Protein AF-0000000073538733 (afdb_homodimer)

pLDDT: mean 81.17, std 27.1, range [14.41, 98.88]

Sequence (990 aa):
MLAASSARNSVRLGPQQQRCTARRSRVVAHAGAAAAPSQRPAAAAPAMLPAQPSLLPSLREARGCIPPPAEGERFDVPHASPALHFVPHGPWTEVAGGVCAPMGFSAEGLHAGLCPTSRRADAALLCSDRPAATAGHFSANVLAGASVALSSGRIDHHQQGRAILMHHSAANVGTGHEGAVDAQQVCAAAAAALGVPAEHVLLQSAGSLGQRLPLDRLLPALPVLASQLGASAEQAFHAAVAMTDRDSTTKEAALEVALGGLSSVRLGGMAHASPSGVQAAITCDAAVHPGVRRAMFARAAADSFGLLALCEGACLNDSVLSLANGAARNPPVLEPTGAAAVRLEAALTALMQGLAKAVAWDTSRAGCLFEVAVHGADSTEAARQVALAVARSGAVRDDVRACRPSWGAIACALGASGVPFCPSEVAISIAGMPLLHHGRPSADLAAAQQYASEALHYASARRSQITVSVRIGAGKKSAAAWAFDWAAGDGGCPFMLAASSARNSVRLGPQQQRCTARRSRVVAHAGAAAAPSQRPAAAAPAMLPAQPSLLPSLREARGCIPPPAEGERFDVPHASPALHFVPHGPWTEVAGGVCAPMGFSAEGLHAGLCPTSRRADAALLCSDRPAATAGHFSANVLAGASVALSSGRIDHHQQGRAILMHHSAANVGTGHEGAVDAQQVCAAAAAALGVPAEHVLLQSAGSLGQRLPLDRLLPALPVLASQLGASAEQAFHAAVAMTDRDSTTKEAALEVALGGLSSVRLGGMAHASPSGVQAAITCDAAVHPGVRRAMFARAAADSFGLLALCEGACLNDSVLSLANGAARNPPVLEPTGAAAVRLEAALTALMQGLAKAVAWDTSRAGCLFEVAVHGADSTEAARQVALAVARSGAVRDDVRACRPSWGAIACALGASGVPFCPSEVAISIAGMPLLHHGRPSADLAAAQQYASEALHYASARRSQITVSVRIGAGKKSAAAWAFDWAAGDGGCPF

Secondary structure (DSSP, 8-state):
------------------------------------------------------------S---------TT-------B-GGGGGSPPSSEEE-S-GGGSSTTEEEEEE----STT--S--EEEEEEEEEEEEEEEE---TT--HHHHHHHHHHHH-SEEEEEEEEEEE---S-HHHHHHHHHHHHHHHHHHHTS-GGGEEEEEEEETT----HHHHHHHHHHHHHT-B-SHHHHHHHHHHT--TTS-BEEEEEEEEEETTEEEEEEEEEEEETTEEEEEEEE---B-HHHHHHHHHHHHHTTGGGB-SSSS--SS-EEEEEE--TT-PPPB--TTSHHHHHHHHHHHHHHHHHHHHHHHHHTSSS-EEEEEEEEESSHHHHHHHHHHHHH-HHHHHHHHTT---HHHHHHHHHTSS----GGG-EEEETTEEEEETTEE-TTHHHHHHHHHHHHHHHHHHT-EEEEEEE-SS-SEEEEEEEE---TTS-SS--/------------------------------------------------------------S---------TT-------B-TTGGGSPPSSEEE-S-GGGSSTTEEEEEE----STT--S--EEEEEEEEEEEEEEEE---TT--HHHHHHHHHHHH-SEEEEEEEEEEE---S-HHHHHHHHHHHHHHHHHHHTS-GGGEEEEEEEETT----HHHHHHHHHHHHHT-B-SHHHHHHHHHHT--TTS-BEEEEEEEEEETTEEEEEEEEEEEETTEEEEEEEE---B-HHHHHHHHHHHHHTTGGGB-SSSS--SS-EEEEEE--TT-PPPB--TTSHHHHHHHHHHHHHHHHHHHHHHHHHTSSS-EEEEEEEEESSHHHHHHHHHHHHH-HHHHHHHHTT---HHHHHHHHHTSS----GGG-EEEETTEEEEETTEE-TTHHHHHHHHHHHHHHHHHHT-EEEEEEE-SS-SEEEEEEEE---TTS-SS--

Structure (mmCIF, N/CA/C/O backbone):
data_AF-0000000073538733-model_v1
#
loop_
_entity.id
_entity.type
_entity.pdbx_description
1 polymer 'Arginine biosynthesis bifunctional protein ArgJ, chloroplastic'
#
loop_
_atom_site.group_PDB
_atom_site.id
_atom_site.type_symbol
_atom_site.label_atom_id
_atom_site.label_alt_id
_atom_site.label_comp_id
_atom_site.label_asym_id
_atom_site.label_entity_id
_atom_site.label_seq_id
_atom_site.pdbx_PDB_ins_code
_atom_site.Cartn_x
_atom_site.Cartn_y
_atom_site.Cartn_z
_atom_site.occupancy
_atom_site.B_iso_or_equiv
_atom_site.auth_seq_id
_atom_site.auth_comp_id
_atom_site.auth_asym_id
_atom_site.auth_atom_id
_atom_site.pdbx_PDB_model_num
ATOM 1 N N . MET A 1 1 ? 59.219 -0.382 -13.969 1 17.53 1 MET A N 1
ATOM 2 C CA . MET A 1 1 ? 59.312 -1.518 -13.055 1 17.53 1 MET A CA 1
ATOM 3 C C . MET A 1 1 ? 59.25 -1.051 -11.602 1 17.53 1 MET A C 1
ATOM 5 O O . MET A 1 1 ? 59.344 -1.866 -10.68 1 17.53 1 MET A O 1
ATOM 9 N N . LEU A 1 2 ? 59.562 0.138 -11.328 1 17.53 2 LEU A N 1
ATOM 10 C CA . LEU A 1 2 ? 60.219 0.536 -10.086 1 17.53 2 LEU A CA 1
ATOM 11 C C . LEU A 1 2 ? 59.312 0.319 -8.891 1 17.53 2 LEU A C 1
ATOM 13 O O . LEU A 1 2 ? 58.094 0.428 -9.008 1 17.53 2 LEU A O 1
ATOM 17 N N . ALA A 1 3 ? 59.938 0.122 -7.672 1 17.03 3 ALA A N 1
ATOM 18 C CA . ALA A 1 3 ? 60.062 -0.549 -6.383 1 17.03 3 ALA A CA 1
ATOM 19 C C . ALA A 1 3 ? 59.281 0.209 -5.297 1 17.03 3 ALA A C 1
ATOM 21 O O . ALA A 1 3 ? 59.844 1.094 -4.645 1 17.03 3 ALA A O 1
ATOM 22 N N . ALA A 1 4 ? 58.312 0.987 -5.688 1 17.7 4 ALA A N 1
ATOM 23 C CA . ALA A 1 4 ? 57.688 1.849 -4.676 1 17.7 4 ALA A CA 1
ATOM 24 C C . ALA A 1 4 ? 57.219 1.034 -3.479 1 17.7 4 ALA A C 1
ATOM 26 O O . ALA A 1 4 ? 56.281 0.234 -3.598 1 17.7 4 ALA A O 1
ATOM 27 N N . SER A 1 5 ? 58.031 0.726 -2.465 1 15.85 5 SER A N 1
ATOM 28 C CA . SER A 1 5 ? 58.344 -0.123 -1.321 1 15.85 5 SER A CA 1
ATOM 29 C C . SER A 1 5 ? 57.312 0.014 -0.221 1 15.85 5 SER A C 1
ATOM 31 O O . SER A 1 5 ? 56.75 -0.983 0.237 1 15.85 5 SER A O 1
ATOM 33 N N . SER A 1 6 ? 57.406 0.984 0.721 1 15.55 6 SER A N 1
ATOM 34 C CA . SER A 1 6 ? 57.844 0.633 2.066 1 15.55 6 SER A CA 1
ATOM 35 C C . SER A 1 6 ? 56.656 0.426 3.002 1 15.55 6 SER A C 1
ATOM 37 O O . SER A 1 6 ? 56.656 -0.519 3.793 1 15.55 6 SER A O 1
ATOM 39 N N . ALA A 1 7 ? 55.781 1.546 3.357 1 16.62 7 ALA A N 1
ATOM 40 C CA . ALA A 1 7 ? 55.656 1.898 4.77 1 16.62 7 ALA A CA 1
ATOM 41 C C . ALA A 1 7 ? 54.625 0.998 5.461 1 16.62 7 ALA A C 1
ATOM 43 O O . ALA A 1 7 ? 53.469 0.977 5.086 1 16.62 7 ALA A O 1
ATOM 44 N N . ARG A 1 8 ? 55 -0.051 6.258 1 16.73 8 ARG A N 1
ATOM 45 C CA . ARG A 1 8 ? 54.562 -1.247 6.965 1 16.73 8 ARG A CA 1
ATOM 46 C C . ARG A 1 8 ? 53.781 -0.881 8.219 1 16.73 8 ARG A C 1
ATOM 48 O O . ARG A 1 8 ? 54.344 -0.902 9.328 1 16.73 8 ARG A O 1
ATOM 55 N N . ASN A 1 9 ? 53.031 0.246 8.367 1 15.8 9 ASN A N 1
ATOM 56 C CA . ASN A 1 9 ? 52.75 0.62 9.742 1 15.8 9 ASN A CA 1
ATOM 57 C C . ASN A 1 9 ? 51.906 -0.455 10.453 1 15.8 9 ASN A C 1
ATOM 59 O O . ASN A 1 9 ? 50.812 -0.811 10 1 15.8 9 ASN A O 1
ATOM 63 N N . SER A 1 10 ? 52.469 -1.329 11.297 1 16.23 10 SER A N 1
ATOM 64 C CA . SER A 1 10 ? 52.156 -2.549 12.047 1 16.23 10 SER A CA 1
ATOM 65 C C . SER A 1 10 ? 51.25 -2.266 13.242 1 16.23 10 SER A C 1
ATOM 67 O O . SER A 1 10 ? 51 -3.154 14.062 1 16.23 10 SER A O 1
ATOM 69 N N . VAL A 1 11 ? 50.406 -1.267 13.328 1 16.61 11 VAL A N 1
ATOM 70 C CA . VAL A 1 11 ? 50.031 -1.037 14.719 1 16.61 11 VAL A CA 1
ATOM 71 C C . VAL A 1 11 ? 49.312 -2.275 15.281 1 16.61 11 VAL A C 1
ATOM 73 O O . VAL A 1 11 ? 48.344 -2.756 14.711 1 16.61 11 VAL A O 1
ATOM 76 N N . ARG A 1 12 ? 49.875 -2.957 16.234 1 16.25 12 ARG A N 1
ATOM 77 C CA . ARG A 1 12 ? 49.75 -4.172 17.031 1 16.25 12 ARG A CA 1
ATOM 78 C C . ARG A 1 12 ? 48.625 -4.059 18.031 1 16.25 12 ARG A C 1
ATOM 80 O O . ARG A 1 12 ? 48.781 -3.447 19.094 1 16.25 12 ARG A O 1
ATOM 87 N N . LEU A 1 13 ? 47.562 -3.342 17.797 1 16.95 13 LEU A N 1
ATOM 88 C CA . LEU A 1 13 ? 46.875 -3.166 19.078 1 16.95 13 LEU A CA 1
ATOM 89 C C . LEU A 1 13 ? 46.5 -4.516 19.688 1 16.95 13 LEU A C 1
ATOM 91 O O . LEU A 1 13 ? 46.156 -5.449 18.969 1 16.95 13 LEU A O 1
ATOM 95 N N . GLY A 1 14 ? 46.875 -4.676 20.938 1 15.26 14 GLY A N 1
ATOM 96 C CA . GLY A 1 14 ? 47.031 -5.637 22.016 1 15.26 14 GLY A CA 1
ATOM 97 C C . GLY A 1 14 ? 45.75 -6.379 22.359 1 15.26 14 GLY A C 1
ATOM 98 O O . GLY A 1 14 ? 44.656 -5.984 21.938 1 15.26 14 GLY A O 1
ATOM 99 N N . PRO A 1 15 ? 45.844 -7.258 23.391 1 15.98 15 PRO A N 1
ATOM 100 C CA . PRO A 1 15 ? 45.438 -8.625 23.75 1 15.98 15 PRO A CA 1
ATOM 101 C C . PRO A 1 15 ? 44.125 -8.68 24.5 1 15.98 15 PRO A C 1
ATOM 103 O O . PRO A 1 15 ? 43.344 -9.625 24.344 1 15.98 15 PRO A O 1
ATOM 106 N N . GLN A 1 16 ? 43.625 -7.602 25.219 1 15.5 16 GLN A N 1
ATOM 107 C CA . GLN A 1 16 ? 43.375 -8.078 26.578 1 15.5 16 GLN A CA 1
ATOM 108 C C . GLN A 1 16 ? 42.188 -9.047 26.625 1 15.5 16 GLN A C 1
ATOM 110 O O . GLN A 1 16 ? 41.25 -8.891 25.875 1 15.5 16 GLN A O 1
ATOM 115 N N . GLN A 1 17 ? 42.219 -10.133 27.547 1 14.97 17 GLN A N 1
ATOM 116 C CA . GLN A 1 17 ? 41.844 -11.5 27.891 1 14.97 17 GLN A CA 1
ATOM 117 C C . GLN A 1 17 ? 40.531 -11.523 28.656 1 14.97 17 GLN A C 1
ATOM 119 O O . GLN A 1 17 ? 39.844 -12.555 28.703 1 14.97 17 GLN A O 1
ATOM 124 N N . GLN A 1 18 ? 39.938 -10.422 29.203 1 15 18 GLN A N 1
ATOM 125 C CA . GLN A 1 18 ? 39.5 -10.852 30.516 1 15 18 GLN A CA 1
ATOM 126 C C . GLN A 1 18 ? 38.438 -11.922 30.422 1 15 18 GLN A C 1
ATOM 128 O O . GLN A 1 18 ? 37.719 -11.992 29.422 1 15 18 GLN A O 1
ATOM 133 N N . ARG A 1 19 ? 38.188 -12.711 31.609 1 14.68 19 ARG A N 1
ATOM 134 C CA . ARG A 1 19 ? 37.906 -14 32.219 1 14.68 19 ARG A CA 1
ATOM 135 C C . ARG A 1 19 ? 36.438 -14.211 32.469 1 14.68 19 ARG A C 1
ATOM 137 O O . ARG A 1 19 ? 36 -15.328 32.781 1 14.68 19 ARG A O 1
ATOM 144 N N . CYS A 1 20 ? 35.562 -13.25 32.281 1 15.77 20 CYS A N 1
ATOM 145 C CA . CYS A 1 20 ? 34.562 -13.406 33.344 1 15.77 20 CYS A CA 1
ATOM 146 C C . CYS A 1 20 ? 33.938 -14.789 33.312 1 15.77 20 CYS A C 1
ATOM 148 O O . CYS A 1 20 ? 33.625 -15.305 32.219 1 15.77 20 CYS A O 1
ATOM 150 N N . THR A 1 21 ? 33.875 -15.352 34.5 1 14.55 21 THR A N 1
ATOM 151 C CA . THR A 1 21 ? 33.656 -16.594 35.25 1 14.55 21 THR A CA 1
ATOM 152 C C . THR A 1 21 ? 32.281 -17.156 34.969 1 14.55 21 THR A C 1
ATOM 154 O O . THR A 1 21 ? 31.359 -16.422 34.594 1 14.55 21 THR A O 1
ATOM 157 N N . ALA A 1 22 ? 32.188 -18.5 35.156 1 15.38 22 ALA A N 1
ATOM 158 C CA . ALA A 1 22 ? 31.516 -19.766 34.812 1 15.38 22 ALA A CA 1
ATOM 159 C C . ALA A 1 22 ? 30.312 -20 35.75 1 15.38 22 ALA A C 1
ATOM 161 O O . ALA A 1 22 ? 29.625 -21.016 35.594 1 15.38 22 ALA A O 1
ATOM 162 N N . ARG A 1 23 ? 29.875 -19.078 36.656 1 14.64 23 ARG A N 1
ATOM 163 C CA . ARG A 1 23 ? 29.375 -19.875 37.781 1 14.64 23 ARG A CA 1
ATOM 164 C C . ARG A 1 23 ? 28.328 -20.875 37.312 1 14.64 23 ARG A C 1
ATOM 166 O O . ARG A 1 23 ? 27.656 -20.656 36.312 1 14.64 23 ARG A O 1
ATOM 173 N N . ARG A 1 24 ? 28.062 -21.938 38.281 1 14.55 24 ARG A N 1
ATOM 174 C CA . ARG A 1 24 ? 27.797 -23.344 38.562 1 14.55 24 ARG A CA 1
ATOM 175 C C . ARG A 1 24 ? 26.312 -23.656 38.438 1 14.55 24 ARG A C 1
ATOM 177 O O . ARG A 1 24 ? 25.938 -24.578 37.719 1 14.55 24 ARG A O 1
ATOM 184 N N . SER A 1 25 ? 25.484 -23.75 39.688 1 14.41 25 SER A N 1
ATOM 185 C CA . SER A 1 25 ? 25.125 -25.031 40.281 1 14.41 25 SER A CA 1
ATOM 186 C C . SER A 1 25 ? 23.766 -25.5 39.781 1 14.41 25 SER A C 1
ATOM 188 O O . SER A 1 25 ? 23.625 -26.609 39.25 1 14.41 25 SER A O 1
ATOM 190 N N . ARG A 1 26 ? 22.719 -25.453 40.75 1 15.05 26 ARG A N 1
ATOM 191 C CA . ARG A 1 26 ? 22.094 -26.562 41.469 1 15.05 26 ARG A CA 1
ATOM 192 C C . ARG A 1 26 ? 20.859 -27.047 40.75 1 15.05 26 ARG A C 1
ATOM 194 O O . ARG A 1 26 ? 20.312 -26.344 39.875 1 15.05 26 ARG A O 1
ATOM 201 N N . VAL A 1 27 ? 19.969 -27.891 41.594 1 15.2 27 VAL A N 1
ATOM 202 C CA . VAL A 1 27 ? 19.453 -29.25 41.688 1 15.2 27 VAL A CA 1
ATOM 203 C C . VAL A 1 27 ? 18.016 -29.297 41.156 1 15.2 27 VAL A C 1
ATOM 205 O O . VAL A 1 27 ? 17.703 -30.156 40.344 1 15.2 27 VAL A O 1
ATOM 208 N N . VAL A 1 28 ? 17.047 -28.688 41.875 1 15.58 28 VAL A N 1
ATOM 209 C CA . VAL A 1 28 ? 16.109 -29.594 42.531 1 15.58 28 VAL A CA 1
ATOM 210 C C . VAL A 1 28 ? 14.922 -29.859 41.594 1 15.58 28 VAL A C 1
ATOM 212 O O . VAL A 1 28 ? 14.203 -28.938 41.219 1 15.58 28 VAL A O 1
ATOM 215 N N . ALA A 1 29 ? 15.031 -30.859 40.844 1 17 29 ALA A N 1
ATOM 216 C CA . ALA A 1 29 ? 14.039 -31.359 39.906 1 17 29 ALA A CA 1
ATOM 217 C C . ALA A 1 29 ? 12.789 -31.859 40.625 1 17 29 ALA A C 1
ATOM 219 O O . ALA A 1 29 ? 12.82 -32.906 41.312 1 17 29 ALA A O 1
ATOM 220 N N . HIS A 1 30 ? 12.25 -30.953 41.531 1 15.84 30 HIS A N 1
ATOM 221 C CA . HIS A 1 30 ? 11.203 -31.703 42.219 1 15.84 30 HIS A CA 1
ATOM 222 C C . HIS A 1 30 ? 10.258 -32.344 41.219 1 15.84 30 HIS A C 1
ATOM 224 O O . HIS A 1 30 ? 9.984 -31.766 40.156 1 15.84 30 HIS A O 1
ATOM 230 N N . ALA A 1 31 ? 10.016 -33.656 41.375 1 16.61 31 ALA A N 1
ATOM 231 C CA . ALA A 1 31 ? 9.422 -34.875 40.812 1 16.61 31 ALA A CA 1
ATOM 232 C C . ALA A 1 31 ? 7.898 -34.75 40.781 1 16.61 31 ALA A C 1
ATOM 234 O O . ALA A 1 31 ? 7.215 -35.625 40.219 1 16.61 31 ALA A O 1
ATOM 235 N N . GLY A 1 32 ? 7.316 -33.531 41.125 1 15.81 32 GLY A N 1
ATOM 236 C CA . GLY A 1 32 ? 6.055 -33.969 41.688 1 15.81 32 GLY A CA 1
ATOM 237 C C . GLY A 1 32 ? 5.223 -34.812 40.75 1 15.81 32 GLY A C 1
ATOM 238 O O . GLY A 1 32 ? 5.34 -34.656 39.531 1 15.81 32 GLY A O 1
ATOM 239 N N . ALA A 1 33 ? 4.426 -35.812 41.406 1 15.88 33 ALA A N 1
ATOM 240 C CA . ALA A 1 33 ? 3.68 -37.062 41.219 1 15.88 33 ALA A CA 1
ATOM 241 C C . ALA A 1 33 ? 2.484 -36.875 40.312 1 15.88 33 ALA A C 1
ATOM 243 O O . ALA A 1 33 ? 2.01 -35.75 40.125 1 15.88 33 ALA A O 1
ATOM 244 N N . ALA A 1 34 ? 1.894 -37.938 40.031 1 16.16 34 ALA A N 1
ATOM 245 C CA . ALA A 1 34 ? 1.272 -38.812 39.062 1 16.16 34 ALA A CA 1
ATOM 246 C C . ALA A 1 34 ? -0.237 -38.594 39 1 16.16 34 ALA A C 1
ATOM 248 O O . ALA A 1 34 ? -0.917 -39.156 38.125 1 16.16 34 ALA A O 1
ATOM 249 N N . ALA A 1 35 ? -0.876 -37.625 39.969 1 16.86 35 ALA A N 1
ATOM 250 C CA . ALA A 1 35 ? -2.127 -38.312 40.312 1 16.86 35 ALA A CA 1
ATOM 251 C C . ALA A 1 35 ? -3.016 -38.5 39.094 1 16.86 35 ALA A C 1
ATOM 253 O O . ALA A 1 35 ? -3.111 -37.594 38.25 1 16.86 35 ALA A O 1
ATOM 254 N N . ALA A 1 36 ? -3.467 -39.75 38.906 1 18.77 36 ALA A N 1
ATOM 255 C CA . ALA A 1 36 ? -4.168 -40.562 37.938 1 18.77 36 ALA A CA 1
ATOM 256 C C . ALA A 1 36 ? -5.598 -40.062 37.719 1 18.77 36 ALA A C 1
ATOM 258 O O . ALA A 1 36 ? -6.41 -40.094 38.656 1 18.77 36 ALA A O 1
ATOM 259 N N . PRO A 1 37 ? -5.762 -38.844 37.156 1 17.84 37 PRO A N 1
ATOM 260 C CA . PRO A 1 37 ? -7.156 -38.375 37.219 1 17.84 37 PRO A CA 1
ATOM 261 C C . PRO A 1 37 ? -8.141 -39.438 36.75 1 17.84 37 PRO A C 1
ATOM 263 O O . PRO A 1 37 ? -7.773 -40.344 35.969 1 17.84 37 PRO A O 1
ATOM 266 N N . SER A 1 38 ? -9.25 -39.531 37.531 1 17.66 38 SER A N 1
ATOM 267 C CA . SER A 1 38 ? -10.438 -40.344 37.656 1 17.66 38 SER A CA 1
ATOM 268 C C . SER A 1 38 ? -11.211 -40.406 36.344 1 17.66 38 SER A C 1
ATOM 270 O O . SER A 1 38 ? -11.133 -39.5 35.531 1 17.66 38 SER A O 1
ATOM 272 N N . GLN A 1 39 ? -11.75 -41.594 36.125 1 17.17 39 GLN A N 1
ATOM 273 C CA . GLN A 1 39 ? -12.359 -42.406 35.094 1 17.17 39 GLN A CA 1
ATOM 274 C C . GLN A 1 39 ? -13.703 -41.844 34.656 1 17.17 39 GLN A C 1
ATOM 276 O O . GLN A 1 39 ? -14.742 -42.156 35.219 1 17.17 39 GLN A O 1
ATOM 281 N N . ARG A 1 40 ? -13.859 -40.469 34.531 1 19.23 40 ARG A N 1
ATOM 282 C CA . ARG A 1 40 ? -15.289 -40.219 34.438 1 19.23 40 ARG A CA 1
ATOM 283 C C . ARG A 1 40 ? -15.945 -41.094 33.375 1 19.23 40 ARG A C 1
ATOM 285 O O . ARG A 1 40 ? -15.367 -41.344 32.312 1 19.23 40 ARG A O 1
ATOM 292 N N . PRO A 1 41 ? -17.094 -41.594 33.719 1 17.95 41 PRO A N 1
ATOM 293 C CA . PRO A 1 41 ? -17.891 -42.656 33.125 1 17.95 41 PRO A CA 1
ATOM 294 C C . PRO A 1 41 ? -18.328 -42.312 31.688 1 17.95 41 PRO A C 1
ATOM 296 O O . PRO A 1 41 ? -18.359 -41.156 31.297 1 17.95 41 PRO A O 1
ATOM 299 N N . ALA A 1 42 ? -18.453 -43.344 30.875 1 19.56 42 ALA A N 1
ATOM 300 C CA . ALA A 1 42 ? -18.703 -43.656 29.469 1 19.56 42 ALA A CA 1
ATOM 301 C C . ALA A 1 42 ? -20.062 -43.156 29.031 1 19.56 42 ALA A C 1
ATOM 303 O O . ALA A 1 42 ? -21.094 -43.656 29.469 1 19.56 42 ALA A O 1
ATOM 304 N N . ALA A 1 43 ? -20.219 -41.812 29.125 1 19.69 43 ALA A N 1
ATOM 305 C CA . ALA A 1 43 ? -21.547 -41.375 28.688 1 19.69 43 ALA A CA 1
ATOM 306 C C . ALA A 1 43 ? -22.016 -42.156 27.484 1 19.69 43 ALA A C 1
ATOM 308 O O . ALA A 1 43 ? -21.219 -42.562 26.641 1 19.69 43 ALA A O 1
ATOM 309 N N . ALA A 1 44 ? -23.234 -42.531 27.594 1 19.91 44 ALA A N 1
ATOM 310 C CA . ALA A 1 44 ? -24.141 -43.375 26.828 1 19.91 44 ALA A CA 1
ATOM 311 C C . ALA A 1 44 ? -24.156 -43 25.359 1 19.91 44 ALA A C 1
ATOM 313 O O . ALA A 1 44 ? -24.047 -41.812 25.016 1 19.91 44 ALA A O 1
ATOM 314 N N . ALA A 1 45 ? -24 -43.969 24.469 1 21.22 45 ALA A N 1
ATOM 315 C CA . ALA A 1 45 ? -23.875 -44.125 23.031 1 21.22 45 ALA A CA 1
ATOM 316 C C . ALA A 1 45 ? -25.062 -43.5 22.297 1 21.22 45 ALA A C 1
ATOM 318 O O . ALA A 1 45 ? -26.219 -43.844 22.594 1 21.22 45 ALA A O 1
ATOM 319 N N . PRO A 1 46 ? -25.031 -42.156 22.094 1 22.61 46 PRO A N 1
ATOM 320 C CA . PRO A 1 46 ? -26.219 -41.625 21.422 1 22.61 46 PRO A CA 1
ATOM 321 C C . PRO A 1 46 ? -26.719 -42.531 20.297 1 22.61 46 PRO A C 1
ATOM 323 O O . PRO A 1 46 ? -25.938 -43.312 19.734 1 22.61 46 PRO A O 1
ATOM 326 N N . ALA A 1 47 ? -27.969 -42.938 20.422 1 22.53 47 ALA A N 1
ATOM 327 C CA . ALA A 1 47 ? -28.828 -43.719 19.531 1 22.53 47 ALA A CA 1
ATOM 328 C C . ALA A 1 47 ? -28.641 -43.312 18.078 1 22.53 47 ALA A C 1
ATOM 330 O O . ALA A 1 47 ? -28.5 -42.125 17.781 1 22.53 47 ALA A O 1
ATOM 331 N N . MET A 1 48 ? -28.172 -44.25 17.219 1 19.7 48 MET A N 1
ATOM 332 C CA . MET A 1 48 ? -27.844 -44.312 15.805 1 19.7 48 MET A CA 1
ATOM 333 C C . MET A 1 48 ? -29.016 -43.844 14.961 1 19.7 48 MET A C 1
ATOM 335 O O . MET A 1 48 ? -30.109 -44.406 15.023 1 19.7 48 MET A O 1
ATOM 339 N N . LEU A 1 49 ? -29.312 -42.5 14.953 1 25.33 49 LEU A N 1
ATOM 340 C CA . LEU A 1 49 ? -30.422 -42.094 14.102 1 25.33 49 LEU A CA 1
ATOM 341 C C . LEU A 1 49 ? -30.359 -42.812 12.758 1 25.33 49 LEU A C 1
ATOM 343 O O . LEU A 1 49 ? -29.281 -43 12.203 1 25.33 49 LEU A O 1
ATOM 347 N N . PRO A 1 50 ? -31.438 -43.5 12.336 1 22.7 50 PRO A N 1
ATOM 348 C CA . PRO A 1 50 ? -31.562 -44.344 11.141 1 22.7 50 PRO A CA 1
ATOM 349 C C . PRO A 1 50 ? -31.156 -43.625 9.867 1 22.7 50 PRO A C 1
ATOM 351 O O . PRO A 1 50 ? -31.172 -42.406 9.805 1 22.7 50 PRO A O 1
ATOM 354 N N . ALA A 1 51 ? -30.344 -44.281 8.953 1 26.23 51 ALA A N 1
ATOM 355 C CA . ALA A 1 51 ? -29.719 -44 7.664 1 26.23 51 ALA A CA 1
ATOM 356 C C . ALA A 1 51 ? -30.75 -43.531 6.637 1 26.23 51 ALA A C 1
ATOM 358 O O . ALA A 1 51 ? -31.641 -44.281 6.266 1 26.23 51 ALA A O 1
ATOM 359 N N . GLN A 1 52 ? -31.328 -42.375 6.844 1 27.22 52 GLN A N 1
ATOM 360 C CA . GLN A 1 52 ? -32.281 -42.062 5.777 1 27.22 52 GLN A CA 1
ATOM 361 C C . GLN A 1 52 ? -31.672 -42.344 4.406 1 27.22 52 GLN A C 1
ATOM 363 O O . GLN A 1 52 ? -30.484 -42.094 4.191 1 27.22 52 GLN A O 1
ATOM 368 N N . PRO A 1 53 ? -32.312 -43.156 3.521 1 24.88 53 PRO A N 1
ATOM 369 C CA . PRO A 1 53 ? -31.844 -43.594 2.205 1 24.88 53 PRO A CA 1
ATOM 370 C C . PRO A 1 53 ? -31.469 -42.438 1.281 1 24.88 53 PRO A C 1
ATOM 372 O O . PRO A 1 53 ? -32.094 -41.375 1.32 1 24.88 53 PRO A O 1
ATOM 375 N N . SER A 1 54 ? -30.109 -42.219 1.099 1 24.55 54 SER A N 1
ATOM 376 C CA . SER A 1 54 ? -29.469 -41.25 0.213 1 24.55 54 SER A CA 1
ATOM 377 C C . SER A 1 54 ? -30.031 -41.312 -1.199 1 24.55 54 SER A C 1
ATOM 379 O O . SER A 1 54 ? -29.859 -42.344 -1.886 1 24.55 54 SER A O 1
ATOM 381 N N . LEU A 1 55 ? -31.281 -40.875 -1.433 1 27.73 55 LEU A N 1
ATOM 382 C CA . LEU A 1 55 ? -31.859 -40.844 -2.773 1 27.73 55 LEU A CA 1
ATOM 383 C C . LEU A 1 55 ? -30.906 -40.125 -3.742 1 27.73 55 LEU A C 1
ATOM 385 O O . LEU A 1 55 ? -30.875 -38.906 -3.793 1 27.73 55 LEU A O 1
ATOM 389 N N . LEU A 1 56 ? -29.578 -40.531 -3.76 1 26.67 56 LEU A N 1
ATOM 390 C CA . LEU A 1 56 ? -28.734 -39.906 -4.793 1 26.67 56 LEU A CA 1
ATOM 391 C C . LEU A 1 56 ? -29.359 -40.125 -6.172 1 26.67 56 LEU A C 1
ATOM 393 O O . LEU A 1 56 ? -29.641 -41.25 -6.574 1 26.67 56 LEU A O 1
ATOM 397 N N . PRO A 1 57 ? -30.172 -39.156 -6.637 1 29.62 57 PRO A N 1
ATOM 398 C CA . PRO A 1 57 ? -30.75 -39.344 -7.973 1 29.62 57 PRO A CA 1
ATOM 399 C C . PRO A 1 57 ? -29.734 -39.812 -9 1 29.62 57 PRO A C 1
ATOM 401 O O . PRO A 1 57 ? -28.531 -39.594 -8.828 1 29.62 57 PRO A O 1
ATOM 404 N N . SER A 1 58 ? -30.031 -40.938 -9.695 1 26.05 58 SER A N 1
ATOM 405 C CA . SER A 1 58 ? -29.281 -41.594 -10.766 1 26.05 58 SER A CA 1
ATOM 406 C C . SER A 1 58 ? -28.906 -40.594 -11.859 1 26.05 58 SER A C 1
ATOM 408 O O . SER A 1 58 ? -29.75 -39.844 -12.359 1 26.05 58 SER A O 1
ATOM 410 N N . LEU A 1 59 ? -27.641 -40.156 -11.844 1 27.39 59 LEU A N 1
ATOM 411 C CA . LEU A 1 59 ? -26.859 -39.375 -12.797 1 27.39 59 LEU A CA 1
ATOM 412 C C . LEU A 1 59 ? -27.062 -39.906 -14.219 1 27.39 59 LEU A C 1
ATOM 414 O O . LEU A 1 59 ? -26.109 -39.969 -15.008 1 27.39 59 LEU A O 1
ATOM 418 N N . ARG A 1 60 ? -28.094 -40.812 -14.516 1 27.83 60 ARG A N 1
ATOM 419 C CA . ARG A 1 60 ? -28.062 -41.438 -15.828 1 27.83 60 ARG A CA 1
ATOM 420 C C . ARG A 1 60 ? -28.141 -40.406 -16.938 1 27.83 60 ARG A C 1
ATOM 422 O O . ARG A 1 60 ? -27.453 -40.531 -17.953 1 27.83 60 ARG A O 1
ATOM 429 N N . GLU A 1 61 ? -29.297 -39.688 -17.047 1 27 61 GLU A N 1
ATOM 430 C CA . GLU A 1 61 ? -29.797 -39.375 -18.375 1 27 61 GLU A CA 1
ATOM 431 C C . GLU A 1 61 ? -29.047 -38.188 -18.984 1 27 61 GLU A C 1
ATOM 433 O O . GLU A 1 61 ? -29.266 -37.844 -20.156 1 27 61 GLU A O 1
ATOM 438 N N . ALA A 1 62 ? -28.703 -37.188 -18.219 1 32.53 62 ALA A N 1
ATOM 439 C CA . ALA A 1 62 ? -28.359 -36.062 -19.078 1 32.53 62 ALA A CA 1
ATOM 440 C C . ALA A 1 62 ? -27.109 -36.375 -19.891 1 32.53 62 ALA A C 1
ATOM 442 O O . ALA A 1 62 ? -25.984 -36.219 -19.406 1 32.53 62 ALA A O 1
ATOM 443 N N . ARG A 1 63 ? -27.188 -37.469 -20.734 1 29.38 63 ARG A N 1
ATOM 444 C CA . ARG A 1 63 ? -26.125 -37.812 -21.672 1 29.38 63 ARG A CA 1
ATOM 445 C C . ARG A 1 63 ? -25.844 -36.656 -22.641 1 29.38 63 ARG A C 1
ATOM 447 O O . ARG A 1 63 ? -26.391 -36.625 -23.734 1 29.38 63 ARG A O 1
ATOM 454 N N . GLY A 1 64 ? -26.188 -35.5 -22.312 1 31.31 64 GLY A N 1
ATOM 455 C CA . GLY A 1 64 ? -25.734 -34.594 -23.359 1 31.31 64 GLY A CA 1
ATOM 456 C C . GLY A 1 64 ? -24.297 -34.844 -23.781 1 31.31 64 GLY A C 1
ATOM 457 O O . GLY A 1 64 ? -23.375 -34.75 -22.953 1 31.31 64 GLY A O 1
ATOM 458 N N . CYS A 1 65 ? -24.062 -35.75 -24.719 1 29.83 65 CYS A N 1
ATOM 459 C CA . CYS A 1 65 ? -22.797 -36.062 -25.391 1 29.83 65 CYS A CA 1
ATOM 460 C C . CYS A 1 65 ? -22.078 -34.781 -25.797 1 29.83 65 CYS A C 1
ATOM 462 O O . CYS A 1 65 ? -22.594 -34 -26.594 1 29.83 65 CYS A O 1
ATOM 464 N N . ILE A 1 66 ? -21.516 -34.062 -24.922 1 34.69 66 ILE A N 1
ATOM 465 C CA . ILE A 1 66 ? -20.562 -33.094 -25.453 1 34.69 66 ILE A CA 1
ATOM 466 C C . ILE A 1 66 ? -19.719 -33.75 -26.547 1 34.69 66 ILE A C 1
ATOM 468 O O . ILE A 1 66 ? -19.109 -34.812 -26.328 1 34.69 66 ILE A O 1
ATOM 472 N N . PRO A 1 67 ? -20.188 -33.625 -27.859 1 34.91 67 PRO A N 1
ATOM 473 C CA . PRO A 1 67 ? -19.359 -34.25 -28.906 1 34.91 67 PRO A CA 1
ATOM 474 C C . PRO A 1 67 ? -17.875 -34.188 -28.609 1 34.91 67 PRO A C 1
ATOM 476 O O . PRO A 1 67 ? -17.422 -33.25 -27.953 1 34.91 67 PRO A O 1
ATOM 479 N N . PRO A 1 68 ? -17.25 -35.375 -28.453 1 34.09 68 PRO A N 1
ATOM 480 C CA . PRO A 1 68 ? -15.797 -35.281 -28.281 1 34.09 68 PRO A CA 1
ATOM 481 C C . PRO A 1 68 ? -15.172 -34.219 -29.188 1 34.09 68 PRO A C 1
ATOM 483 O O . PRO A 1 68 ? -15.703 -33.938 -30.281 1 34.09 68 PRO A O 1
ATOM 486 N N . PRO A 1 69 ? -14.547 -33.219 -28.688 1 34.84 69 PRO A N 1
ATOM 487 C CA . PRO A 1 69 ? -13.93 -32.312 -29.656 1 34.84 69 PRO A CA 1
ATOM 488 C C . PRO A 1 69 ? -13.383 -33.062 -30.875 1 34.84 69 PRO A C 1
ATOM 490 O O . PRO A 1 69 ? -13.055 -34.25 -30.797 1 34.84 69 PRO A O 1
ATOM 493 N N . ALA A 1 70 ? -13.664 -32.562 -32.156 1 36.88 70 ALA A N 1
ATOM 494 C CA . ALA A 1 70 ? -13.078 -33.125 -33.375 1 36.88 70 ALA A CA 1
ATOM 495 C C . ALA A 1 70 ? -11.625 -33.531 -33.156 1 36.88 70 ALA A C 1
ATOM 497 O O . ALA A 1 70 ? -10.93 -32.938 -32.312 1 36.88 70 ALA A O 1
ATOM 498 N N . GLU A 1 71 ? -11.172 -34.688 -33.375 1 28.11 71 GLU A N 1
ATOM 499 C CA . GLU A 1 71 ? -9.797 -35.125 -33.594 1 28.11 71 GLU A CA 1
ATOM 500 C C . GLU A 1 71 ? -8.945 -34.031 -34.219 1 28.11 71 GLU A C 1
ATOM 502 O O . GLU A 1 71 ? -9.312 -33.438 -35.219 1 28.11 71 GLU A O 1
ATOM 507 N N . GLY A 1 72 ? -7.879 -33.312 -33.406 1 35.72 72 GLY A N 1
ATOM 508 C CA . GLY A 1 72 ? -6.781 -32.406 -33.656 1 35.72 72 GLY A CA 1
ATOM 509 C C . GLY A 1 72 ? -7.18 -30.953 -33.469 1 35.72 72 GLY A C 1
ATOM 510 O O . GLY A 1 72 ? -6.59 -30.062 -34.094 1 35.72 72 GLY A O 1
ATOM 511 N N . GLU A 1 73 ? -8.266 -30.688 -33.125 1 38.06 73 GLU A N 1
ATOM 512 C CA . GLU A 1 73 ? -8.609 -29.266 -33.125 1 38.06 73 GLU A CA 1
ATOM 513 C C . GLU A 1 73 ? -7.746 -28.484 -32.125 1 38.06 73 GLU A C 1
ATOM 515 O O . GLU A 1 73 ? -7.758 -28.766 -30.938 1 38.06 73 GLU A O 1
ATOM 520 N N . ARG A 1 74 ? -6.613 -27.984 -32.656 1 43.38 74 ARG A N 1
ATOM 521 C CA . ARG A 1 74 ? -5.523 -27.156 -32.156 1 43.38 74 ARG A CA 1
ATOM 522 C C . ARG A 1 74 ? -6.059 -25.891 -31.5 1 43.38 74 ARG A C 1
ATOM 524 O O . ARG A 1 74 ? -6.816 -25.125 -32.125 1 43.38 74 ARG A O 1
ATOM 531 N N . PHE A 1 75 ? -6.422 -26 -30.172 1 48 75 PHE A N 1
ATOM 532 C CA . PHE A 1 75 ? -6.684 -24.688 -29.578 1 48 75 PHE A CA 1
ATOM 533 C C . PHE A 1 75 ? -5.562 -23.703 -29.922 1 48 75 PHE A C 1
ATOM 535 O O . PHE A 1 75 ? -4.465 -24.125 -30.281 1 48 75 PHE A O 1
ATOM 542 N N . ASP A 1 76 ? -6.02 -22.406 -30.016 1 51.41 76 ASP A N 1
ATOM 543 C CA . ASP A 1 76 ? -5.059 -21.328 -30.25 1 51.41 76 ASP A CA 1
ATOM 544 C C . ASP A 1 76 ? -3.998 -21.297 -29.156 1 51.41 76 ASP A C 1
ATOM 546 O O . ASP A 1 76 ? -4.309 -21.484 -27.984 1 51.41 76 ASP A O 1
ATOM 550 N N . VAL A 1 77 ? -2.734 -21.562 -29.562 1 48.38 77 VAL A N 1
ATOM 551 C CA . VAL A 1 77 ? -1.615 -21.5 -28.641 1 48.38 77 VAL A CA 1
ATOM 552 C C . VAL A 1 77 ? -1.075 -20.078 -28.547 1 48.38 77 VAL A C 1
ATOM 554 O O . VAL A 1 77 ? -0.749 -19.469 -29.578 1 48.38 77 VAL A O 1
ATOM 557 N N . PRO A 1 78 ? -1.229 -19.484 -27.375 1 51.75 78 PRO A N 1
ATOM 558 C CA . PRO A 1 78 ? -0.573 -18.188 -27.234 1 51.75 78 PRO A CA 1
ATOM 559 C C . PRO A 1 78 ? 0.946 -18.266 -27.375 1 51.75 78 PRO A C 1
ATOM 561 O O . PRO A 1 78 ? 1.509 -19.375 -27.344 1 51.75 78 PRO A O 1
ATOM 564 N N . HIS A 1 79 ? 1.595 -17.031 -27.719 1 51.59 79 HIS A N 1
ATOM 565 C CA . HIS A 1 79 ? 3.045 -16.953 -27.844 1 51.59 79 HIS A CA 1
ATOM 566 C C . HIS A 1 79 ? 3.734 -17.359 -26.547 1 51.59 79 HIS A C 1
ATOM 568 O O . HIS A 1 79 ? 3.201 -17.125 -25.469 1 51.59 79 HIS A O 1
ATOM 574 N N . ALA A 1 80 ? 4.648 -18.297 -26.625 1 51.75 80 ALA A N 1
ATOM 575 C CA . ALA A 1 80 ? 5.48 -18.688 -25.484 1 51.75 80 ALA A CA 1
ATOM 576 C C . ALA A 1 80 ? 6.34 -17.516 -25.016 1 51.75 80 ALA A C 1
ATOM 578 O O . ALA A 1 80 ? 6.922 -16.797 -25.828 1 51.75 80 ALA A O 1
ATOM 579 N N . SER A 1 81 ? 6.141 -16.922 -23.75 1 56.22 81 SER A N 1
ATOM 580 C CA . SER A 1 81 ? 7.012 -15.875 -23.219 1 56.22 81 SER A CA 1
ATOM 581 C C . SER A 1 81 ? 8.469 -16.328 -23.203 1 56.22 81 SER A C 1
ATOM 583 O O . SER A 1 81 ? 8.75 -17.516 -23.031 1 56.22 81 SER A O 1
ATOM 585 N N . PRO A 1 82 ? 9.367 -15.477 -23.688 1 50.59 82 PRO A N 1
ATOM 586 C CA . PRO A 1 82 ? 10.773 -15.773 -23.406 1 50.59 82 PRO A CA 1
ATOM 587 C C . PRO A 1 82 ? 11.031 -16.094 -21.938 1 50.59 82 PRO A C 1
ATOM 589 O O . PRO A 1 82 ? 12.117 -15.797 -21.422 1 50.59 82 PRO A O 1
ATOM 592 N N . ALA A 1 83 ? 10.148 -16.734 -21.219 1 53.44 83 ALA A N 1
ATOM 593 C CA . ALA A 1 83 ? 10.273 -17.062 -19.797 1 53.44 83 ALA A CA 1
ATOM 594 C C . ALA A 1 83 ? 11.656 -17.625 -19.484 1 53.44 83 ALA A C 1
ATOM 596 O O . ALA A 1 83 ? 12.234 -17.328 -18.438 1 53.44 83 ALA A O 1
ATOM 597 N N . LEU A 1 84 ? 12.211 -18.469 -20.516 1 55.91 84 LEU A N 1
ATOM 598 C CA . LEU A 1 84 ? 13.391 -19.281 -20.203 1 55.91 84 LEU A CA 1
ATOM 599 C C . LEU A 1 84 ? 14.594 -18.391 -19.906 1 55.91 84 LEU A C 1
ATOM 601 O O . LEU A 1 84 ? 15.469 -18.766 -19.125 1 55.91 84 LEU A O 1
ATOM 605 N N . HIS A 1 85 ? 14.273 -17 -20.031 1 74.31 85 HIS A N 1
ATOM 606 C CA . HIS A 1 85 ? 15.516 -16.25 -19.891 1 74.31 85 HIS A CA 1
ATOM 607 C C . HIS A 1 85 ? 15.555 -15.508 -18.562 1 74.31 85 HIS A C 1
ATOM 609 O O . HIS A 1 85 ? 16.5 -14.758 -18.297 1 74.31 85 HIS A O 1
ATOM 615 N N . PHE A 1 86 ? 14.547 -16.047 -17.641 1 90.88 86 PHE A N 1
ATOM 616 C CA . PHE A 1 86 ? 14.578 -15.336 -16.359 1 90.88 86 PHE A CA 1
ATOM 617 C C . PHE A 1 86 ? 15.094 -16.234 -15.25 1 90.88 86 PHE A C 1
ATOM 619 O O . PHE A 1 86 ? 15.32 -15.781 -14.125 1 90.88 86 PHE A O 1
ATOM 626 N N . VAL A 1 87 ? 15.258 -17.547 -15.578 1 95.06 87 VAL A N 1
ATOM 627 C CA . VAL A 1 87 ? 15.789 -18.438 -14.562 1 95.06 87 VAL A CA 1
ATOM 628 C C . VAL A 1 87 ? 17.25 -18.094 -14.266 1 95.06 87 VAL A C 1
ATOM 630 O O . VAL A 1 87 ? 18.078 -18.062 -15.18 1 95.06 87 VAL A O 1
ATOM 633 N N . PRO A 1 88 ? 17.516 -17.781 -13 1 94.19 88 PRO A N 1
ATOM 634 C CA . PRO A 1 88 ? 18.922 -17.469 -12.672 1 94.19 88 PRO A CA 1
ATOM 635 C C . PRO A 1 88 ? 19.875 -18.609 -13.055 1 94.19 88 PRO A C 1
ATOM 637 O O . PRO A 1 88 ? 19.484 -19.781 -13.016 1 94.19 88 PRO A O 1
ATOM 640 N N . HIS A 1 89 ? 21.094 -18.219 -13.328 1 93.69 89 HIS A N 1
ATOM 641 C CA . HIS A 1 89 ? 22.109 -19.219 -13.609 1 93.69 89 HIS A CA 1
ATOM 642 C C . HIS A 1 89 ? 22.562 -19.922 -12.328 1 93.69 89 HIS A C 1
ATOM 644 O O . HIS A 1 89 ? 22.469 -19.359 -11.234 1 93.69 89 HIS A O 1
ATOM 650 N N . GLY A 1 90 ? 22.922 -21.172 -12.477 1 94.75 90 GLY A N 1
ATOM 651 C CA . GLY A 1 90 ? 23.406 -21.984 -11.375 1 94.75 90 GLY A CA 1
ATOM 652 C C . GLY A 1 90 ? 23.828 -23.375 -11.812 1 94.75 90 GLY A C 1
ATOM 653 O O . GLY A 1 90 ? 23.984 -23.641 -13.008 1 94.75 90 GLY A O 1
ATOM 654 N N . PRO A 1 91 ? 24.188 -24.234 -10.781 1 94.44 91 PRO A N 1
ATOM 655 C CA . PRO A 1 91 ? 24.656 -25.578 -11.109 1 94.44 91 PRO A CA 1
ATOM 656 C C . PRO A 1 91 ? 23.516 -26.5 -11.547 1 94.44 91 PRO A C 1
ATOM 658 O O . PRO A 1 91 ? 23.391 -27.625 -11.031 1 94.44 91 PRO A O 1
ATOM 661 N N . TRP A 1 92 ? 22.703 -26.078 -12.453 1 96.38 92 TRP A N 1
ATOM 662 C CA . TRP A 1 92 ? 21.625 -26.828 -13.086 1 96.38 92 TRP A CA 1
ATOM 663 C C . TRP A 1 92 ? 21.578 -26.578 -14.586 1 96.38 92 TRP A C 1
ATOM 665 O O . TRP A 1 92 ? 22.25 -25.672 -15.086 1 96.38 92 TRP A O 1
ATOM 675 N N . THR A 1 93 ? 20.844 -27.422 -15.227 1 95.62 93 THR A N 1
ATOM 676 C CA . THR A 1 93 ? 20.656 -27.281 -16.672 1 95.62 93 THR A CA 1
ATOM 677 C C . THR A 1 93 ? 19.172 -27.141 -17 1 95.62 93 THR A C 1
ATOM 679 O O . THR A 1 93 ? 18.344 -27.844 -16.453 1 95.62 93 THR A O 1
ATOM 682 N N . GLU A 1 94 ? 18.875 -26.203 -17.812 1 94.88 94 GLU A N 1
ATOM 683 C CA . GLU A 1 94 ? 17.5 -26.094 -18.281 1 94.88 94 GLU A CA 1
ATOM 684 C C . GLU A 1 94 ? 17.156 -27.203 -19.281 1 94.88 94 GLU A C 1
ATOM 686 O O . GLU A 1 94 ? 17.969 -27.531 -20.156 1 94.88 94 GLU A O 1
ATOM 691 N N . VAL A 1 95 ? 16.016 -27.797 -19.109 1 95.62 95 VAL A N 1
ATOM 692 C CA . VAL A 1 95 ? 15.57 -28.875 -19.984 1 95.62 95 VAL A CA 1
ATOM 693 C C . VAL A 1 95 ? 14.148 -28.594 -20.469 1 95.62 95 VAL A C 1
ATOM 695 O O . VAL A 1 95 ? 13.453 -27.734 -19.938 1 95.62 95 VAL A O 1
ATOM 698 N N . ALA A 1 96 ? 13.727 -29.328 -21.484 1 93.56 96 ALA A N 1
ATOM 699 C CA . ALA A 1 96 ? 12.367 -29.203 -22 1 93.56 96 ALA A CA 1
ATOM 700 C C . ALA A 1 96 ? 11.398 -30.094 -21.219 1 93.56 96 ALA A C 1
ATOM 702 O O . ALA A 1 96 ? 11.828 -30.984 -20.469 1 93.56 96 ALA A O 1
ATOM 703 N N . GLY A 1 97 ? 10.07 -29.766 -21.266 1 95.12 97 GLY A N 1
ATOM 704 C CA . GLY A 1 97 ? 9.07 -30.688 -20.75 1 95.12 97 GLY A CA 1
ATOM 705 C C . GLY A 1 97 ? 8.164 -30.047 -19.703 1 95.12 97 GLY A C 1
ATOM 706 O O . GLY A 1 97 ? 7.152 -30.641 -19.328 1 95.12 97 GLY A O 1
ATOM 707 N N . GLY A 1 98 ? 8.57 -28.797 -19.219 1 96.12 98 GLY A N 1
ATOM 708 C CA . GLY A 1 98 ? 7.73 -28.125 -18.25 1 96.12 98 GLY A CA 1
ATOM 709 C C . GLY A 1 98 ? 7.402 -29 -17.047 1 96.12 98 GLY A C 1
ATOM 710 O O . GLY A 1 98 ? 8.297 -29.594 -16.438 1 96.12 98 GLY A O 1
ATOM 711 N N . VAL A 1 99 ? 6.145 -29.078 -16.703 1 98.44 99 VAL A N 1
ATOM 712 C CA . VAL A 1 99 ? 5.703 -29.812 -15.516 1 98.44 99 VAL A CA 1
ATOM 713 C C . VAL A 1 99 ? 5.832 -31.312 -15.758 1 98.44 99 VAL A C 1
ATOM 715 O O . VAL A 1 99 ? 5.754 -32.094 -14.812 1 98.44 99 VAL A O 1
ATOM 718 N N . CYS A 1 100 ? 6.066 -31.766 -16.969 1 98.69 100 CYS A N 1
ATOM 719 C CA . CYS A 1 100 ? 6.207 -33.188 -17.281 1 98.69 100 CYS A CA 1
ATOM 720 C C . CYS A 1 100 ? 7.676 -33.562 -17.406 1 98.69 100 CYS A C 1
ATOM 722 O O . CYS A 1 100 ? 7.996 -34.719 -17.703 1 98.69 100 CYS A O 1
ATOM 724 N N . ALA A 1 101 ? 8.57 -32.625 -17.266 1 98.19 101 ALA A N 1
ATOM 725 C CA . ALA A 1 101 ? 10 -32.938 -17.328 1 98.19 101 ALA A CA 1
ATOM 726 C C . ALA A 1 101 ? 10.383 -33.938 -16.25 1 98.19 101 ALA A C 1
ATOM 728 O O . ALA A 1 101 ? 11.109 -34.906 -16.516 1 98.19 101 ALA A O 1
ATOM 729 N N . PRO A 1 102 ? 9.953 -33.781 -14.984 1 98.69 102 PRO A N 1
ATOM 730 C CA . PRO A 1 102 ? 10.242 -34.781 -13.977 1 98.69 102 PRO A CA 1
ATOM 731 C C . PRO A 1 102 ? 9.547 -36.125 -14.266 1 98.69 102 PRO A C 1
ATOM 733 O O . PRO A 1 102 ? 8.422 -36.125 -14.766 1 98.69 102 PRO A O 1
ATOM 736 N N . MET A 1 103 ? 10.156 -37.156 -13.914 1 98.19 103 MET A N 1
ATOM 737 C CA . MET A 1 103 ? 9.602 -38.5 -14.141 1 98.19 103 MET A CA 1
ATOM 738 C C . MET A 1 103 ? 8.352 -38.719 -13.305 1 98.19 103 MET A C 1
ATOM 740 O O . MET A 1 103 ? 8.273 -38.25 -12.156 1 98.19 103 MET A O 1
ATOM 744 N N . GLY A 1 104 ? 7.406 -39.469 -13.953 1 98.69 104 GLY A N 1
ATOM 745 C CA . GLY A 1 104 ? 6.234 -39.875 -13.203 1 98.69 104 GLY A CA 1
ATOM 746 C C . GLY A 1 104 ? 5.105 -38.875 -13.227 1 98.69 104 GLY A C 1
ATOM 747 O O . GLY A 1 104 ? 4.133 -39 -12.477 1 98.69 104 GLY A O 1
ATOM 748 N N . PHE A 1 105 ? 5.254 -37.812 -14.016 1 98.88 105 PHE A N 1
ATOM 749 C CA . PHE A 1 105 ? 4.203 -36.781 -14.109 1 98.88 105 PHE A CA 1
ATOM 750 C C . PHE A 1 105 ? 3.59 -36.781 -15.508 1 98.88 105 PHE A C 1
ATOM 752 O O . PHE A 1 105 ? 4.301 -36.938 -16.5 1 98.88 105 PHE A O 1
ATOM 759 N N . SER A 1 106 ? 2.303 -36.719 -15.57 1 98.88 106 SER A N 1
ATOM 760 C CA . SER A 1 106 ? 1.534 -36.5 -16.797 1 98.88 106 SER A CA 1
ATOM 761 C C . SER A 1 106 ? 0.607 -35.312 -16.672 1 98.88 106 SER A C 1
ATOM 763 O O . SER A 1 106 ? 0.203 -34.938 -15.562 1 98.88 106 SER A O 1
ATOM 765 N N . ALA A 1 107 ? 0.351 -34.656 -17.734 1 98.75 107 ALA A N 1
ATOM 766 C CA . ALA A 1 107 ? -0.529 -33.5 -17.75 1 98.75 107 ALA A CA 1
ATOM 767 C C . ALA A 1 107 ? -1.295 -33.406 -19.062 1 98.75 107 ALA A C 1
ATOM 769 O O . ALA A 1 107 ? -0.935 -34.062 -20.047 1 98.75 107 ALA A O 1
ATOM 770 N N . GLU A 1 108 ? -2.354 -32.625 -19.047 1 98.25 108 GLU A N 1
ATOM 771 C CA . GLU A 1 108 ? -3.098 -32.281 -20.266 1 98.25 108 GLU A CA 1
ATOM 772 C C . GLU A 1 108 ? -3.963 -31.047 -20.031 1 98.25 108 GLU A C 1
ATOM 774 O O . GLU A 1 108 ? -4.359 -30.766 -18.906 1 98.25 108 GLU A O 1
ATOM 779 N N . GLY A 1 109 ? -4.121 -30.25 -21.062 1 96.88 109 GLY A N 1
ATOM 780 C CA . GLY A 1 109 ? -5.086 -29.156 -21.125 1 96.88 109 GLY A CA 1
ATOM 781 C C . GLY A 1 109 ? -6.09 -29.312 -22.25 1 96.88 109 GLY A C 1
ATOM 782 O O . GLY A 1 109 ? -5.742 -29.797 -23.328 1 96.88 109 GLY A O 1
ATOM 783 N N . LEU A 1 110 ? -7.305 -28.875 -22 1 94.12 110 LEU A N 1
ATOM 784 C CA . LEU A 1 110 ? -8.312 -28.984 -23.062 1 94.12 110 LEU A CA 1
ATOM 785 C C . LEU A 1 110 ? -9.266 -27.797 -23.016 1 94.12 110 LEU A C 1
ATOM 787 O O . LEU A 1 110 ? -9.305 -27.062 -22.031 1 94.12 110 LEU A O 1
ATOM 791 N N . HIS A 1 111 ? -9.883 -27.594 -24.109 1 93.94 111 HIS A N 1
ATOM 792 C CA . HIS A 1 111 ? -10.953 -26.594 -24.188 1 93.94 111 HIS A CA 1
ATOM 793 C C . HIS A 1 111 ? -12.273 -27.156 -23.688 1 93.94 111 HIS A C 1
ATOM 795 O O . HIS A 1 111 ? -12.938 -27.922 -24.406 1 93.94 111 HIS A O 1
ATOM 801 N N . ALA A 1 112 ? -12.633 -26.781 -22.5 1 94.44 112 ALA A N 1
ATOM 802 C CA . ALA A 1 112 ? -13.883 -27.234 -21.906 1 94.44 112 ALA A CA 1
ATOM 803 C C . ALA A 1 112 ? -15 -26.234 -22.141 1 94.44 112 ALA A C 1
ATOM 805 O O . ALA A 1 112 ? -16.141 -26.469 -21.75 1 94.44 112 ALA A O 1
ATOM 806 N N . GLY A 1 113 ? -14.719 -25.109 -22.734 1 92.5 113 GLY A N 1
ATOM 807 C CA . GLY A 1 113 ? -15.719 -24.094 -23 1 92.5 113 GLY A CA 1
ATOM 808 C C . GLY A 1 113 ? -16.125 -23.312 -21.766 1 92.5 113 GLY A C 1
ATOM 809 O O . GLY A 1 113 ? -17.297 -22.938 -21.609 1 92.5 113 GLY A O 1
ATOM 810 N N . LEU A 1 114 ? -15.195 -23.188 -20.906 1 92.25 114 LEU A N 1
ATOM 811 C CA . LEU A 1 114 ? -15.508 -22.484 -19.672 1 92.25 114 LEU A CA 1
ATOM 812 C C . LEU A 1 114 ? -15.594 -20.984 -19.922 1 92.25 114 LEU A C 1
ATOM 814 O O . LEU A 1 114 ? -16.297 -20.266 -19.203 1 92.25 114 LEU A O 1
ATOM 818 N N . CYS A 1 115 ? -14.797 -20.438 -20.844 1 81.38 115 CYS A N 1
ATOM 819 C CA . CYS A 1 115 ? -14.859 -19.062 -21.297 1 81.38 115 CYS A CA 1
ATOM 820 C C . CYS A 1 115 ? -15.539 -18.953 -22.656 1 81.38 115 CYS A C 1
ATOM 822 O O . CYS A 1 115 ? -15 -19.422 -23.672 1 81.38 115 CYS A O 1
ATOM 824 N N . PRO A 1 116 ? -16.625 -18.297 -22.703 1 73.81 116 PRO A N 1
ATOM 825 C CA . PRO A 1 116 ? -17.391 -18.281 -23.953 1 73.81 116 PRO A CA 1
ATOM 826 C C . PRO A 1 116 ? -16.672 -17.578 -25.094 1 73.81 116 PRO A C 1
ATOM 828 O O . PRO A 1 116 ? -16.891 -17.891 -26.266 1 73.81 116 PRO A O 1
ATOM 831 N N . THR A 1 117 ? -15.805 -16.75 -24.766 1 71.88 117 THR A N 1
ATOM 832 C CA . THR A 1 117 ? -15.211 -15.922 -25.797 1 71.88 117 THR A CA 1
ATOM 833 C C . THR A 1 117 ? -13.859 -16.484 -26.25 1 71.88 117 THR A C 1
ATOM 835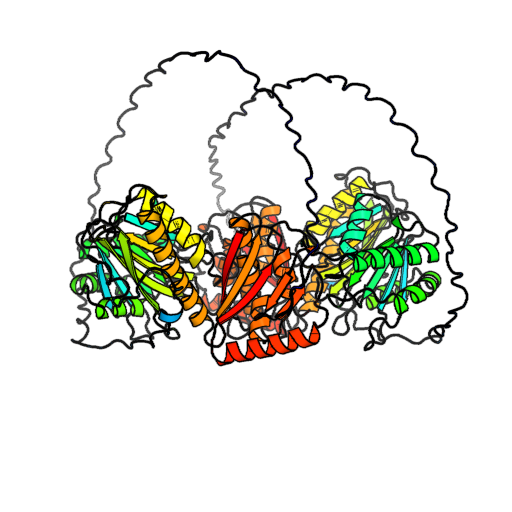 O O . THR A 1 117 ? -13.164 -15.883 -27.062 1 71.88 117 THR A O 1
ATOM 838 N N . SER A 1 118 ? -13.508 -17.578 -25.625 1 75.81 118 SER A N 1
ATOM 839 C CA . SER A 1 118 ? -12.188 -18.094 -25.953 1 75.81 118 SER A CA 1
ATOM 840 C C . SER A 1 118 ? -12.273 -19.516 -26.5 1 75.81 118 SER A C 1
ATOM 842 O O . SER A 1 118 ? -13.141 -20.297 -26.094 1 75.81 118 SER A O 1
ATOM 844 N N . ARG A 1 119 ? -11.383 -19.875 -27.5 1 79.31 119 ARG A N 1
ATOM 845 C CA . ARG A 1 119 ? -11.281 -21.234 -28.016 1 79.31 119 ARG A CA 1
ATOM 846 C C . ARG A 1 119 ? -10.016 -21.922 -27.516 1 79.31 119 ARG A C 1
ATOM 848 O O . ARG A 1 119 ? -9.664 -23 -27.969 1 79.31 119 ARG A O 1
ATOM 855 N N . ARG A 1 120 ? -9.484 -21.344 -26.562 1 84.75 120 ARG A N 1
ATOM 856 C CA . ARG A 1 120 ? -8.266 -21.891 -25.969 1 84.75 120 ARG A CA 1
ATOM 857 C C . ARG A 1 120 ? -8.578 -22.891 -24.875 1 84.75 120 ARG A C 1
ATOM 859 O O . ARG A 1 120 ? -9.703 -22.922 -24.359 1 84.75 120 ARG A O 1
ATOM 866 N N . ALA A 1 121 ? -7.504 -23.734 -24.609 1 92.44 121 ALA A N 1
ATOM 867 C CA . ALA A 1 121 ? -7.641 -24.594 -23.438 1 92.44 121 ALA A CA 1
ATOM 868 C C . ALA A 1 121 ? -7.961 -23.766 -22.203 1 92.44 121 ALA A C 1
ATOM 870 O O . ALA A 1 121 ? -7.438 -22.672 -22.016 1 92.44 121 ALA A O 1
ATOM 871 N N . ASP A 1 122 ? -8.875 -24.297 -21.406 1 94.56 122 ASP A N 1
ATOM 872 C CA . ASP A 1 122 ? -9.281 -23.547 -20.234 1 94.56 122 ASP A CA 1
ATOM 873 C C . ASP A 1 122 ? -9.414 -24.453 -19.016 1 94.56 122 ASP A C 1
ATOM 875 O O . ASP A 1 122 ? -9.852 -24 -17.953 1 94.56 122 ASP A O 1
ATOM 879 N N . ALA A 1 123 ? -9.109 -25.688 -19.156 1 97.19 123 ALA A N 1
ATOM 880 C CA . ALA A 1 123 ? -9.016 -26.641 -18.047 1 97.19 123 ALA A CA 1
ATOM 881 C C . ALA A 1 123 ? -7.805 -27.562 -18.203 1 97.19 123 ALA A C 1
ATOM 883 O O . ALA A 1 123 ? -7.461 -27.953 -19.328 1 97.19 123 ALA A O 1
ATOM 884 N N . ALA A 1 124 ? -7.223 -27.891 -17.109 1 98.25 124 ALA A N 1
ATOM 885 C CA . ALA A 1 124 ? -6.031 -28.734 -17.156 1 98.25 124 ALA A CA 1
ATOM 886 C C . ALA A 1 124 ? -5.969 -29.656 -15.953 1 98.25 124 ALA A C 1
ATOM 888 O O . ALA A 1 124 ? -6.562 -29.375 -14.914 1 98.25 124 ALA A O 1
ATOM 889 N N . LEU A 1 125 ? -5.32 -30.719 -16.172 1 98.69 125 LEU A N 1
ATOM 890 C CA . LEU A 1 125 ? -5.07 -31.719 -15.125 1 98.69 125 LEU A CA 1
ATOM 891 C C . LEU A 1 125 ? -3.602 -32.125 -15.117 1 98.69 125 LEU A C 1
ATOM 893 O O . LEU A 1 125 ? -3.008 -32.344 -16.172 1 98.69 125 LEU A O 1
ATOM 897 N N . LEU A 1 126 ? -2.949 -32.062 -13.984 1 98.81 126 LEU A N 1
ATOM 898 C CA . LEU A 1 126 ? -1.602 -32.531 -13.727 1 98.81 126 LEU A CA 1
ATOM 899 C C . LEU A 1 126 ? -1.627 -33.688 -12.734 1 98.81 126 LEU A C 1
ATOM 901 O O . LEU A 1 126 ? -2.254 -33.594 -11.672 1 98.81 126 LEU A O 1
ATOM 905 N N . CYS A 1 127 ? -0.963 -34.844 -13.07 1 98.81 127 CYS A N 1
ATOM 906 C CA . CYS A 1 127 ? -1.095 -36.031 -12.227 1 98.81 127 CYS A CA 1
ATOM 907 C C . CYS A 1 127 ? 0.253 -36.719 -12.039 1 98.81 127 CYS A C 1
ATOM 909 O O . CYS A 1 127 ? 1.033 -36.844 -12.984 1 98.81 127 CYS A O 1
ATOM 911 N N . SER A 1 128 ? 0.494 -37.125 -10.836 1 98.81 128 SER A N 1
ATOM 912 C CA . SER A 1 128 ? 1.603 -38.031 -10.516 1 98.81 128 SER A CA 1
ATOM 913 C C . SER A 1 128 ? 1.167 -39.469 -10.562 1 98.81 128 SER A C 1
ATOM 915 O O . SER A 1 128 ? 0.079 -39.812 -10.094 1 98.81 128 SER A O 1
ATOM 917 N N . ASP A 1 129 ? 1.945 -40.375 -11.055 1 98.19 129 ASP A N 1
ATOM 918 C CA . ASP A 1 129 ? 1.591 -41.812 -11.172 1 98.19 129 ASP A CA 1
ATOM 919 C C . ASP A 1 129 ? 1.698 -42.5 -9.82 1 98.19 129 ASP A C 1
ATOM 921 O O . ASP A 1 129 ? 1.368 -43.688 -9.703 1 98.19 129 ASP A O 1
ATOM 925 N N . ARG A 1 130 ? 2.094 -41.875 -8.773 1 97.38 130 ARG A N 1
ATOM 926 C CA . ARG A 1 130 ? 2.225 -42.344 -7.402 1 97.38 130 ARG A CA 1
ATOM 927 C C . ARG A 1 130 ? 1.965 -41.219 -6.402 1 97.38 130 ARG A C 1
ATOM 929 O O . ARG A 1 130 ? 1.932 -40.031 -6.777 1 97.38 130 ARG A O 1
ATOM 936 N N . PRO A 1 131 ? 1.726 -41.594 -5.172 1 96.62 131 PRO A N 1
ATOM 937 C CA . PRO A 1 131 ? 1.565 -40.5 -4.18 1 96.62 131 PRO A CA 1
ATOM 938 C C . PRO A 1 131 ? 2.781 -39.594 -4.098 1 96.62 131 PRO A C 1
ATOM 940 O O . PRO A 1 131 ? 3.92 -40.062 -4.207 1 96.62 131 PRO A O 1
ATOM 943 N N . ALA A 1 132 ? 2.527 -38.281 -4.008 1 97.75 132 ALA A N 1
ATOM 944 C CA . ALA A 1 132 ? 3.59 -37.281 -3.979 1 97.75 132 ALA A CA 1
ATOM 945 C C . ALA A 1 132 ? 3.479 -36.406 -2.742 1 97.75 132 ALA A C 1
ATOM 947 O O . ALA A 1 132 ? 2.373 -36.125 -2.271 1 97.75 132 ALA A O 1
ATOM 948 N N . ALA A 1 133 ? 4.648 -36.031 -2.199 1 96.19 133 ALA A N 1
ATOM 949 C CA . ALA A 1 133 ? 4.652 -35.031 -1.136 1 96.19 133 ALA A CA 1
ATOM 950 C C . ALA A 1 133 ? 4.137 -33.688 -1.645 1 96.19 133 ALA A C 1
ATOM 952 O O . ALA A 1 133 ? 4.574 -33.188 -2.693 1 96.19 133 ALA A O 1
ATOM 953 N N . THR A 1 134 ? 3.166 -33.094 -0.844 1 97.06 134 THR A N 1
ATOM 954 C CA . THR A 1 134 ? 2.572 -31.828 -1.269 1 97.06 134 THR A CA 1
ATOM 955 C C . THR A 1 134 ? 3.148 -30.672 -0.468 1 97.06 134 THR A C 1
ATOM 957 O O . THR A 1 134 ? 3.58 -30.844 0.673 1 97.06 134 THR A O 1
ATOM 960 N N . ALA A 1 135 ? 3.283 -29.578 -1.111 1 97.31 135 ALA A N 1
ATOM 961 C CA . ALA A 1 135 ? 3.607 -28.281 -0.511 1 97.31 135 ALA A CA 1
ATOM 962 C C . ALA A 1 135 ? 2.924 -27.141 -1.26 1 97.31 135 ALA A C 1
ATOM 964 O O . ALA A 1 135 ? 2.531 -27.297 -2.418 1 97.31 135 ALA A O 1
ATOM 965 N N . GLY A 1 136 ? 2.703 -26.031 -0.545 1 97.38 136 GLY A N 1
ATOM 966 C CA . GLY A 1 136 ? 2.016 -24.938 -1.197 1 97.38 136 GLY A CA 1
ATOM 967 C C . GLY A 1 136 ? 2.334 -23.578 -0.581 1 97.38 136 GLY A C 1
ATOM 968 O O . GLY A 1 136 ? 2.828 -23.516 0.546 1 97.38 136 GLY A O 1
ATOM 969 N N . HIS A 1 137 ? 2.248 -22.562 -1.376 1 97.5 137 HIS A N 1
ATOM 970 C CA . HIS A 1 137 ? 2.275 -21.156 -1.005 1 97.5 137 HIS A CA 1
ATOM 971 C C . HIS A 1 137 ? 0.998 -20.453 -1.438 1 97.5 137 HIS A C 1
ATOM 973 O O . HIS A 1 137 ? 0.649 -20.453 -2.621 1 97.5 137 HIS A O 1
ATOM 979 N N . PHE A 1 138 ? 0.291 -19.875 -0.432 1 97.06 138 PHE A N 1
ATOM 980 C CA . PHE A 1 138 ? -1.048 -19.359 -0.705 1 97.06 138 PHE A CA 1
ATOM 981 C C . PHE A 1 138 ? -1.163 -17.906 -0.292 1 97.06 138 PHE A C 1
ATOM 983 O O . PHE A 1 138 ? -0.307 -17.375 0.428 1 97.06 138 PHE A O 1
ATOM 990 N N . SER A 1 139 ? -2.219 -17.266 -0.823 1 93.56 139 SER A N 1
ATOM 991 C CA . SER A 1 139 ? -2.59 -15.914 -0.43 1 93.56 139 SER A CA 1
ATOM 992 C C . SER A 1 139 ? -2.838 -15.82 1.072 1 93.56 139 SER A C 1
ATOM 994 O O . SER A 1 139 ? -3.465 -16.703 1.657 1 93.56 139 SER A O 1
ATOM 996 N N . ALA A 1 140 ? -2.303 -14.742 1.615 1 92.06 140 ALA A N 1
ATOM 997 C CA . ALA A 1 140 ? -2.576 -14.453 3.021 1 92.06 140 ALA A CA 1
ATOM 998 C C . ALA A 1 140 ? -3.777 -13.523 3.17 1 92.06 140 ALA A C 1
ATOM 1000 O O . ALA A 1 140 ? -4.07 -13.055 4.27 1 92.06 140 ALA A O 1
ATOM 1001 N N . ASN A 1 141 ? -4.477 -13.258 2.111 1 95.56 141 ASN A N 1
ATOM 1002 C CA . ASN A 1 141 ? -5.645 -12.383 2.137 1 95.56 141 ASN A CA 1
ATOM 1003 C C . ASN A 1 141 ? -6.809 -13.023 2.887 1 95.56 141 ASN A C 1
ATOM 1005 O O . ASN A 1 141 ? -7.172 -14.164 2.613 1 95.56 141 ASN A O 1
ATOM 1009 N N . VAL A 1 142 ? -7.434 -12.266 3.766 1 96 142 VAL A N 1
ATOM 1010 C CA . VAL A 1 142 ? -8.523 -12.789 4.578 1 96 142 VAL A CA 1
ATOM 1011 C C . VAL A 1 142 ? -9.68 -13.219 3.68 1 96 142 VAL A C 1
ATOM 1013 O O . VAL A 1 142 ? -10.438 -14.133 4.02 1 96 142 VAL A O 1
ATOM 1016 N N . LEU A 1 143 ? -9.789 -12.711 2.521 1 94.62 143 LEU A N 1
ATOM 1017 C CA . LEU A 1 143 ? -10.891 -12.977 1.602 1 94.62 143 LEU A CA 1
ATOM 1018 C C . LEU A 1 143 ? -10.445 -13.906 0.479 1 94.62 143 LEU A C 1
ATOM 1020 O O . LEU A 1 143 ? -11.039 -13.906 -0.604 1 94.62 143 LEU A O 1
ATOM 1024 N N . ALA A 1 144 ? -9.43 -14.648 0.777 1 94.81 144 ALA A N 1
ATOM 1025 C CA . ALA A 1 144 ? -8.953 -15.602 -0.22 1 94.81 144 ALA A CA 1
ATOM 1026 C C . ALA A 1 144 ? -10.07 -16.531 -0.67 1 94.81 144 ALA A C 1
ATOM 1028 O O . ALA A 1 144 ? -10.977 -16.844 0.103 1 94.81 144 ALA A O 1
ATOM 1029 N N . GLY A 1 145 ? -9.992 -17.094 -1.873 1 94.75 145 GLY A N 1
ATOM 1030 C CA . GLY A 1 145 ? -11.047 -17.859 -2.506 1 94.75 145 GLY A CA 1
ATOM 1031 C C . GLY A 1 145 ? -11.211 -19.25 -1.916 1 94.75 145 GLY A C 1
ATOM 1032 O O . GLY A 1 145 ? -10.344 -19.719 -1.181 1 94.75 145 GLY A O 1
ATOM 1033 N N . ALA A 1 146 ? -12.312 -19.891 -2.328 1 96.88 146 ALA A N 1
ATOM 1034 C CA . ALA A 1 146 ? -12.672 -21.203 -1.818 1 96.88 146 ALA A CA 1
ATOM 1035 C C . ALA A 1 146 ? -11.68 -22.266 -2.295 1 96.88 146 ALA A C 1
ATOM 1037 O O . ALA A 1 146 ? -11.398 -23.234 -1.579 1 96.88 146 ALA A O 1
ATOM 1038 N N . SER A 1 147 ? -11.195 -22.125 -3.514 1 97.69 147 SER A N 1
ATOM 1039 C CA . SER A 1 147 ? -10.219 -23.078 -4.039 1 97.69 147 SER A CA 1
ATOM 1040 C C . SER A 1 147 ? -8.922 -23.047 -3.244 1 97.69 147 SER A C 1
ATOM 1042 O O . SER A 1 147 ? -8.289 -24.078 -3.02 1 97.69 147 SER A O 1
ATOM 1044 N N . VAL A 1 148 ? -8.484 -21.797 -2.871 1 97.31 148 VAL A N 1
ATOM 1045 C CA . VAL A 1 148 ? -7.297 -21.609 -2.043 1 97.31 148 VAL A CA 1
ATOM 1046 C C . VAL A 1 148 ? -7.508 -22.281 -0.688 1 97.31 148 VAL A C 1
ATOM 1048 O O . VAL A 1 148 ? -6.645 -23.031 -0.217 1 97.31 148 VAL A O 1
ATOM 1051 N N . ALA A 1 149 ? -8.664 -22.031 -0.124 1 96.62 149 ALA A N 1
ATOM 1052 C CA . ALA A 1 149 ? -8.977 -22.625 1.177 1 96.62 149 ALA A CA 1
ATOM 1053 C C . ALA A 1 149 ? -8.961 -24.141 1.111 1 96.62 149 ALA A C 1
ATOM 1055 O O . ALA A 1 149 ? -8.43 -24.812 2.008 1 96.62 149 ALA A O 1
ATOM 1056 N N . LEU A 1 150 ? -9.508 -24.688 0.097 1 97.56 150 LEU A N 1
ATOM 1057 C CA . LEU A 1 150 ? -9.57 -26.141 -0.053 1 97.56 150 LEU A CA 1
ATOM 1058 C C . LEU A 1 150 ? -8.172 -26.734 -0.162 1 97.56 150 LEU A C 1
ATOM 1060 O O . LEU A 1 150 ? -7.82 -27.656 0.587 1 97.56 150 LEU A O 1
ATOM 1064 N N . SER A 1 151 ? -7.406 -26.25 -1.082 1 97.94 151 SER A N 1
ATOM 1065 C CA . SER A 1 151 ? -6.086 -26.812 -1.339 1 97.94 151 SER A CA 1
ATOM 1066 C C . SER A 1 151 ? -5.16 -26.625 -0.142 1 97.94 151 SER A C 1
ATOM 1068 O O . SER A 1 151 ? -4.398 -27.516 0.211 1 97.94 151 SER A O 1
ATOM 1070 N N . SER A 1 152 ? -5.199 -25.422 0.429 1 96.94 152 SER A N 1
ATOM 1071 C CA . SER A 1 152 ? -4.371 -25.188 1.608 1 96.94 152 SER A CA 1
ATOM 1072 C C . SER A 1 152 ? -4.75 -26.141 2.742 1 96.94 152 SER A C 1
ATOM 1074 O O . SER A 1 152 ? -3.875 -26.703 3.408 1 96.94 152 SER A O 1
ATOM 1076 N N . GLY A 1 153 ? -6.039 -26.344 2.971 1 96 153 GLY A N 1
ATOM 1077 C CA . GLY A 1 153 ? -6.5 -27.281 3.982 1 96 153 GLY A CA 1
ATOM 1078 C C . GLY A 1 153 ? -6.039 -28.703 3.732 1 96 153 GLY A C 1
ATOM 1079 O O . GLY A 1 153 ? -5.621 -29.406 4.66 1 96 153 GLY A O 1
ATOM 1080 N N . ARG A 1 154 ? -6.109 -29.094 2.551 1 96.44 154 ARG A N 1
ATOM 1081 C CA . ARG A 1 154 ? -5.711 -30.453 2.189 1 96.44 154 ARG A CA 1
ATOM 1082 C C . ARG A 1 154 ? -4.215 -30.656 2.402 1 96.44 154 ARG A C 1
ATOM 1084 O O . ARG A 1 154 ? -3.789 -31.703 2.883 1 96.44 154 ARG A O 1
ATOM 1091 N N . ILE A 1 155 ? -3.436 -29.703 2.016 1 95.75 155 ILE A N 1
ATOM 1092 C CA . ILE A 1 155 ? -1.989 -29.797 2.178 1 95.75 155 ILE A CA 1
ATOM 1093 C C . ILE A 1 155 ? -1.638 -29.844 3.662 1 95.75 155 ILE A C 1
ATOM 1095 O O . ILE A 1 155 ? -0.746 -30.594 4.074 1 95.75 155 ILE A O 1
ATOM 1099 N N . ASP A 1 156 ? -2.328 -29.062 4.441 1 93 156 ASP A N 1
ATOM 1100 C CA . ASP A 1 156 ? -2.074 -29.031 5.879 1 93 156 ASP A CA 1
ATOM 1101 C C . ASP A 1 156 ? -2.449 -30.344 6.535 1 93 156 ASP A C 1
ATOM 1103 O O . ASP A 1 156 ? -1.76 -30.812 7.449 1 93 156 ASP A O 1
ATOM 1107 N N . HIS A 1 157 ? -3.475 -30.938 6.031 1 90.25 157 HIS A N 1
ATOM 1108 C CA . HIS A 1 157 ? -4 -32.125 6.695 1 90.25 157 HIS A CA 1
ATOM 1109 C C . HIS A 1 157 ? -3.383 -33.406 6.125 1 90.25 157 HIS A C 1
ATOM 1111 O O . HIS A 1 157 ? -3.189 -34.375 6.844 1 90.25 157 HIS A O 1
ATOM 1117 N N . HIS A 1 158 ? -3.236 -33.25 4.734 1 81.06 158 HIS A N 1
ATOM 1118 C CA . HIS A 1 158 ? -2.744 -34.438 4.059 1 81.06 158 HIS A CA 1
ATOM 1119 C C . HIS A 1 158 ? -1.346 -34.219 3.492 1 81.06 158 HIS A C 1
ATOM 1121 O O . HIS A 1 158 ? -1.043 -33.125 2.986 1 81.06 158 HIS A O 1
ATOM 1127 N N . GLN A 1 159 ? -0.46 -34.875 3.844 1 77.56 159 GLN A N 1
ATOM 1128 C CA . GLN A 1 159 ? 0.919 -34.656 3.424 1 77.56 159 GLN A CA 1
ATOM 1129 C C . GLN A 1 159 ? 1.17 -35.219 2.029 1 77.56 159 GLN A C 1
ATOM 1131 O O . GLN A 1 159 ? 2.248 -35.031 1.463 1 77.56 159 GLN A O 1
ATOM 1136 N N . GLN A 1 160 ? 0.111 -35.938 1.488 1 91.06 160 GLN A N 1
ATOM 1137 C CA . GLN A 1 160 ? 0.317 -36.531 0.168 1 91.06 160 GLN A CA 1
ATOM 1138 C C . GLN A 1 160 ? -0.785 -36.094 -0.799 1 91.06 160 GLN A C 1
ATOM 1140 O O . GLN A 1 160 ? -1.918 -35.844 -0.385 1 91.06 160 GLN A O 1
ATOM 1145 N N . GLY A 1 161 ? -0.412 -35.969 -2.037 1 96.56 161 GLY A N 1
ATOM 1146 C CA . GLY A 1 161 ? -1.311 -35.656 -3.139 1 96.56 161 GLY A CA 1
ATOM 1147 C C . GLY A 1 161 ? -1.006 -36.469 -4.398 1 96.56 161 GLY A C 1
ATOM 1148 O O . GLY A 1 161 ? -0.02 -37.188 -4.449 1 96.56 161 GLY A O 1
ATOM 1149 N N . ARG A 1 162 ? -1.96 -36.406 -5.363 1 98.19 162 ARG A N 1
ATOM 1150 C CA . ARG A 1 162 ? -1.805 -37.125 -6.613 1 98.19 162 ARG A CA 1
ATOM 1151 C C . ARG A 1 162 ? -1.977 -36.219 -7.816 1 98.19 162 ARG A C 1
ATOM 1153 O O . ARG A 1 162 ? -1.418 -36.469 -8.883 1 98.19 162 ARG A O 1
ATOM 1160 N N . ALA A 1 163 ? -2.758 -35.156 -7.629 1 98.81 163 ALA A N 1
ATOM 1161 C CA . ALA A 1 163 ? -3.113 -34.406 -8.82 1 98.81 163 ALA A CA 1
ATOM 1162 C C . ALA A 1 163 ? -3.436 -32.969 -8.469 1 98.81 163 ALA A C 1
ATOM 1164 O O . ALA A 1 163 ? -3.758 -32.656 -7.32 1 98.81 163 ALA A O 1
ATOM 1165 N N . ILE A 1 164 ? -3.26 -32.062 -9.43 1 98.75 164 ILE A N 1
ATOM 1166 C CA . ILE A 1 164 ? -3.691 -30.688 -9.383 1 98.75 164 ILE A CA 1
ATOM 1167 C C . ILE A 1 164 ? -4.66 -30.406 -10.531 1 98.75 164 ILE A C 1
ATOM 1169 O O . ILE A 1 164 ? -4.289 -30.516 -11.703 1 98.75 164 ILE A O 1
ATOM 1173 N N . LEU A 1 165 ? -5.906 -30.109 -10.18 1 98.75 165 LEU A N 1
ATOM 1174 C CA . LEU A 1 165 ? -6.891 -29.641 -11.148 1 98.75 165 LEU A CA 1
ATOM 1175 C C . LEU A 1 165 ? -6.816 -28.125 -11.297 1 98.75 165 LEU A C 1
ATOM 1177 O O . LEU A 1 165 ? -6.793 -27.391 -10.297 1 98.75 165 LEU A O 1
ATOM 1181 N N . MET A 1 166 ? -6.75 -27.672 -12.539 1 97.75 166 MET A N 1
ATOM 1182 C CA . MET A 1 166 ? -6.633 -26.234 -12.805 1 97.75 166 MET A CA 1
ATOM 1183 C C . MET A 1 166 ? -7.664 -25.781 -13.836 1 97.75 166 MET A C 1
ATOM 1185 O O . MET A 1 166 ? -7.969 -26.516 -14.773 1 97.75 166 MET A O 1
ATOM 1189 N N . HIS A 1 167 ? -8.164 -24.594 -13.68 1 96.12 167 HIS A N 1
ATOM 1190 C CA . HIS A 1 167 ? -9.016 -24.016 -14.711 1 96.12 167 HIS A CA 1
ATOM 1191 C C . HIS A 1 167 ? -8.961 -22.5 -14.688 1 96.12 167 HIS A C 1
ATOM 1193 O O . HIS A 1 167 ? -8.602 -21.906 -13.664 1 96.12 167 HIS A O 1
ATOM 1199 N N . HIS A 1 168 ? -9.227 -21.953 -15.805 1 92.81 168 HIS A N 1
ATOM 1200 C CA . HIS A 1 168 ? -9.25 -20.5 -15.961 1 92.81 168 HIS A CA 1
ATOM 1201 C C . HIS A 1 168 ? -10.617 -20.016 -16.438 1 92.81 168 HIS A C 1
ATOM 1203 O O . HIS A 1 168 ? -10.891 -20.016 -17.641 1 92.81 168 HIS A O 1
ATOM 1209 N N . SER A 1 169 ? -11.461 -19.625 -15.57 1 90.19 169 SER A N 1
ATOM 1210 C CA . SER A 1 169 ? -12.797 -19.125 -15.859 1 90.19 169 SER A CA 1
ATOM 1211 C C . SER A 1 169 ? -13.336 -18.312 -14.68 1 90.19 169 SER A C 1
ATOM 1213 O O . SER A 1 169 ? -13.609 -17.109 -14.82 1 90.19 169 SER A O 1
ATOM 1215 N N . ALA A 1 170 ? -13.414 -18.969 -13.602 1 93.31 170 ALA A N 1
ATOM 1216 C CA . ALA A 1 170 ? -13.875 -18.359 -12.359 1 93.31 170 ALA A CA 1
ATOM 1217 C C . ALA A 1 170 ? -12.867 -18.578 -11.234 1 93.31 170 ALA A C 1
ATOM 1219 O O . ALA A 1 170 ? -12.43 -19.703 -10.984 1 93.31 170 ALA A O 1
ATOM 1220 N N . ALA A 1 171 ? -12.594 -17.469 -10.531 1 94.44 171 ALA A N 1
ATOM 1221 C CA . ALA A 1 171 ? -11.562 -17.516 -9.492 1 94.44 171 ALA A CA 1
ATOM 1222 C C . ALA A 1 171 ? -12.102 -18.188 -8.227 1 94.44 171 ALA A C 1
ATOM 1224 O O . ALA A 1 171 ? -11.328 -18.547 -7.34 1 94.44 171 ALA A O 1
ATOM 1225 N N . ASN A 1 172 ? -13.352 -18.375 -8.148 1 96.69 172 ASN A N 1
ATOM 1226 C CA . ASN A 1 172 ? -14.031 -18.922 -6.977 1 96.69 172 ASN A CA 1
ATOM 1227 C C . ASN A 1 172 ? -13.781 -18.078 -5.73 1 96.69 172 ASN A C 1
ATOM 1229 O O . ASN A 1 172 ? -13.547 -18.625 -4.648 1 96.69 172 ASN A O 1
ATOM 1233 N N . VAL A 1 173 ? -13.664 -16.781 -5.859 1 94.94 173 VAL A N 1
ATOM 1234 C CA . VAL A 1 173 ? -13.578 -15.789 -4.801 1 94.94 173 VAL A CA 1
ATOM 1235 C C . VAL A 1 173 ? -14.93 -15.078 -4.648 1 94.94 173 VAL A C 1
ATOM 1237 O O . VAL A 1 173 ? -15.539 -14.68 -5.641 1 94.94 173 VAL A O 1
ATOM 1240 N N . GLY A 1 174 ? -15.32 -14.875 -3.404 1 94.5 174 GLY A N 1
ATOM 1241 C CA . GLY A 1 174 ? -16.594 -14.219 -3.176 1 94.5 174 GLY A CA 1
ATOM 1242 C C . GLY A 1 174 ? -17.781 -15.094 -3.543 1 94.5 174 GLY A C 1
ATOM 1243 O O . GLY A 1 174 ? -18.797 -14.594 -4.047 1 94.5 174 GLY A O 1
ATOM 1244 N N . THR A 1 175 ? -17.656 -16.359 -3.35 1 95.5 175 THR A N 1
ATOM 1245 C CA . THR A 1 175 ? -18.703 -17.266 -3.785 1 95.5 175 THR A CA 1
ATOM 1246 C C . THR A 1 175 ? -19.359 -17.938 -2.586 1 95.5 175 THR A C 1
ATOM 1248 O O . THR A 1 175 ? -20.266 -18.766 -2.75 1 95.5 175 THR A O 1
ATOM 1251 N N . GLY A 1 176 ? -18.906 -17.672 -1.434 1 92.44 176 GLY A N 1
ATOM 1252 C CA . GLY A 1 176 ? -19.531 -18.125 -0.202 1 92.44 176 GLY A CA 1
ATOM 1253 C C . GLY A 1 176 ? -19.5 -19.641 -0.034 1 92.44 176 GLY A C 1
ATOM 1254 O O . GLY A 1 176 ? -18.547 -20.281 -0.486 1 92.44 176 GLY A O 1
ATOM 1255 N N . HIS A 1 177 ? -20.469 -20.109 0.677 1 94.19 177 HIS A N 1
ATOM 1256 C CA . HIS A 1 177 ? -20.562 -21.531 0.984 1 94.19 177 HIS A CA 1
ATOM 1257 C C . HIS A 1 177 ? -20.703 -22.359 -0.288 1 94.19 177 HIS A C 1
ATOM 1259 O O . HIS A 1 177 ? -20.109 -23.438 -0.401 1 94.19 177 HIS A O 1
ATOM 1265 N N . GLU A 1 178 ? -21.438 -21.859 -1.216 1 96.06 178 GLU A N 1
ATOM 1266 C CA . GLU A 1 178 ? -21.656 -22.578 -2.473 1 96.06 178 GLU A CA 1
ATOM 1267 C C . GLU A 1 178 ? -20.344 -22.75 -3.234 1 96.06 178 GLU A C 1
ATOM 1269 O O . GLU A 1 178 ? -20.141 -23.781 -3.887 1 96.06 178 GLU A O 1
ATOM 1274 N N . GLY A 1 179 ? -19.484 -21.766 -3.205 1 97.19 179 GLY A N 1
ATOM 1275 C CA . GLY A 1 179 ? -18.172 -21.906 -3.838 1 97.19 179 GLY A CA 1
ATOM 1276 C C . GLY A 1 179 ? -17.328 -23.016 -3.246 1 97.19 179 GLY A C 1
ATOM 1277 O O . GLY A 1 179 ? -16.625 -23.719 -3.971 1 97.19 179 GLY A O 1
ATOM 1278 N N . ALA A 1 180 ? -17.422 -23.141 -1.977 1 97.38 180 ALA A N 1
ATOM 1279 C CA . ALA A 1 180 ? -16.703 -24.203 -1.282 1 97.38 180 ALA A CA 1
ATOM 1280 C C . ALA A 1 180 ? -17.234 -25.578 -1.677 1 97.38 180 ALA A C 1
ATOM 1282 O O . ALA A 1 180 ? -16.453 -26.5 -1.902 1 97.38 180 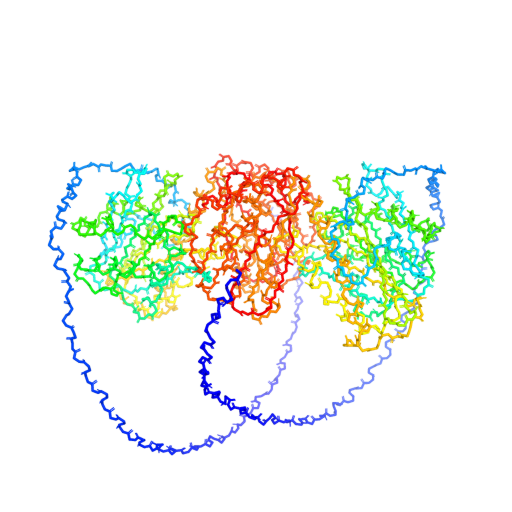ALA A O 1
ATOM 1283 N N . VAL A 1 181 ? -18.516 -25.656 -1.751 1 98.12 181 VAL A N 1
ATOM 1284 C CA . VAL A 1 181 ? -19.156 -26.906 -2.146 1 98.12 181 VAL A CA 1
ATOM 1285 C C . VAL A 1 181 ? -18.766 -27.25 -3.58 1 98.12 181 VAL A C 1
ATOM 1287 O O . VAL A 1 181 ? -18.422 -28.406 -3.873 1 98.12 181 VAL A O 1
ATOM 1290 N N . ASP A 1 182 ? -18.797 -26.266 -4.469 1 98.31 182 ASP A N 1
ATOM 1291 C CA . ASP A 1 182 ? -18.391 -26.469 -5.859 1 98.31 182 ASP A CA 1
ATOM 1292 C C . ASP A 1 182 ? -16.969 -27 -5.945 1 98.31 182 ASP A C 1
ATOM 1294 O O . ASP A 1 182 ? -16.672 -27.906 -6.715 1 98.31 182 ASP A O 1
ATOM 1298 N N . ALA A 1 183 ? -16.094 -26.422 -5.145 1 98.38 183 ALA A N 1
ATOM 1299 C CA . ALA A 1 183 ? -14.688 -26.828 -5.145 1 98.38 183 ALA A CA 1
ATOM 1300 C C . ALA A 1 183 ? -14.531 -28.297 -4.75 1 98.38 183 ALA A C 1
ATOM 1302 O O . ALA A 1 183 ? -13.781 -29.031 -5.383 1 98.38 183 ALA A O 1
ATOM 1303 N N . GLN A 1 184 ? -15.258 -28.688 -3.773 1 98.31 184 GLN A N 1
ATOM 1304 C CA . GLN A 1 184 ? -15.227 -30.078 -3.334 1 98.31 184 GLN A CA 1
ATOM 1305 C C . GLN A 1 184 ? -15.766 -31.016 -4.418 1 98.31 184 GLN A C 1
ATOM 1307 O O . GLN A 1 184 ? -15.195 -32.062 -4.672 1 98.31 184 GLN A O 1
ATOM 1312 N N . GLN A 1 185 ? -16.797 -30.562 -5.027 1 98.38 185 GLN A N 1
ATOM 1313 C CA . GLN A 1 185 ? -17.453 -31.391 -6.035 1 98.38 185 GLN A CA 1
ATOM 1314 C C . GLN A 1 185 ? -16.531 -31.625 -7.234 1 98.38 185 GLN A C 1
ATOM 1316 O O . GLN A 1 185 ? -16.422 -32.75 -7.715 1 98.38 185 GLN A O 1
ATOM 1321 N N . VAL A 1 186 ? -15.922 -30.641 -7.723 1 98.31 186 VAL A N 1
ATOM 1322 C CA . VAL A 1 186 ? -15.086 -30.797 -8.906 1 98.31 186 VAL A CA 1
ATOM 1323 C C . VAL A 1 186 ? -13.867 -31.656 -8.578 1 98.31 186 VAL A C 1
ATOM 1325 O O . VAL A 1 186 ? -13.406 -32.438 -9.406 1 98.31 186 VAL A O 1
ATOM 1328 N N . CYS A 1 187 ? -13.312 -31.5 -7.383 1 98.31 187 CYS A N 1
ATOM 1329 C CA . CYS A 1 187 ? -12.18 -32.312 -6.98 1 98.31 187 CYS A CA 1
ATOM 1330 C C . CYS A 1 187 ? -12.586 -33.781 -6.859 1 98.31 187 CYS A C 1
ATOM 1332 O O . CYS A 1 187 ? -11.836 -34.688 -7.254 1 98.31 187 CYS A O 1
ATOM 1334 N N . ALA A 1 188 ? -13.742 -34 -6.305 1 98.5 188 ALA A N 1
ATOM 1335 C CA . ALA A 1 188 ? -14.242 -35.375 -6.191 1 98.5 188 ALA A CA 1
ATOM 1336 C C . ALA A 1 188 ? -14.422 -36 -7.566 1 98.5 188 ALA A C 1
ATOM 1338 O O . ALA A 1 188 ? -14.086 -37.188 -7.766 1 98.5 188 ALA A O 1
ATOM 1339 N N . ALA A 1 189 ? -14.977 -35.25 -8.461 1 98.69 189 ALA A N 1
ATOM 1340 C CA . ALA A 1 189 ? -15.188 -35.75 -9.82 1 98.69 189 ALA A CA 1
ATOM 1341 C C . ALA A 1 189 ? -13.852 -36.062 -10.492 1 98.69 189 ALA A C 1
ATOM 1343 O O . ALA A 1 189 ? -13.719 -37.094 -11.172 1 98.69 189 ALA A O 1
ATOM 1344 N N . ALA A 1 190 ? -12.883 -35.188 -10.352 1 98.69 190 ALA A N 1
ATOM 1345 C CA . ALA A 1 190 ? -11.555 -35.438 -10.906 1 98.69 190 ALA A CA 1
ATOM 1346 C C . ALA A 1 190 ? -10.93 -36.688 -10.297 1 98.69 190 ALA A C 1
ATOM 1348 O O . ALA A 1 190 ? -10.312 -37.5 -11 1 98.69 190 ALA A O 1
ATOM 1349 N N . ALA A 1 191 ? -11.07 -36.844 -9.031 1 98.44 191 ALA A N 1
ATOM 1350 C CA . ALA A 1 191 ? -10.547 -38 -8.312 1 98.44 191 ALA A CA 1
ATOM 1351 C C . ALA A 1 191 ? -11.156 -39.281 -8.852 1 98.44 191 ALA A C 1
ATOM 1353 O O . ALA A 1 191 ? -10.445 -40.281 -9.062 1 98.44 191 ALA A O 1
ATOM 1354 N N . ALA A 1 192 ? -12.383 -39.281 -9.055 1 98.56 192 ALA A N 1
ATOM 1355 C CA . ALA A 1 192 ? -13.078 -40.438 -9.602 1 98.56 192 ALA A CA 1
ATOM 1356 C C . ALA A 1 192 ? -12.555 -40.781 -10.984 1 98.56 192 ALA A C 1
ATOM 1358 O O . ALA A 1 192 ? -12.328 -41.969 -11.297 1 98.56 192 ALA A O 1
ATOM 1359 N N . ALA A 1 193 ? -12.414 -39.781 -11.789 1 98.5 193 ALA A N 1
ATOM 1360 C CA . ALA A 1 193 ? -11.914 -39.969 -13.148 1 98.5 193 ALA A CA 1
ATOM 1361 C C . ALA A 1 193 ? -10.5 -40.562 -13.133 1 98.5 193 ALA A C 1
ATOM 1363 O O . ALA A 1 193 ? -10.133 -41.344 -14.023 1 98.5 193 ALA A O 1
ATOM 1364 N N . LEU A 1 194 ? -9.703 -40.219 -12.133 1 98.31 194 LEU A N 1
ATOM 1365 C CA . LEU A 1 194 ? -8.305 -40.625 -12.047 1 98.31 194 LEU A CA 1
ATOM 1366 C C . LEU A 1 194 ? -8.172 -41.938 -11.25 1 98.31 194 LEU A C 1
ATOM 1368 O O . LEU A 1 194 ? -7.129 -42.594 -11.297 1 98.31 194 LEU A O 1
ATOM 1372 N N . GLY A 1 195 ? -9.18 -42.312 -10.469 1 98 195 GLY A N 1
ATOM 1373 C CA . GLY A 1 195 ? -9.109 -43.438 -9.578 1 98 195 GLY A CA 1
ATOM 1374 C C . GLY A 1 195 ? -8.242 -43.219 -8.359 1 98 195 GLY A C 1
ATOM 1375 O O . GLY A 1 195 ? -7.469 -44.094 -7.957 1 98 195 GLY A O 1
ATOM 1376 N N . VAL A 1 196 ? -8.266 -42.031 -7.832 1 97.5 196 VAL A N 1
ATOM 1377 C CA . VAL A 1 196 ? -7.492 -41.688 -6.648 1 97.5 196 VAL A CA 1
ATOM 1378 C C . VAL A 1 196 ? -8.414 -41.094 -5.586 1 97.5 196 VAL A C 1
ATOM 1380 O O . VAL A 1 196 ? -9.555 -40.719 -5.875 1 97.5 196 VAL A O 1
ATOM 1383 N N . PRO A 1 197 ? -7.949 -41 -4.285 1 96.31 197 PRO A N 1
ATOM 1384 C CA . PRO A 1 197 ? -8.766 -40.344 -3.256 1 96.31 197 PRO A CA 1
ATOM 1385 C C . PRO A 1 197 ? -9.016 -38.875 -3.541 1 96.31 197 PRO A C 1
ATOM 1387 O O . PRO A 1 197 ? -8.125 -38.156 -4.035 1 96.31 197 PRO A O 1
ATOM 1390 N N . ALA A 1 198 ? -10.195 -38.406 -3.207 1 96.31 198 ALA A N 1
ATOM 1391 C CA . ALA A 1 198 ? -10.586 -37 -3.453 1 96.31 198 ALA A CA 1
ATOM 1392 C C . ALA A 1 198 ? -9.641 -36.031 -2.744 1 96.31 198 ALA A C 1
ATOM 1394 O O . ALA A 1 198 ? -9.336 -34.969 -3.268 1 96.31 198 ALA A O 1
ATOM 1395 N N . GLU A 1 199 ? -9.164 -36.406 -1.562 1 95.88 199 GLU A N 1
ATOM 1396 C CA . GLU A 1 199 ? -8.297 -35.562 -0.748 1 95.88 199 GLU A CA 1
ATOM 1397 C C . GLU A 1 199 ? -6.926 -35.375 -1.398 1 95.88 199 GLU A C 1
ATOM 1399 O O . GLU A 1 199 ? -6.145 -34.531 -0.988 1 95.88 199 GLU A O 1
ATOM 1404 N N . HIS A 1 200 ? -6.664 -36.219 -2.438 1 97.5 200 HIS A N 1
ATOM 1405 C CA . HIS A 1 200 ? -5.363 -36.156 -3.098 1 97.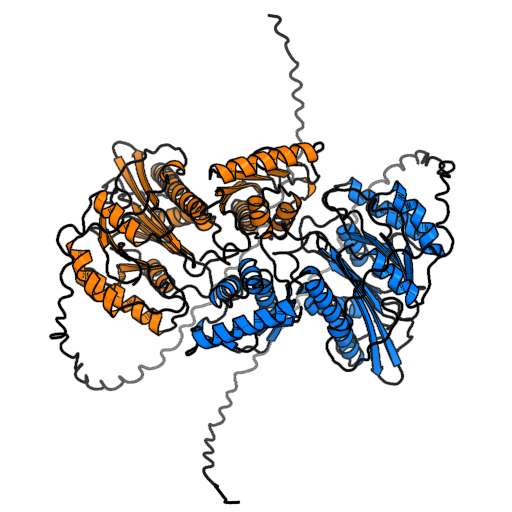5 200 HIS A CA 1
ATOM 1406 C C . HIS A 1 200 ? -5.41 -35.281 -4.328 1 97.5 200 HIS A C 1
ATOM 1408 O O . HIS A 1 200 ? -4.426 -35.156 -5.066 1 97.5 200 HIS A O 1
ATOM 1414 N N . VAL A 1 201 ? -6.539 -34.625 -4.566 1 98.56 201 VAL A N 1
ATOM 1415 C CA . VAL A 1 201 ? -6.668 -33.719 -5.688 1 98.56 201 VAL A CA 1
ATOM 1416 C C . VAL A 1 201 ? -6.707 -32.281 -5.176 1 98.56 201 VAL A C 1
ATOM 1418 O O . VAL A 1 201 ? -7.594 -31.906 -4.398 1 98.56 201 VAL A O 1
ATOM 1421 N N . LEU A 1 202 ? -5.715 -31.5 -5.535 1 98.5 202 LEU A N 1
ATOM 1422 C CA . LEU A 1 202 ? -5.684 -30.078 -5.238 1 98.5 202 LEU A CA 1
ATOM 1423 C C . LEU A 1 202 ? -6.332 -29.266 -6.359 1 98.5 202 LEU A C 1
ATOM 1425 O O . LEU A 1 202 ? -6.5 -29.781 -7.473 1 98.5 202 LEU A O 1
ATOM 1429 N N . LEU A 1 203 ? -6.73 -28.016 -6.02 1 98.44 203 LEU A N 1
ATOM 1430 C CA . LEU A 1 203 ? -7.492 -27.203 -6.969 1 98.44 203 LEU A CA 1
ATOM 1431 C C . LEU A 1 203 ? -6.895 -25.812 -7.102 1 98.44 203 LEU A C 1
ATOM 1433 O O . LEU A 1 203 ? -6.547 -25.188 -6.098 1 98.44 203 LEU A O 1
ATOM 1437 N N . GLN A 1 204 ? -6.711 -25.406 -8.32 1 97.38 204 GLN A N 1
ATOM 1438 C CA . GLN A 1 204 ? -6.379 -24.031 -8.656 1 97.38 204 GLN A CA 1
ATOM 1439 C C . GLN A 1 204 ? -7.438 -23.406 -9.562 1 97.38 204 GLN A C 1
ATOM 1441 O O . GLN A 1 204 ? -7.719 -23.938 -10.641 1 97.38 204 GLN A O 1
ATOM 1446 N N . SER A 1 205 ? -7.984 -22.312 -9.148 1 96.12 205 SER A N 1
ATOM 1447 C CA . SER A 1 205 ? -9.008 -21.594 -9.914 1 96.12 205 SER A CA 1
ATOM 1448 C C . SER A 1 205 ? -8.555 -20.188 -10.266 1 96.12 205 SER A C 1
ATOM 1450 O O . SER A 1 205 ? -8.047 -19.453 -9.414 1 96.12 205 SER A O 1
ATOM 1452 N N . ALA A 1 206 ? -8.688 -19.828 -11.5 1 93 206 ALA A N 1
ATOM 1453 C CA . ALA A 1 206 ? -8.375 -18.484 -11.969 1 93 206 ALA A CA 1
ATOM 1454 C C . ALA A 1 206 ? -9.5 -17.938 -12.836 1 93 206 ALA A C 1
ATOM 1456 O O . ALA A 1 206 ? -10.266 -18.688 -13.43 1 93 206 ALA A O 1
ATOM 1457 N N . GLY A 1 207 ? -9.586 -16.625 -12.859 1 89.81 207 GLY A N 1
ATOM 1458 C CA . GLY A 1 207 ? -10.602 -15.992 -13.695 1 89.81 207 GLY A CA 1
ATOM 1459 C C . GLY A 1 207 ? -11.391 -14.93 -12.969 1 89.81 207 GLY A C 1
ATOM 1460 O O . GLY A 1 207 ? -10.852 -14.195 -12.141 1 89.81 207 GLY A O 1
ATOM 1461 N N . SER A 1 208 ? -12.688 -14.836 -13.266 1 89.62 208 SER A N 1
ATOM 1462 C CA . SER A 1 208 ? -13.531 -13.75 -12.789 1 89.62 208 SER A CA 1
ATOM 1463 C C . SER A 1 208 ? -13.859 -13.914 -11.305 1 89.62 208 SER A C 1
ATOM 1465 O O . SER A 1 208 ? -14.055 -15.031 -10.828 1 89.62 208 SER A O 1
ATOM 1467 N N . LEU A 1 209 ? -13.961 -12.828 -10.648 1 91.62 209 LEU A N 1
ATOM 1468 C CA . LEU A 1 209 ? -14.383 -12.805 -9.25 1 91.62 209 LEU A CA 1
ATOM 1469 C C . LEU A 1 209 ? -15.898 -12.883 -9.133 1 91.62 209 LEU A C 1
ATOM 1471 O O . LEU A 1 209 ? -16.625 -12.445 -10.031 1 91.62 209 LEU A O 1
ATOM 1475 N N . GLY A 1 210 ? -16.344 -13.461 -8.062 1 92.38 210 GLY A N 1
ATOM 1476 C CA . GLY A 1 210 ? -17.766 -13.445 -7.75 1 92.38 210 GLY A CA 1
ATOM 1477 C C . GLY A 1 210 ? -18.578 -14.453 -8.547 1 92.38 210 GLY A C 1
ATOM 1478 O O . GLY A 1 210 ? -19.797 -14.453 -8.5 1 92.38 210 GLY A O 1
ATOM 1479 N N . GLN A 1 211 ? -17.938 -15.25 -9.273 1 92.31 211 GLN A N 1
ATOM 1480 C CA . GLN A 1 211 ? -18.609 -16.25 -10.094 1 92.31 211 GLN A CA 1
ATOM 1481 C C . GLN A 1 211 ? -18.328 -17.656 -9.578 1 92.31 211 GLN A C 1
ATOM 1483 O O . GLN A 1 211 ? -17.188 -17.984 -9.227 1 92.31 211 GLN A O 1
ATOM 1488 N N . ARG A 1 212 ? -19.391 -18.406 -9.539 1 94.62 212 ARG A N 1
ATOM 1489 C CA . ARG A 1 212 ? -19.25 -19.812 -9.148 1 94.62 212 ARG A CA 1
ATOM 1490 C C . ARG A 1 212 ? -18.578 -20.625 -10.25 1 94.62 212 ARG A C 1
ATOM 1492 O O . ARG A 1 212 ? -18.547 -20.188 -11.414 1 94.62 212 ARG A O 1
ATOM 1499 N N . LEU A 1 213 ? -18.047 -21.766 -9.82 1 96.62 213 LEU A N 1
ATOM 1500 C CA . LEU A 1 213 ? -17.438 -22.656 -10.805 1 96.62 213 LEU A CA 1
ATOM 1501 C C . LEU A 1 213 ? -18.484 -23.141 -11.812 1 96.62 213 LEU A C 1
ATOM 1503 O O . LEU A 1 213 ? -19.609 -23.469 -11.43 1 96.62 213 LEU A O 1
ATOM 1507 N N . PRO A 1 214 ? -18.141 -23.078 -13.078 1 95.5 214 PRO A N 1
ATOM 1508 C CA . PRO A 1 214 ? -19.078 -23.578 -14.094 1 95.5 214 PRO A CA 1
ATOM 1509 C C . PRO A 1 214 ? -19.156 -25.109 -14.117 1 95.5 214 PRO A C 1
ATOM 1511 O O . PRO A 1 214 ? -18.625 -25.734 -15.039 1 95.5 214 PRO A O 1
ATOM 1514 N N . LEU A 1 215 ? -19.891 -25.688 -13.242 1 97.31 215 LEU A N 1
ATOM 1515 C CA . LEU A 1 215 ? -19.953 -27.141 -13.031 1 97.31 215 LEU A CA 1
ATOM 1516 C C . LEU A 1 215 ? -20.5 -27.844 -14.266 1 97.31 215 LEU A C 1
ATOM 1518 O O . LEU A 1 215 ? -20.062 -28.938 -14.609 1 97.31 215 LEU A O 1
ATOM 1522 N N . ASP A 1 216 ? -21.453 -27.188 -14.93 1 96.19 216 ASP A N 1
ATOM 1523 C CA . ASP A 1 216 ? -22.109 -27.781 -16.078 1 96.19 216 ASP A CA 1
ATOM 1524 C C . ASP A 1 216 ? -21.125 -28.062 -17.203 1 96.19 216 ASP A C 1
ATOM 1526 O O . ASP A 1 216 ? -21.328 -28.969 -18.016 1 96.19 216 ASP A O 1
ATOM 1530 N N . ARG A 1 217 ? -20.062 -27.312 -17.266 1 96.38 217 ARG A N 1
ATOM 1531 C CA . ARG A 1 217 ? -19.062 -27.484 -18.312 1 96.38 217 ARG A CA 1
ATOM 1532 C C . ARG A 1 217 ? -17.828 -28.188 -17.766 1 96.38 217 ARG A C 1
ATOM 1534 O O . ARG A 1 217 ? -17.234 -29.031 -18.453 1 96.38 217 ARG A O 1
ATOM 1541 N N . LEU A 1 218 ? -17.438 -27.906 -16.547 1 97.5 218 LEU A N 1
ATOM 1542 C CA . LEU A 1 218 ? -16.188 -28.422 -15.969 1 97.5 218 LEU A CA 1
ATOM 1543 C C . LEU A 1 218 ? -16.312 -29.906 -15.633 1 97.5 218 LEU A C 1
ATOM 1545 O O . LEU A 1 218 ? -15.398 -30.688 -15.906 1 97.5 218 LEU A O 1
ATOM 1549 N N . LEU A 1 219 ? -17.422 -30.344 -15.141 1 98.06 219 LEU A N 1
ATOM 1550 C CA . LEU A 1 219 ? -17.578 -31.719 -14.68 1 98.06 219 LEU A CA 1
ATOM 1551 C C . LEU A 1 219 ? -17.484 -32.688 -15.852 1 98.06 219 LEU A C 1
ATOM 1553 O O . LEU A 1 219 ? -16.719 -33.688 -15.789 1 98.06 219 LEU A O 1
ATOM 1557 N N . PRO A 1 220 ? -18.188 -32.406 -16.969 1 97.25 220 PRO A N 1
ATOM 1558 C CA . PRO A 1 220 ? -18.078 -33.344 -18.094 1 97.25 220 PRO A CA 1
ATOM 1559 C C . PRO A 1 220 ? -16.672 -33.344 -18.703 1 97.25 220 PRO A C 1
ATOM 1561 O O . PRO A 1 220 ? -16.297 -34.312 -19.359 1 97.25 220 PRO A O 1
ATOM 1564 N N . ALA A 1 221 ? -15.898 -32.344 -18.531 1 97.38 221 ALA A N 1
ATOM 1565 C CA . ALA A 1 221 ? -14.562 -32.25 -19.109 1 97.38 221 ALA A CA 1
ATOM 1566 C C . ALA A 1 221 ? -13.562 -33.094 -18.359 1 97.38 221 ALA A C 1
ATOM 1568 O O . ALA A 1 221 ? -12.508 -33.438 -18.906 1 97.38 221 ALA A O 1
ATOM 1569 N N . LEU A 1 222 ? -13.82 -33.531 -17.172 1 98.31 222 LEU A N 1
ATOM 1570 C CA . LEU A 1 222 ? -12.828 -34.125 -16.281 1 98.31 222 LEU A CA 1
ATOM 1571 C C . LEU A 1 222 ? -12.477 -35.531 -16.719 1 98.31 222 LEU A C 1
ATOM 1573 O O . LEU A 1 222 ? -11.297 -35.875 -16.812 1 98.31 222 LEU A O 1
ATOM 1577 N N . PRO A 1 223 ? -13.484 -36.406 -17.094 1 98.25 223 PRO A N 1
ATOM 1578 C CA . PRO A 1 223 ? -13.117 -37.719 -17.594 1 98.25 223 PRO A CA 1
ATOM 1579 C C . PRO A 1 223 ? -12.305 -37.656 -18.891 1 98.25 223 PRO A C 1
ATOM 1581 O O . PRO A 1 223 ? -11.422 -38.469 -19.109 1 98.25 223 PRO A O 1
ATOM 1584 N N . VAL A 1 224 ? -12.633 -36.688 -19.719 1 97.81 224 VAL A N 1
ATOM 1585 C CA . VAL A 1 224 ? -11.898 -36.5 -20.969 1 97.81 224 VAL A CA 1
ATOM 1586 C C . VAL A 1 224 ? -10.453 -36.125 -20.672 1 97.81 224 VAL A C 1
ATOM 1588 O O . VAL A 1 224 ? -9.523 -36.688 -21.234 1 97.81 224 VAL A O 1
ATOM 1591 N N . LEU A 1 225 ? -10.258 -35.188 -19.766 1 97.62 225 LEU A N 1
ATOM 1592 C CA . LEU A 1 225 ? -8.922 -34.781 -19.344 1 97.62 225 LEU A CA 1
ATOM 1593 C C . LEU A 1 225 ? -8.133 -35.969 -18.812 1 97.62 225 LEU A C 1
ATOM 1595 O O . LEU A 1 225 ? -6.973 -36.156 -19.188 1 97.62 225 LEU A O 1
ATOM 1599 N N . ALA A 1 226 ? -8.734 -36.75 -17.984 1 98.12 226 ALA A N 1
ATOM 1600 C CA . ALA A 1 226 ? -8.07 -37.875 -17.359 1 98.12 226 ALA A CA 1
ATOM 1601 C C . ALA A 1 226 ? -7.625 -38.906 -18.406 1 98.12 226 ALA A C 1
ATOM 1603 O O . ALA A 1 226 ? -6.543 -39.469 -18.297 1 98.12 226 ALA A O 1
ATOM 1604 N N . SER A 1 227 ? -8.43 -39.094 -19.406 1 98 227 SER A N 1
ATOM 1605 C CA . SER A 1 227 ? -8.148 -40.094 -20.422 1 98 227 SER A CA 1
ATOM 1606 C C . SER A 1 227 ? -7.035 -39.625 -21.359 1 98 227 SER A C 1
ATOM 1608 O O . SER A 1 227 ? -6.41 -40.438 -22.047 1 98 227 SER A O 1
ATOM 1610 N N . GLN A 1 228 ? -6.781 -38.344 -21.422 1 97.75 228 GLN A N 1
ATOM 1611 C CA . GLN A 1 228 ? -5.84 -37.781 -22.391 1 97.75 228 GLN A CA 1
ATOM 1612 C C . GLN A 1 228 ? -4.512 -37.438 -21.734 1 97.75 228 GLN A C 1
ATOM 1614 O O . GLN A 1 228 ? -3.605 -36.906 -22.375 1 97.75 228 GLN A O 1
ATOM 1619 N N . LEU A 1 229 ? -4.383 -37.781 -20.484 1 98.44 229 LEU A N 1
ATOM 1620 C CA . LEU A 1 229 ? -3.145 -37.469 -19.781 1 98.44 229 LEU A CA 1
ATOM 1621 C C . LEU A 1 229 ? -1.948 -38.125 -20.469 1 98.44 229 LEU A C 1
ATOM 1623 O O . LEU A 1 229 ? -2.033 -39.25 -20.922 1 98.44 229 LEU A O 1
ATOM 1627 N N . GLY A 1 230 ? -0.886 -37.344 -20.562 1 98.31 230 GLY A N 1
ATOM 1628 C CA . GLY A 1 230 ? 0.373 -37.844 -21.094 1 98.31 230 GLY A CA 1
ATOM 1629 C C . GLY A 1 230 ? 1.584 -37.125 -20.516 1 98.31 230 GLY A C 1
ATOM 1630 O O . GLY A 1 230 ? 1.445 -36.125 -19.828 1 98.31 230 GLY A O 1
ATOM 1631 N N . ALA A 1 231 ? 2.764 -37.656 -20.828 1 98.19 231 ALA A N 1
ATOM 1632 C CA . ALA A 1 231 ? 3.982 -37.156 -20.188 1 98.19 231 ALA A CA 1
ATOM 1633 C C . ALA A 1 231 ? 4.844 -36.375 -21.172 1 98.19 231 ALA A C 1
ATOM 1635 O O . ALA A 1 231 ? 5.992 -36.031 -20.859 1 98.19 231 ALA A O 1
ATOM 1636 N N . SER A 1 232 ? 4.328 -36.031 -22.328 1 97.19 232 SER A N 1
ATOM 1637 C CA . SER A 1 232 ? 5.129 -35.344 -23.344 1 97.19 232 SER A CA 1
ATOM 1638 C C . SER A 1 232 ? 5.219 -33.844 -23.062 1 97.19 232 SER A C 1
ATOM 1640 O O . SER A 1 232 ? 4.418 -33.312 -22.297 1 97.19 232 SER A O 1
ATOM 1642 N N . ALA A 1 233 ? 6.219 -33.219 -23.688 1 95.5 233 ALA A N 1
ATOM 1643 C CA . ALA A 1 233 ? 6.363 -31.766 -23.609 1 95.5 233 ALA A CA 1
ATOM 1644 C C . ALA A 1 233 ? 5.133 -31.062 -24.172 1 95.5 233 ALA A C 1
ATOM 1646 O O . ALA A 1 233 ? 4.746 -30 -23.688 1 95.5 233 ALA A O 1
ATOM 1647 N N . GLU A 1 234 ? 4.547 -31.625 -25.156 1 95 234 GLU A N 1
ATOM 1648 C CA . GLU A 1 234 ? 3.354 -31.047 -25.766 1 95 234 GLU A CA 1
ATOM 1649 C C . GLU A 1 234 ? 2.178 -31.047 -24.797 1 95 234 GLU A C 1
ATOM 1651 O O . GLU A 1 234 ? 1.438 -30.062 -24.719 1 95 234 GLU A O 1
ATOM 1656 N N . GLN A 1 235 ? 2.045 -32.125 -24.109 1 96 235 GLN A N 1
ATOM 1657 C CA . GLN A 1 235 ? 0.959 -32.219 -23.141 1 96 235 GLN A CA 1
ATOM 1658 C C . GLN A 1 235 ? 1.175 -31.234 -21.984 1 96 235 GLN A C 1
ATOM 1660 O O . GLN A 1 235 ? 0.225 -30.625 -21.5 1 96 235 GLN A O 1
ATOM 1665 N N . ALA A 1 236 ? 2.398 -31.141 -21.578 1 96.69 236 ALA A N 1
ATOM 1666 C CA . ALA A 1 236 ? 2.723 -30.141 -20.562 1 96.69 236 ALA A CA 1
ATOM 1667 C C . ALA A 1 236 ? 2.363 -28.734 -21.062 1 96.69 236 ALA A C 1
ATOM 1669 O O . ALA A 1 236 ? 1.817 -27.922 -20.297 1 96.69 236 ALA A O 1
ATOM 1670 N N . PHE A 1 237 ? 2.627 -28.422 -22.25 1 94.69 237 PHE A N 1
ATOM 1671 C CA . PHE A 1 237 ? 2.34 -27.141 -22.859 1 94.69 237 PHE A CA 1
ATOM 1672 C C . PHE A 1 237 ? 0.838 -26.875 -22.906 1 94.69 237 PHE A C 1
ATOM 1674 O O . PHE A 1 237 ? 0.382 -25.766 -22.641 1 94.69 237 PHE A O 1
ATOM 1681 N N . HIS A 1 238 ? 0.076 -27.891 -23.234 1 95 238 HIS A N 1
ATOM 1682 C CA . HIS A 1 238 ? -1.376 -27.75 -23.25 1 95 238 HIS A CA 1
ATOM 1683 C C . HIS A 1 238 ? -1.9 -27.344 -21.875 1 95 238 HIS A C 1
ATOM 1685 O O . HIS A 1 238 ? -2.799 -26.5 -21.781 1 95 238 HIS A O 1
ATOM 1691 N N . ALA A 1 239 ? -1.353 -27.953 -20.891 1 96.75 239 ALA A N 1
ATOM 1692 C CA . ALA A 1 239 ? -1.765 -27.609 -19.531 1 96.75 239 ALA A CA 1
ATOM 1693 C C . ALA A 1 239 ? -1.439 -26.156 -19.203 1 96.75 239 ALA A C 1
ATOM 1695 O O . ALA A 1 239 ? -2.262 -25.453 -18.625 1 96.75 239 ALA A O 1
ATOM 1696 N N . ALA A 1 240 ? -0.262 -25.734 -19.594 1 94.81 240 ALA A N 1
ATOM 1697 C CA . ALA A 1 240 ? 0.14 -24.359 -19.359 1 94.81 240 ALA A CA 1
ATOM 1698 C C . ALA A 1 240 ? -0.768 -23.391 -20.109 1 94.81 240 ALA A C 1
ATOM 1700 O O . ALA A 1 240 ? -1.138 -22.328 -19.562 1 94.81 240 ALA A O 1
ATOM 1701 N N . VAL A 1 241 ? -1.166 -23.688 -21.281 1 92.62 241 VAL A N 1
ATOM 1702 C CA . VAL A 1 241 ? -2.033 -22.844 -22.094 1 92.62 241 VAL A CA 1
ATOM 1703 C C . VAL A 1 241 ? -3.393 -22.688 -21.422 1 92.62 241 VAL A C 1
ATOM 1705 O O . VAL A 1 241 ? -3.971 -21.609 -21.422 1 92.62 241 VAL A O 1
ATOM 1708 N N . ALA A 1 242 ? -3.805 -23.719 -20.828 1 93.19 242 ALA A N 1
ATOM 1709 C CA . ALA A 1 242 ? -5.125 -23.734 -20.203 1 93.19 242 ALA A CA 1
ATOM 1710 C C . ALA A 1 242 ? -5.215 -22.672 -19.094 1 93.19 242 ALA A C 1
ATOM 1712 O O . ALA A 1 242 ? -6.301 -22.156 -18.812 1 93.19 242 ALA A O 1
ATOM 1713 N N . MET A 1 243 ? -4.094 -22.375 -18.562 1 91.69 243 MET A N 1
ATOM 1714 C CA . MET A 1 243 ? -4.094 -21.422 -17.453 1 91.69 243 MET A CA 1
ATOM 1715 C C . MET A 1 243 ? -3.678 -20.031 -17.906 1 91.69 243 MET A C 1
ATOM 1717 O O . MET A 1 243 ? -3.662 -19.094 -17.109 1 91.69 243 MET A O 1
ATOM 1721 N N . THR A 1 244 ? -3.428 -19.875 -19.141 1 86.94 244 THR A N 1
ATOM 1722 C CA . THR A 1 244 ? -2.93 -18.609 -19.672 1 86.94 244 THR A CA 1
ATOM 1723 C C . THR A 1 244 ? -4.078 -17.75 -20.188 1 86.94 244 THR A C 1
ATOM 1725 O O . THR A 1 244 ? -4.934 -18.234 -20.938 1 86.94 244 THR A O 1
ATOM 1728 N N . ASP A 1 245 ? -4.059 -16.5 -19.766 1 77.56 245 ASP A N 1
ATOM 1729 C CA . ASP A 1 245 ? -5.066 -15.562 -20.266 1 77.56 245 ASP A CA 1
ATOM 1730 C C . ASP A 1 245 ? -4.824 -15.211 -21.719 1 77.56 245 ASP A C 1
ATOM 1732 O O . ASP A 1 245 ? -3.725 -15.406 -22.25 1 77.56 245 ASP A O 1
ATOM 1736 N N . ARG A 1 246 ? -5.832 -14.625 -22.359 1 67 246 ARG A N 1
ATOM 1737 C CA . ARG A 1 246 ? -5.82 -14.359 -23.797 1 67 246 ARG A CA 1
ATOM 1738 C C . ARG A 1 246 ? -4.715 -13.367 -24.156 1 67 246 ARG A C 1
ATOM 1740 O O . ARG A 1 246 ? -4.113 -13.477 -25.234 1 67 246 ARG A O 1
ATOM 1747 N N . ASP A 1 247 ? -4.465 -12.492 -23.344 1 67.62 247 ASP A N 1
ATOM 1748 C CA . ASP A 1 247 ? -3.523 -11.422 -23.672 1 67.62 247 ASP A CA 1
ATOM 1749 C C . ASP A 1 247 ? -2.152 -11.695 -23.062 1 67.62 247 ASP A C 1
ATOM 1751 O O . ASP A 1 247 ? -1.285 -10.812 -23.062 1 67.62 247 ASP A O 1
ATOM 1755 N N . SER A 1 248 ? -1.978 -12.914 -22.672 1 79.06 248 SER A N 1
ATOM 1756 C CA . SER A 1 248 ? -0.735 -13.242 -21.984 1 79.06 248 SER A CA 1
ATOM 1757 C C . SER A 1 248 ? 0.006 -14.375 -22.688 1 79.06 248 SER A C 1
ATOM 1759 O O . SER A 1 248 ? -0.485 -14.938 -23.672 1 79.06 248 SER A O 1
ATOM 1761 N N . THR A 1 249 ? 1.225 -14.625 -22.234 1 84.06 249 THR A N 1
ATOM 1762 C CA . THR A 1 249 ? 2.049 -15.703 -22.766 1 84.06 249 THR A CA 1
ATOM 1763 C C . THR A 1 249 ? 2.166 -16.828 -21.75 1 84.06 249 THR A C 1
ATOM 1765 O O . THR A 1 249 ? 1.981 -16.625 -20.547 1 84.06 249 THR A O 1
ATOM 1768 N N . THR A 1 250 ? 2.4 -18.062 -22.328 1 89.31 250 THR A N 1
ATOM 1769 C CA . THR A 1 250 ? 2.592 -19.219 -21.453 1 89.31 250 THR A CA 1
ATOM 1770 C C . THR A 1 250 ? 3.957 -19.156 -20.781 1 89.31 250 THR A C 1
ATOM 1772 O O . THR A 1 250 ? 4.957 -18.812 -21.406 1 89.31 250 THR A O 1
ATOM 1775 N N . LYS A 1 251 ? 4.035 -19.547 -19.516 1 92.06 251 LYS A N 1
ATOM 1776 C CA . LYS A 1 251 ? 5.27 -19.547 -18.734 1 92.06 251 LYS A CA 1
ATOM 1777 C C . LYS A 1 251 ? 5.562 -20.938 -18.172 1 92.06 251 LYS A C 1
ATOM 1779 O O . LYS A 1 251 ? 4.844 -21.406 -17.297 1 92.06 251 LYS A O 1
ATOM 1784 N N . GLU A 1 252 ? 6.566 -21.547 -18.75 1 95.06 252 GLU A N 1
ATOM 1785 C CA . GLU A 1 252 ? 7.031 -22.859 -18.312 1 95.06 252 GLU A CA 1
ATOM 1786 C C . GLU A 1 252 ? 8.547 -22.891 -18.156 1 95.06 252 GLU A C 1
ATOM 1788 O O . GLU A 1 252 ? 9.258 -22.125 -18.812 1 95.06 252 GLU A O 1
ATOM 1793 N N . ALA A 1 253 ? 8.961 -23.734 -17.266 1 95.88 253 ALA A N 1
ATOM 1794 C CA . ALA A 1 253 ? 10.398 -23.969 -17.109 1 95.88 253 ALA A CA 1
ATOM 1795 C C . ALA A 1 253 ? 10.648 -25.328 -16.453 1 95.88 253 ALA A C 1
ATOM 1797 O O . ALA A 1 253 ? 9.789 -25.844 -15.742 1 95.88 253 ALA A O 1
ATOM 1798 N N . ALA A 1 254 ? 11.766 -25.875 -16.734 1 97.5 254 ALA A N 1
ATOM 1799 C CA . ALA A 1 254 ? 12.203 -27.109 -16.094 1 97.5 254 ALA A CA 1
ATOM 1800 C C . ALA A 1 254 ? 13.719 -27.141 -15.945 1 97.5 254 ALA A C 1
ATOM 1802 O O . ALA A 1 254 ? 14.445 -26.641 -16.797 1 97.5 254 ALA A O 1
ATOM 1803 N N . LEU A 1 255 ? 14.133 -27.719 -14.859 1 97.56 255 LEU A N 1
ATOM 1804 C CA . LEU A 1 255 ? 15.555 -27.812 -14.555 1 97.56 255 LEU A CA 1
ATOM 1805 C C . LEU A 1 255 ? 15.953 -29.25 -14.227 1 97.56 255 LEU A C 1
ATOM 1807 O O . LEU A 1 255 ? 15.156 -30 -13.648 1 97.56 255 LEU A O 1
ATOM 1811 N N . GLU A 1 256 ? 17.125 -29.609 -14.602 1 97.62 256 GLU A N 1
ATOM 1812 C CA . GLU A 1 256 ? 17.797 -30.812 -14.141 1 97.62 256 GLU A CA 1
ATOM 1813 C C . GLU A 1 256 ? 18.984 -30.484 -13.227 1 97.62 256 GLU A C 1
ATOM 1815 O O . GLU A 1 256 ? 19.766 -29.594 -13.523 1 97.62 256 GLU A O 1
ATOM 1820 N N . VAL A 1 257 ? 19.016 -31.188 -12.125 1 96.69 257 VAL A N 1
ATOM 1821 C CA . VAL A 1 257 ? 20.062 -30.891 -11.148 1 96.69 257 VAL A CA 1
ATOM 1822 C C . VAL A 1 257 ? 20.672 -32.188 -10.641 1 96.69 257 VAL A C 1
ATOM 1824 O O . VAL A 1 257 ? 19.969 -33.156 -10.375 1 96.69 257 VAL A O 1
ATOM 1827 N N . ALA A 1 258 ? 22.016 -32.188 -10.492 1 95.25 258 ALA A N 1
ATOM 1828 C CA . ALA A 1 258 ? 22.734 -33.312 -9.914 1 95.25 258 ALA A CA 1
ATOM 1829 C C . ALA A 1 258 ? 22.766 -33.219 -8.391 1 95.25 258 ALA A C 1
ATOM 1831 O O . ALA A 1 258 ? 23.156 -32.188 -7.836 1 95.25 258 ALA A O 1
ATOM 1832 N N . LEU A 1 259 ? 22.297 -34.25 -7.66 1 92.75 259 LEU A N 1
ATOM 1833 C CA . LEU A 1 259 ? 22.281 -34.219 -6.203 1 92.75 259 LEU A CA 1
ATOM 1834 C C . LEU A 1 259 ? 23.5 -34.938 -5.633 1 92.75 259 LEU A C 1
ATOM 1836 O O . LEU A 1 259 ? 23.719 -34.906 -4.422 1 92.75 259 LEU A O 1
ATOM 1840 N N . GLY A 1 260 ? 24.328 -35.406 -6.402 1 82.19 260 GLY A N 1
ATOM 1841 C CA . GLY A 1 260 ? 25.5 -36.156 -6.004 1 82.19 260 GLY A CA 1
ATOM 1842 C C . GLY A 1 260 ? 25.578 -37.531 -6.652 1 82.19 260 GLY A C 1
ATOM 1843 O O . GLY A 1 260 ? 24.562 -38.156 -6.934 1 82.19 260 GLY A O 1
ATOM 1844 N N . GLY A 1 261 ? 26.766 -37.938 -6.863 1 76.38 261 GLY A N 1
ATOM 1845 C CA . GLY A 1 261 ? 26.984 -39.219 -7.527 1 76.38 261 GLY A CA 1
ATOM 1846 C C . GLY A 1 261 ? 26.406 -39.281 -8.922 1 76.38 261 GLY A C 1
ATOM 1847 O O . GLY A 1 261 ? 26.656 -38.406 -9.75 1 76.38 261 GLY A O 1
ATOM 1848 N N . LEU A 1 262 ? 25.609 -40.344 -9.117 1 70.75 262 LEU A N 1
ATOM 1849 C CA . LEU A 1 262 ? 25.031 -40.562 -10.438 1 70.75 262 LEU A CA 1
ATOM 1850 C C . LEU A 1 262 ? 23.562 -40.156 -10.469 1 70.75 262 LEU A C 1
ATOM 1852 O O . LEU A 1 262 ? 22.875 -40.406 -11.469 1 70.75 262 LEU A O 1
ATOM 1856 N N . SER A 1 263 ? 23.234 -39.469 -9.398 1 85.25 263 SER A N 1
ATOM 1857 C CA . SER A 1 263 ? 21.797 -39.188 -9.344 1 85.25 263 SER A CA 1
ATOM 1858 C C . SER A 1 263 ? 21.469 -37.781 -9.82 1 85.25 263 SER A C 1
ATOM 1860 O O . SER A 1 263 ? 22.094 -36.812 -9.391 1 85.25 263 SER A O 1
ATOM 1862 N N . SER A 1 264 ? 20.609 -37.75 -10.867 1 93.62 264 SER A N 1
ATOM 1863 C CA . SER A 1 264 ? 20.062 -36.5 -11.352 1 93.62 264 SER A CA 1
ATOM 1864 C C . SER A 1 264 ? 18.547 -36.469 -11.211 1 93.62 264 SER A C 1
ATOM 1866 O O . SER A 1 264 ? 17.875 -37.5 -11.375 1 93.62 264 SER A O 1
ATOM 1868 N N . VAL A 1 265 ? 18.109 -35.375 -10.711 1 97.62 265 VAL A N 1
ATOM 1869 C CA . VAL A 1 265 ? 16.672 -35.188 -10.547 1 97.62 265 VAL A CA 1
ATOM 1870 C C . VAL A 1 265 ? 16.203 -34 -11.367 1 97.62 265 VAL A C 1
ATOM 1872 O O . VAL A 1 265 ? 17 -33.188 -11.836 1 97.62 265 VAL A O 1
ATOM 1875 N N . ARG A 1 266 ? 14.883 -33.938 -11.562 1 98.19 266 ARG A N 1
ATOM 1876 C CA . ARG A 1 266 ? 14.328 -32.844 -12.375 1 98.19 266 ARG A CA 1
ATOM 1877 C C . ARG A 1 266 ? 13.227 -32.125 -11.625 1 98.19 266 ARG A C 1
ATOM 1879 O O . ARG A 1 266 ? 12.539 -32.688 -10.781 1 98.19 266 ARG A O 1
ATOM 1886 N N . LEU A 1 267 ? 13.188 -30.828 -11.898 1 98.38 267 LEU A N 1
ATOM 1887 C CA . LEU A 1 267 ? 12.125 -29.922 -11.469 1 98.38 267 LEU A CA 1
ATOM 1888 C C . LEU A 1 267 ? 11.398 -29.328 -12.664 1 98.38 267 LEU A C 1
ATOM 1890 O O . LEU A 1 267 ? 12.016 -29.031 -13.688 1 98.38 267 LEU A O 1
ATOM 1894 N N . GLY A 1 268 ? 10.078 -29.234 -12.586 1 98.38 268 GLY A N 1
ATOM 1895 C CA . GLY A 1 268 ? 9.266 -28.578 -13.594 1 98.38 268 GLY A CA 1
ATOM 1896 C C . GLY A 1 268 ? 8.266 -27.594 -13.008 1 98.38 268 GLY A C 1
ATOM 1897 O O . GLY A 1 268 ? 7.875 -27.719 -11.844 1 98.38 268 GLY A O 1
ATOM 1898 N N . GLY A 1 269 ? 7.906 -26.625 -13.875 1 97.81 269 GLY A N 1
ATOM 1899 C CA . GLY A 1 269 ? 6.941 -25.672 -13.375 1 97.81 269 GLY A CA 1
ATOM 1900 C C . GLY A 1 269 ? 6.215 -24.922 -14.469 1 97.81 269 GLY A C 1
ATOM 1901 O O . GLY A 1 269 ? 6.684 -24.859 -15.609 1 97.81 269 GLY A O 1
ATOM 1902 N N . MET A 1 270 ? 5.062 -24.406 -14.164 1 96.88 270 MET A N 1
ATOM 1903 C CA . MET A 1 270 ? 4.27 -23.469 -14.945 1 96.88 270 MET A CA 1
ATOM 1904 C C . MET A 1 270 ? 3.635 -22.406 -14.047 1 96.88 270 MET A C 1
ATOM 1906 O O . MET A 1 270 ? 3.393 -22.672 -12.859 1 96.88 270 MET A O 1
ATOM 1910 N N . ALA A 1 271 ? 3.439 -21.234 -14.562 1 95.56 271 ALA A N 1
ATOM 1911 C CA . ALA A 1 271 ? 2.838 -20.156 -13.781 1 95.56 271 ALA A CA 1
ATOM 1912 C C . ALA A 1 271 ? 2.039 -19.219 -14.672 1 95.56 271 ALA A C 1
ATOM 1914 O O . ALA A 1 271 ? 2.328 -19.078 -15.867 1 95.56 271 ALA A O 1
ATOM 1915 N N . HIS A 1 272 ? 1.044 -18.594 -14.086 1 90.88 272 HIS A N 1
ATOM 1916 C CA . HIS A 1 272 ? 0.228 -17.609 -14.781 1 90.88 272 HIS A CA 1
ATOM 1917 C C . HIS A 1 272 ? -0.357 -16.594 -13.805 1 90.88 272 HIS A C 1
ATOM 1919 O O . HIS A 1 272 ? -0.635 -16.922 -12.648 1 90.88 272 HIS A O 1
ATOM 1925 N N . ALA A 1 273 ? -0.459 -15.398 -14.32 1 87.81 273 ALA A N 1
ATOM 1926 C CA . ALA A 1 273 ? -1.144 -14.367 -13.539 1 87.81 273 ALA A CA 1
ATOM 1927 C C . ALA A 1 273 ? -2.617 -14.273 -13.93 1 87.81 273 ALA A C 1
ATOM 1929 O O . ALA A 1 273 ? -2.975 -14.492 -15.094 1 87.81 273 ALA A O 1
ATOM 1930 N N . SER A 1 274 ? -3.414 -14.039 -12.953 1 78.62 274 SER A N 1
ATOM 1931 C CA . SER A 1 274 ? -4.82 -13.68 -13.125 1 78.62 274 SER A CA 1
ATOM 1932 C C . SER A 1 274 ? -5.152 -12.383 -12.398 1 78.62 274 SER A C 1
ATOM 1934 O O . SER A 1 274 ? -4.324 -11.852 -11.648 1 78.62 274 SER A O 1
ATOM 1936 N N . PRO A 1 275 ? -6.348 -11.758 -12.68 1 73.56 275 PRO A N 1
ATOM 1937 C CA . PRO A 1 275 ? -6.723 -10.523 -11.984 1 73.56 275 PRO A CA 1
ATOM 1938 C C . PRO A 1 275 ? -6.734 -10.68 -10.469 1 73.56 275 PRO A C 1
ATOM 1940 O O . PRO A 1 275 ? -6.645 -9.688 -9.742 1 73.56 275 PRO A O 1
ATOM 1943 N N . SER A 1 276 ? -6.789 -11.867 -10.086 1 78.44 276 SER A N 1
ATOM 1944 C CA . SER A 1 276 ? -6.957 -12.055 -8.648 1 78.44 276 SER A CA 1
ATOM 1945 C C . SER A 1 276 ? -5.73 -12.711 -8.031 1 78.44 276 SER A C 1
ATOM 1947 O O . SER A 1 276 ? -5.77 -13.164 -6.879 1 78.44 276 SER A O 1
ATOM 1949 N N . GLY A 1 277 ? -4.668 -12.914 -8.75 1 88.69 277 GLY A N 1
ATOM 1950 C CA . GLY A 1 277 ? -3.457 -13.461 -8.156 1 88.69 277 GLY A CA 1
ATOM 1951 C C . GLY A 1 277 ? -2.65 -14.305 -9.125 1 88.69 277 GLY A C 1
ATOM 1952 O O . GLY A 1 277 ? -2.826 -14.211 -10.336 1 88.69 277 GLY A O 1
ATOM 1953 N N . VAL A 1 278 ? -1.694 -15.047 -8.539 1 93.5 278 VAL A N 1
ATOM 1954 C CA . VAL A 1 278 ? -0.819 -15.914 -9.32 1 93.5 278 VAL A CA 1
ATOM 1955 C C . VAL A 1 278 ? -1.145 -17.375 -9.031 1 93.5 278 VAL A C 1
ATOM 1957 O O . VAL A 1 278 ? -1.428 -17.734 -7.883 1 93.5 278 VAL A O 1
ATOM 1960 N N . GLN A 1 279 ? -1.204 -18.188 -10.109 1 96.25 279 GLN A N 1
ATOM 1961 C CA . GLN A 1 279 ? -1.327 -19.641 -10.023 1 96.25 279 GLN A CA 1
ATOM 1962 C C . GLN A 1 279 ? -0.096 -20.328 -10.602 1 96.25 279 GLN A C 1
ATOM 1964 O O . GLN A 1 279 ? 0.34 -20.016 -11.711 1 96.25 279 GLN A O 1
ATOM 1969 N N . ALA A 1 280 ? 0.448 -21.203 -9.812 1 97.75 280 ALA A N 1
ATOM 1970 C CA . ALA A 1 280 ? 1.608 -21.953 -10.297 1 97.75 280 ALA A CA 1
ATOM 1971 C C . ALA A 1 280 ? 1.556 -23.406 -9.844 1 97.75 280 ALA A C 1
ATOM 1973 O O . ALA A 1 280 ? 0.994 -23.719 -8.789 1 97.75 280 ALA A O 1
ATOM 1974 N N . ALA A 1 281 ? 2.08 -24.312 -10.664 1 98.75 281 ALA A N 1
ATOM 1975 C CA . ALA A 1 281 ? 2.254 -25.719 -10.344 1 98.75 281 ALA A CA 1
ATOM 1976 C C . ALA A 1 281 ? 3.711 -26.141 -10.516 1 98.75 281 ALA A C 1
ATOM 1978 O O . ALA A 1 281 ? 4.312 -25.922 -11.562 1 98.75 281 ALA A O 1
ATOM 1979 N N . ILE A 1 282 ? 4.254 -26.719 -9.453 1 98.81 282 ILE A N 1
ATOM 1980 C CA . ILE A 1 282 ? 5.648 -27.141 -9.438 1 98.81 282 ILE A CA 1
ATOM 1981 C C . ILE A 1 282 ? 5.719 -28.656 -9.258 1 98.81 282 ILE A C 1
ATOM 1983 O O . ILE A 1 282 ? 5.059 -29.219 -8.375 1 98.81 282 ILE A O 1
ATOM 1987 N N . THR A 1 283 ? 6.52 -29.359 -10.109 1 98.81 283 THR A N 1
ATOM 1988 C CA . THR A 1 283 ? 6.711 -30.812 -10 1 98.81 283 THR A CA 1
ATOM 1989 C C . THR A 1 283 ? 8.172 -31.141 -9.742 1 98.81 283 THR A C 1
ATOM 1991 O O . THR A 1 283 ? 9.07 -30.391 -10.141 1 98.81 283 THR A O 1
ATOM 1994 N N . CYS A 1 284 ? 8.406 -32.188 -9.086 1 98.62 284 CYS A N 1
ATOM 1995 C CA . CYS A 1 284 ? 9.742 -32.688 -8.758 1 98.62 284 CYS A CA 1
ATOM 1996 C C . CYS A 1 284 ? 9.75 -34.219 -8.648 1 98.62 284 CYS A C 1
ATOM 1998 O O . CYS A 1 284 ? 8.844 -34.812 -8.062 1 98.62 284 CYS A O 1
ATOM 2000 N N . ASP A 1 285 ? 10.797 -34.875 -9.242 1 98.56 285 ASP A N 1
ATOM 2001 C CA . ASP A 1 285 ? 10.836 -36.344 -9.164 1 98.56 285 ASP A CA 1
ATOM 2002 C C . ASP A 1 285 ? 11.859 -36.812 -8.133 1 98.56 285 ASP A C 1
ATOM 2004 O O . ASP A 1 285 ? 12.109 -38.031 -8.008 1 98.56 285 ASP A O 1
ATOM 2008 N N . ALA A 1 286 ? 12.43 -35.906 -7.336 1 97.38 286 ALA A N 1
ATOM 2009 C CA . ALA A 1 286 ? 13.406 -36.25 -6.309 1 97.38 286 ALA A CA 1
ATOM 2010 C C . ALA A 1 286 ? 12.727 -36.969 -5.145 1 97.38 286 ALA A C 1
ATOM 2012 O O . ALA A 1 286 ? 11.625 -36.625 -4.734 1 97.38 286 ALA A O 1
ATOM 2013 N N . ALA A 1 287 ? 13.43 -37.969 -4.637 1 96.38 287 ALA A N 1
ATOM 2014 C CA . ALA A 1 287 ? 13.023 -38.594 -3.371 1 96.38 287 ALA A CA 1
ATOM 2015 C C . ALA A 1 287 ? 13.469 -37.75 -2.184 1 96.38 287 ALA A C 1
ATOM 2017 O O . ALA A 1 287 ? 14.656 -37.719 -1.847 1 96.38 287 ALA A O 1
ATOM 2018 N N . VAL A 1 288 ? 12.547 -37.062 -1.616 1 94.69 288 VAL A N 1
ATOM 2019 C CA . VAL A 1 288 ? 12.789 -36.156 -0.488 1 94.69 288 VAL A CA 1
ATOM 2020 C C . VAL A 1 288 ? 11.781 -36.438 0.623 1 94.69 288 VAL A C 1
ATOM 2022 O O . VAL A 1 288 ? 10.594 -36.656 0.353 1 94.69 288 VAL A O 1
ATOM 2025 N N . HIS A 1 289 ? 12.297 -36.5 1.873 1 94.06 289 HIS A N 1
ATOM 2026 C CA . HIS A 1 289 ? 11.383 -36.594 3.002 1 94.06 289 HIS A CA 1
ATOM 2027 C C . HIS A 1 289 ? 10.352 -35.469 2.988 1 94.06 289 HIS A C 1
ATOM 2029 O O . HIS A 1 289 ? 10.703 -34.312 2.777 1 94.06 289 HIS A O 1
ATOM 2035 N N . PRO A 1 290 ? 9.047 -35.812 3.225 1 92.12 290 PRO A N 1
ATOM 2036 C CA . PRO A 1 290 ? 7.98 -34.812 3.109 1 92.12 290 PRO A CA 1
ATOM 2037 C C . PRO A 1 290 ? 8.227 -33.594 3.975 1 92.12 290 PRO A C 1
ATOM 2039 O O . PRO A 1 290 ? 7.988 -32.469 3.533 1 92.12 290 PRO A O 1
ATOM 2042 N N . GLY A 1 291 ? 8.664 -33.781 5.223 1 92.5 291 GLY A N 1
ATOM 2043 C CA . GLY A 1 291 ? 8.961 -32.656 6.086 1 92.5 291 GLY A CA 1
ATOM 2044 C C . GLY A 1 291 ? 10.055 -31.766 5.535 1 92.5 291 GLY A C 1
ATOM 2045 O O . GLY A 1 291 ? 9.953 -30.531 5.609 1 92.5 291 GLY A O 1
ATOM 2046 N N . VAL A 1 292 ? 11.109 -32.438 4.992 1 94.75 292 VAL A N 1
ATOM 2047 C CA . VAL A 1 292 ? 12.211 -31.672 4.395 1 94.75 292 VAL A CA 1
ATOM 2048 C C . VAL A 1 292 ? 11.719 -30.938 3.156 1 94.75 292 VAL A C 1
ATOM 2050 O O . VAL A 1 292 ? 12.055 -29.766 2.951 1 94.75 292 VAL A O 1
ATOM 2053 N N . ARG A 1 293 ? 10.883 -31.562 2.381 1 95.38 293 ARG A N 1
ATOM 2054 C CA . ARG A 1 293 ? 10.344 -30.984 1.159 1 95.38 293 ARG A CA 1
ATOM 2055 C C . ARG A 1 293 ? 9.484 -29.75 1.47 1 95.38 293 ARG A C 1
ATOM 2057 O O . ARG A 1 293 ? 9.602 -28.719 0.805 1 95.38 293 ARG A O 1
ATOM 2064 N N . ARG A 1 294 ? 8.656 -29.828 2.445 1 95.06 294 ARG A N 1
ATOM 2065 C CA . ARG A 1 294 ? 7.766 -28.734 2.805 1 95.06 294 ARG A CA 1
ATOM 2066 C C . ARG A 1 294 ? 8.555 -27.516 3.279 1 95.06 294 ARG A C 1
ATOM 2068 O O . ARG A 1 294 ? 8.258 -26.391 2.885 1 95.06 294 ARG A O 1
ATOM 2075 N N . ALA A 1 295 ? 9.508 -27.797 4.094 1 95.88 295 ALA A N 1
ATOM 2076 C CA . ALA A 1 295 ? 10.336 -26.703 4.59 1 95.88 295 ALA A CA 1
ATOM 2077 C C . ALA A 1 295 ? 11.117 -26.047 3.453 1 95.88 295 ALA A C 1
ATOM 2079 O O . ALA A 1 295 ? 11.188 -24.812 3.365 1 95.88 295 ALA A O 1
ATOM 2080 N N . MET A 1 296 ? 11.656 -26.906 2.645 1 96.69 296 MET A N 1
ATOM 2081 C CA . MET A 1 296 ? 12.414 -26.438 1.481 1 96.69 296 MET A CA 1
ATOM 2082 C C . MET A 1 296 ? 11.531 -25.594 0.567 1 96.69 296 MET A C 1
ATOM 2084 O O . MET A 1 296 ? 11.945 -24.531 0.113 1 96.69 296 MET A O 1
ATOM 2088 N N . PHE A 1 297 ? 10.391 -26.047 0.344 1 97.75 297 PHE A N 1
ATOM 2089 C CA . PHE A 1 297 ? 9.461 -25.359 -0.542 1 97.75 297 PHE A CA 1
ATOM 2090 C C . PHE A 1 297 ? 9.055 -24 0.041 1 97.75 297 PHE A C 1
ATOM 2092 O O . PHE A 1 297 ? 8.992 -23.016 -0.68 1 97.75 297 PHE A O 1
ATOM 2099 N N . ALA A 1 298 ? 8.812 -24 1.295 1 97.38 298 ALA A N 1
ATOM 2100 C CA . ALA A 1 298 ? 8.43 -22.766 1.966 1 97.38 298 ALA A CA 1
ATOM 2101 C C . ALA A 1 298 ? 9.516 -21.703 1.819 1 97.38 298 ALA A C 1
ATOM 2103 O O . ALA A 1 298 ? 9.227 -20.547 1.528 1 97.38 298 ALA A O 1
ATOM 2104 N N . ARG A 1 299 ? 10.727 -22.031 2.002 1 97.38 299 ARG A N 1
ATOM 2105 C CA . ARG A 1 299 ? 11.836 -21.094 1.871 1 97.38 299 ARG A CA 1
ATOM 2106 C C . ARG A 1 299 ? 11.984 -20.625 0.429 1 97.38 299 ARG A C 1
ATOM 2108 O O . ARG A 1 299 ? 12.172 -19.438 0.178 1 97.38 299 ARG A O 1
ATOM 2115 N N . ALA A 1 300 ? 11.859 -21.562 -0.53 1 98.31 300 ALA A N 1
ATOM 2116 C CA . ALA A 1 300 ? 11.953 -21.219 -1.945 1 98.31 300 ALA A CA 1
ATOM 2117 C C . ALA A 1 300 ? 10.828 -20.266 -2.352 1 98.31 300 ALA A C 1
ATOM 2119 O O . ALA A 1 300 ? 11.055 -19.312 -3.104 1 98.31 300 ALA A O 1
ATOM 2120 N N . ALA A 1 301 ? 9.664 -20.578 -1.831 1 98.25 301 ALA A N 1
ATOM 2121 C CA . ALA A 1 301 ? 8.516 -19.734 -2.135 1 98.25 301 ALA A CA 1
ATOM 2122 C C . ALA A 1 301 ? 8.688 -18.328 -1.551 1 98.25 301 ALA A C 1
ATOM 2124 O O . ALA A 1 301 ? 8.359 -17.344 -2.199 1 98.25 301 ALA A O 1
ATOM 2125 N N . ALA A 1 302 ? 9.219 -18.219 -0.357 1 97.38 302 ALA A N 1
ATOM 2126 C CA . ALA A 1 302 ? 9.445 -16.938 0.303 1 97.38 302 ALA A CA 1
ATOM 2127 C C . ALA A 1 302 ? 10.422 -16.078 -0.489 1 97.38 302 ALA A C 1
ATOM 2129 O O . ALA A 1 302 ? 10.32 -14.852 -0.497 1 97.38 302 ALA A O 1
ATOM 2130 N N . ASP A 1 303 ? 11.312 -16.656 -1.222 1 97.56 303 ASP A N 1
ATOM 2131 C CA . ASP A 1 303 ? 12.352 -15.938 -1.953 1 97.56 303 ASP A CA 1
ATOM 2132 C C . ASP A 1 303 ? 12.016 -15.852 -3.441 1 97.56 303 ASP A C 1
ATOM 2134 O O . ASP A 1 303 ? 12.891 -15.555 -4.262 1 97.56 303 ASP A O 1
ATOM 2138 N N . SER A 1 304 ? 10.836 -16.172 -3.795 1 97.69 304 SER A N 1
ATOM 2139 C CA . SER A 1 304 ? 10.406 -16.109 -5.188 1 97.69 304 SER A CA 1
ATOM 2140 C C . SER A 1 304 ? 9 -15.539 -5.305 1 97.69 304 SER A C 1
ATOM 2142 O O . SER A 1 304 ? 8.812 -14.328 -5.238 1 97.69 304 SER A O 1
ATOM 2144 N N . PHE A 1 305 ? 7.945 -16.469 -5.246 1 97.25 305 PHE A N 1
ATOM 2145 C CA . PHE A 1 305 ? 6.57 -16.016 -5.418 1 97.25 305 PHE A CA 1
ATOM 2146 C C . PHE A 1 305 ? 6.1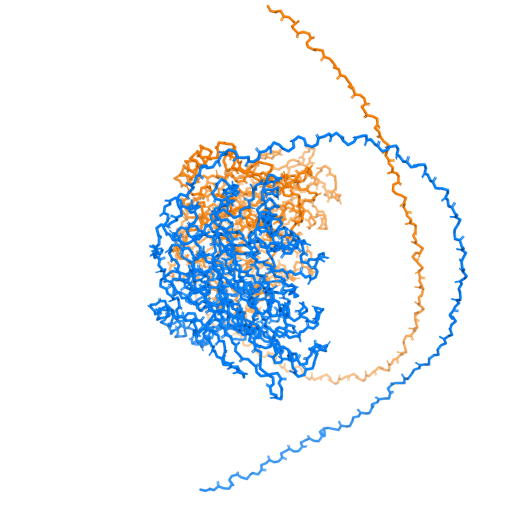52 -15.125 -4.254 1 97.25 305 PHE A C 1
ATOM 2148 O O . PHE A 1 305 ? 5.305 -14.242 -4.414 1 97.25 305 PHE A O 1
ATOM 2155 N N . GLY A 1 306 ? 6.754 -15.32 -3.139 1 96.69 306 GLY A N 1
ATOM 2156 C CA . GLY A 1 306 ? 6.469 -14.469 -1.994 1 96.69 306 GLY A CA 1
ATOM 2157 C C . GLY A 1 306 ? 6.945 -13.039 -2.182 1 96.69 306 GLY A C 1
ATOM 2158 O O . GLY A 1 306 ? 6.551 -12.141 -1.433 1 96.69 306 GLY A O 1
ATOM 2159 N N . LEU A 1 307 ? 7.781 -12.812 -3.129 1 97.38 307 LEU A N 1
ATOM 2160 C CA . LEU A 1 307 ? 8.344 -11.492 -3.416 1 97.38 307 LEU A CA 1
ATOM 2161 C C . LEU A 1 307 ? 7.855 -10.984 -4.766 1 97.38 307 LEU A C 1
ATOM 2163 O O . LEU A 1 307 ? 8.453 -10.07 -5.344 1 97.38 307 LEU A O 1
ATOM 2167 N N . LEU A 1 308 ? 6.828 -11.609 -5.285 1 95.19 308 LEU A N 1
ATOM 2168 C CA . LEU A 1 308 ? 6.137 -11.141 -6.477 1 95.19 308 LEU A CA 1
ATOM 2169 C C . LEU A 1 308 ? 5.027 -10.156 -6.109 1 95.19 308 LEU A C 1
ATOM 2171 O O . LEU A 1 308 ? 4.078 -10.523 -5.41 1 95.19 308 LEU A O 1
ATOM 2175 N N . ALA A 1 309 ? 5.203 -8.93 -6.531 1 92.38 309 ALA A N 1
ATOM 2176 C CA . ALA A 1 309 ? 4.207 -7.906 -6.238 1 92.38 309 ALA A CA 1
ATOM 2177 C C . ALA A 1 309 ? 3.27 -7.695 -7.426 1 92.38 309 ALA A C 1
ATOM 2179 O O . ALA A 1 309 ? 3.553 -6.879 -8.312 1 92.38 309 ALA A O 1
ATOM 2180 N N . LEU A 1 310 ? 2.207 -8.414 -7.379 1 87.88 310 LEU A N 1
ATOM 2181 C CA . LEU A 1 310 ? 1.175 -8.227 -8.391 1 87.88 310 LEU A CA 1
ATOM 2182 C C . LEU A 1 310 ? 0.153 -7.188 -7.941 1 87.88 310 LEU A C 1
ATOM 2184 O O . LEU A 1 310 ? -0.25 -6.324 -8.727 1 87.88 310 LEU A O 1
ATOM 2188 N N . CYS A 1 311 ? -0.209 -7.293 -6.695 1 80.88 311 CYS A N 1
ATOM 2189 C CA . CYS A 1 311 ? -1.116 -6.355 -6.047 1 80.88 311 CYS A CA 1
ATOM 2190 C C . CYS A 1 311 ? -0.379 -5.512 -5.012 1 80.88 311 CYS A C 1
ATOM 2192 O O . CYS A 1 311 ? 0.821 -5.691 -4.801 1 80.88 311 CYS A O 1
ATOM 2194 N N . GLU A 1 312 ? -1.073 -4.516 -4.453 1 84.25 312 GLU A N 1
ATOM 2195 C CA . GLU A 1 312 ? -0.485 -3.658 -3.428 1 84.25 312 GLU A CA 1
ATOM 2196 C C . GLU A 1 312 ? -0.427 -4.371 -2.078 1 84.25 312 GLU A C 1
ATOM 2198 O O . GLU A 1 312 ? 0.136 -3.844 -1.117 1 84.25 312 GLU A O 1
ATOM 2203 N N . GLY A 1 313 ? -0.911 -5.465 -1.972 1 80.62 313 GLY A N 1
ATOM 2204 C CA . GLY A 1 313 ? -0.928 -6.398 -0.858 1 80.62 313 GLY A CA 1
ATOM 2205 C C . GLY A 1 313 ? -1.146 -7.84 -1.288 1 80.62 313 GLY A C 1
ATOM 2206 O O . GLY A 1 313 ? -0.893 -8.188 -2.441 1 80.62 313 GLY A O 1
ATOM 2207 N N . ALA A 1 314 ? -1.486 -8.602 -0.276 1 84.62 314 ALA A N 1
ATOM 2208 C CA . ALA A 1 314 ? -1.805 -9.984 -0.62 1 84.62 314 ALA A CA 1
ATOM 2209 C C . ALA A 1 314 ? -2.988 -10.047 -1.582 1 84.62 314 ALA A C 1
ATOM 2211 O O . ALA A 1 314 ? -4.035 -9.445 -1.333 1 84.62 314 ALA A O 1
ATOM 2212 N N . CYS A 1 315 ? -2.812 -10.766 -2.623 1 89.69 315 CYS A N 1
ATOM 2213 C CA . CYS A 1 315 ? -3.883 -10.945 -3.598 1 89.69 315 CYS A CA 1
ATOM 2214 C C . CYS A 1 315 ? -4.949 -11.891 -3.064 1 89.69 315 CYS A C 1
ATOM 2216 O O . CYS A 1 315 ? -4.801 -12.453 -1.977 1 89.69 315 CYS A O 1
ATOM 2218 N N . LEU A 1 316 ? -5.992 -12.062 -3.818 1 92 316 LEU A N 1
ATOM 2219 C CA . LEU A 1 316 ? -7.145 -12.828 -3.344 1 92 316 LEU A CA 1
ATOM 2220 C C . LEU A 1 316 ? -6.973 -14.312 -3.648 1 92 316 LEU A C 1
ATOM 2222 O O . LEU A 1 316 ? -7.645 -15.156 -3.047 1 92 316 LEU A O 1
ATOM 2226 N N . ASN A 1 317 ? -6.078 -14.586 -4.586 1 93.44 317 ASN A N 1
ATOM 2227 C CA . ASN A 1 317 ? -6.199 -15.938 -5.125 1 93.44 317 ASN A CA 1
ATOM 2228 C C . ASN A 1 317 ? -4.828 -16.547 -5.41 1 93.44 317 ASN A C 1
ATOM 2230 O O . ASN A 1 317 ? -4.711 -17.453 -6.242 1 93.44 317 ASN A O 1
ATOM 2234 N N . ASP A 1 318 ? -3.752 -16.078 -4.777 1 95.25 318 ASP A N 1
ATOM 2235 C CA . ASP A 1 318 ? -2.43 -16.672 -4.969 1 95.25 318 ASP A CA 1
ATOM 2236 C C . ASP A 1 318 ? -2.418 -18.141 -4.555 1 95.25 318 ASP A C 1
ATOM 2238 O O . ASP A 1 318 ? -2.873 -18.484 -3.463 1 95.25 318 ASP A O 1
ATOM 2242 N N . SER A 1 319 ? -1.915 -18.969 -5.438 1 97.12 319 SER A N 1
ATOM 2243 C CA . SER A 1 319 ? -1.811 -20.406 -5.18 1 97.12 319 SER A CA 1
ATOM 2244 C C . SER A 1 319 ? -0.639 -21.016 -5.938 1 97.12 319 SER A C 1
ATOM 2246 O O . SER A 1 319 ? -0.705 -21.188 -7.156 1 97.12 319 SER A O 1
ATOM 2248 N N . VAL A 1 320 ? 0.423 -21.312 -5.234 1 98.31 320 VAL A N 1
ATOM 2249 C CA . VAL A 1 320 ? 1.561 -22.047 -5.77 1 98.31 320 VAL A CA 1
ATOM 2250 C C . VAL A 1 320 ? 1.583 -23.453 -5.18 1 98.31 320 VAL A C 1
ATOM 2252 O O . VAL A 1 320 ? 1.847 -23.625 -3.986 1 98.31 320 VAL A O 1
ATOM 2255 N N . LEU A 1 321 ? 1.319 -24.469 -6.055 1 98.38 321 LEU A N 1
ATOM 2256 C CA . LEU A 1 321 ? 1.177 -25.844 -5.598 1 98.38 321 LEU A CA 1
ATOM 2257 C C . LEU A 1 321 ? 2.336 -26.703 -6.09 1 98.38 321 LEU A C 1
ATOM 2259 O O . LEU A 1 321 ? 2.83 -26.5 -7.203 1 98.38 321 LEU A O 1
ATOM 2263 N N . SER A 1 322 ? 2.703 -27.656 -5.246 1 98.25 322 SER A N 1
ATOM 2264 C CA . SER A 1 322 ? 3.852 -28.484 -5.602 1 98.25 322 SER A CA 1
ATOM 2265 C C . SER A 1 322 ? 3.59 -29.953 -5.293 1 98.25 322 SER A C 1
ATOM 2267 O O . SER A 1 322 ? 2.982 -30.281 -4.27 1 98.25 322 SER A O 1
ATOM 2269 N N . LEU A 1 323 ? 4.039 -30.844 -6.199 1 98.31 323 LEU A N 1
ATOM 2270 C CA . LEU A 1 323 ? 4.07 -32.281 -6.02 1 98.31 323 LEU A CA 1
ATOM 2271 C C . LEU A 1 323 ? 5.484 -32.844 -6.191 1 98.31 323 LEU A C 1
ATOM 2273 O O . LEU A 1 323 ? 6.137 -32.562 -7.203 1 98.31 323 LEU A O 1
ATOM 2277 N N . ALA A 1 324 ? 6.031 -33.531 -5.238 1 98 324 ALA A N 1
ATOM 2278 C CA . ALA A 1 324 ? 7.301 -34.25 -5.316 1 98 324 ALA A CA 1
ATOM 2279 C C . ALA A 1 324 ? 7.094 -35.75 -5.133 1 98 324 ALA A C 1
ATOM 2281 O O . ALA A 1 324 ? 6.801 -36.188 -4.027 1 98 324 ALA A O 1
ATOM 2282 N N . ASN A 1 325 ? 7.383 -36.594 -6.207 1 97.94 325 ASN A N 1
ATOM 2283 C CA . ASN A 1 325 ? 6.867 -37.938 -6.176 1 97.94 325 ASN A CA 1
ATOM 2284 C C . ASN A 1 325 ? 7.984 -38.969 -5.988 1 97.94 325 ASN A C 1
ATOM 2286 O O . ASN A 1 325 ? 7.727 -40.156 -5.871 1 97.94 325 ASN A O 1
ATOM 2290 N N . GLY A 1 326 ? 9.258 -38.594 -6.066 1 96.62 326 GLY A N 1
ATOM 2291 C CA . GLY A 1 326 ? 10.375 -39.469 -5.777 1 96.62 326 GLY A CA 1
ATOM 2292 C C . GLY A 1 326 ? 10.672 -40.438 -6.906 1 96.62 326 GLY A C 1
ATOM 2293 O O . GLY A 1 326 ? 11.391 -41.438 -6.715 1 96.62 326 GLY A O 1
ATOM 2294 N N . ALA A 1 327 ? 10.234 -40.25 -8.031 1 97.25 327 ALA A N 1
ATOM 2295 C CA . ALA A 1 327 ? 10.344 -41.219 -9.141 1 97.25 327 ALA A CA 1
ATOM 2296 C C . ALA A 1 327 ? 11.789 -41.312 -9.633 1 97.25 327 ALA A C 1
ATOM 2298 O O . ALA A 1 327 ? 12.148 -42.25 -10.328 1 97.25 327 ALA A O 1
ATOM 2299 N N . ALA A 1 328 ? 12.602 -40.312 -9.344 1 95.44 328 ALA A N 1
ATOM 2300 C CA . ALA A 1 328 ? 14 -40.375 -9.766 1 95.44 328 ALA A CA 1
ATOM 2301 C C . ALA A 1 328 ? 14.766 -41.469 -9.008 1 95.44 328 ALA A C 1
ATOM 2303 O O . ALA A 1 328 ? 15.852 -41.844 -9.422 1 95.44 328 ALA A O 1
ATOM 2304 N N . ARG A 1 329 ? 14.297 -41.906 -7.926 1 90.5 329 ARG A N 1
ATOM 2305 C CA . ARG A 1 329 ? 14.844 -42.969 -7.105 1 90.5 329 ARG A CA 1
ATOM 2306 C C . ARG A 1 329 ? 16.25 -42.656 -6.625 1 90.5 329 ARG A C 1
ATOM 2308 O O . ARG A 1 329 ? 17.109 -43.531 -6.531 1 90.5 329 ARG A O 1
ATOM 2315 N N . ASN A 1 330 ? 16.578 -41.469 -6.496 1 92.5 330 ASN A N 1
ATOM 2316 C CA . ASN A 1 330 ? 17.781 -41.062 -5.77 1 92.5 330 ASN A CA 1
ATOM 2317 C C . ASN A 1 330 ? 17.703 -41.469 -4.301 1 92.5 330 ASN A C 1
ATOM 2319 O O . ASN A 1 330 ? 16.625 -41.781 -3.787 1 92.5 330 ASN A O 1
ATOM 2323 N N . PRO A 1 331 ? 18.938 -41.531 -3.645 1 91.25 331 PRO A N 1
ATOM 2324 C CA . PRO A 1 331 ? 18.844 -41.688 -2.191 1 91.25 331 PRO A CA 1
ATOM 2325 C C . PRO A 1 331 ? 18.016 -40.594 -1.539 1 91.25 331 PRO A C 1
ATOM 2327 O O . PRO A 1 331 ? 18.188 -39.406 -1.863 1 91.25 331 PRO A O 1
ATOM 2330 N N . PRO A 1 332 ? 17.125 -41 -0.698 1 92.25 332 PRO A N 1
ATOM 2331 C CA . PRO A 1 332 ? 16.219 -40 -0.132 1 92.25 332 PRO A CA 1
ATOM 2332 C C . PRO A 1 332 ? 16.953 -38.875 0.595 1 92.25 332 PRO A C 1
ATOM 2334 O O . PRO A 1 332 ? 17.922 -39.125 1.314 1 92.25 332 PRO A O 1
ATOM 2337 N N . VAL A 1 333 ? 16.547 -37.688 0.301 1 93.81 333 VAL A N 1
ATOM 2338 C CA . VAL A 1 333 ? 17.047 -36.5 1.011 1 93.81 333 VAL A CA 1
ATOM 2339 C C . VAL A 1 333 ? 16.375 -36.406 2.375 1 93.81 333 VAL A C 1
ATOM 2341 O O . VAL A 1 333 ? 15.188 -36.062 2.461 1 93.81 333 VAL A O 1
ATOM 2344 N N . LEU A 1 334 ? 17.109 -36.594 3.426 1 92 334 LEU A N 1
ATOM 2345 C CA . LEU A 1 334 ? 16.531 -36.719 4.758 1 92 334 LEU A CA 1
ATOM 2346 C C . LEU A 1 334 ? 16.891 -35.5 5.609 1 92 334 LEU A C 1
ATOM 2348 O O . LEU A 1 334 ? 16.172 -35.156 6.555 1 92 334 LEU A O 1
ATOM 2352 N N . GLU A 1 335 ? 18.031 -34.906 5.289 1 90.56 335 GLU A N 1
ATOM 2353 C CA . GLU A 1 335 ? 18.516 -33.812 6.098 1 90.56 335 GLU A CA 1
ATOM 2354 C C . GLU A 1 335 ? 18.422 -32.5 5.34 1 90.56 335 GLU A C 1
ATOM 2356 O O . GLU A 1 335 ? 18.938 -32.344 4.234 1 90.56 335 GLU A O 1
ATOM 2361 N N . PRO A 1 336 ? 17.828 -31.469 5.98 1 91 336 PRO A N 1
ATOM 2362 C CA . PRO A 1 336 ? 17.625 -30.188 5.301 1 91 336 PRO A CA 1
ATOM 2363 C C . PRO A 1 336 ? 18.938 -29.453 5.02 1 91 336 PRO A C 1
ATOM 2365 O O . PRO A 1 336 ? 18.984 -28.594 4.129 1 91 336 PRO A O 1
ATOM 2368 N N . THR A 1 337 ? 20 -29.797 5.715 1 91.5 337 THR A N 1
ATOM 2369 C CA . THR A 1 337 ? 21.234 -29.047 5.578 1 91.5 337 THR A CA 1
ATOM 2370 C C . THR A 1 337 ? 22.266 -29.844 4.766 1 91.5 337 THR A C 1
ATOM 2372 O O . THR A 1 337 ? 23.391 -29.406 4.562 1 91.5 337 THR A O 1
ATOM 2375 N N . GLY A 1 338 ? 21.922 -31.016 4.363 1 91.94 338 GLY A N 1
ATOM 2376 C CA . GLY A 1 338 ? 22.828 -31.812 3.549 1 91.94 338 GLY A CA 1
ATOM 2377 C C . GLY A 1 338 ? 23.062 -31.219 2.174 1 91.94 338 GLY A C 1
ATOM 2378 O O . GLY A 1 338 ? 22.297 -30.375 1.707 1 91.94 338 GLY A O 1
ATOM 2379 N N . ALA A 1 339 ? 24.172 -31.641 1.542 1 93.12 339 ALA A N 1
ATOM 2380 C CA . ALA A 1 339 ? 24.578 -31.094 0.25 1 93.12 339 ALA A CA 1
ATOM 2381 C C . ALA A 1 339 ? 23.484 -31.281 -0.793 1 93.12 339 ALA A C 1
ATOM 2383 O O . ALA A 1 339 ? 23.203 -30.375 -1.585 1 93.12 339 ALA A O 1
ATOM 2384 N N . ALA A 1 340 ? 22.891 -32.438 -0.803 1 94.5 340 ALA A N 1
ATOM 2385 C CA . ALA A 1 340 ? 21.812 -32.719 -1.762 1 94.5 340 ALA A CA 1
ATOM 2386 C C . ALA A 1 340 ? 20.625 -31.797 -1.546 1 94.5 340 ALA A C 1
ATOM 2388 O O . ALA A 1 340 ? 20.062 -31.281 -2.508 1 94.5 340 ALA A O 1
ATOM 2389 N N . ALA A 1 341 ? 20.312 -31.594 -0.299 1 95.75 341 ALA A N 1
ATOM 2390 C CA . ALA A 1 341 ? 19.203 -30.719 0.039 1 95.75 341 ALA A CA 1
ATOM 2391 C C . ALA A 1 341 ? 19.484 -29.281 -0.399 1 95.75 341 ALA A C 1
ATOM 2393 O O . ALA A 1 341 ? 18.609 -28.625 -0.964 1 95.75 341 ALA A O 1
ATOM 2394 N N . VAL A 1 342 ? 20.641 -28.828 -0.17 1 95.94 342 VAL A N 1
ATOM 2395 C CA . VAL A 1 342 ? 21.047 -27.469 -0.494 1 95.94 342 VAL A CA 1
ATOM 2396 C C . VAL A 1 342 ? 20.984 -27.266 -2.006 1 95.94 342 VAL A C 1
ATOM 2398 O O . VAL A 1 342 ? 20.484 -26.25 -2.482 1 95.94 342 VAL A O 1
ATOM 2401 N N . ARG A 1 343 ? 21.469 -28.203 -2.773 1 96 343 ARG A N 1
ATOM 2402 C CA . ARG A 1 343 ? 21.469 -28.125 -4.23 1 96 343 ARG A CA 1
ATOM 2403 C C . ARG A 1 343 ? 20.047 -28.125 -4.777 1 96 343 ARG A C 1
ATOM 2405 O O . ARG A 1 343 ? 19.703 -27.344 -5.672 1 96 343 ARG A O 1
ATOM 2412 N N . LEU A 1 344 ? 19.234 -29 -4.23 1 97.38 344 LEU A N 1
ATOM 2413 C CA . LEU A 1 344 ? 17.859 -29.109 -4.676 1 97.38 344 LEU A CA 1
ATOM 2414 C C . LEU A 1 344 ? 17.094 -27.828 -4.371 1 97.38 344 LEU A C 1
ATOM 2416 O O . LEU A 1 344 ? 16.344 -27.328 -5.215 1 97.38 344 LEU A O 1
ATOM 2420 N N . GLU A 1 345 ? 17.266 -27.281 -3.189 1 97.88 345 GLU A N 1
ATOM 2421 C CA . GLU A 1 345 ? 16.594 -26.062 -2.795 1 97.88 345 GLU A CA 1
ATOM 2422 C C . GLU A 1 345 ? 17.016 -24.891 -3.682 1 97.88 345 GLU A C 1
ATOM 2424 O O . GLU A 1 345 ? 16.188 -24.062 -4.074 1 97.88 345 GLU A O 1
ATOM 2429 N N . ALA A 1 346 ? 18.312 -24.812 -3.959 1 97.69 346 ALA A N 1
ATOM 2430 C CA . ALA A 1 346 ? 18.812 -23.734 -4.816 1 97.69 346 ALA A CA 1
ATOM 2431 C C . ALA A 1 346 ? 18.156 -23.797 -6.199 1 97.69 346 ALA A C 1
ATOM 2433 O O . ALA A 1 346 ? 17.766 -22.766 -6.75 1 97.69 346 ALA A O 1
ATOM 2434 N N . ALA A 1 347 ? 18.062 -24.969 -6.746 1 97.81 347 ALA A N 1
ATOM 2435 C CA . ALA A 1 347 ? 17.453 -25.156 -8.062 1 97.81 347 ALA A CA 1
ATOM 2436 C C . ALA A 1 347 ? 15.961 -24.844 -8.016 1 97.81 347 ALA A C 1
ATOM 2438 O O . ALA A 1 347 ? 15.422 -24.203 -8.922 1 97.81 347 ALA A O 1
ATOM 2439 N N . LEU A 1 348 ? 15.328 -25.344 -6.973 1 98.56 348 LEU A N 1
ATOM 2440 C CA . LEU A 1 348 ? 13.906 -25.047 -6.789 1 98.56 348 LEU A CA 1
ATOM 2441 C C . LEU A 1 348 ? 13.664 -23.547 -6.707 1 98.56 348 LEU A C 1
ATOM 2443 O O . LEU A 1 348 ? 12.75 -23.031 -7.352 1 98.56 348 LEU A O 1
ATOM 2447 N N . THR A 1 349 ? 14.469 -22.859 -5.949 1 98.31 349 THR A N 1
ATOM 2448 C CA . THR A 1 349 ? 14.359 -21.422 -5.797 1 98.31 349 THR A CA 1
ATOM 2449 C C . THR A 1 349 ? 14.562 -20.719 -7.137 1 98.31 349 THR A C 1
ATOM 2451 O O . THR A 1 349 ? 13.805 -19.812 -7.496 1 98.31 349 THR A O 1
ATOM 2454 N N . ALA A 1 350 ? 15.531 -21.156 -7.863 1 97.75 350 ALA A N 1
ATOM 2455 C CA . ALA A 1 350 ? 15.82 -20.562 -9.172 1 97.75 350 ALA A CA 1
ATOM 2456 C C . ALA A 1 350 ? 14.648 -20.75 -10.125 1 97.75 350 ALA A C 1
ATOM 2458 O O . ALA A 1 350 ? 14.266 -19.812 -10.844 1 97.75 350 ALA A O 1
ATOM 2459 N N . LEU A 1 351 ? 14.125 -21.938 -10.133 1 97.88 351 LEU A N 1
ATOM 2460 C CA . LEU A 1 351 ? 12.977 -22.234 -10.977 1 97.88 351 LEU A CA 1
ATOM 2461 C C . LEU A 1 351 ? 11.805 -21.312 -10.656 1 97.88 351 LEU A C 1
ATOM 2463 O O . LEU A 1 351 ? 11.234 -20.688 -11.547 1 97.88 351 LEU A O 1
ATOM 2467 N N . MET A 1 352 ? 11.508 -21.234 -9.398 1 98.19 352 MET A N 1
ATOM 2468 C CA . MET A 1 352 ? 10.359 -20.438 -8.961 1 98.19 352 MET A CA 1
ATOM 2469 C C . MET A 1 352 ? 10.617 -18.953 -9.188 1 98.19 352 MET A C 1
ATOM 2471 O O . MET A 1 352 ? 9.695 -18.203 -9.516 1 98.19 352 MET A O 1
ATOM 2475 N N . GLN A 1 353 ? 11.82 -18.484 -8.992 1 97.38 353 GLN A N 1
ATOM 2476 C CA . GLN A 1 353 ? 12.156 -17.094 -9.289 1 97.38 353 GLN A CA 1
ATOM 2477 C C . GLN A 1 353 ? 11.977 -16.781 -10.773 1 97.38 353 GLN A C 1
ATOM 2479 O O . GLN A 1 353 ? 11.438 -15.734 -11.133 1 97.38 353 GLN A O 1
ATOM 2484 N N . GLY A 1 354 ? 12.484 -17.703 -11.586 1 96.31 354 GLY A N 1
ATOM 2485 C CA . GLY A 1 354 ? 12.297 -17.531 -13.023 1 96.31 354 GLY A CA 1
ATOM 2486 C C . GLY A 1 354 ? 10.836 -17.391 -13.422 1 96.31 354 GLY A C 1
ATOM 2487 O O . GLY A 1 354 ? 10.477 -16.516 -14.211 1 96.31 354 GLY A O 1
ATOM 2488 N N . LEU A 1 355 ? 10.039 -18.25 -12.875 1 96.31 355 LEU A N 1
ATOM 2489 C CA . LEU A 1 355 ? 8.609 -18.219 -13.18 1 96.31 355 LEU A CA 1
ATOM 2490 C C . LEU A 1 355 ? 7.965 -16.953 -12.641 1 96.31 355 LEU A C 1
ATOM 2492 O O . LEU A 1 355 ? 7.137 -16.344 -13.32 1 96.31 355 LEU A O 1
ATOM 2496 N N . ALA A 1 356 ? 8.312 -16.547 -11.445 1 95.62 356 ALA A N 1
ATOM 2497 C CA . ALA A 1 356 ? 7.77 -15.32 -10.852 1 95.62 356 ALA A CA 1
ATOM 2498 C C . ALA A 1 356 ? 8.117 -14.102 -11.703 1 95.62 356 ALA A C 1
ATOM 2500 O O . ALA A 1 356 ? 7.262 -13.258 -11.961 1 95.62 356 ALA A O 1
ATOM 2501 N N . LYS A 1 357 ? 9.328 -14 -12.125 1 94.31 357 LYS A N 1
ATOM 2502 C CA . LYS A 1 357 ? 9.773 -12.898 -12.969 1 94.31 357 LYS A CA 1
ATOM 2503 C C . LYS A 1 357 ? 9.016 -12.891 -14.297 1 94.31 357 LYS A C 1
ATOM 2505 O O . LYS A 1 357 ? 8.633 -11.828 -14.797 1 94.31 357 LYS A O 1
ATOM 2510 N N . ALA A 1 358 ? 8.82 -14.055 -14.844 1 92.44 358 ALA A N 1
ATOM 2511 C CA . ALA A 1 358 ? 8.086 -14.164 -16.094 1 92.44 358 ALA A CA 1
ATOM 2512 C C . ALA A 1 358 ? 6.652 -13.664 -15.945 1 92.44 358 ALA A C 1
ATOM 2514 O O . ALA A 1 358 ? 6.117 -13.008 -16.844 1 92.44 358 ALA A O 1
ATOM 2515 N N . VAL A 1 359 ? 6.094 -14.016 -14.852 1 91.31 359 VAL A N 1
ATOM 2516 C CA . VAL A 1 359 ? 4.73 -13.57 -14.578 1 91.31 359 VAL A CA 1
ATOM 2517 C C . VAL A 1 359 ? 4.699 -12.039 -14.5 1 91.31 359 VAL A C 1
ATOM 2519 O O . VAL A 1 359 ? 3.859 -11.398 -15.141 1 91.31 359 VAL A O 1
ATOM 2522 N N . ALA A 1 360 ? 5.578 -11.422 -13.734 1 90.12 360 ALA A N 1
ATOM 2523 C CA . ALA A 1 360 ? 5.641 -9.969 -13.609 1 90.12 360 ALA A CA 1
ATOM 2524 C C . ALA A 1 360 ? 5.879 -9.312 -14.969 1 90.12 360 ALA A C 1
ATOM 2526 O O . ALA A 1 360 ? 5.227 -8.32 -15.305 1 90.12 360 ALA A O 1
ATOM 2527 N N . TRP A 1 361 ? 6.762 -9.82 -15.727 1 87.88 361 TRP A N 1
ATOM 2528 C CA . TRP A 1 361 ? 7.113 -9.297 -17.047 1 87.88 361 TRP A CA 1
ATOM 2529 C C . TRP A 1 361 ? 5.906 -9.32 -17.969 1 87.88 361 TRP A C 1
ATOM 2531 O O . TRP A 1 361 ? 5.633 -8.328 -18.672 1 87.88 361 TRP A O 1
ATOM 2541 N N . ASP A 1 362 ? 5.223 -10.367 -17.969 1 85.5 362 ASP A N 1
ATOM 2542 C CA . ASP A 1 362 ? 4.094 -10.547 -18.875 1 85.5 362 ASP A CA 1
ATOM 2543 C C . ASP A 1 362 ? 2.914 -9.672 -18.469 1 85.5 362 ASP A C 1
ATOM 2545 O O . ASP A 1 362 ? 2.154 -9.203 -19.328 1 85.5 362 ASP A O 1
ATOM 2549 N N . THR A 1 363 ? 2.762 -9.453 -17.234 1 80.69 363 THR A N 1
ATOM 2550 C CA . THR A 1 363 ? 1.639 -8.68 -16.703 1 80.69 363 THR A CA 1
ATOM 2551 C C . THR A 1 363 ? 1.744 -7.219 -17.141 1 80.69 363 THR A C 1
ATOM 2553 O O . THR A 1 363 ? 0.728 -6.547 -17.328 1 80.69 363 THR A O 1
ATOM 2556 N N . SER A 1 364 ? 2.906 -6.629 -17.25 1 68.5 364 SER A N 1
ATOM 2557 C CA . SER A 1 364 ? 3.113 -5.242 -17.656 1 68.5 364 SER A CA 1
ATOM 2558 C C . SER A 1 364 ? 2.58 -4.977 -19.062 1 68.5 364 SER A C 1
ATOM 2560 O O . SER A 1 364 ? 2.223 -3.846 -19.391 1 68.5 364 SER A O 1
ATOM 2562 N N . ARG A 1 365 ? 2.291 -5.895 -19.812 1 64.19 365 ARG A N 1
ATOM 2563 C CA . ARG A 1 365 ? 1.852 -5.883 -21.203 1 64.19 365 ARG A CA 1
ATOM 2564 C C . ARG A 1 365 ? 2.693 -4.918 -22.031 1 64.19 365 ARG A C 1
ATOM 2566 O O . ARG A 1 365 ? 2.953 -5.172 -23.219 1 64.19 365 ARG A O 1
ATOM 2573 N N . ALA A 1 366 ? 3.025 -3.68 -21.516 1 60.28 366 ALA A N 1
ATOM 2574 C CA . ALA A 1 366 ? 3.732 -2.686 -22.312 1 60.28 366 ALA A CA 1
ATOM 2575 C C . ALA A 1 366 ? 4.844 -2.02 -21.516 1 60.28 366 ALA A C 1
ATOM 2577 O O . ALA A 1 366 ? 5.359 -0.971 -21.906 1 60.28 366 ALA A O 1
ATOM 2578 N N . GLY A 1 367 ? 5.164 -2.668 -20.578 1 76.75 367 GLY A N 1
ATOM 2579 C CA . GLY A 1 367 ? 6.195 -2.018 -19.781 1 76.75 367 GLY A CA 1
ATOM 2580 C C . GLY A 1 367 ? 7.371 -2.928 -19.469 1 76.75 367 GLY A C 1
ATOM 2581 O O . GLY A 1 367 ? 7.75 -3.766 -20.297 1 76.75 367 GLY A O 1
ATOM 2582 N N . CYS A 1 368 ? 8.055 -2.539 -18.5 1 83.5 368 CYS A N 1
ATOM 2583 C CA . CYS A 1 368 ? 9.273 -3.262 -18.156 1 83.5 368 CYS A CA 1
ATOM 2584 C C . CYS A 1 368 ? 9.094 -4.051 -16.859 1 83.5 368 CYS A C 1
ATOM 2586 O O . CYS A 1 368 ? 8.164 -3.793 -16.094 1 83.5 368 CYS A O 1
ATOM 2588 N N . LEU A 1 369 ? 9.898 -5.172 -16.781 1 88.88 369 LEU A N 1
ATOM 2589 C CA . LEU A 1 369 ? 10.039 -5.852 -15.492 1 88.88 369 LEU A CA 1
ATOM 2590 C C . LEU A 1 369 ? 10.867 -5.012 -14.523 1 88.88 369 LEU A C 1
ATOM 2592 O O . LEU A 1 369 ? 12 -4.637 -14.828 1 88.88 369 LEU A O 1
ATOM 2596 N N . PHE A 1 370 ? 10.195 -4.75 -13.453 1 89.81 370 PHE A N 1
ATOM 2597 C CA . PHE A 1 370 ? 10.758 -3.904 -12.406 1 89.81 370 PHE A CA 1
ATOM 2598 C C . PHE A 1 370 ? 11.211 -4.742 -11.219 1 89.81 370 PHE A C 1
ATOM 2600 O O . PHE A 1 370 ? 10.391 -5.406 -10.57 1 89.81 370 PHE A O 1
ATOM 2607 N N . GLU A 1 371 ? 12.594 -4.773 -10.992 1 95.69 371 GLU A N 1
ATOM 2608 C CA . GLU A 1 371 ? 13.164 -5.477 -9.844 1 95.69 371 GLU A CA 1
ATOM 2609 C C . GLU A 1 371 ? 13.617 -4.492 -8.766 1 95.69 371 GLU A C 1
ATOM 2611 O O . GLU A 1 371 ? 14.273 -3.496 -9.062 1 95.69 371 GLU A O 1
ATOM 2616 N N . VAL A 1 372 ? 13.25 -4.734 -7.516 1 98.06 372 VAL A N 1
ATOM 2617 C CA . VAL A 1 372 ? 13.719 -3.967 -6.367 1 98.06 372 VAL A CA 1
ATOM 2618 C C . VAL A 1 372 ? 14.688 -4.812 -5.543 1 98.06 372 VAL A C 1
ATOM 2620 O O . VAL A 1 372 ? 14.266 -5.723 -4.82 1 98.06 372 VAL A O 1
ATOM 2623 N N . ALA A 1 373 ? 15.93 -4.484 -5.688 1 98.38 373 ALA A N 1
ATOM 2624 C CA . ALA A 1 373 ? 16.969 -5.191 -4.945 1 98.38 373 ALA A CA 1
ATOM 2625 C C . ALA A 1 373 ? 17.359 -4.43 -3.68 1 98.38 373 ALA A C 1
ATOM 2627 O O . ALA A 1 373 ? 17.781 -3.277 -3.752 1 98.38 373 ALA A O 1
ATOM 2628 N N . VAL A 1 374 ? 17.203 -5.078 -2.537 1 98.62 374 VAL A N 1
ATOM 2629 C CA . VAL A 1 374 ? 17.516 -4.457 -1.254 1 98.62 374 VAL A CA 1
ATOM 2630 C C . VAL A 1 374 ? 18.75 -5.125 -0.645 1 98.62 374 VAL A C 1
ATOM 2632 O O . VAL A 1 374 ? 18.844 -6.352 -0.62 1 98.62 374 VAL A O 1
ATOM 2635 N N . HIS A 1 375 ? 19.625 -4.281 -0.156 1 98.19 375 HIS A N 1
ATOM 2636 C CA . HIS A 1 375 ? 20.859 -4.746 0.475 1 98.19 375 HIS A CA 1
ATOM 2637 C C . HIS A 1 375 ? 21.062 -4.082 1.833 1 98.19 375 HIS A C 1
ATOM 2639 O O . HIS A 1 375 ? 20.438 -3.074 2.139 1 98.19 375 HIS A O 1
ATOM 2645 N N . GLY A 1 376 ? 21.906 -4.703 2.646 1 97.94 376 GLY A N 1
ATOM 2646 C CA . GLY A 1 376 ? 22.359 -4.09 3.887 1 97.94 376 GLY A CA 1
ATOM 2647 C C . GLY A 1 376 ? 21.375 -4.293 5.035 1 97.94 376 GLY A C 1
ATOM 2648 O O . GLY A 1 376 ? 21.469 -3.609 6.059 1 97.94 376 GLY A O 1
ATOM 2649 N N . ALA A 1 377 ? 20.469 -5.188 4.91 1 98 377 ALA A N 1
ATOM 2650 C CA . ALA A 1 377 ? 19.5 -5.438 5.977 1 98 377 ALA A CA 1
ATOM 2651 C C . ALA A 1 377 ? 20.094 -6.312 7.07 1 98 377 ALA A C 1
ATOM 2653 O O . ALA A 1 377 ? 21 -7.109 6.809 1 98 377 ALA A O 1
ATOM 2654 N N . ASP A 1 378 ? 19.531 -6.199 8.289 1 96.94 378 ASP A N 1
ATOM 2655 C CA . ASP A 1 378 ? 20 -6.98 9.43 1 96.94 378 ASP A CA 1
ATOM 2656 C C . ASP A 1 378 ? 19.469 -8.414 9.367 1 96.94 378 ASP A C 1
ATOM 2658 O O . ASP A 1 378 ? 20.078 -9.328 9.922 1 96.94 378 ASP A O 1
ATOM 2662 N N . SER A 1 379 ? 18.375 -8.57 8.719 1 97.62 379 SER A N 1
ATOM 2663 C CA . SER A 1 379 ? 17.766 -9.883 8.539 1 97.62 379 SER A CA 1
ATOM 2664 C C . SER A 1 379 ? 17.188 -10.031 7.141 1 97.62 379 SER A C 1
ATOM 2666 O O . SER A 1 379 ? 16.891 -9.039 6.473 1 97.62 379 SER A O 1
ATOM 2668 N N . THR A 1 380 ? 17.031 -11.328 6.754 1 97.12 380 THR A N 1
ATOM 2669 C CA . THR A 1 380 ? 16.422 -11.602 5.457 1 97.12 380 THR A CA 1
ATOM 2670 C C . THR A 1 380 ? 14.977 -11.133 5.438 1 97.12 380 THR A C 1
ATOM 2672 O O . THR A 1 380 ? 14.5 -10.617 4.426 1 97.12 380 THR A O 1
ATOM 2675 N N . GLU A 1 381 ? 14.312 -11.328 6.523 1 97.38 381 GLU A N 1
ATOM 2676 C CA . GLU A 1 381 ? 12.922 -10.898 6.629 1 97.38 381 GLU A CA 1
ATOM 2677 C C . GLU A 1 381 ? 12.805 -9.383 6.445 1 97.38 381 GLU A C 1
ATOM 2679 O O . GLU A 1 381 ? 11.898 -8.906 5.754 1 97.38 381 GLU A O 1
ATOM 2684 N N . ALA A 1 382 ? 13.719 -8.656 7.059 1 97.81 382 ALA A N 1
ATOM 2685 C CA . ALA A 1 382 ? 13.727 -7.199 6.898 1 97.81 382 ALA A CA 1
ATOM 2686 C C . ALA A 1 382 ? 13.945 -6.809 5.438 1 97.81 382 ALA A C 1
ATOM 2688 O O . ALA A 1 382 ? 13.258 -5.93 4.914 1 97.81 382 ALA A O 1
ATOM 2689 N N . ALA A 1 383 ? 14.914 -7.492 4.805 1 98.38 383 ALA A N 1
ATOM 2690 C CA . ALA A 1 383 ? 15.195 -7.219 3.395 1 98.38 383 ALA A CA 1
ATOM 2691 C C . ALA A 1 383 ? 13.961 -7.488 2.535 1 98.38 383 ALA A C 1
ATOM 2693 O O . ALA A 1 383 ? 13.617 -6.684 1.668 1 98.38 383 ALA A O 1
ATOM 2694 N N . ARG A 1 384 ? 13.289 -8.625 2.789 1 98.12 384 ARG A N 1
ATOM 2695 C CA . ARG A 1 384 ? 12.094 -8.992 2.039 1 98.12 384 ARG A CA 1
ATOM 2696 C C . ARG A 1 384 ? 10.992 -7.953 2.219 1 98.12 384 ARG A C 1
ATOM 2698 O O . ARG A 1 384 ? 10.359 -7.539 1.246 1 98.12 384 ARG A O 1
ATOM 2705 N N . GLN A 1 385 ? 10.836 -7.543 3.414 1 97.12 385 GLN A N 1
ATOM 2706 C CA . GLN A 1 385 ? 9.773 -6.594 3.742 1 97.12 385 GLN A CA 1
ATOM 2707 C C . GLN A 1 385 ? 9.992 -5.258 3.037 1 97.12 385 GLN A C 1
ATOM 2709 O O . GLN A 1 385 ? 9.062 -4.684 2.477 1 97.12 385 GLN A O 1
ATOM 2714 N N . VAL A 1 386 ? 11.18 -4.781 3.051 1 97.88 386 VAL A N 1
ATOM 2715 C CA . VAL A 1 386 ? 11.508 -3.514 2.41 1 97.88 386 VAL A CA 1
ATOM 2716 C C . VAL A 1 386 ? 11.352 -3.641 0.896 1 97.88 386 VAL A C 1
ATOM 2718 O O . VAL A 1 386 ? 10.773 -2.766 0.249 1 97.88 386 VAL A O 1
ATOM 2721 N N . ALA A 1 387 ? 11.867 -4.719 0.348 1 98.38 387 ALA A N 1
ATOM 2722 C CA . ALA A 1 387 ? 11.766 -4.941 -1.092 1 98.38 387 ALA A CA 1
ATOM 2723 C C . ALA A 1 387 ? 10.305 -4.945 -1.545 1 98.38 387 ALA A C 1
ATOM 2725 O O . ALA A 1 387 ? 9.961 -4.309 -2.543 1 98.38 387 ALA A O 1
ATOM 2726 N N . LEU A 1 388 ? 9.484 -5.602 -0.8 1 96.81 388 LEU A N 1
ATOM 2727 C CA . LEU A 1 388 ? 8.07 -5.699 -1.144 1 96.81 388 LEU A CA 1
ATOM 2728 C C . LEU A 1 388 ? 7.387 -4.344 -1.011 1 96.81 388 LEU A C 1
ATOM 2730 O O . LEU A 1 388 ? 6.555 -3.98 -1.845 1 96.81 388 LEU A O 1
ATOM 2734 N N . ALA A 1 389 ? 7.73 -3.621 0.023 1 95.5 389 ALA A N 1
ATOM 2735 C CA . ALA A 1 389 ? 7.121 -2.312 0.237 1 95.5 389 ALA A CA 1
ATOM 2736 C C . ALA A 1 389 ? 7.363 -1.393 -0.957 1 95.5 389 ALA A C 1
ATOM 2738 O O . ALA A 1 389 ? 6.449 -0.704 -1.413 1 95.5 389 ALA A O 1
ATOM 2739 N N . VAL A 1 390 ? 8.547 -1.422 -1.459 1 96.25 390 VAL A N 1
ATOM 2740 C CA . VAL A 1 390 ? 8.891 -0.566 -2.588 1 96.25 390 VAL A CA 1
ATOM 2741 C C . VAL A 1 390 ? 8.25 -1.106 -3.863 1 96.25 390 VAL A C 1
ATOM 2743 O O . VAL A 1 390 ? 7.68 -0.347 -4.648 1 96.25 390 VAL A O 1
ATOM 2746 N N . ALA A 1 391 ? 8.281 -2.385 -4.039 1 95.12 391 ALA A N 1
ATOM 2747 C CA . ALA A 1 391 ? 7.758 -3.006 -5.25 1 95.12 391 ALA A CA 1
ATOM 2748 C C . ALA A 1 391 ? 6.242 -2.834 -5.344 1 95.12 391 ALA A C 1
ATOM 2750 O O . ALA A 1 391 ? 5.691 -2.715 -6.438 1 95.12 391 ALA A O 1
ATOM 2751 N N . ARG A 1 392 ? 5.555 -2.781 -4.262 1 91.88 392 ARG A N 1
ATOM 2752 C CA . ARG A 1 392 ? 4.098 -2.709 -4.215 1 91.88 392 ARG A CA 1
ATOM 2753 C C . ARG A 1 392 ? 3.619 -1.266 -4.332 1 91.88 392 ARG A C 1
ATOM 2755 O O . ARG A 1 392 ? 2.432 -1.018 -4.555 1 91.88 392 ARG A O 1
ATOM 2762 N N . SER A 1 393 ? 4.5 -0.335 -4.238 1 90.31 393 SER A N 1
ATOM 2763 C CA . SER A 1 393 ? 4.117 1.073 -4.238 1 90.31 393 SER A CA 1
ATOM 2764 C C . SER A 1 393 ? 3.594 1.504 -5.602 1 90.31 393 SER A C 1
ATOM 2766 O O . SER A 1 393 ? 4.312 1.431 -6.602 1 90.31 393 SER A O 1
ATOM 2768 N N . GLY A 1 394 ? 2.342 1.991 -5.566 1 84.62 394 GLY A N 1
ATOM 2769 C CA . GLY A 1 394 ? 1.772 2.525 -6.793 1 84.62 394 GLY A CA 1
ATOM 2770 C C . GLY A 1 394 ? 2.527 3.727 -7.328 1 84.62 394 GLY A C 1
ATOM 2771 O O . GLY A 1 394 ? 2.717 3.859 -8.539 1 84.62 394 GLY A O 1
ATOM 2772 N N . ALA A 1 395 ? 2.986 4.609 -6.438 1 84.62 395 ALA A N 1
ATOM 2773 C CA . ALA A 1 395 ? 3.729 5.801 -6.84 1 84.62 395 ALA A CA 1
ATOM 2774 C C . ALA A 1 395 ? 5.035 5.426 -7.535 1 84.62 395 ALA A C 1
ATOM 2776 O O . ALA A 1 395 ? 5.398 6.031 -8.547 1 84.62 395 ALA A O 1
ATOM 2777 N N . VAL A 1 396 ? 5.719 4.434 -7.02 1 89.62 396 VAL A N 1
ATOM 2778 C CA . VAL A 1 396 ? 6.977 3.998 -7.613 1 89.62 396 VAL A CA 1
ATOM 2779 C C . VAL A 1 396 ? 6.715 3.383 -8.984 1 89.62 396 VAL A C 1
ATOM 2781 O O . VAL A 1 396 ? 7.402 3.705 -9.961 1 89.62 396 VAL A O 1
ATOM 2784 N N . ARG A 1 397 ? 5.727 2.508 -9.023 1 87.5 397 ARG A N 1
ATOM 2785 C CA . ARG A 1 397 ? 5.398 1.847 -10.281 1 87.5 397 ARG A CA 1
ATOM 2786 C C . ARG A 1 397 ? 4.961 2.859 -11.336 1 87.5 397 ARG A C 1
ATOM 2788 O O . ARG A 1 397 ? 5.273 2.709 -12.516 1 87.5 397 ARG A O 1
ATOM 2795 N N . ASP A 1 398 ? 4.246 3.883 -10.984 1 84.19 398 ASP A N 1
ATOM 2796 C CA . ASP A 1 398 ? 3.83 4.953 -11.883 1 84.19 398 ASP A CA 1
ATOM 2797 C C . ASP A 1 398 ? 5.039 5.727 -12.406 1 84.19 398 ASP A C 1
ATOM 2799 O O . ASP A 1 398 ? 5.094 6.07 -13.594 1 84.19 398 ASP A O 1
ATOM 2803 N N . ASP A 1 399 ? 5.945 6.035 -11.484 1 87.5 399 ASP A N 1
ATOM 2804 C CA . ASP A 1 399 ? 7.16 6.742 -11.883 1 87.5 399 ASP A CA 1
ATOM 2805 C C . ASP A 1 399 ? 7.965 5.934 -12.891 1 87.5 399 ASP A C 1
ATOM 2807 O O . ASP A 1 399 ? 8.516 6.488 -13.844 1 87.5 399 ASP A O 1
ATOM 2811 N N . VAL A 1 400 ? 8.039 4.676 -12.672 1 88.62 400 VAL A N 1
ATOM 2812 C CA . VAL A 1 400 ? 8.75 3.803 -13.602 1 88.62 400 VAL A CA 1
ATOM 2813 C C . VAL A 1 400 ? 8.047 3.807 -14.953 1 88.62 400 VAL A C 1
ATOM 2815 O O . VAL A 1 400 ? 8.703 3.945 -15.992 1 88.62 400 VAL A O 1
ATOM 2818 N N . ARG A 1 401 ? 6.785 3.715 -14.953 1 85.38 401 ARG A N 1
ATOM 2819 C CA . ARG A 1 401 ? 6.02 3.725 -16.203 1 85.38 401 ARG A CA 1
ATOM 2820 C C . ARG A 1 401 ? 6.227 5.031 -16.953 1 85.38 401 ARG A C 1
ATOM 2822 O O . ARG A 1 401 ? 6.324 5.035 -18.188 1 85.38 401 ARG A O 1
ATOM 2829 N N . ALA A 1 402 ? 6.211 6.059 -16.203 1 85.5 402 ALA A N 1
ATOM 2830 C CA . ALA A 1 402 ? 6.359 7.379 -16.812 1 85.5 402 ALA A CA 1
ATOM 2831 C C . ALA A 1 402 ? 7.828 7.695 -17.094 1 85.5 402 ALA A C 1
ATOM 2833 O O . ALA A 1 402 ? 8.156 8.781 -17.578 1 85.5 402 ALA A O 1
ATOM 2834 N N . CYS A 1 403 ? 8.711 6.84 -16.797 1 90.38 403 CYS A N 1
ATOM 2835 C CA . CYS A 1 403 ? 10.156 7.004 -16.953 1 90.38 403 CYS A CA 1
ATOM 2836 C C . CYS A 1 403 ? 10.648 8.234 -16.203 1 90.38 403 CYS A C 1
ATOM 2838 O O . CYS A 1 403 ? 11.422 9.031 -16.75 1 90.38 403 CYS A O 1
ATOM 2840 N N . ARG A 1 404 ? 10.125 8.414 -14.977 1 90 404 ARG A N 1
ATOM 2841 C CA . ARG A 1 404 ? 10.508 9.484 -14.062 1 90 404 ARG A CA 1
ATOM 2842 C C . ARG A 1 404 ? 11.258 8.93 -12.859 1 90 404 ARG A C 1
ATOM 2844 O O . ARG A 1 404 ? 10.648 8.461 -11.898 1 90 404 ARG A O 1
ATOM 2851 N N . PRO A 1 405 ? 12.617 9.008 -12.977 1 91.38 405 PRO A N 1
ATOM 2852 C CA . PRO A 1 405 ? 13.406 8.477 -11.867 1 91.38 405 PRO A CA 1
ATOM 2853 C C . PRO A 1 405 ? 13.328 9.344 -10.617 1 91.38 405 PRO A C 1
ATOM 2855 O O . PRO A 1 405 ? 14.117 10.281 -10.453 1 91.38 405 PRO A O 1
ATOM 2858 N N . SER A 1 406 ? 12.477 8.984 -9.664 1 89 406 SER A N 1
ATOM 2859 C CA . SER A 1 406 ? 12.25 9.727 -8.43 1 89 406 SER A CA 1
ATOM 2860 C C . SER A 1 406 ? 12.781 8.961 -7.219 1 89 406 SER A C 1
ATOM 2862 O O . SER A 1 406 ? 12.258 7.91 -6.859 1 89 406 SER A O 1
ATOM 2864 N N . TRP A 1 407 ? 13.812 9.555 -6.637 1 93.81 407 TRP A N 1
ATOM 2865 C CA . TRP A 1 407 ? 14.266 8.93 -5.398 1 93.81 407 TRP A CA 1
ATOM 2866 C C . TRP A 1 407 ? 13.273 9.18 -4.27 1 93.81 407 TRP A C 1
ATOM 2868 O O . TRP A 1 407 ? 13.219 8.422 -3.297 1 93.81 407 TRP A O 1
ATOM 2878 N N . GLY A 1 408 ? 12.43 10.242 -4.41 1 92.44 408 GLY A N 1
ATOM 2879 C CA . GLY A 1 408 ? 11.469 10.602 -3.381 1 92.44 408 GLY A CA 1
ATOM 2880 C C . GLY A 1 408 ? 10.398 9.547 -3.166 1 92.44 408 GLY A C 1
ATOM 2881 O O . GLY A 1 408 ? 10.133 9.148 -2.031 1 92.44 408 GLY A O 1
ATOM 2882 N N . ALA A 1 409 ? 9.789 9.094 -4.281 1 91.69 409 ALA A N 1
ATOM 2883 C CA . ALA A 1 409 ? 8.758 8.062 -4.18 1 91.69 409 ALA A CA 1
ATOM 2884 C C . ALA A 1 409 ? 9.32 6.777 -3.586 1 91.69 409 ALA A C 1
ATOM 2886 O O . ALA A 1 409 ? 8.664 6.121 -2.773 1 91.69 409 ALA A O 1
ATOM 2887 N N . ILE A 1 410 ? 10.492 6.445 -3.988 1 94.94 410 ILE A N 1
ATOM 2888 C CA . ILE A 1 410 ? 11.141 5.242 -3.479 1 94.94 410 ILE A CA 1
ATOM 2889 C C . ILE A 1 410 ? 11.43 5.406 -1.987 1 94.94 410 ILE A C 1
ATOM 2891 O O . ILE A 1 410 ? 11.148 4.5 -1.194 1 94.94 410 ILE A O 1
ATOM 2895 N N . ALA A 1 411 ? 11.93 6.57 -1.646 1 94.81 411 ALA A N 1
ATOM 2896 C CA . ALA A 1 411 ? 12.234 6.855 -0.245 1 94.81 411 ALA A CA 1
ATOM 2897 C C . ALA A 1 411 ? 10.977 6.797 0.611 1 94.81 411 ALA A C 1
ATOM 2899 O O . ALA A 1 411 ? 11 6.281 1.731 1 94.81 411 ALA A O 1
ATOM 2900 N N . CYS A 1 412 ? 9.953 7.332 0.101 1 93.81 412 CYS A N 1
ATOM 2901 C CA . CYS A 1 412 ? 8.688 7.32 0.826 1 93.81 412 CYS A CA 1
ATOM 2902 C C . CYS A 1 412 ? 8.234 5.895 1.103 1 93.81 412 CYS A C 1
ATOM 2904 O O . CYS A 1 412 ? 7.875 5.559 2.234 1 93.81 412 CYS A O 1
ATOM 2906 N N . ALA A 1 413 ? 8.266 5.059 0.13 1 93.75 413 ALA A N 1
ATOM 2907 C CA . ALA A 1 413 ? 7.859 3.664 0.28 1 93.75 413 ALA A CA 1
ATOM 2908 C C . ALA A 1 413 ? 8.797 2.922 1.23 1 93.75 413 ALA A C 1
ATOM 2910 O O . ALA A 1 413 ? 8.344 2.148 2.078 1 93.75 413 ALA A O 1
ATOM 2911 N N . LEU A 1 414 ? 10.078 3.193 1.114 1 95.44 414 LEU A N 1
ATOM 2912 C CA . LEU A 1 414 ? 11.109 2.58 1.942 1 95.44 414 LEU A CA 1
ATOM 2913 C C . LEU A 1 414 ? 10.891 2.91 3.416 1 95.44 414 LEU A C 1
ATOM 2915 O O . LEU A 1 414 ? 10.906 2.018 4.266 1 95.44 414 LEU A O 1
ATOM 2919 N N . GLY A 1 415 ? 10.703 4.105 3.658 1 95.88 415 GLY A N 1
ATOM 2920 C CA . GLY A 1 415 ? 10.562 4.562 5.031 1 95.88 415 GLY A CA 1
ATOM 2921 C C . GLY A 1 415 ? 9.273 4.082 5.684 1 95.88 415 GLY A C 1
ATOM 2922 O O . GLY A 1 415 ? 9.188 4.016 6.914 1 95.88 415 GLY A O 1
ATOM 2923 N N . ALA A 1 416 ? 8.32 3.746 4.883 1 94.62 416 ALA A N 1
ATOM 2924 C CA . ALA A 1 416 ? 7.02 3.309 5.387 1 94.62 416 ALA A CA 1
ATOM 2925 C C . ALA A 1 416 ? 6.949 1.787 5.473 1 94.62 416 ALA A C 1
ATOM 2927 O O . ALA A 1 416 ? 5.891 1.224 5.766 1 94.62 416 ALA A O 1
ATOM 2928 N N . SER A 1 417 ? 8 1.086 5.328 1 95.69 417 SER A N 1
ATOM 2929 C CA . SER A 1 417 ? 8.031 -0.369 5.223 1 95.69 417 SER A CA 1
ATOM 2930 C C . SER A 1 417 ? 7.793 -1.025 6.582 1 95.69 417 SER A C 1
ATOM 2932 O O . SER A 1 417 ? 7.516 -2.225 6.656 1 95.69 417 SER A O 1
ATOM 2934 N N . GLY A 1 418 ? 7.934 -0.323 7.633 1 94.5 418 GLY A N 1
ATOM 2935 C CA . GLY A 1 418 ? 7.832 -0.872 8.977 1 94.5 418 GLY A CA 1
ATOM 2936 C C . GLY A 1 418 ? 9.148 -1.404 9.5 1 94.5 418 GLY A C 1
ATOM 2937 O O . GLY A 1 418 ? 9.234 -1.851 10.648 1 94.5 418 GLY A O 1
ATOM 2938 N N . VAL A 1 419 ? 10.188 -1.378 8.742 1 96.88 419 VAL A N 1
ATOM 2939 C CA . VAL A 1 419 ? 11.516 -1.834 9.141 1 96.88 419 VAL A CA 1
ATOM 2940 C C . VAL A 1 419 ? 12.352 -0.645 9.602 1 96.88 419 VAL A C 1
ATOM 2942 O O . VAL A 1 419 ? 12.484 0.35 8.883 1 96.88 419 VAL A O 1
ATOM 2945 N N . PRO A 1 420 ? 12.875 -0.758 10.812 1 96.12 420 PRO A N 1
ATOM 2946 C CA . PRO A 1 420 ? 13.758 0.321 11.266 1 96.12 420 PRO A CA 1
ATOM 2947 C C . PRO A 1 420 ? 15.133 0.282 10.594 1 96.12 420 PRO A C 1
ATOM 2949 O O . PRO A 1 420 ? 15.672 -0.799 10.352 1 96.12 420 PRO A O 1
ATOM 2952 N N . PHE A 1 421 ? 15.672 1.406 10.242 1 96.38 421 PHE A N 1
ATOM 2953 C CA . PHE A 1 421 ? 17.031 1.572 9.734 1 96.38 421 PHE A CA 1
ATOM 2954 C C . PHE A 1 421 ? 17.516 3.002 9.945 1 96.38 421 PHE A C 1
ATOM 2956 O O . PHE A 1 421 ? 16.734 3.877 10.328 1 96.38 421 PHE A O 1
ATOM 2963 N N . CYS A 1 422 ? 18.828 3.193 9.727 1 94.81 422 CYS A N 1
ATOM 2964 C CA . CYS A 1 422 ? 19.422 4.52 9.891 1 94.81 422 CYS A CA 1
ATOM 2965 C C . CYS A 1 422 ? 19.297 5.332 8.609 1 94.81 422 CYS A C 1
ATOM 2967 O O . CYS A 1 422 ? 19.859 4.953 7.574 1 94.81 422 CYS A O 1
ATOM 2969 N N . PRO A 1 423 ? 18.656 6.473 8.633 1 95 423 PRO A N 1
ATOM 2970 C CA . PRO A 1 423 ? 18.438 7.281 7.438 1 95 423 PRO A CA 1
ATOM 2971 C C . PRO A 1 423 ? 19.734 7.652 6.723 1 95 423 PRO A C 1
ATOM 2973 O O . PRO A 1 423 ? 19.766 7.699 5.492 1 95 423 PRO A O 1
ATOM 2976 N N . SER A 1 424 ? 20.781 7.84 7.461 1 94.5 424 SER A N 1
ATOM 2977 C CA . SER A 1 424 ? 22.031 8.32 6.875 1 94.5 424 SER A CA 1
ATOM 2978 C C . SER A 1 424 ? 22.734 7.207 6.109 1 94.5 424 SER A C 1
ATOM 2980 O O . SER A 1 424 ? 23.719 7.465 5.395 1 94.5 424 SER A O 1
ATOM 2982 N N . GLU A 1 425 ? 22.266 6.008 6.188 1 95.38 425 GLU A N 1
ATOM 2983 C CA . GLU A 1 425 ? 22.906 4.883 5.512 1 95.38 425 GLU A CA 1
ATOM 2984 C C . GLU A 1 425 ? 22.156 4.516 4.23 1 95.38 425 GLU A C 1
ATOM 2986 O O . GLU A 1 425 ? 22.609 3.654 3.471 1 95.38 425 GLU A O 1
ATOM 2991 N N . VAL A 1 426 ? 21.156 5.18 3.938 1 97.25 426 VAL A N 1
ATOM 2992 C CA . VAL A 1 426 ? 20.281 4.809 2.83 1 97.25 426 VAL A CA 1
ATOM 2993 C C . VAL A 1 426 ? 20.906 5.25 1.509 1 97.25 426 VAL A C 1
ATOM 2995 O O . VAL A 1 426 ? 21.438 6.355 1.409 1 97.25 426 VAL A O 1
ATOM 2998 N N . ALA A 1 427 ? 20.859 4.344 0.574 1 97.81 427 ALA A N 1
ATOM 2999 C CA . ALA A 1 427 ? 21.234 4.648 -0.803 1 97.81 427 ALA A CA 1
ATOM 3000 C C . ALA A 1 427 ? 20.219 4.102 -1.789 1 97.81 427 ALA A C 1
ATOM 3002 O O . ALA A 1 427 ? 19.656 3.02 -1.577 1 97.81 427 ALA A O 1
ATOM 3003 N N . ILE A 1 428 ? 19.953 4.859 -2.838 1 97.94 428 ILE A N 1
ATOM 3004 C CA . ILE A 1 428 ? 19 4.469 -3.885 1 97.94 428 ILE A CA 1
ATOM 3005 C C . ILE A 1 428 ? 19.656 4.668 -5.254 1 97.94 428 ILE A C 1
ATOM 3007 O O . ILE A 1 428 ? 20.203 5.734 -5.539 1 97.94 428 ILE A O 1
ATOM 3011 N N . SER A 1 429 ? 19.641 3.678 -6.059 1 97.5 429 SER A N 1
ATOM 3012 C CA . SER A 1 429 ? 20.094 3.773 -7.441 1 97.5 429 SER A CA 1
ATOM 3013 C C . SER A 1 429 ? 19.078 3.145 -8.398 1 97.5 429 SER A C 1
ATOM 3015 O O . SER A 1 429 ? 18.375 2.207 -8.031 1 97.5 429 SER A O 1
ATOM 3017 N N . ILE A 1 430 ? 18.969 3.701 -9.539 1 96.31 430 ILE A N 1
ATOM 3018 C CA . ILE A 1 430 ? 18.188 3.139 -10.633 1 96.31 430 ILE A CA 1
ATOM 3019 C C . ILE A 1 430 ? 19.094 2.85 -11.82 1 96.31 430 ILE A C 1
ATOM 3021 O O . ILE A 1 430 ? 19.828 3.732 -12.289 1 96.31 430 ILE A O 1
ATOM 3025 N N . ALA A 1 431 ? 19.062 1.629 -12.242 1 94.25 431 ALA A N 1
ATOM 3026 C CA . ALA A 1 431 ? 19.906 1.208 -13.359 1 94.25 431 ALA A CA 1
ATOM 3027 C C . ALA A 1 431 ? 21.375 1.548 -13.102 1 94.25 431 ALA A C 1
ATOM 3029 O O . ALA A 1 431 ? 22.078 2.023 -14 1 94.25 431 ALA A O 1
ATOM 3030 N N . GLY A 1 432 ? 21.719 1.436 -11.898 1 93.75 432 GLY A N 1
ATOM 3031 C CA . GLY A 1 432 ? 23.109 1.646 -11.531 1 93.75 432 GLY A CA 1
ATOM 3032 C C . GLY A 1 432 ? 23.453 3.105 -11.281 1 93.75 432 GLY A C 1
ATOM 3033 O O . GLY A 1 432 ? 24.547 3.426 -10.828 1 93.75 432 GLY A O 1
ATOM 3034 N N . MET A 1 433 ? 22.562 4.039 -11.57 1 94.56 433 MET A N 1
ATOM 3035 C CA . MET A 1 433 ? 22.797 5.465 -11.367 1 94.56 433 MET A CA 1
ATOM 3036 C C . MET A 1 433 ? 22.406 5.883 -9.953 1 94.56 433 MET A C 1
ATOM 3038 O O . MET A 1 433 ? 21.234 5.785 -9.57 1 94.56 433 MET A O 1
ATOM 3042 N N . PRO A 1 434 ? 23.375 6.402 -9.234 1 96.25 434 PRO A N 1
ATOM 3043 C CA . PRO A 1 434 ? 23.062 6.77 -7.848 1 96.25 434 PRO A CA 1
ATOM 3044 C C . PRO A 1 434 ? 22.219 8.039 -7.746 1 96.25 434 PRO A C 1
ATOM 3046 O O . PRO A 1 434 ? 22.656 9.109 -8.195 1 96.25 434 PRO A O 1
ATOM 3049 N N . LEU A 1 435 ? 21.062 7.957 -7.199 1 96.75 435 LEU A N 1
ATOM 3050 C CA . LEU A 1 435 ? 20.188 9.109 -6.996 1 96.75 435 LEU A CA 1
ATOM 3051 C C . LEU A 1 435 ? 20.312 9.641 -5.574 1 96.75 435 LEU A C 1
ATOM 3053 O O . LEU A 1 435 ? 20.328 10.852 -5.359 1 96.75 435 LEU A O 1
ATOM 3057 N N . LEU A 1 436 ? 20.297 8.781 -4.621 1 96.44 436 LEU A N 1
ATOM 3058 C CA . LEU A 1 436 ? 20.484 9.086 -3.205 1 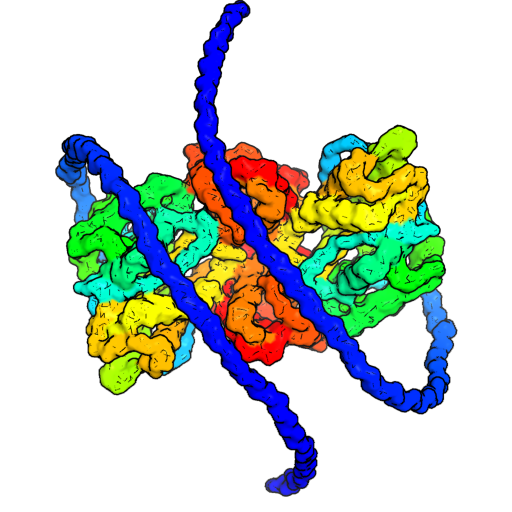96.44 436 LEU A CA 1
ATOM 3059 C C . LEU A 1 436 ? 21.672 8.312 -2.635 1 96.44 436 LEU A C 1
ATOM 3061 O O . LEU A 1 436 ? 21.844 7.125 -2.914 1 96.44 436 LEU A O 1
ATOM 3065 N N . HIS A 1 437 ? 22.516 8.984 -1.92 1 94.81 437 HIS A N 1
ATOM 3066 C CA . HIS A 1 437 ? 23.688 8.398 -1.27 1 94.81 437 HIS A CA 1
ATOM 3067 C C . HIS A 1 437 ? 23.875 8.969 0.131 1 94.81 437 HIS A C 1
ATOM 3069 O O . HIS A 1 437 ? 23.906 10.188 0.311 1 94.81 437 HIS A O 1
ATOM 3075 N N . HIS A 1 438 ? 24 8.047 1.115 1 93 438 HIS A N 1
ATOM 3076 C CA . HIS A 1 438 ? 24.141 8.43 2.516 1 93 438 HIS A CA 1
ATOM 3077 C C . HIS A 1 438 ? 23 9.328 2.969 1 93 438 HIS A C 1
ATOM 3079 O O . HIS A 1 438 ? 23.219 10.352 3.619 1 93 438 HIS A O 1
ATOM 3085 N N . GLY A 1 439 ? 21.875 9.023 2.498 1 92.81 439 GLY A N 1
ATOM 3086 C CA . GLY A 1 439 ? 20.672 9.695 2.943 1 92.81 439 GLY A CA 1
ATOM 3087 C C . GLY A 1 439 ? 20.469 11.055 2.297 1 92.81 439 GLY A C 1
ATOM 3088 O O . GLY A 1 439 ? 19.578 11.812 2.701 1 92.81 439 GLY A O 1
ATOM 3089 N N . ARG A 1 440 ? 21.328 11.383 1.283 1 93.5 440 ARG A N 1
ATOM 3090 C CA . ARG A 1 440 ? 21.219 12.664 0.589 1 93.5 440 ARG A CA 1
ATOM 3091 C C . ARG A 1 440 ? 21.312 12.477 -0.922 1 93.5 440 ARG A C 1
ATOM 3093 O O . ARG A 1 440 ? 21.922 11.508 -1.396 1 93.5 440 ARG A O 1
ATOM 3100 N N . PRO A 1 441 ? 20.641 13.43 -1.605 1 94.38 441 PRO A N 1
ATOM 3101 C CA . PRO A 1 441 ? 20.781 13.32 -3.059 1 94.38 441 PRO A CA 1
ATOM 3102 C C . PRO A 1 441 ? 22.25 13.328 -3.506 1 94.38 441 PRO A C 1
ATOM 3104 O O . PRO A 1 441 ? 23.062 14.023 -2.912 1 94.38 441 PRO A O 1
ATOM 3107 N N . SER A 1 442 ? 22.453 12.586 -4.547 1 92.25 442 SER A N 1
ATOM 3108 C CA . SER A 1 442 ? 23.797 12.539 -5.113 1 92.25 442 SER A CA 1
ATOM 3109 C C . SER A 1 442 ? 24.219 13.914 -5.633 1 92.25 442 SER A C 1
ATOM 3111 O O . SER A 1 442 ? 23.375 14.75 -5.945 1 92.25 442 SER A O 1
ATOM 3113 N N . ALA A 1 443 ? 25.562 14.18 -5.645 1 89.06 443 ALA A N 1
ATOM 3114 C CA . ALA A 1 443 ? 26.125 15.453 -6.086 1 89.06 443 ALA A CA 1
ATOM 3115 C C . ALA A 1 443 ? 25.719 15.758 -7.527 1 89.06 443 ALA A C 1
ATOM 3117 O O . ALA A 1 443 ? 25.453 16.922 -7.871 1 89.06 443 ALA A O 1
ATOM 3118 N N . ASP A 1 444 ? 25.641 14.75 -8.32 1 91.81 444 ASP A N 1
ATOM 3119 C CA . ASP A 1 444 ? 25.25 14.906 -9.719 1 91.81 444 ASP A CA 1
ATOM 3120 C C . ASP A 1 444 ? 23.844 14.344 -9.969 1 91.81 444 ASP A C 1
ATOM 3122 O O . ASP A 1 444 ? 23.641 13.57 -10.906 1 91.81 444 ASP A O 1
ATOM 3126 N N . LEU A 1 445 ? 22.984 14.789 -9.148 1 92.38 445 LEU A N 1
ATOM 3127 C CA . LEU A 1 445 ? 21.641 14.227 -9.18 1 92.38 445 LEU A CA 1
ATOM 3128 C C . LEU A 1 445 ? 20.984 14.438 -10.539 1 92.38 445 LEU A C 1
ATOM 3130 O O . LEU A 1 445 ? 20.391 13.508 -11.102 1 92.38 445 LEU A O 1
ATOM 3134 N N . ALA A 1 446 ? 21.109 15.641 -11.102 1 91.69 446 ALA A N 1
ATOM 3135 C CA . ALA A 1 446 ? 20.453 15.945 -12.375 1 91.69 446 ALA A CA 1
ATOM 3136 C C . ALA A 1 446 ? 20.953 15.016 -13.477 1 91.69 446 ALA A C 1
ATOM 3138 O O . ALA A 1 446 ? 20.156 14.477 -14.25 1 91.69 446 ALA A O 1
ATOM 3139 N N . ALA A 1 447 ? 22.219 14.82 -13.523 1 93.88 447 ALA A N 1
ATOM 3140 C CA . ALA A 1 447 ? 22.797 13.922 -14.523 1 93.88 447 ALA A CA 1
ATOM 3141 C C . ALA A 1 447 ? 22.375 12.477 -14.273 1 93.88 447 ALA A C 1
ATOM 3143 O O . ALA A 1 447 ? 22.031 11.758 -15.211 1 93.88 447 ALA A O 1
ATOM 3144 N N . ALA A 1 448 ? 22.406 12.109 -13.062 1 94.25 448 ALA A N 1
ATOM 3145 C CA . ALA A 1 448 ? 22 10.758 -12.695 1 94.25 448 ALA A CA 1
ATOM 3146 C C . ALA A 1 448 ? 20.547 10.5 -13.07 1 94.25 448 ALA A C 1
ATOM 3148 O O . ALA A 1 448 ? 20.203 9.438 -13.594 1 94.25 448 ALA A O 1
ATOM 3149 N N . GLN A 1 449 ? 19.703 11.469 -12.844 1 93.88 449 GLN A N 1
ATOM 3150 C CA . GLN A 1 449 ? 18.281 11.344 -13.164 1 93.88 449 GLN A CA 1
ATOM 3151 C C . GLN A 1 449 ? 18.062 11.273 -14.672 1 93.88 449 GLN A C 1
ATOM 3153 O O . GLN A 1 449 ? 17.219 10.516 -15.141 1 93.88 449 GLN A O 1
ATOM 3158 N N . GLN A 1 450 ? 18.812 12.047 -15.375 1 94.56 450 GLN A N 1
ATOM 3159 C CA . GLN A 1 450 ? 18.703 12 -16.828 1 94.56 450 GLN A CA 1
ATOM 3160 C C . GLN A 1 450 ? 19.094 10.625 -17.375 1 94.56 450 GLN A C 1
ATOM 3162 O O . GLN A 1 450 ? 18.359 10.039 -18.172 1 94.56 450 GLN A O 1
ATOM 3167 N N . TYR A 1 451 ? 20.188 10.133 -16.891 1 94.75 451 TYR A N 1
ATOM 3168 C CA . TYR A 1 451 ? 20.625 8.812 -17.328 1 94.75 451 TYR A CA 1
ATOM 3169 C C . TYR A 1 451 ? 19.625 7.734 -16.906 1 94.75 451 TYR A C 1
ATOM 3171 O O . TYR A 1 451 ? 19.297 6.852 -17.703 1 94.75 451 TYR A O 1
ATOM 3179 N N . ALA A 1 452 ? 19.203 7.809 -15.742 1 94.25 452 ALA A N 1
ATOM 3180 C CA . ALA A 1 452 ? 18.219 6.844 -15.25 1 94.25 452 ALA A CA 1
ATOM 3181 C C . ALA A 1 452 ? 16.938 6.895 -16.078 1 94.25 452 ALA A C 1
ATOM 3183 O O . ALA A 1 452 ? 16.328 5.855 -16.359 1 94.25 452 ALA A O 1
ATOM 3184 N N . SER A 1 453 ? 16.5 8.078 -16.391 1 95 453 SER A N 1
ATOM 3185 C CA . SER A 1 453 ? 15.312 8.234 -17.234 1 95 453 SER A CA 1
ATOM 3186 C C . SER A 1 453 ? 15.508 7.574 -18.594 1 95 453 SER A C 1
ATOM 3188 O O . SER A 1 453 ? 14.609 6.883 -19.094 1 95 453 SER A O 1
ATOM 3190 N N . GLU A 1 454 ? 16.656 7.773 -19.141 1 95.38 454 GLU A N 1
ATOM 3191 C CA . GLU A 1 454 ? 16.969 7.148 -20.422 1 95.38 454 GLU A CA 1
ATOM 3192 C C . GLU A 1 454 ? 16.984 5.625 -20.312 1 95.38 454 GLU A C 1
ATOM 3194 O O . GLU A 1 454 ? 16.484 4.926 -21.188 1 95.38 454 GLU A O 1
ATOM 3199 N N . ALA A 1 455 ? 17.531 5.191 -19.25 1 93.94 455 ALA A N 1
ATOM 3200 C CA . ALA A 1 455 ? 17.562 3.754 -19.016 1 93.94 455 ALA A CA 1
ATOM 3201 C C . ALA A 1 455 ? 16.141 3.189 -18.875 1 93.94 455 ALA A C 1
ATOM 3203 O O . ALA A 1 455 ? 15.852 2.105 -19.375 1 93.94 455 ALA A O 1
ATOM 3204 N N . LEU A 1 456 ? 15.328 3.902 -18.234 1 91.88 456 LEU A N 1
ATOM 3205 C CA . LEU A 1 456 ? 13.938 3.49 -18.062 1 91.88 456 LEU A CA 1
ATOM 3206 C C . LEU A 1 456 ? 13.219 3.451 -19.406 1 91.88 456 LEU A C 1
ATOM 3208 O O . LEU A 1 456 ? 12.477 2.512 -19.688 1 91.88 456 LEU A O 1
ATOM 3212 N N . HIS A 1 457 ? 13.43 4.43 -20.203 1 91.62 457 HIS A N 1
ATOM 3213 C CA . HIS A 1 457 ? 12.844 4.453 -21.547 1 91.62 457 HIS A CA 1
ATOM 3214 C C . HIS A 1 457 ? 13.297 3.248 -22.359 1 91.62 457 HIS A C 1
ATOM 3216 O O . HIS A 1 457 ? 12.477 2.615 -23.031 1 91.62 457 HIS A O 1
ATOM 3222 N N . TYR A 1 458 ? 14.523 3.016 -22.266 1 91.25 458 TYR A N 1
ATOM 3223 C CA . TYR A 1 458 ? 15.086 1.888 -23 1 91.25 458 TYR A CA 1
ATOM 3224 C C . TYR A 1 458 ? 14.477 0.572 -22.531 1 91.25 458 TYR A C 1
ATOM 3226 O O . TYR A 1 458 ? 14.086 -0.266 -23.344 1 91.25 458 TYR A O 1
ATOM 3234 N N . ALA A 1 459 ? 14.375 0.433 -21.281 1 88.5 459 ALA A N 1
ATOM 3235 C CA . ALA A 1 459 ? 13.828 -0.798 -20.719 1 88.5 459 ALA A CA 1
ATOM 3236 C C . ALA A 1 459 ? 12.359 -0.974 -21.094 1 88.5 459 ALA A C 1
ATOM 3238 O O . ALA A 1 459 ? 11.922 -2.088 -21.391 1 88.5 459 ALA A O 1
ATOM 3239 N N . SER A 1 460 ? 11.656 0.1 -21 1 86.5 460 SER A N 1
ATOM 3240 C CA . SER A 1 460 ? 10.242 0.052 -21.375 1 86.5 460 SER A CA 1
ATOM 3241 C C . SER A 1 460 ? 10.07 -0.3 -22.844 1 86.5 460 SER A C 1
ATOM 3243 O O . SER A 1 460 ? 9.234 -1.137 -23.188 1 86.5 460 SER A O 1
ATOM 3245 N N . ALA A 1 461 ? 10.883 0.294 -23.656 1 85.62 461 ALA A N 1
ATOM 3246 C CA . ALA A 1 461 ? 10.797 0.072 -25.094 1 85.62 461 ALA A CA 1
ATOM 3247 C C . ALA A 1 461 ? 11.164 -1.364 -25.453 1 85.62 461 ALA A C 1
ATOM 3249 O O . ALA A 1 461 ? 10.594 -1.944 -26.391 1 85.62 461 ALA A O 1
ATOM 3250 N N . ARG A 1 462 ? 12.047 -1.908 -24.75 1 85.56 462 ARG A N 1
ATOM 3251 C CA . ARG A 1 462 ? 12.539 -3.242 -25.078 1 85.56 462 ARG A CA 1
ATOM 3252 C C . ARG A 1 462 ? 11.883 -4.297 -24.188 1 85.56 462 ARG A C 1
ATOM 3254 O O . ARG A 1 462 ? 12.219 -5.48 -24.266 1 85.56 462 ARG A O 1
ATOM 3261 N N . ARG A 1 463 ? 11.031 -3.871 -23.312 1 85.06 463 ARG A N 1
ATOM 3262 C CA . ARG A 1 463 ? 10.375 -4.758 -22.359 1 85.06 463 ARG A CA 1
ATOM 3263 C C . ARG A 1 463 ? 11.398 -5.578 -21.578 1 85.06 463 ARG A C 1
ATOM 3265 O O . ARG A 1 463 ? 11.266 -6.801 -21.469 1 85.06 463 ARG A O 1
ATOM 3272 N N . SER A 1 464 ? 12.414 -4.906 -21.172 1 88.44 464 SER A N 1
ATOM 3273 C CA . SER A 1 464 ? 13.492 -5.57 -20.438 1 88.44 464 SER A CA 1
ATOM 3274 C C . SER A 1 464 ? 13.375 -5.312 -18.953 1 88.44 464 SER A C 1
ATOM 3276 O O . SER A 1 464 ? 12.383 -4.746 -18.484 1 88.44 464 SER A O 1
ATOM 3278 N N . GLN A 1 465 ? 14.352 -5.914 -18.266 1 90.25 465 GLN A N 1
ATOM 3279 C CA . GLN A 1 465 ? 14.367 -5.77 -16.812 1 90.25 465 GLN A CA 1
ATOM 3280 C C . GLN A 1 465 ? 15.156 -4.531 -16.391 1 90.25 465 GLN A C 1
ATOM 3282 O O . GLN A 1 465 ? 16.203 -4.23 -16.969 1 90.25 465 GLN A O 1
ATOM 3287 N N . ILE A 1 466 ? 14.578 -3.773 -15.484 1 92.56 466 ILE A N 1
ATOM 3288 C CA . ILE A 1 466 ? 15.289 -2.67 -14.852 1 92.56 466 ILE A CA 1
ATOM 3289 C C . ILE A 1 466 ? 15.352 -2.902 -13.344 1 92.56 466 ILE A C 1
ATOM 3291 O O . ILE A 1 466 ? 14.414 -3.426 -12.742 1 92.56 466 ILE A O 1
ATOM 3295 N N . THR A 1 467 ? 16.5 -2.523 -12.789 1 95.38 467 THR A N 1
ATOM 3296 C CA . THR A 1 467 ? 16.703 -2.777 -11.367 1 95.38 467 THR A CA 1
ATOM 3297 C C . THR A 1 467 ? 16.781 -1.468 -10.594 1 95.38 467 THR A C 1
ATOM 3299 O O . THR A 1 467 ? 17.516 -0.555 -10.977 1 95.38 467 THR A O 1
ATOM 3302 N N . VAL A 1 468 ? 15.977 -1.345 -9.547 1 96.5 468 VAL A N 1
ATOM 3303 C CA . VAL A 1 468 ? 16.125 -0.352 -8.484 1 96.5 468 VAL A CA 1
ATOM 3304 C C . VAL A 1 468 ? 16.859 -0.964 -7.301 1 96.5 468 VAL A C 1
ATOM 3306 O O . VAL A 1 468 ? 16.406 -1.951 -6.715 1 96.5 468 VAL A O 1
ATOM 3309 N N . SER A 1 469 ? 17.984 -0.421 -7.039 1 98 469 SER A N 1
ATOM 3310 C CA . SER A 1 469 ? 18.781 -0.918 -5.926 1 98 469 SER A CA 1
ATOM 3311 C C . SER A 1 469 ? 18.672 0.003 -4.715 1 98 469 SER A C 1
ATOM 3313 O O . SER A 1 469 ? 18.812 1.222 -4.84 1 98 469 SER A O 1
ATOM 3315 N N . VAL A 1 470 ? 18.438 -0.587 -3.545 1 98.25 470 VAL A N 1
ATOM 3316 C CA . VAL A 1 470 ? 18.297 0.15 -2.295 1 98.25 470 VAL A CA 1
ATOM 3317 C C . VAL A 1 470 ? 19.203 -0.451 -1.231 1 98.25 470 VAL A C 1
ATOM 3319 O O . VAL A 1 470 ? 19.234 -1.668 -1.033 1 98.25 470 VAL A O 1
ATOM 3322 N N . ARG A 1 471 ? 19.969 0.348 -0.592 1 98.31 471 ARG A N 1
ATOM 3323 C CA . ARG A 1 471 ? 20.719 -0.04 0.595 1 98.31 471 ARG A CA 1
ATOM 3324 C C . ARG A 1 471 ? 20.141 0.607 1.848 1 98.31 471 ARG A C 1
ATOM 3326 O O . ARG A 1 471 ? 19.891 1.814 1.87 1 98.31 471 ARG A O 1
ATOM 3333 N N . ILE A 1 472 ? 19.938 -0.169 2.957 1 97.62 472 ILE A N 1
ATOM 3334 C CA . ILE A 1 472 ? 19.281 0.4 4.129 1 97.62 472 ILE A CA 1
ATOM 3335 C C . ILE A 1 472 ? 20.203 0.304 5.34 1 97.62 472 ILE A C 1
ATOM 3337 O O . ILE A 1 472 ? 19.812 0.647 6.457 1 97.62 472 ILE A O 1
ATOM 3341 N N . GLY A 1 473 ? 21.438 -0.159 5.176 1 96.5 473 GLY A N 1
ATOM 3342 C CA . GLY A 1 473 ? 22.391 -0.266 6.277 1 96.5 473 GLY A CA 1
ATOM 3343 C C . GLY A 1 473 ? 23.625 -1.069 5.926 1 96.5 473 GLY A C 1
ATOM 3344 O O . GLY A 1 473 ? 23.969 -1.2 4.75 1 96.5 473 GLY A O 1
ATOM 3345 N N . ALA A 1 474 ? 24.297 -1.56 7.012 1 94 474 ALA A N 1
ATOM 3346 C CA . ALA A 1 474 ? 25.562 -2.256 6.82 1 94 474 ALA A CA 1
ATOM 3347 C C . ALA A 1 474 ? 25.406 -3.756 7.043 1 94 474 ALA A C 1
ATOM 3349 O O . ALA A 1 474 ? 26.391 -4.488 7.109 1 94 474 ALA A O 1
ATOM 3350 N N . GLY A 1 475 ? 24.172 -4.152 7.152 1 96.25 475 GLY A N 1
ATOM 3351 C CA . GLY A 1 475 ? 23.953 -5.578 7.316 1 96.25 475 GLY A CA 1
ATOM 3352 C C . GLY A 1 475 ? 24.344 -6.391 6.102 1 96.25 475 GLY A C 1
ATOM 3353 O O . GLY A 1 475 ? 24.781 -5.832 5.09 1 96.25 475 GLY A O 1
ATOM 3354 N N . LYS A 1 476 ? 24.203 -7.797 6.234 1 96.94 476 LYS A N 1
ATOM 3355 C CA . LYS A 1 476 ? 24.688 -8.664 5.168 1 96.94 476 LYS A CA 1
ATOM 3356 C C . LYS A 1 476 ? 23.531 -9.312 4.418 1 96.94 476 LYS A C 1
ATOM 3358 O O . LYS A 1 476 ? 23.734 -10.055 3.453 1 96.94 476 LYS A O 1
ATOM 3363 N N . LYS A 1 477 ? 22.359 -9.055 4.797 1 97.62 477 LYS A N 1
ATOM 3364 C CA . LYS A 1 477 ? 21.219 -9.75 4.199 1 97.62 477 LYS A CA 1
ATOM 3365 C C . LYS A 1 477 ? 20.625 -8.945 3.049 1 97.62 477 LYS A C 1
ATOM 3367 O O . LYS A 1 477 ? 20.672 -7.715 3.057 1 97.62 477 LYS A O 1
ATOM 3372 N N . SER A 1 478 ? 20.172 -9.648 2.053 1 97.94 478 SER A N 1
ATOM 3373 C CA . SER A 1 478 ? 19.609 -9.031 0.852 1 97.94 478 SER A CA 1
ATOM 3374 C C . SER A 1 478 ? 18.375 -9.797 0.367 1 97.94 478 SER A C 1
ATOM 3376 O O . SER A 1 478 ? 18.141 -10.93 0.787 1 97.94 478 SER A O 1
ATOM 3378 N N . ALA A 1 479 ? 17.562 -9.164 -0.398 1 98.06 479 ALA A N 1
ATOM 3379 C CA . ALA A 1 479 ? 16.406 -9.758 -1.076 1 98.06 479 ALA A CA 1
ATOM 3380 C C . ALA A 1 479 ? 16 -8.93 -2.295 1 98.06 479 ALA A C 1
ATOM 3382 O O . ALA A 1 479 ? 16.391 -7.766 -2.424 1 98.06 479 ALA A O 1
ATOM 3383 N N . ALA A 1 480 ? 15.289 -9.562 -3.182 1 97.88 480 ALA A N 1
ATOM 3384 C CA . ALA A 1 480 ? 14.781 -8.875 -4.367 1 97.88 480 ALA A CA 1
ATOM 3385 C C . ALA A 1 480 ? 13.305 -9.188 -4.586 1 97.88 480 ALA A C 1
ATOM 3387 O O . ALA A 1 480 ? 12.875 -10.328 -4.426 1 97.88 480 ALA A O 1
ATOM 3388 N N . ALA A 1 481 ? 12.586 -8.164 -4.832 1 98.12 481 ALA A N 1
ATOM 3389 C CA . ALA A 1 481 ? 11.18 -8.297 -5.207 1 98.12 481 ALA A CA 1
ATOM 3390 C C . ALA A 1 481 ? 10.953 -7.883 -6.66 1 98.12 481 ALA A C 1
ATOM 3392 O O . ALA A 1 481 ? 11.75 -7.137 -7.227 1 98.12 481 ALA A O 1
ATOM 3393 N N . TRP A 1 482 ? 9.906 -8.398 -7.27 1 95.81 482 TRP A N 1
ATOM 3394 C CA . TRP A 1 482 ? 9.625 -8.164 -8.68 1 95.81 482 TRP A CA 1
ATOM 3395 C C . TRP A 1 482 ? 8.211 -7.629 -8.875 1 95.81 482 TRP A C 1
ATOM 3397 O O . TRP A 1 482 ? 7.281 -8.062 -8.195 1 95.81 482 TRP A O 1
ATOM 3407 N N . ALA A 1 483 ? 8.125 -6.629 -9.68 1 92.31 483 ALA A N 1
ATOM 3408 C CA . ALA A 1 483 ? 6.848 -6.012 -10.031 1 92.31 483 ALA A CA 1
ATOM 3409 C C . ALA A 1 483 ? 6.844 -5.566 -11.492 1 92.31 483 ALA A C 1
ATOM 3411 O O . ALA A 1 483 ? 7.805 -5.809 -12.227 1 92.31 483 ALA A O 1
ATOM 3412 N N . PHE A 1 484 ? 5.707 -5.109 -11.922 1 87.25 484 PHE A N 1
ATOM 3413 C CA . PHE A 1 484 ? 5.562 -4.5 -13.234 1 87.25 484 PHE A CA 1
ATOM 3414 C C . PHE A 1 484 ? 5.18 -3.029 -13.117 1 87.25 484 PHE A C 1
ATOM 3416 O O . PHE A 1 484 ? 4.73 -2.586 -12.055 1 87.25 484 PHE A O 1
ATOM 3423 N N . ASP A 1 485 ? 5.512 -2.348 -14.195 1 80.88 485 ASP A N 1
ATOM 3424 C CA . ASP A 1 485 ? 5.105 -0.947 -14.195 1 80.88 485 ASP A CA 1
ATOM 3425 C C . ASP A 1 485 ? 3.594 -0.814 -14.391 1 80.88 485 ASP A C 1
ATOM 3427 O O . ASP A 1 485 ? 2.979 -1.626 -15.086 1 80.88 485 ASP A O 1
ATOM 3431 N N . TRP A 1 486 ? 2.986 -0.015 -13.656 1 68.75 486 TRP A N 1
ATOM 3432 C CA . TRP A 1 486 ? 1.537 0.152 -13.641 1 68.75 486 TRP A CA 1
ATOM 3433 C C . TRP A 1 486 ? 1.138 1.505 -14.219 1 68.75 486 TRP A C 1
ATOM 3435 O O . TRP A 1 486 ? 1.799 2.516 -13.969 1 68.75 486 TRP A O 1
ATOM 3445 N N . ALA A 1 487 ? 0.529 1.532 -15.406 1 53.47 487 ALA A N 1
ATOM 3446 C CA . ALA A 1 487 ? 0.017 2.816 -15.875 1 53.47 487 ALA A CA 1
ATOM 3447 C C . ALA A 1 487 ? -1.401 3.061 -15.367 1 53.47 487 ALA A C 1
ATOM 3449 O O . ALA A 1 487 ? -2.242 2.16 -15.398 1 53.47 487 ALA A O 1
ATOM 3450 N N . ALA A 1 488 ? -1.538 4.102 -14.742 1 45.47 488 ALA A N 1
ATOM 3451 C CA . ALA A 1 488 ? -2.846 4.68 -14.438 1 45.47 488 ALA A CA 1
ATOM 3452 C C . ALA A 1 488 ? -3.66 4.891 -15.711 1 45.47 488 ALA A C 1
ATOM 3454 O O . ALA A 1 488 ? -3.105 5.211 -16.766 1 45.47 488 ALA A O 1
ATOM 3455 N N . GLY A 1 489 ? -4.703 4.281 -15.938 1 45.34 489 GLY A N 1
ATOM 3456 C CA . GLY A 1 489 ? -5.598 4.352 -17.078 1 45.34 489 GLY A CA 1
ATOM 3457 C C . GLY A 1 489 ? -5.742 3.025 -17.812 1 45.34 489 GLY A C 1
ATOM 3458 O O . GLY A 1 489 ? -6.59 2.887 -18.688 1 45.34 489 GLY A O 1
ATOM 3459 N N . ASP A 1 490 ? -4.488 2.5 -17.859 1 45.62 490 ASP A N 1
ATOM 3460 C CA . ASP A 1 490 ? -4.609 1.242 -18.594 1 45.62 490 ASP A CA 1
ATOM 3461 C C . ASP A 1 490 ? -5.672 0.344 -17.969 1 45.62 490 ASP A C 1
ATOM 3463 O O . ASP A 1 490 ? -5.883 -0.786 -18.406 1 45.62 490 ASP A O 1
ATOM 3467 N N . GLY A 1 491 ? -6.551 0.883 -17.406 1 38.31 491 GLY A N 1
ATOM 3468 C CA . GLY A 1 491 ? -7.574 0.117 -16.703 1 38.31 491 GLY A CA 1
ATOM 3469 C C . GLY A 1 491 ? -7.113 -0.403 -15.359 1 38.31 491 GLY A C 1
ATOM 3470 O O . GLY A 1 491 ? -5.91 -0.443 -15.086 1 38.31 491 GLY A O 1
ATOM 3471 N N . GLY A 1 492 ? -7.742 -0.031 -14.188 1 38.19 492 GLY A N 1
ATOM 3472 C CA . GLY A 1 492 ? -7.629 -0.539 -12.828 1 38.19 492 GLY A CA 1
ATOM 3473 C C . GLY A 1 492 ? -6.656 -1.695 -12.703 1 38.19 492 GLY A C 1
ATOM 3474 O O . GLY A 1 492 ? -5.855 -1.941 -13.609 1 38.19 492 GLY A O 1
ATOM 3475 N N . CYS A 1 493 ? -6.453 -2.246 -11.547 1 39.12 493 CYS A N 1
ATOM 3476 C CA . CYS A 1 493 ? -5.836 -3.562 -11.445 1 39.12 493 CYS A CA 1
ATOM 3477 C C . CYS A 1 493 ? -6.035 -4.359 -12.734 1 39.12 493 CYS A C 1
ATOM 3479 O O . CYS A 1 493 ? -7.168 -4.562 -13.172 1 39.12 493 CYS A O 1
ATOM 3481 N N . PRO A 1 494 ? -5.008 -4.285 -13.664 1 37.81 494 PRO A N 1
ATOM 3482 C CA . PRO A 1 494 ? -5.184 -4.926 -14.969 1 37.81 494 PRO A CA 1
ATOM 3483 C C . PRO A 1 494 ? -6.102 -6.145 -14.906 1 37.81 494 PRO A C 1
ATOM 3485 O O . PRO A 1 494 ? -6.434 -6.727 -15.938 1 37.81 494 PRO A O 1
ATOM 3488 N N . PHE A 1 495 ? -6.172 -6.551 -13.727 1 35.25 495 PHE A N 1
ATOM 3489 C CA . PHE A 1 495 ? -7.066 -7.699 -13.68 1 35.25 495 PHE A CA 1
ATOM 3490 C C . PHE A 1 495 ? -8.383 -7.332 -13 1 35.25 495 PHE A C 1
ATOM 3492 O O . PHE A 1 495 ? -8.391 -6.551 -12.039 1 35.25 495 PHE A O 1
ATOM 3499 N N . MET B 1 1 ? -60.062 3.172 8.664 1 20.2 1 MET B N 1
ATOM 3500 C CA . MET B 1 1 ? -58.875 3.451 9.461 1 20.2 1 MET B CA 1
ATOM 3501 C C . MET B 1 1 ? -58.562 2.297 10.414 1 20.2 1 MET B C 1
ATOM 3503 O O . MET B 1 1 ? -58.938 2.348 11.594 1 20.2 1 MET B O 1
ATOM 3507 N N . LEU B 1 2 ? -58.75 1.061 9.953 1 20.11 2 LEU B N 1
ATOM 3508 C CA . LEU B 1 2 ? -58.844 -0.216 10.656 1 20.11 2 LEU B CA 1
ATOM 3509 C C . LEU B 1 2 ? -57.5 -0.635 11.211 1 20.11 2 LEU B C 1
ATOM 3511 O O . LEU B 1 2 ? -56.5 -0.634 10.492 1 20.11 2 LEU B O 1
ATOM 3515 N N . ALA B 1 3 ? -57.312 -0.575 12.562 1 19.94 3 ALA B N 1
ATOM 3516 C CA . ALA B 1 3 ? -56.344 -0.648 13.656 1 19.94 3 ALA B CA 1
ATOM 3517 C C . ALA B 1 3 ? -55.719 -2.039 13.742 1 19.94 3 ALA B C 1
ATOM 3519 O O . ALA B 1 3 ? -56.344 -2.979 14.227 1 19.94 3 ALA B O 1
ATOM 3520 N N . ALA B 1 4 ? -55.062 -2.5 12.586 1 19.31 4 ALA B N 1
ATOM 3521 C CA . ALA B 1 4 ? -54.5 -3.836 12.398 1 19.31 4 ALA B CA 1
ATOM 3522 C C . ALA B 1 4 ? -53.406 -4.121 13.414 1 19.31 4 ALA B C 1
ATOM 3524 O O . ALA B 1 4 ? -52.375 -3.43 13.438 1 19.31 4 ALA B O 1
ATOM 3525 N N . SER B 1 5 ? -53.688 -4.688 14.625 1 18.75 5 SER B N 1
ATOM 3526 C CA . SER B 1 5 ? -53.219 -5.023 15.961 1 18.75 5 SER B CA 1
ATOM 3527 C C . SER B 1 5 ? -52.125 -6.094 15.898 1 18.75 5 SER B C 1
ATOM 3529 O O . SER B 1 5 ? -52.344 -7.234 16.312 1 18.75 5 SER B O 1
ATOM 3531 N N . SER B 1 6 ? -51.094 -5.832 14.953 1 18.81 6 SER B N 1
ATOM 3532 C CA . SER B 1 6 ? -50.188 -6.953 14.703 1 18.81 6 SER B CA 1
ATOM 3533 C C . SER B 1 6 ? -49.469 -7.379 15.977 1 18.81 6 SER B C 1
ATOM 3535 O O . SER B 1 6 ? -49.125 -6.539 16.812 1 18.81 6 SER B O 1
ATOM 3537 N N . ALA B 1 7 ? -49.5 -8.742 16.312 1 18.16 7 ALA B N 1
ATOM 3538 C CA . ALA B 1 7 ? -49.219 -9.719 17.359 1 18.16 7 ALA B CA 1
ATOM 3539 C C . ALA B 1 7 ? -47.719 -9.727 17.734 1 18.16 7 ALA B C 1
ATOM 3541 O O . ALA B 1 7 ? -46.875 -9.711 16.859 1 18.16 7 ALA B O 1
ATOM 3542 N N . ARG B 1 8 ? -47.281 -9.68 19.078 1 17.5 8 ARG B N 1
ATOM 3543 C CA . ARG B 1 8 ? -46.344 -9.406 20.156 1 17.5 8 ARG B CA 1
ATOM 3544 C C . ARG B 1 8 ? -45.375 -10.555 20.328 1 17.5 8 ARG B C 1
ATOM 3546 O O . ARG B 1 8 ? -44.531 -10.539 21.234 1 17.5 8 ARG B O 1
ATOM 3553 N N . ASN B 1 9 ? -45.188 -11.672 19.406 1 16.98 9 ASN B N 1
ATOM 3554 C CA . ASN B 1 9 ? -44.75 -12.852 20.125 1 16.98 9 ASN B CA 1
ATOM 3555 C C . ASN B 1 9 ? -43.312 -12.695 20.609 1 16.98 9 ASN B C 1
ATOM 3557 O O . ASN B 1 9 ? -42.406 -12.43 19.797 1 16.98 9 ASN B O 1
ATOM 3561 N N . SER B 1 10 ? -42.969 -12.43 21.906 1 17.84 10 SER B N 1
ATOM 3562 C CA . SER B 1 10 ? -41.906 -12.062 22.828 1 17.84 10 SER B CA 1
ATOM 3563 C C . SER B 1 10 ? -40.969 -13.242 23.078 1 17.84 10 SER B C 1
ATOM 3565 O O . SER B 1 10 ? -40.094 -13.18 23.938 1 17.84 10 SER B O 1
ATOM 3567 N N . VAL B 1 11 ? -40.625 -14.164 22.109 1 17.89 11 VAL B N 1
ATOM 3568 C CA . VAL B 1 11 ? -40 -15.352 22.672 1 17.89 11 VAL B CA 1
ATOM 3569 C C . VAL B 1 11 ? -38.688 -14.969 23.344 1 17.89 11 VAL B C 1
ATOM 3571 O O . VAL B 1 11 ? -37.844 -14.281 22.734 1 17.89 11 VAL B O 1
ATOM 3574 N N . ARG B 1 12 ? -38.5 -15.219 24.625 1 17.75 12 ARG B N 1
ATOM 3575 C CA . ARG B 1 12 ? -37.625 -14.977 25.781 1 17.75 12 ARG B CA 1
ATOM 3576 C C . ARG B 1 12 ? -36.344 -15.812 25.703 1 17.75 12 ARG B C 1
ATOM 3578 O O . ARG B 1 12 ? -36.312 -16.938 26.188 1 17.75 12 ARG B O 1
ATOM 3585 N N . LEU B 1 13 ? -35.781 -16.156 24.516 1 17.7 13 LEU B N 1
ATOM 3586 C CA . LEU B 1 13 ? -34.812 -17.219 24.719 1 17.7 13 LEU B CA 1
ATOM 3587 C C . LEU B 1 13 ? -33.688 -16.734 25.609 1 17.7 13 LEU B C 1
ATOM 3589 O O . LEU B 1 13 ? -33.125 -15.664 25.391 1 17.7 13 LEU B O 1
ATOM 3593 N N . GLY B 1 14 ? -33.438 -17.281 26.844 1 17.48 14 GLY B N 1
ATOM 3594 C CA . GLY B 1 14 ? -32.75 -17.094 28.109 1 17.48 14 GLY B CA 1
ATOM 3595 C C . GLY B 1 14 ? -31.281 -17.375 28.031 1 17.48 14 GLY B C 1
ATOM 3596 O O . GLY B 1 14 ? -30.5 -16.906 28.875 1 17.48 14 GLY B O 1
ATOM 3597 N N . PRO B 1 15 ? -30.703 -18.172 26.969 1 16.92 15 PRO B N 1
ATOM 3598 C CA . PRO B 1 15 ? -29.766 -19.078 27.625 1 16.92 15 PRO B CA 1
ATOM 3599 C C . PRO B 1 15 ? -28.594 -18.344 28.281 1 16.92 15 PRO B C 1
ATOM 3601 O O . PRO B 1 15 ? -28.375 -17.156 28.031 1 16.92 15 PRO B O 1
ATOM 3604 N N . GLN B 1 16 ? -27.484 -19.219 28.703 1 17.41 16 GLN B N 1
ATOM 3605 C CA . GLN B 1 16 ? -26.578 -19.656 29.75 1 17.41 16 GLN B CA 1
ATOM 3606 C C . GLN B 1 16 ? -25.203 -19.016 29.609 1 17.41 16 GLN B C 1
ATOM 3608 O O . GLN B 1 16 ? -24.594 -19.094 28.547 1 17.41 16 GLN B O 1
ATOM 3613 N N . GLN B 1 17 ? -24.891 -17.969 30.234 1 18.14 17 GLN B N 1
ATOM 3614 C CA . GLN B 1 17 ? -23.781 -17.016 30.344 1 18.14 17 GLN B CA 1
ATOM 3615 C C . GLN B 1 17 ? -22.547 -17.703 30.938 1 18.14 17 GLN B C 1
ATOM 3617 O O . GLN B 1 17 ? -22.531 -18.047 32.125 1 18.14 17 GLN B O 1
ATOM 3622 N N . GLN B 1 18 ? -22.062 -18.844 30.25 1 17.08 18 GLN B N 1
ATOM 3623 C CA . GLN B 1 18 ? -21 -19.531 30.984 1 17.08 18 GLN B CA 1
ATOM 3624 C C . GLN B 1 18 ? -19.844 -18.594 31.297 1 17.08 18 GLN B C 1
ATOM 3626 O O . GLN B 1 18 ? -19.453 -17.781 30.453 1 17.08 18 GLN B O 1
ATOM 3631 N N . ARG B 1 19 ? -19.438 -18.484 32.531 1 17.78 19 ARG B N 1
ATOM 3632 C CA . ARG B 1 19 ? -18.609 -17.719 33.469 1 17.78 19 ARG B CA 1
ATOM 3633 C C . ARG B 1 19 ? -17.125 -18.016 33.219 1 17.78 19 ARG B C 1
ATOM 3635 O O . ARG B 1 19 ? -16.688 -19.156 33.375 1 17.78 19 ARG B O 1
ATOM 3642 N N . CYS B 1 20 ? -16.562 -17.562 32.094 1 18.05 20 CYS B N 1
ATOM 3643 C CA . CYS B 1 20 ? -15.141 -17.812 31.859 1 18.05 20 CYS B CA 1
ATOM 3644 C C . CYS B 1 20 ? -14.297 -17.297 33 1 18.05 20 CYS B C 1
ATOM 3646 O O . CYS B 1 20 ? -14.406 -16.125 33.406 1 18.05 20 CYS B O 1
ATOM 3648 N N . THR B 1 21 ? -13.906 -18.188 33.906 1 16.45 21 THR B N 1
ATOM 3649 C CA . THR B 1 21 ? -13.18 -18.125 35.188 1 16.45 21 THR B CA 1
ATOM 3650 C C . THR B 1 21 ? -11.836 -17.422 35 1 16.45 21 THR B C 1
ATOM 3652 O O . THR B 1 21 ? -11.195 -17.562 33.938 1 16.45 21 THR B O 1
ATOM 3655 N N . ALA B 1 22 ? -11.5 -16.391 35.719 1 18.7 22 ALA B N 1
ATOM 3656 C CA . ALA B 1 22 ? -10.57 -15.281 36 1 18.7 22 ALA B CA 1
ATOM 3657 C C . ALA B 1 22 ? -9.266 -15.789 36.594 1 18.7 22 ALA B C 1
ATOM 3659 O O . ALA B 1 22 ? -9.148 -15.891 37.812 1 18.7 22 ALA B O 1
ATOM 3660 N N . ARG B 1 23 ? -8.641 -16.891 36.094 1 16.08 23 ARG B N 1
ATOM 3661 C CA . ARG B 1 23 ? -7.602 -17.344 37.031 1 16.08 23 ARG B CA 1
ATOM 3662 C C . ARG B 1 23 ? -6.59 -16.234 37.281 1 16.08 23 ARG B C 1
ATOM 3664 O O . ARG B 1 23 ? -6.266 -15.453 36.375 1 16.08 23 ARG B O 1
ATOM 3671 N N . ARG B 1 24 ? -6.152 -15.961 38.562 1 16.78 24 ARG B N 1
ATOM 3672 C CA . ARG B 1 24 ? -5.555 -15.016 39.5 1 16.78 24 ARG B CA 1
ATOM 3673 C C . ARG B 1 24 ? -4.031 -15.039 39.406 1 16.78 24 ARG B C 1
ATOM 3675 O O . ARG B 1 24 ? -3.354 -14.227 40.031 1 16.78 24 ARG B O 1
ATOM 3682 N N . SER B 1 25 ? -3.318 -15.703 38.406 1 16.2 25 SER B N 1
ATOM 3683 C CA . SER B 1 25 ? -2.047 -16.109 39 1 16.2 25 SER B CA 1
ATOM 3684 C C . SER B 1 25 ? -1.226 -14.906 39.438 1 16.2 25 SER B C 1
ATOM 3686 O O . SER B 1 25 ? -1.425 -13.797 38.938 1 16.2 25 SER B O 1
ATOM 3688 N N . ARG B 1 26 ? -0.417 -15.133 40.531 1 17.2 26 ARG B N 1
ATOM 3689 C CA . ARG B 1 26 ? 0.349 -14.594 41.656 1 17.2 26 ARG B CA 1
ATOM 3690 C C . ARG B 1 26 ? 1.655 -13.969 41.188 1 17.2 26 ARG B C 1
ATOM 3692 O O . ARG B 1 26 ? 2.482 -14.641 40.562 1 17.2 26 ARG B O 1
ATOM 3699 N N . VAL B 1 27 ? 1.647 -12.758 40.719 1 17.33 27 VAL B N 1
ATOM 3700 C CA . VAL B 1 27 ? 2.773 -12 40.156 1 17.33 27 VAL B CA 1
ATOM 3701 C C . VAL B 1 27 ? 3.834 -11.82 41.25 1 17.33 27 VAL B C 1
ATOM 3703 O O . VAL B 1 27 ? 3.572 -11.211 42.281 1 17.33 27 VAL B O 1
ATOM 3706 N N . VAL B 1 28 ? 4.605 -12.953 41.469 1 17.41 28 VAL B N 1
ATOM 3707 C CA . VAL B 1 28 ? 5.645 -12.93 42.5 1 17.41 28 VAL B CA 1
ATOM 3708 C C . VAL B 1 28 ? 6.586 -11.758 42.25 1 17.41 28 VAL B C 1
ATOM 3710 O O . VAL B 1 28 ? 7.098 -11.586 41.156 1 17.41 28 VAL B O 1
ATOM 3713 N N . ALA B 1 29 ? 6.527 -10.758 43.062 1 18.41 29 ALA B N 1
ATOM 3714 C CA . ALA B 1 29 ? 7.164 -9.453 43.156 1 18.41 29 ALA B CA 1
ATOM 3715 C C . ALA B 1 29 ? 8.641 -9.586 43.531 1 18.41 29 ALA B C 1
ATOM 3717 O O . ALA B 1 29 ? 8.984 -9.969 44.625 1 18.41 29 ALA B O 1
ATOM 3718 N N . HIS B 1 30 ? 9.344 -10.586 42.812 1 17.11 30 HIS B N 1
ATOM 3719 C CA . HIS B 1 30 ? 10.633 -10.688 43.469 1 17.11 30 HIS B CA 1
ATOM 3720 C C . HIS B 1 30 ? 11.336 -9.336 43.531 1 17.11 30 HIS B C 1
ATOM 3722 O O . HIS B 1 30 ? 11.258 -8.547 42.594 1 17.11 30 HIS B O 1
ATOM 3728 N N . ALA B 1 31 ? 11.672 -8.875 44.719 1 18.11 31 ALA B N 1
ATOM 3729 C CA . ALA B 1 31 ? 12.211 -7.707 45.406 1 18.11 31 ALA B CA 1
ATOM 3730 C C . ALA B 1 31 ? 13.695 -7.523 45.125 1 18.11 31 ALA B C 1
ATOM 3732 O O . ALA B 1 31 ? 14.32 -6.582 45.625 1 18.11 31 ALA B O 1
ATOM 3733 N N . GLY B 1 32 ? 14.156 -8.07 43.938 1 16.94 32 GLY B N 1
ATOM 3734 C CA . GLY B 1 32 ? 15.594 -8.164 44.156 1 16.94 32 GLY B CA 1
ATOM 3735 C C . GLY B 1 32 ? 16.234 -6.836 44.469 1 16.94 32 GLY B C 1
ATOM 3736 O O . GLY B 1 32 ? 15.797 -5.789 44 1 16.94 32 GLY B O 1
ATOM 3737 N N . ALA B 1 33 ? 17.141 -6.871 45.531 1 18.23 33 ALA B N 1
ATOM 3738 C CA . ALA B 1 33 ? 17.891 -5.98 46.406 1 18.23 33 ALA B CA 1
ATOM 3739 C C . ALA B 1 33 ? 18.906 -5.156 45.594 1 18.23 33 ALA B C 1
ATOM 3741 O O . ALA B 1 33 ? 19.375 -5.602 44.562 1 18.23 33 ALA B O 1
ATOM 3742 N N . ALA B 1 34 ? 19.047 -3.965 46 1 18.05 34 ALA B N 1
ATOM 3743 C CA . ALA B 1 34 ? 19.578 -2.627 45.719 1 18.05 34 ALA B CA 1
ATOM 3744 C C . ALA B 1 34 ? 21.094 -2.615 45.781 1 18.05 34 ALA B C 1
ATOM 3746 O O . ALA B 1 34 ? 21.703 -2.592 46.844 1 18.05 34 ALA B O 1
ATOM 3747 N N . ALA B 1 35 ? 21.719 -3.822 45.312 1 18.38 35 ALA B N 1
ATOM 3748 C CA . ALA B 1 35 ? 23.094 -3.719 45.781 1 18.38 35 ALA B CA 1
ATOM 3749 C C . ALA B 1 35 ? 23.719 -2.395 45.375 1 18.38 35 ALA B C 1
ATOM 3751 O O . ALA B 1 35 ? 23.484 -1.915 44.25 1 18.38 35 ALA B O 1
ATOM 3752 N N . ALA B 1 36 ? 24.234 -1.734 46.344 1 19.55 36 ALA B N 1
ATOM 3753 C CA . ALA B 1 36 ? 24.797 -0.41 46.594 1 19.55 36 ALA B CA 1
ATOM 3754 C C . ALA B 1 36 ? 26.047 -0.186 45.75 1 19.55 36 ALA B C 1
ATOM 3756 O O . ALA B 1 36 ? 27.062 -0.881 45.938 1 19.55 36 ALA B O 1
ATOM 3757 N N . PRO B 1 37 ? 25.875 -0.176 44.375 1 18.45 37 PRO B N 1
ATOM 3758 C CA . PRO B 1 37 ? 27.141 -0.174 43.625 1 18.45 37 PRO B CA 1
ATOM 3759 C C . PRO B 1 37 ? 28.125 0.867 44.156 1 18.45 37 PRO B C 1
ATOM 3761 O O . PRO B 1 37 ? 27.719 1.859 44.781 1 18.45 37 PRO B O 1
ATOM 3764 N N . SER B 1 38 ? 29.328 0.341 44.344 1 18.47 38 SER B N 1
ATOM 3765 C CA . SER B 1 38 ? 30.594 0.854 44.875 1 18.47 38 SER B CA 1
ATOM 3766 C C . SER B 1 38 ? 31 2.145 44.188 1 18.47 38 SER B C 1
ATOM 3768 O O . SER B 1 38 ? 30.609 2.389 43.031 1 18.47 38 SER B O 1
ATOM 3770 N N . GLN B 1 39 ? 31.594 2.986 44.938 1 17.72 39 GLN B N 1
ATOM 3771 C CA . GLN B 1 39 ? 32 4.383 45.062 1 17.72 39 GLN B CA 1
ATOM 3772 C C . GLN B 1 39 ? 33.094 4.711 44.031 1 17.72 39 GLN B C 1
ATOM 3774 O O . GLN B 1 39 ? 34.281 4.578 44.312 1 17.72 39 GLN B O 1
ATOM 3779 N N . ARG B 1 40 ? 33.031 4.105 42.781 1 19.48 40 ARG B N 1
ATOM 3780 C CA . ARG B 1 40 ? 34.312 4.32 42.188 1 19.48 40 ARG B CA 1
ATOM 3781 C C . ARG B 1 40 ? 34.75 5.785 42.281 1 19.48 40 ARG B C 1
ATOM 3783 O O . ARG B 1 40 ? 33.906 6.684 42.156 1 19.48 40 ARG B O 1
ATOM 3790 N N . PRO B 1 41 ? 36.031 5.957 42.469 1 18.39 41 PRO B N 1
ATOM 3791 C CA . PRO B 1 41 ? 36.75 7.168 42.875 1 18.39 41 PRO B CA 1
ATOM 3792 C C . PRO B 1 41 ? 36.625 8.289 41.844 1 18.39 41 PRO B C 1
ATOM 3794 O O . PRO B 1 41 ? 36.344 8.031 40.656 1 18.39 41 PRO B O 1
ATOM 3797 N N . ALA B 1 42 ? 36.656 9.531 42.281 1 18.73 42 ALA B N 1
ATOM 3798 C CA . ALA B 1 42 ? 36.5 10.922 41.844 1 18.73 42 ALA B CA 1
ATOM 3799 C C . ALA B 1 42 ? 37.531 11.266 40.75 1 18.73 42 ALA B C 1
ATOM 3801 O O . ALA B 1 42 ? 38.719 11.367 41.062 1 18.73 42 ALA B O 1
ATOM 3802 N N . ALA B 1 43 ? 37.562 10.398 39.719 1 19.53 43 ALA B N 1
ATOM 3803 C CA . ALA B 1 43 ? 38.625 10.773 38.781 1 19.53 43 ALA B CA 1
ATOM 3804 C C . ALA B 1 43 ? 38.719 12.289 38.625 1 19.53 43 ALA B C 1
ATOM 3806 O O . ALA B 1 43 ? 37.719 12.992 38.75 1 19.53 43 ALA B O 1
ATOM 3807 N N . ALA B 1 44 ? 39.969 12.703 38.562 1 18.97 44 ALA B N 1
ATOM 3808 C CA . ALA B 1 44 ? 40.656 13.992 38.594 1 18.97 44 ALA B CA 1
ATOM 3809 C C . ALA B 1 44 ? 40.094 14.938 37.531 1 18.97 44 ALA B C 1
ATOM 3811 O O . ALA B 1 44 ? 39.656 14.492 36.469 1 18.97 44 ALA B O 1
ATOM 3812 N N . ALA B 1 45 ? 39.906 16.203 37.875 1 19.81 45 ALA B N 1
ATOM 3813 C CA . ALA B 1 45 ? 39.344 17.453 37.344 1 19.81 45 ALA B CA 1
ATOM 3814 C C . ALA B 1 45 ? 40.031 17.844 36.031 1 19.81 45 ALA B C 1
ATOM 3816 O O . ALA B 1 45 ? 41.25 18.031 36 1 19.81 45 ALA B O 1
ATOM 3817 N N . PRO B 1 46 ? 39.719 17.078 34.938 1 22.31 46 PRO B N 1
ATOM 3818 C CA . PRO B 1 46 ? 40.5 17.5 33.781 1 22.31 46 PRO B CA 1
ATOM 3819 C C . PRO B 1 46 ? 40.656 19.016 33.688 1 22.31 46 PRO B C 1
ATOM 3821 O O . PRO B 1 46 ? 39.812 19.766 34.188 1 22.31 46 PRO B O 1
ATOM 3824 N N . ALA B 1 47 ? 41.906 19.453 33.5 1 22.17 47 ALA B N 1
ATOM 3825 C CA . ALA B 1 47 ? 42.469 20.781 33.344 1 22.17 47 ALA B CA 1
ATOM 3826 C C . ALA B 1 47 ? 41.688 21.594 32.312 1 22.17 47 ALA B C 1
ATOM 3828 O O . ALA B 1 47 ? 41.219 21.047 31.328 1 22.17 47 ALA B O 1
ATOM 3829 N N . MET B 1 48 ? 41.188 22.766 32.719 1 19.73 48 MET B N 1
ATOM 3830 C CA . MET B 1 48 ? 40.406 23.859 32.188 1 19.73 48 MET B CA 1
ATOM 3831 C C . MET B 1 48 ? 40.969 24.344 30.859 1 19.73 48 MET B C 1
ATOM 3833 O O . MET B 1 48 ? 42.125 24.828 30.812 1 19.73 48 MET B O 1
ATOM 3837 N N . LEU B 1 49 ? 40.938 23.484 29.781 1 25.09 49 LEU B N 1
ATOM 3838 C CA . LEU B 1 49 ? 41.562 24.047 28.594 1 25.09 49 LEU B CA 1
ATOM 3839 C C . LEU B 1 49 ? 41.094 25.484 28.359 1 25.09 49 LEU B C 1
ATOM 3841 O O . LEU B 1 49 ? 39.906 25.781 28.594 1 25.09 49 LEU B O 1
ATOM 3845 N N . PRO B 1 50 ? 42 26.453 28.172 1 22.66 50 PRO B N 1
ATOM 3846 C CA . PRO B 1 50 ? 41.781 27.891 28.047 1 22.66 50 PRO B CA 1
ATOM 3847 C C . PRO B 1 50 ? 40.812 28.25 26.938 1 22.66 50 PRO B C 1
ATOM 3849 O O . PRO B 1 50 ? 40.625 27.469 26 1 22.66 50 PRO B O 1
ATOM 3852 N N . ALA B 1 51 ? 39.844 29.172 27.156 1 25.84 51 ALA B N 1
ATOM 3853 C CA . ALA B 1 51 ? 38.719 29.766 26.438 1 25.84 51 ALA B CA 1
ATOM 3854 C C . ALA B 1 51 ? 39.188 30.359 25.109 1 25.84 51 ALA B C 1
ATOM 3856 O O . ALA B 1 51 ? 39.969 31.312 25.078 1 25.84 51 ALA B O 1
ATOM 3857 N N . GLN B 1 52 ? 39.594 29.484 24.172 1 26.78 52 GLN B N 1
ATOM 3858 C CA . GLN B 1 52 ? 40 30.219 22.984 1 26.78 52 GLN B CA 1
ATOM 3859 C C . GLN B 1 52 ? 38.938 31.25 22.594 1 26.78 52 GLN B C 1
ATOM 3861 O O . GLN B 1 52 ? 37.75 31.016 22.719 1 26.78 52 GLN B O 1
ATOM 3866 N N . PRO B 1 53 ? 39.281 32.531 22.406 1 24.28 53 PRO B N 1
ATOM 3867 C CA . PRO B 1 53 ? 38.406 33.688 22.109 1 24.28 53 PRO B CA 1
ATOM 3868 C C . PRO B 1 53 ? 37.562 33.5 20.844 1 24.28 53 PRO B C 1
ATOM 3870 O O . PRO B 1 53 ? 38.031 32.875 19.891 1 24.28 53 PRO B O 1
ATOM 3873 N N . SER B 1 54 ? 36.219 33.188 21.031 1 24.09 54 SER B N 1
ATOM 3874 C CA . SER B 1 54 ? 35.156 33.062 20.047 1 24.09 54 SER B CA 1
ATOM 3875 C C . SER B 1 54 ? 35.156 34.219 19.047 1 24.09 54 SER B C 1
ATOM 3877 O O . SER B 1 54 ? 34.906 35.344 19.422 1 24.09 54 SER B O 1
ATOM 3879 N N . LEU B 1 55 ? 36.125 34.281 18.141 1 27.11 55 LEU B N 1
ATOM 3880 C CA . LEU B 1 55 ? 36.125 35.344 17.125 1 27.11 55 LEU B CA 1
ATOM 3881 C C . LEU B 1 55 ? 34.812 35.344 16.344 1 27.11 55 LEU B C 1
ATOM 3883 O O . LEU B 1 55 ? 34.625 34.531 15.453 1 27.11 55 LEU B O 1
ATOM 3887 N N . LEU B 1 56 ? 33.625 35.406 17.047 1 26.05 56 LEU B N 1
ATOM 3888 C CA . LEU B 1 56 ? 32.375 35.562 16.297 1 26.05 56 LEU B CA 1
ATOM 3889 C C . LEU B 1 56 ? 32.469 36.75 15.344 1 26.05 56 LEU B C 1
ATOM 3891 O O . LEU B 1 56 ? 32.75 37.875 15.773 1 26.05 56 LEU B O 1
ATOM 3895 N N . PRO B 1 57 ? 32.938 36.562 14.102 1 29.12 57 PRO B N 1
ATOM 3896 C CA . PRO B 1 57 ? 32.969 37.719 13.203 1 29.12 57 PRO B CA 1
ATOM 3897 C C . PRO B 1 57 ? 31.719 38.562 13.266 1 29.12 57 PRO B C 1
ATOM 3899 O O . PRO B 1 57 ? 30.656 38.062 13.633 1 29.12 57 PRO B O 1
ATOM 3902 N N . SER B 1 58 ? 31.844 39.875 13.5 1 26.02 58 SER B N 1
ATOM 3903 C CA . SER B 1 58 ? 30.844 40.938 13.555 1 26.02 58 SER B CA 1
ATOM 3904 C C . SER B 1 58 ? 29.969 40.938 12.305 1 26.02 58 SER B C 1
ATOM 3906 O O . SER B 1 58 ? 30.484 40.969 11.188 1 26.02 58 SER B O 1
ATOM 3908 N N . LEU B 1 59 ? 28.781 40.344 12.391 1 26.55 59 LEU B N 1
ATOM 3909 C CA . LEU B 1 59 ? 27.625 40.312 11.492 1 26.55 59 LEU B CA 1
ATOM 3910 C C . LEU B 1 59 ? 27.344 41.719 10.953 1 26.55 59 LEU B C 1
ATOM 3912 O O . LEU B 1 59 ? 26.297 42.312 11.258 1 26.55 59 LEU B O 1
ATOM 3916 N N . ARG B 1 60 ? 28.266 42.719 11.031 1 27.14 60 ARG B N 1
ATOM 3917 C CA . ARG B 1 60 ? 27.812 44.062 10.688 1 27.14 60 ARG B CA 1
ATOM 3918 C C . ARG B 1 60 ? 27.344 44.156 9.242 1 27.14 60 ARG B C 1
ATOM 3920 O O . ARG B 1 60 ? 26.328 44.781 8.938 1 27.14 60 ARG B O 1
ATOM 3927 N N . GLU B 1 61 ? 28.281 43.969 8.266 1 26.62 61 GLU B N 1
ATOM 3928 C CA . GLU B 1 61 ? 28.203 44.812 7.059 1 26.62 61 GLU B CA 1
ATOM 3929 C C . GLU B 1 61 ? 27.172 44.25 6.082 1 26.62 61 GLU B C 1
ATOM 3931 O O . GLU B 1 61 ? 26.938 44.812 5.016 1 26.62 61 GLU B O 1
ATOM 3936 N N . ALA B 1 62 ? 27.031 42.938 6.027 1 32.09 62 ALA B N 1
ATOM 3937 C CA . ALA B 1 62 ? 26.266 42.656 4.812 1 32.09 62 ALA B CA 1
ATOM 3938 C C . ALA B 1 62 ? 24.859 43.219 4.91 1 32.09 62 ALA B C 1
ATOM 3940 O O . ALA B 1 62 ? 23.953 42.594 5.465 1 32.09 62 ALA B O 1
ATOM 3941 N N . ARG B 1 63 ? 24.766 44.594 5.094 1 29.48 63 ARG B N 1
ATOM 3942 C CA . ARG B 1 63 ? 23.469 45.281 5.066 1 29.48 63 ARG B CA 1
ATOM 3943 C C . ARG B 1 63 ? 22.797 45.094 3.715 1 29.48 63 ARG B C 1
ATOM 3945 O O . ARG B 1 63 ? 22.891 45.969 2.848 1 29.48 63 ARG B O 1
ATOM 3952 N N . GLY B 1 64 ? 23.094 44.125 2.988 1 31.36 64 GLY B N 1
ATOM 3953 C CA . GLY B 1 64 ? 22.234 44.156 1.811 1 31.36 64 GLY B CA 1
ATOM 3954 C C . GLY B 1 64 ? 20.766 44.375 2.143 1 31.36 64 GLY B C 1
ATOM 3955 O O . GLY B 1 64 ? 20.172 43.562 2.854 1 31.36 64 GLY B O 1
ATOM 3956 N N . CYS B 1 65 ? 20.281 45.562 2.297 1 28.45 65 CYS B N 1
ATOM 3957 C CA . CYS B 1 65 ? 18.906 46 2.48 1 28.45 65 CYS B CA 1
ATOM 3958 C C . CYS B 1 65 ? 17.969 45.281 1.519 1 28.45 65 CYS B C 1
ATOM 3960 O O . CYS B 1 65 ? 18.125 45.406 0.301 1 28.45 65 CYS B O 1
ATOM 3962 N N . ILE B 1 66 ? 17.641 44.062 1.697 1 34.22 66 ILE B N 1
ATOM 3963 C CA . ILE B 1 66 ? 16.469 43.625 0.949 1 34.22 66 ILE B CA 1
ATOM 3964 C C . ILE B 1 66 ? 15.406 44.719 0.958 1 34.22 66 ILE B C 1
ATOM 3966 O O . ILE B 1 66 ? 15.023 45.188 2.023 1 34.22 66 ILE B O 1
ATOM 3970 N N . PRO B 1 67 ? 15.344 45.562 -0.099 1 34.19 67 PRO B N 1
ATOM 3971 C CA . PRO B 1 67 ? 14.32 46.625 -0.093 1 34.19 67 PRO B CA 1
ATOM 3972 C C . PRO B 1 67 ? 13.008 46.156 0.53 1 34.19 67 PRO B C 1
ATOM 3974 O O . PRO B 1 67 ? 12.664 45 0.462 1 34.19 67 PRO B O 1
ATOM 3977 N N . PRO B 1 68 ? 12.594 46.719 1.676 1 33.03 68 PRO B N 1
ATOM 3978 C CA . PRO B 1 68 ? 11.266 46.406 2.186 1 33.03 68 PRO B CA 1
ATOM 3979 C C . PRO B 1 68 ? 10.234 46.219 1.074 1 33.03 68 PRO B C 1
ATOM 3981 O O . PRO B 1 68 ? 10.359 46.812 0.01 1 33.03 68 PRO B O 1
ATOM 3984 N N . PRO B 1 69 ? 9.633 45.031 0.949 1 33.84 69 PRO B N 1
ATOM 3985 C CA . PRO B 1 69 ? 8.602 45 -0.089 1 33.84 69 PRO B CA 1
ATOM 3986 C C . PRO B 1 69 ? 7.777 46.281 -0.13 1 33.84 69 PRO B C 1
ATOM 3988 O O . PRO B 1 69 ? 7.656 46.969 0.884 1 33.84 69 PRO B O 1
ATOM 3991 N N . ALA B 1 70 ? 7.668 46.969 -1.259 1 35.25 70 ALA B N 1
ATOM 3992 C CA . ALA B 1 70 ? 6.844 48.156 -1.452 1 35.25 70 ALA B CA 1
ATOM 3993 C C . ALA B 1 70 ? 5.555 48.062 -0.639 1 35.25 70 ALA B C 1
ATOM 3995 O O . ALA B 1 70 ? 5.078 46.969 -0.331 1 35.25 70 ALA B O 1
ATOM 3996 N N . GLU B 1 71 ? 5.047 49.031 -0.033 1 31.27 71 GLU B N 1
ATOM 3997 C CA . GLU B 1 71 ? 3.701 49.375 0.428 1 31.27 71 GLU B CA 1
ATOM 3998 C C . GLU B 1 71 ? 2.648 48.906 -0.573 1 31.27 71 GLU B C 1
ATOM 4000 O O . GLU B 1 71 ? 2.701 49.25 -1.751 1 31.27 71 GLU B O 1
ATOM 4005 N N . GLY B 1 72 ? 1.832 47.812 -0.449 1 35.44 72 GLY B N 1
ATOM 4006 C CA . GLY B 1 72 ? 0.635 47.156 -0.947 1 35.44 72 GLY B CA 1
ATOM 4007 C C . GLY B 1 72 ? 0.936 46 -1.878 1 35.44 72 GLY B C 1
ATOM 4008 O O . GLY B 1 72 ? 0.117 45.656 -2.732 1 35.44 72 GLY B O 1
ATOM 4009 N N . GLU B 1 73 ? 2.086 45.688 -2.146 1 37.66 73 GLU B N 1
ATOM 4010 C CA . GLU B 1 73 ? 2.242 44.688 -3.188 1 37.66 73 GLU B CA 1
ATOM 4011 C C . GLU B 1 73 ? 1.609 43.375 -2.77 1 37.66 73 GLU B C 1
ATOM 4013 O O . GLU B 1 73 ? 2.055 42.75 -1.808 1 37.66 73 GLU B O 1
ATOM 4018 N N . ARG B 1 74 ? 0.31 43.219 -3.012 1 43.03 74 ARG B N 1
ATOM 4019 C CA . ARG B 1 74 ? -0.665 42.125 -2.877 1 43.03 74 ARG B CA 1
ATOM 4020 C C . ARG B 1 74 ? -0.152 40.844 -3.52 1 43.03 74 ARG B C 1
ATOM 4022 O O . ARG B 1 74 ? 0.238 40.844 -4.688 1 43.03 74 ARG B O 1
ATOM 4029 N N . PHE B 1 75 ? 0.634 40.062 -2.705 1 47.66 75 PHE B N 1
ATOM 4030 C CA . PHE B 1 75 ? 0.87 38.75 -3.326 1 47.66 75 PHE B CA 1
ATOM 4031 C C . PHE B 1 75 ? -0.429 38.188 -3.869 1 47.66 75 PHE B C 1
ATOM 4033 O O . PHE B 1 75 ? -1.518 38.594 -3.461 1 47.66 75 PHE B O 1
ATOM 4040 N N . ASP B 1 76 ? -0.234 37.375 -4.984 1 51.88 76 ASP B N 1
ATOM 4041 C CA . ASP B 1 76 ? -1.363 36.688 -5.582 1 51.88 76 ASP B CA 1
ATOM 4042 C C . ASP B 1 76 ? -2.014 35.719 -4.578 1 51.88 76 ASP B C 1
ATOM 4044 O O . ASP B 1 76 ? -1.323 35.094 -3.791 1 51.88 76 ASP B O 1
ATOM 4048 N N . VAL B 1 77 ? -3.297 36.031 -4.258 1 47.75 77 VAL B N 1
ATOM 4049 C CA . VAL B 1 77 ? -4.051 35.188 -3.346 1 47.75 77 VAL B CA 1
ATOM 4050 C C . VAL B 1 77 ? -4.738 34.062 -4.133 1 47.75 77 VAL B C 1
ATOM 4052 O O . VAL B 1 77 ? -5.461 34.312 -5.094 1 47.75 77 VAL B O 1
ATOM 4055 N N . PRO B 1 78 ? -4.301 32.844 -3.865 1 51.75 78 PRO B N 1
ATOM 4056 C CA . PRO B 1 78 ? -5.062 31.766 -4.496 1 51.75 78 PRO B CA 1
ATOM 4057 C C . PRO B 1 78 ? -6.512 31.703 -4.023 1 51.75 78 PRO B C 1
ATOM 4059 O O . PRO B 1 78 ? -6.871 32.344 -3.037 1 51.75 78 PRO B O 1
ATOM 4062 N N . HIS B 1 79 ? -7.41 31.031 -4.902 1 51.22 79 HIS B N 1
ATOM 4063 C CA . HIS B 1 79 ? -8.82 30.844 -4.57 1 51.22 79 HIS B CA 1
ATOM 4064 C C . HIS B 1 79 ? -8.977 30.094 -3.252 1 51.22 79 HIS B C 1
ATOM 4066 O O . HIS B 1 79 ? -8.164 29.234 -2.922 1 51.22 79 HIS B O 1
ATOM 4072 N N . ALA B 1 80 ? -9.711 30.688 -2.328 1 51.72 80 ALA B N 1
ATOM 4073 C CA . ALA B 1 80 ? -10.062 30 -1.081 1 51.72 80 ALA B CA 1
ATOM 4074 C C . ALA B 1 80 ? -10.891 28.75 -1.353 1 51.72 80 ALA B C 1
ATOM 4076 O O . ALA B 1 80 ? -11.789 28.766 -2.189 1 51.72 80 ALA B O 1
ATOM 4077 N N . SER B 1 81 ? -10.391 27.469 -1.073 1 56.09 81 SER B N 1
ATOM 4078 C CA . SER B 1 81 ? -11.203 26.266 -1.2 1 56.09 81 SER B CA 1
ATOM 4079 C C . SER B 1 81 ? -12.492 26.375 -0.39 1 56.09 81 SER B C 1
ATOM 4081 O O . SER B 1 81 ? -12.523 27.031 0.654 1 56.09 81 SER B O 1
ATOM 4083 N N . PRO B 1 82 ? -13.617 26.016 -1.031 1 49.16 82 PRO B N 1
ATOM 4084 C CA . PRO B 1 82 ? -14.797 25.859 -0.179 1 49.16 82 PRO B CA 1
ATOM 4085 C C . PRO B 1 82 ? -14.531 24.984 1.039 1 49.16 82 PRO B C 1
ATOM 4087 O O . PRO B 1 82 ? -14.75 23.766 0.984 1 49.16 82 PRO B O 1
ATOM 4090 N N . ALA B 1 83 ? -13.391 25.078 1.662 1 52.81 83 ALA B N 1
ATOM 4091 C CA . ALA B 1 83 ? -13 24.297 2.834 1 52.81 83 ALA B CA 1
ATOM 4092 C C . ALA B 1 83 ? -14.148 24.172 3.824 1 52.81 83 ALA B C 1
ATOM 4094 O O . ALA B 1 83 ? -14.359 23.109 4.414 1 52.81 83 ALA B O 1
ATOM 4095 N N . LEU B 1 84 ? -14.891 25.391 4.027 1 55.91 84 LEU B N 1
ATOM 4096 C CA . LEU B 1 84 ? -15.773 25.5 5.184 1 55.91 84 LEU B CA 1
ATOM 4097 C C . LEU B 1 84 ? -16.922 24.5 5.078 1 55.91 84 LEU B C 1
ATOM 4099 O O . LEU B 1 84 ? -17.438 24.031 6.094 1 55.91 84 LEU B O 1
ATOM 4103 N N . HIS B 1 85 ? -16.859 23.703 3.891 1 73.94 85 HIS B N 1
ATOM 4104 C CA . HIS B 1 85 ? -18.078 22.906 3.834 1 73.94 85 HIS B CA 1
ATOM 4105 C C . HIS B 1 85 ? -17.812 21.453 4.145 1 73.94 85 HIS B C 1
ATOM 4107 O O . HIS B 1 85 ? -18.719 20.609 4.082 1 73.94 85 HIS B O 1
ATOM 4113 N N . PHE B 1 86 ? -16.484 21.312 4.793 1 90.69 86 PHE B N 1
ATOM 4114 C CA . PHE B 1 86 ? -16.203 19.906 5.086 1 90.69 86 PHE B CA 1
ATOM 4115 C C . PHE B 1 86 ? -16.219 19.656 6.59 1 90.69 86 PHE B C 1
ATOM 4117 O O . PHE B 1 86 ? -16.125 18.516 7.035 1 90.69 86 PHE B O 1
ATOM 4124 N N . VAL B 1 87 ? -16.297 20.766 7.371 1 94.88 87 VAL B N 1
ATOM 4125 C CA . VAL B 1 87 ? -16.359 20.594 8.82 1 94.88 87 VAL B CA 1
ATOM 4126 C C . VAL B 1 87 ? -17.672 19.938 9.211 1 94.88 87 VAL B C 1
ATOM 4128 O O . VAL B 1 87 ? -18.75 20.438 8.883 1 94.88 87 VAL B O 1
ATOM 4131 N N . PRO B 1 88 ? -17.578 18.781 9.867 1 94 88 PRO B N 1
ATOM 4132 C CA . PRO B 1 88 ? -18.828 18.156 10.297 1 94 88 PRO B CA 1
ATOM 4133 C C . PRO B 1 88 ? -19.688 19.078 11.172 1 94 88 PRO B C 1
ATOM 4135 O O . PRO B 1 88 ? -19.156 19.906 11.906 1 94 88 PRO B O 1
ATOM 4138 N N . HIS B 1 89 ? -20.969 18.828 11.125 1 93.56 89 HIS B N 1
ATOM 4139 C CA . HIS B 1 89 ? -21.875 19.578 11.984 1 93.56 89 HIS B CA 1
ATOM 4140 C C . HIS B 1 89 ? -21.797 19.078 13.43 1 93.56 89 HIS B C 1
ATOM 4142 O O . HIS B 1 89 ? -21.438 17.938 13.68 1 93.56 89 HIS B O 1
ATOM 4148 N N . GLY B 1 90 ? -22.016 19.984 14.32 1 94.69 90 GLY B N 1
ATOM 4149 C CA . GLY B 1 90 ? -22 19.703 15.75 1 94.69 90 GLY B CA 1
ATOM 4150 C C . GLY B 1 90 ? -22.328 20.906 16.609 1 94.69 90 GLY B C 1
ATOM 4151 O O . GLY B 1 90 ? -22.828 21.906 16.094 1 94.69 90 GLY B O 1
ATOM 4152 N N . PRO B 1 91 ? -22.219 20.703 17.984 1 94.38 91 PRO B N 1
ATOM 4153 C CA . PRO B 1 91 ? -22.562 21.812 18.891 1 94.38 91 PRO B CA 1
ATOM 4154 C C . PRO B 1 91 ? -21.516 22.906 18.906 1 94.38 91 PRO B C 1
ATOM 4156 O O . PRO B 1 91 ? -21.062 23.312 19.984 1 94.38 91 PRO B O 1
ATOM 4159 N N . TRP B 1 92 ? -21.094 23.375 17.781 1 96.31 92 TRP B N 1
ATOM 4160 C CA . TRP B 1 92 ? -20.172 24.484 17.578 1 96.31 92 TRP B CA 1
ATOM 4161 C C . TRP B 1 92 ? -20.656 25.391 16.438 1 96.31 92 TRP B C 1
ATOM 4163 O O . TRP B 1 92 ? -21.547 25.031 15.688 1 96.31 92 TRP B O 1
ATOM 4173 N N . THR B 1 93 ? -20.047 26.531 16.406 1 95.5 93 THR B N 1
ATOM 4174 C CA . THR B 1 93 ? -20.344 27.5 15.344 1 95.5 93 THR B CA 1
ATOM 4175 C C . THR B 1 93 ? -19.078 27.844 14.562 1 95.5 93 THR B C 1
ATOM 4177 O O . THR B 1 93 ? -18.016 28.047 15.148 1 95.5 93 THR B O 1
ATOM 4180 N N . GLU B 1 94 ? -19.188 27.828 13.297 1 94.75 94 GLU B N 1
ATOM 4181 C CA . GLU B 1 94 ? -18.062 28.266 12.477 1 94.75 94 GLU B CA 1
ATOM 4182 C C . GLU B 1 94 ? -17.906 29.781 12.547 1 94.75 94 GLU B C 1
ATOM 4184 O O . GLU B 1 94 ? -18.891 30.531 12.484 1 94.75 94 GLU B O 1
ATOM 4189 N N . VAL B 1 95 ? -16.688 30.25 12.719 1 95.44 95 VAL B N 1
ATOM 4190 C CA . VAL B 1 95 ? -16.391 31.672 12.797 1 95.44 95 VAL B CA 1
ATOM 4191 C C . VAL B 1 95 ? -15.266 32.031 11.844 1 95.44 95 VAL B C 1
ATOM 4193 O O . VAL B 1 95 ? -14.555 31.156 11.352 1 95.44 95 VAL B O 1
ATOM 4196 N N . ALA B 1 96 ? -15.078 33.312 11.594 1 93.44 96 ALA B N 1
ATOM 4197 C CA . ALA B 1 96 ? -13.984 33.781 10.75 1 93.44 96 ALA B CA 1
ATOM 4198 C C . ALA B 1 96 ? -12.703 33.969 11.562 1 93.44 96 ALA B C 1
ATOM 4200 O O . ALA B 1 96 ? -12.75 34 12.797 1 93.44 96 ALA B O 1
ATOM 4201 N N . GLY B 1 97 ? -11.523 33.969 10.875 1 95.12 97 GLY B N 1
ATOM 4202 C CA . GLY B 1 97 ? -10.289 34.375 11.531 1 95.12 97 GLY B CA 1
ATOM 4203 C C . GLY B 1 97 ? -9.203 33.312 11.453 1 95.12 97 GLY B C 1
ATOM 4204 O O . GLY B 1 97 ? -8.055 33.594 11.805 1 95.12 97 GLY B O 1
ATOM 4205 N N . GLY B 1 98 ? -9.602 32.031 10.984 1 96 98 GLY B N 1
ATOM 4206 C CA . GLY B 1 98 ? -8.594 31 10.844 1 96 98 GLY B CA 1
ATOM 4207 C C . GLY B 1 98 ? -7.781 30.797 12.109 1 96 98 GLY B C 1
ATOM 4208 O O . GLY B 1 98 ? -8.344 30.656 13.203 1 96 98 GLY B O 1
ATOM 4209 N N . VAL B 1 99 ? -6.484 30.781 11.992 1 98.38 99 VAL B N 1
ATOM 4210 C CA . VAL B 1 99 ? -5.594 30.484 13.109 1 98.38 99 VAL B CA 1
ATOM 4211 C C . VAL B 1 99 ? -5.574 31.672 14.078 1 98.38 99 VAL B C 1
ATOM 4213 O O . VAL B 1 99 ? -5.094 31.562 15.203 1 98.38 99 VAL B O 1
ATOM 4216 N N . CYS B 1 100 ? -6.129 32.812 13.719 1 98.69 100 CYS B N 1
ATOM 4217 C CA . CYS B 1 100 ? -6.164 34 14.578 1 98.69 100 CYS B CA 1
ATOM 4218 C C . CYS B 1 100 ? -7.535 34.156 15.234 1 98.69 100 CYS B C 1
ATOM 4220 O O . CYS B 1 100 ? -7.77 35.125 15.969 1 98.69 100 CYS B O 1
ATOM 4222 N N . ALA B 1 101 ? -8.453 33.281 14.93 1 98.12 101 ALA B N 1
ATOM 4223 C CA . ALA B 1 101 ? -9.766 33.344 15.57 1 98.12 101 ALA B CA 1
ATOM 4224 C C . ALA B 1 101 ? -9.648 33.188 17.078 1 98.12 101 ALA B C 1
ATOM 4226 O O . ALA B 1 101 ? -10.281 33.938 17.828 1 98.12 101 ALA B O 1
ATOM 4227 N N . PRO B 1 102 ? -8.867 32.25 17.609 1 98.69 102 PRO B N 1
ATOM 4228 C CA . PRO B 1 102 ? -8.672 32.188 19.062 1 98.69 102 PRO B CA 1
ATOM 4229 C C . PRO B 1 102 ? -7.934 33.406 19.609 1 98.69 102 PRO B C 1
ATOM 4231 O O . PRO B 1 102 ? -7.031 33.938 18.953 1 98.69 102 PRO B O 1
ATOM 4234 N N . MET B 1 103 ? -8.25 33.781 20.781 1 98.19 103 MET B N 1
ATOM 4235 C CA . MET B 1 103 ? -7.617 34.938 21.406 1 98.19 103 MET B CA 1
ATOM 4236 C C . MET B 1 103 ? -6.141 34.688 21.688 1 98.19 103 MET B C 1
ATOM 4238 O O . MET B 1 103 ? -5.77 33.562 22.047 1 98.19 103 MET B O 1
ATOM 4242 N N . GLY B 1 104 ? -5.344 35.781 21.5 1 98.69 104 GLY B N 1
ATOM 4243 C CA . GLY B 1 104 ? -3.947 35.719 21.906 1 98.69 104 GLY B CA 1
ATOM 4244 C C . GLY B 1 104 ? -3.039 35.188 20.812 1 98.69 104 GLY B C 1
ATOM 4245 O O . GLY B 1 104 ? -1.872 34.875 21.062 1 98.69 104 GLY B O 1
ATOM 4246 N N . PHE B 1 105 ? -3.574 34.969 19.594 1 98.88 105 PHE B N 1
ATOM 4247 C CA . PHE B 1 105 ? -2.762 34.5 18.484 1 98.88 105 PHE B CA 1
ATOM 4248 C C . PHE B 1 105 ? -2.631 35.562 17.406 1 98.88 105 PHE B C 1
ATOM 4250 O O . PHE B 1 105 ? -3.592 36.281 17.109 1 98.88 105 PHE B O 1
ATOM 4257 N N . SER B 1 106 ? -1.454 35.75 16.922 1 98.88 106 SER B N 1
ATOM 4258 C CA . SER B 1 106 ? -1.148 36.594 15.758 1 98.88 106 SER B CA 1
ATOM 4259 C C . SER B 1 106 ? -0.409 35.812 14.688 1 98.88 106 SER B C 1
ATOM 4261 O O . SER B 1 106 ? 0.267 34.812 14.992 1 98.88 106 SER B O 1
ATOM 4263 N N . ALA B 1 107 ? -0.588 36.156 13.461 1 98.75 107 ALA B N 1
ATOM 4264 C CA . ALA B 1 107 ? 0.068 35.469 12.344 1 98.75 107 ALA B CA 1
ATOM 4265 C C . ALA B 1 107 ? 0.355 36.469 11.211 1 98.75 107 ALA B C 1
ATOM 4267 O O . ALA B 1 107 ? -0.201 37.562 11.18 1 98.75 107 ALA B O 1
ATOM 4268 N N . GLU B 1 108 ? 1.242 36.094 10.352 1 98.25 108 GLU B N 1
ATOM 4269 C CA . GLU B 1 108 ? 1.504 36.812 9.109 1 98.25 108 GLU B CA 1
ATOM 4270 C C . GLU B 1 108 ? 2.213 35.906 8.094 1 98.25 108 GLU B C 1
ATOM 4272 O O . GLU B 1 108 ? 2.906 34.969 8.469 1 98.25 108 GLU B O 1
ATOM 4277 N N . GLY B 1 109 ? 1.919 36.125 6.824 1 96.81 109 GLY B N 1
ATOM 4278 C CA . GLY B 1 109 ? 2.648 35.531 5.703 1 96.81 109 GLY B CA 1
ATOM 4279 C C . GLY B 1 109 ? 3.256 36.594 4.789 1 96.81 109 GLY B C 1
ATOM 4280 O O . GLY B 1 109 ? 2.66 37.656 4.566 1 96.81 109 GLY B O 1
ATOM 4281 N N . LEU B 1 110 ? 4.41 36.312 4.25 1 94.12 110 LEU B N 1
ATOM 4282 C CA . LEU B 1 110 ? 5.039 37.25 3.348 1 94.12 110 LEU B CA 1
ATOM 4283 C C . LEU B 1 110 ? 5.777 36.531 2.223 1 94.12 110 LEU B C 1
ATOM 4285 O O . LEU B 1 110 ? 6.031 35.344 2.309 1 94.12 110 LEU B O 1
ATOM 4289 N N . HIS B 1 111 ? 5.977 37.281 1.195 1 93.94 111 HIS B N 1
ATOM 4290 C CA . HIS B 1 111 ? 6.812 36.812 0.097 1 93.94 111 HIS B CA 1
ATOM 4291 C C . HIS B 1 111 ? 8.289 37.031 0.397 1 93.94 111 HIS B C 1
ATOM 4293 O O . HIS B 1 111 ? 8.797 38.125 0.278 1 93.94 111 HIS B O 1
ATOM 4299 N N . ALA B 1 112 ? 8.945 35.938 0.744 1 94.44 112 ALA B N 1
ATOM 4300 C CA . ALA B 1 112 ? 10.375 36 1.049 1 94.44 112 ALA B CA 1
ATOM 4301 C C . ALA B 1 112 ? 11.211 35.656 -0.173 1 94.44 112 ALA B C 1
ATOM 4303 O O . ALA B 1 112 ? 12.445 35.688 -0.123 1 94.44 112 ALA B O 1
ATOM 4304 N N . GLY B 1 113 ? 10.602 35.25 -1.241 1 92.44 113 GLY B N 1
ATOM 4305 C CA . GLY B 1 113 ? 11.312 34.875 -2.457 1 92.44 113 GLY B CA 1
ATOM 4306 C C . GLY B 1 113 ? 11.977 33.5 -2.367 1 92.44 113 GLY B C 1
ATOM 4307 O O . GLY B 1 113 ? 13.07 33.312 -2.904 1 92.44 113 GLY B O 1
ATOM 4308 N N . LEU B 1 114 ? 11.359 32.688 -1.628 1 92.38 114 LEU B N 1
ATOM 4309 C CA . LEU B 1 114 ? 11.938 31.344 -1.462 1 92.38 114 LEU B CA 1
ATOM 4310 C C . LEU B 1 114 ? 11.734 30.5 -2.715 1 92.38 114 LEU B C 1
ATOM 4312 O O . LEU B 1 114 ? 12.523 29.609 -2.998 1 92.38 114 LEU B O 1
ATOM 4316 N N . CYS B 1 115 ? 10.625 30.703 -3.41 1 81.12 115 CYS B N 1
ATOM 4317 C CA . CYS B 1 115 ? 10.336 30.078 -4.699 1 81.12 115 CYS B CA 1
ATOM 4318 C C . CYS B 1 115 ? 10.523 31.078 -5.836 1 81.12 115 CYS B C 1
ATOM 4320 O O . CYS B 1 115 ? 9.773 32.062 -5.949 1 81.12 115 CYS B O 1
ATOM 4322 N N . PRO B 1 116 ? 11.445 30.812 -6.676 1 74 116 PRO B N 1
ATOM 4323 C CA . PRO B 1 116 ? 11.773 31.812 -7.703 1 74 116 PRO B CA 1
ATOM 4324 C C . PRO B 1 116 ? 10.625 32.031 -8.688 1 74 116 PRO B C 1
ATOM 4326 O O . PRO B 1 116 ? 10.508 33.125 -9.258 1 74 116 PRO B O 1
ATOM 4329 N N . THR B 1 117 ? 9.805 31.109 -8.828 1 72.25 117 THR B N 1
ATOM 4330 C CA . THR B 1 117 ? 8.805 31.188 -9.875 1 72.25 117 THR B CA 1
ATOM 4331 C C . THR B 1 117 ? 7.48 31.719 -9.32 1 72.25 117 THR B C 1
ATOM 4333 O O . THR B 1 117 ? 6.488 31.797 -10.047 1 72.25 117 THR B O 1
ATOM 4336 N N . SER B 1 118 ? 7.496 32.031 -8.062 1 75.94 118 SER B N 1
ATOM 4337 C CA . SER B 1 118 ? 6.227 32.438 -7.461 1 75.94 118 SER B CA 1
ATOM 4338 C C . SER B 1 118 ? 6.336 33.812 -6.809 1 75.94 118 SER B C 1
ATOM 4340 O O . SER B 1 118 ? 7.391 34.188 -6.289 1 75.94 118 SER B O 1
ATOM 4342 N N . ARG B 1 119 ? 5.23 34.625 -6.887 1 80.88 119 ARG B N 1
ATOM 4343 C CA . ARG B 1 119 ? 5.16 35.906 -6.207 1 80.88 119 ARG B CA 1
ATOM 4344 C C . ARG B 1 119 ? 4.238 35.844 -4.992 1 80.88 119 ARG B C 1
ATOM 4346 O O . ARG B 1 119 ? 3.92 36.875 -4.387 1 80.88 119 ARG B O 1
ATOM 4353 N N . ARG B 1 120 ? 3.924 34.688 -4.648 1 84.88 120 ARG B N 1
ATOM 4354 C CA . ARG B 1 120 ? 3.043 34.469 -3.504 1 84.88 120 ARG B CA 1
ATOM 4355 C C . ARG B 1 120 ? 3.838 34.406 -2.205 1 84.88 120 ARG B C 1
ATOM 4357 O O . ARG B 1 120 ? 5.059 34.25 -2.225 1 84.88 120 ARG B O 1
ATOM 4364 N N . ALA B 1 121 ? 3.045 34.656 -1.101 1 92.31 121 ALA B N 1
ATOM 4365 C CA . ALA B 1 121 ? 3.672 34.438 0.199 1 92.31 121 ALA B CA 1
ATOM 4366 C C . ALA B 1 121 ? 4.254 33.031 0.284 1 92.31 121 ALA B C 1
ATOM 4368 O O . ALA B 1 121 ? 3.66 32.062 -0.226 1 92.31 121 ALA B O 1
ATOM 4369 N N . ASP B 1 122 ? 5.43 32.938 0.857 1 94.56 122 ASP B N 1
ATOM 4370 C CA . ASP B 1 122 ? 6.07 31.625 0.919 1 94.56 122 ASP B CA 1
ATOM 4371 C C . ASP B 1 122 ? 6.715 31.391 2.283 1 94.56 122 ASP B C 1
ATOM 4373 O O . ASP B 1 122 ? 7.398 30.391 2.492 1 94.56 122 ASP B O 1
ATOM 4377 N N . ALA B 1 123 ? 6.559 32.312 3.184 1 97.12 123 ALA B N 1
ATOM 4378 C CA . ALA B 1 123 ? 6.961 32.156 4.582 1 97.12 123 ALA B CA 1
ATOM 4379 C C . ALA B 1 123 ? 5.898 32.75 5.52 1 97.12 123 ALA B C 1
ATOM 4381 O O . ALA B 1 123 ? 5.277 33.75 5.215 1 97.12 123 ALA B O 1
ATOM 4382 N N . ALA B 1 124 ? 5.75 32.094 6.625 1 98.25 124 ALA B N 1
ATOM 4383 C CA . ALA B 1 124 ? 4.734 32.562 7.574 1 98.25 124 ALA B CA 1
ATOM 4384 C C . ALA B 1 124 ? 5.188 32.312 9.016 1 98.25 124 ALA B C 1
ATOM 4386 O O . ALA B 1 124 ? 6.035 31.453 9.273 1 98.25 124 ALA B O 1
ATOM 4387 N N . LEU B 1 125 ? 4.668 33.125 9.844 1 98.69 125 LEU B N 1
ATOM 4388 C CA . LEU B 1 125 ? 4.902 33.031 11.281 1 98.69 125 LEU B CA 1
ATOM 4389 C C . LEU B 1 125 ? 3.592 33.094 12.055 1 98.69 125 LEU B C 1
ATOM 4391 O O . LEU B 1 125 ? 2.73 33.938 11.742 1 98.69 125 LEU B O 1
ATOM 4395 N N . LEU B 1 126 ? 3.322 32.125 12.906 1 98.88 126 LEU B N 1
ATOM 4396 C CA . LEU B 1 126 ? 2.209 32.094 13.852 1 98.88 126 LEU B CA 1
ATOM 4397 C C . LEU B 1 126 ? 2.711 32.188 15.289 1 98.88 126 LEU B C 1
ATOM 4399 O O . LEU B 1 126 ? 3.621 31.469 15.68 1 98.88 126 LEU B O 1
ATOM 4403 N N . CYS B 1 127 ? 2.137 33.125 16.109 1 98.81 127 CYS B N 1
ATOM 4404 C CA . CYS B 1 127 ? 2.693 33.375 17.438 1 98.81 127 CYS B CA 1
ATOM 4405 C C . CYS B 1 127 ? 1.587 33.531 18.484 1 98.81 127 CYS B C 1
ATOM 4407 O O . CYS B 1 127 ? 0.57 34.156 18.219 1 98.81 127 CYS B O 1
ATOM 4409 N N . SER B 1 128 ? 1.8 32.906 19.594 1 98.81 128 SER B N 1
ATOM 4410 C CA . SER B 1 128 ? 0.987 33.125 20.797 1 98.81 128 SER B CA 1
ATOM 4411 C C . SER B 1 128 ? 1.587 34.219 21.656 1 98.81 128 SER B C 1
ATOM 4413 O O . SER B 1 128 ? 2.805 34.281 21.844 1 98.81 128 SER B O 1
ATOM 4415 N N . ASP B 1 129 ? 0.821 35.094 22.234 1 98.12 129 ASP B N 1
ATOM 4416 C CA . ASP B 1 129 ? 1.316 36.219 23.062 1 98.12 129 ASP B CA 1
ATOM 4417 C C . ASP B 1 129 ? 1.743 35.719 24.438 1 98.12 129 ASP B C 1
ATOM 4419 O O . ASP B 1 129 ? 2.258 36.5 25.25 1 98.12 129 ASP B O 1
ATOM 4423 N N . ARG B 1 130 ? 1.614 34.469 24.766 1 97.31 130 ARG B N 1
ATOM 4424 C CA . ARG B 1 130 ? 1.994 33.812 26.016 1 97.31 130 ARG B CA 1
ATOM 4425 C C . ARG B 1 130 ? 2.393 32.344 25.75 1 97.31 130 ARG B C 1
ATOM 4427 O O . ARG B 1 130 ? 2.141 31.812 24.672 1 97.31 130 ARG B O 1
ATOM 4434 N N . PRO B 1 131 ? 3.049 31.75 26.703 1 96.56 131 PRO B N 1
ATOM 4435 C CA . PRO B 1 131 ? 3.363 30.328 26.516 1 96.56 131 PRO B CA 1
ATOM 4436 C C . PRO B 1 131 ? 2.117 29.469 26.297 1 96.56 131 PRO B C 1
ATOM 4438 O O . PRO B 1 131 ? 1.082 29.719 26.922 1 96.56 131 PRO B O 1
ATOM 4441 N N . ALA B 1 132 ? 2.217 28.547 25.344 1 97.75 132 ALA B N 1
ATOM 4442 C CA . ALA B 1 132 ? 1.089 27.688 24.984 1 97.75 132 ALA B CA 1
ATOM 4443 C C . ALA B 1 132 ? 1.462 26.219 25.094 1 97.75 132 ALA B C 1
ATOM 4445 O O . ALA B 1 132 ? 2.605 25.844 24.828 1 97.75 132 ALA B O 1
ATOM 4446 N N . ALA B 1 133 ? 0.475 25.406 25.531 1 96.12 133 ALA B N 1
ATOM 4447 C CA . ALA B 1 133 ? 0.669 23.969 25.484 1 96.12 133 ALA B CA 1
ATOM 4448 C C . ALA B 1 133 ? 0.8 23.469 24.047 1 96.12 133 ALA B C 1
ATOM 4450 O O . ALA B 1 133 ? -0.007 23.828 23.188 1 96.12 133 ALA B O 1
ATOM 4451 N N . THR B 1 134 ? 1.891 22.625 23.828 1 97.06 134 THR B N 1
ATOM 4452 C CA . THR B 1 134 ? 2.137 22.141 22.469 1 97.06 134 THR B CA 1
ATOM 4453 C C . THR B 1 134 ? 1.688 20.688 22.328 1 97.06 134 THR B C 1
ATOM 4455 O O . THR B 1 134 ? 1.67 19.938 23.297 1 97.06 134 THR B O 1
ATOM 4458 N N . ALA B 1 135 ? 1.213 20.391 21.188 1 97.31 135 ALA B N 1
ATOM 4459 C CA . ALA B 1 135 ? 0.919 19.031 20.75 1 97.31 135 ALA B CA 1
ATOM 4460 C C . ALA B 1 135 ? 1.16 18.875 19.25 1 97.31 135 ALA B C 1
ATOM 4462 O O . ALA B 1 135 ? 1.173 19.859 18.516 1 97.31 135 ALA B O 1
ATOM 4463 N N . GLY B 1 136 ? 1.443 17.625 18.828 1 97.44 136 GLY B N 1
ATOM 4464 C CA . GLY B 1 136 ? 1.725 17.438 17.422 1 97.44 136 GLY B CA 1
ATOM 4465 C C . GLY B 1 136 ? 1.433 16.031 16.953 1 97.44 136 GLY B C 1
ATOM 4466 O O . GLY B 1 136 ? 1.313 15.102 17.75 1 97.44 136 GLY B O 1
ATOM 4467 N N . HIS B 1 137 ? 1.119 15.898 15.695 1 97.5 137 HIS B N 1
ATOM 4468 C CA . HIS B 1 137 ? 1.01 14.656 14.93 1 97.5 137 HIS B CA 1
ATOM 4469 C C . HIS B 1 137 ? 1.971 14.656 13.75 1 97.5 137 HIS B C 1
ATOM 4471 O O . HIS B 1 137 ? 1.921 15.555 12.898 1 97.5 137 HIS B O 1
ATOM 4477 N N . PHE B 1 138 ? 2.885 13.641 13.75 1 97.12 138 PHE B N 1
ATOM 4478 C CA . PHE B 1 138 ? 3.98 13.672 12.789 1 97.12 138 PHE B CA 1
ATOM 4479 C C . PHE B 1 138 ? 4.02 12.391 11.961 1 97.12 138 PHE B C 1
ATOM 4481 O O . PHE B 1 138 ? 3.377 11.398 12.32 1 97.12 138 PHE B O 1
ATOM 4488 N N . SER B 1 139 ? 4.75 12.477 10.836 1 93.81 139 SER B N 1
ATOM 4489 C CA . SER B 1 139 ? 5.031 11.32 10 1 93.81 139 SER B CA 1
ATOM 4490 C C . SER B 1 139 ? 5.73 10.219 10.789 1 93.81 139 SER B C 1
ATOM 4492 O O . SER B 1 139 ? 6.625 10.5 11.594 1 93.81 139 SER B O 1
ATOM 4494 N N . ALA B 1 140 ? 5.242 9.023 10.531 1 92.25 140 ALA B N 1
ATOM 4495 C CA . ALA B 1 140 ? 5.902 7.863 11.117 1 92.25 140 ALA B CA 1
ATOM 4496 C C . ALA B 1 140 ? 6.945 7.285 10.172 1 92.25 140 ALA B C 1
ATOM 4498 O O . ALA B 1 140 ? 7.504 6.215 10.422 1 92.25 140 ALA B O 1
ATOM 4499 N N . ASN B 1 141 ? 7.234 7.941 9.094 1 95.69 141 ASN B N 1
ATOM 4500 C CA . ASN B 1 141 ? 8.211 7.48 8.117 1 95.69 141 ASN B CA 1
ATOM 4501 C C . ASN B 1 141 ? 9.633 7.555 8.672 1 95.69 141 ASN B C 1
ATOM 4503 O O . ASN B 1 141 ? 10.047 8.586 9.195 1 95.69 141 ASN B O 1
ATOM 4507 N N . VAL B 1 142 ? 10.391 6.5 8.484 1 96.06 142 VAL B N 1
ATOM 4508 C CA . VAL B 1 142 ? 11.742 6.426 9.016 1 96.06 142 VAL B CA 1
ATOM 4509 C C . VAL B 1 142 ? 12.602 7.527 8.391 1 96.06 142 VAL B C 1
ATOM 4511 O O . VAL B 1 142 ? 13.547 8.016 9.023 1 96.06 142 VAL B O 1
ATOM 4514 N N . LEU B 1 143 ? 12.266 8.023 7.273 1 94.69 143 LEU B N 1
ATOM 4515 C CA . LEU B 1 143 ? 13.047 9.016 6.539 1 94.69 143 LEU B CA 1
ATOM 4516 C C . LEU B 1 143 ? 12.406 10.398 6.645 1 94.69 143 LEU B C 1
ATOM 4518 O O . LEU B 1 143 ? 12.617 11.25 5.781 1 94.69 143 LEU B O 1
ATOM 4522 N N . ALA B 1 144 ? 11.648 10.547 7.684 1 94.94 144 ALA B N 1
ATOM 4523 C CA . ALA B 1 144 ? 11.016 11.844 7.891 1 94.94 144 ALA B CA 1
ATOM 4524 C C . ALA B 1 144 ? 12.047 12.961 7.922 1 94.94 144 ALA B C 1
ATOM 4526 O O . ALA B 1 144 ? 13.195 12.75 8.328 1 94.94 144 ALA B O 1
ATOM 4527 N N . GLY B 1 145 ? 11.68 14.188 7.582 1 94.81 145 GLY B N 1
ATOM 4528 C CA . GLY B 1 145 ? 12.578 15.32 7.402 1 94.81 145 GLY B CA 1
ATOM 4529 C C . GLY B 1 145 ? 13.109 15.875 8.711 1 94.81 145 GLY B C 1
ATOM 4530 O O . GLY B 1 145 ? 12.594 15.555 9.781 1 94.81 145 GLY B O 1
ATOM 4531 N N . ALA B 1 146 ? 14.102 16.766 8.562 1 96.88 146 ALA B N 1
ATOM 4532 C CA . ALA B 1 146 ? 14.781 17.359 9.711 1 96.88 146 ALA B CA 1
ATOM 4533 C C . ALA B 1 146 ? 13.844 18.281 10.477 1 96.88 146 ALA B C 1
ATOM 4535 O O . ALA B 1 146 ? 13.945 18.391 11.703 1 96.88 146 ALA B O 1
ATOM 4536 N N . SER B 1 147 ? 12.977 18.984 9.766 1 97.69 147 SER B N 1
ATOM 4537 C CA . SER B 1 147 ? 12.031 19.891 10.43 1 97.69 147 SER B CA 1
ATOM 4538 C C . SER B 1 147 ? 11.062 19.109 11.305 1 97.69 147 SER B C 1
ATOM 4540 O O . SER B 1 147 ? 10.688 19.578 12.391 1 97.69 147 SER B O 1
ATOM 4542 N N . VAL B 1 148 ? 10.609 17.922 10.789 1 97.38 148 VAL B N 1
ATOM 4543 C CA . VAL B 1 148 ? 9.727 17.047 11.562 1 97.38 148 VAL B CA 1
ATOM 4544 C C . VAL B 1 148 ? 10.445 16.562 12.82 1 97.38 148 VAL B C 1
ATOM 4546 O O . VAL B 1 148 ? 9.898 16.625 13.922 1 97.38 148 VAL B O 1
ATOM 4549 N N . ALA B 1 149 ? 11.672 16.156 12.617 1 96.62 149 ALA B N 1
ATOM 4550 C CA . ALA B 1 149 ? 12.461 15.68 13.75 1 96.62 149 ALA B CA 1
ATOM 4551 C C . ALA B 1 149 ? 12.641 16.766 14.797 1 96.62 149 ALA B C 1
ATOM 4553 O O . ALA B 1 149 ? 12.516 16.516 16 1 96.62 149 ALA B O 1
ATOM 4554 N N . LEU B 1 150 ? 12.898 17.938 14.383 1 97.56 150 LEU B N 1
ATOM 4555 C CA . LEU B 1 150 ? 13.117 19.047 15.305 1 97.56 150 LEU B CA 1
ATOM 4556 C C . LEU B 1 150 ? 11.859 19.344 16.109 1 97.56 150 LEU B C 1
ATOM 4558 O O . LEU B 1 150 ? 11.898 19.391 17.344 1 97.56 150 LEU B O 1
ATOM 4562 N N . SER B 1 151 ? 10.781 19.562 15.43 1 97.94 151 SER B N 1
ATOM 4563 C CA . SER B 1 151 ? 9.539 19.953 16.094 1 97.94 151 SER B CA 1
ATOM 4564 C C . SER B 1 151 ? 9.023 18.828 17 1 97.94 151 SER B C 1
ATOM 4566 O O . SER B 1 151 ? 8.547 19.094 18.109 1 97.94 151 SER B O 1
ATOM 4568 N N . SER B 1 152 ? 9.078 17.609 16.484 1 96.94 152 SER B N 1
ATOM 4569 C CA . SER B 1 152 ? 8.648 16.5 17.328 1 96.94 152 SER B CA 1
ATOM 4570 C C . SER B 1 152 ? 9.492 16.391 18.594 1 96.94 152 SER B C 1
ATOM 4572 O O . SER B 1 152 ? 8.969 16.172 19.688 1 96.94 152 SER B O 1
ATOM 4574 N N . GLY B 1 153 ? 10.797 16.547 18.453 1 95.94 153 GLY B N 1
ATOM 4575 C CA . GLY B 1 153 ? 11.688 16.531 19.609 1 95.94 153 GLY B CA 1
ATOM 4576 C C . GLY B 1 153 ? 11.375 17.625 20.625 1 95.94 153 GLY B C 1
ATOM 4577 O O . GLY B 1 153 ? 11.383 17.375 21.828 1 95.94 153 GLY B O 1
ATOM 4578 N N . ARG B 1 154 ? 11.117 18.75 20.141 1 96.44 154 ARG B N 1
ATOM 4579 C CA . ARG B 1 154 ? 10.82 19.875 21 1 96.44 154 ARG B CA 1
ATOM 4580 C C . ARG B 1 154 ? 9.516 19.656 21.766 1 96.44 154 ARG B C 1
ATOM 4582 O O . ARG B 1 154 ? 9.422 19.969 22.953 1 96.44 154 ARG B O 1
ATOM 4589 N N . ILE B 1 155 ? 8.531 19.172 21.094 1 95.75 155 ILE B N 1
ATOM 4590 C CA . ILE B 1 155 ? 7.238 18.922 21.734 1 95.75 155 ILE B CA 1
ATOM 4591 C C . ILE B 1 155 ? 7.387 17.844 22.797 1 95.75 155 ILE B C 1
ATOM 4593 O O . ILE B 1 155 ? 6.789 17.938 23.875 1 95.75 155 ILE B O 1
ATOM 4597 N N . ASP B 1 156 ? 8.172 16.859 22.5 1 92.94 156 ASP B N 1
ATOM 4598 C CA . ASP B 1 156 ? 8.383 15.766 23.453 1 92.94 156 ASP B CA 1
ATOM 4599 C C . ASP B 1 156 ? 9.133 16.25 24.688 1 92.94 156 ASP B C 1
ATOM 4601 O O . ASP B 1 156 ? 8.844 15.828 25.812 1 92.94 156 ASP B O 1
ATOM 4605 N N . HIS B 1 157 ? 10.016 17.156 24.469 1 90.31 157 HIS B N 1
ATOM 4606 C CA . HIS B 1 157 ? 10.891 17.562 25.562 1 90.31 157 HIS B CA 1
ATOM 4607 C C . HIS B 1 157 ? 10.305 18.766 26.312 1 90.31 157 HIS B C 1
ATOM 4609 O O . HIS B 1 157 ? 10.492 18.891 27.516 1 90.31 157 HIS B O 1
ATOM 4615 N N . HIS B 1 158 ? 9.695 19.625 25.375 1 80.81 158 HIS B N 1
ATOM 4616 C CA . HIS B 1 158 ? 9.188 20.875 25.969 1 80.81 158 HIS B CA 1
ATOM 4617 C C . HIS B 1 158 ? 7.664 20.922 25.891 1 80.81 158 HIS B C 1
ATOM 4619 O O . HIS B 1 158 ? 7.066 20.5 24.906 1 80.81 158 HIS B O 1
ATOM 4625 N N . GLN B 1 159 ? 7.039 21.031 26.875 1 77.31 159 GLN B N 1
ATOM 4626 C CA . GLN B 1 159 ? 5.582 20.984 26.891 1 77.31 159 GLN B CA 1
ATOM 4627 C C . GLN B 1 159 ? 4.984 22.328 26.5 1 77.31 159 GLN B C 1
ATOM 4629 O O . GLN B 1 159 ? 3.766 22.453 26.344 1 77.31 159 GLN B O 1
ATOM 4634 N N . GLN B 1 160 ? 5.91 23.359 26.344 1 90.94 160 GLN B N 1
ATOM 4635 C CA . GLN B 1 160 ? 5.375 24.672 25.984 1 90.94 160 GLN B CA 1
ATOM 4636 C C . GLN B 1 160 ? 6.039 25.219 24.734 1 90.94 160 GLN B C 1
ATOM 4638 O O . GLN B 1 160 ? 7.199 24.906 24.453 1 90.94 160 GLN B O 1
ATOM 4643 N N . GLY B 1 161 ? 5.273 25.969 23.969 1 96.5 161 GLY B N 1
ATOM 4644 C CA . GLY B 1 161 ? 5.723 26.656 22.781 1 96.5 161 GLY B CA 1
ATOM 4645 C C . GLY B 1 161 ? 5.152 28.062 22.656 1 96.5 161 GLY B C 1
ATOM 4646 O O . GLY B 1 161 ? 4.316 28.469 23.469 1 96.5 161 GLY B O 1
ATOM 4647 N N . ARG B 1 162 ? 5.734 28.828 21.703 1 98.12 162 ARG B N 1
ATOM 4648 C CA . ARG B 1 162 ? 5.305 30.219 21.5 1 98.12 162 ARG B CA 1
ATOM 4649 C C . ARG B 1 162 ? 4.953 30.469 20.047 1 98.12 162 ARG B C 1
ATOM 4651 O O . ARG B 1 162 ? 4.137 31.344 19.734 1 98.12 162 ARG B O 1
ATOM 4658 N N . ALA B 1 163 ? 5.598 29.719 19.172 1 98.81 163 ALA B N 1
ATOM 4659 C CA . ALA B 1 163 ? 5.441 30.094 17.766 1 98.81 163 ALA B CA 1
ATOM 4660 C C . ALA B 1 163 ? 5.656 28.891 16.844 1 98.81 163 ALA B C 1
ATOM 4662 O O . ALA B 1 163 ? 6.273 27.906 17.25 1 98.81 163 ALA B O 1
ATOM 4663 N N . ILE B 1 164 ? 5.066 28.953 15.68 1 98.75 164 ILE B N 1
ATOM 4664 C CA . ILE B 1 164 ? 5.289 28.016 14.57 1 98.75 164 ILE B CA 1
ATOM 4665 C C . ILE B 1 164 ? 5.789 28.781 13.352 1 98.75 164 ILE B C 1
ATOM 4667 O O . ILE B 1 164 ? 5.086 29.641 12.812 1 98.75 164 ILE B O 1
ATOM 4671 N N . LEU B 1 165 ? 7.035 28.5 12.969 1 98.75 165 LEU B N 1
ATOM 4672 C CA . LEU B 1 165 ? 7.586 29 11.719 1 98.75 165 LEU B CA 1
ATOM 4673 C C . LEU B 1 165 ? 7.258 28.062 10.57 1 98.75 165 LEU B C 1
ATOM 4675 O O . LEU B 1 165 ? 7.453 26.844 10.68 1 98.75 165 LEU B O 1
ATOM 4679 N N . MET B 1 166 ? 6.734 28.625 9.477 1 97.75 166 MET B N 1
ATOM 4680 C CA . MET B 1 166 ? 6.34 27.812 8.336 1 97.75 166 MET B CA 1
ATOM 4681 C C . MET B 1 166 ? 6.914 28.391 7.039 1 97.75 166 MET B C 1
ATOM 4683 O O . MET B 1 166 ? 7.004 29.609 6.879 1 97.75 166 MET B O 1
ATOM 4687 N N . HIS B 1 167 ? 7.266 27.531 6.133 1 96.12 167 HIS B N 1
ATOM 4688 C CA . HIS B 1 167 ? 7.656 27.984 4.805 1 96.12 167 HIS B CA 1
ATOM 4689 C C . HIS B 1 167 ? 7.398 26.906 3.754 1 96.12 167 HIS B C 1
ATOM 4691 O O . HIS B 1 167 ? 7.309 25.719 4.082 1 96.12 167 HIS B O 1
ATOM 4697 N N . HIS B 1 168 ? 7.207 27.359 2.582 1 92.88 168 HIS B N 1
ATOM 4698 C CA . HIS B 1 168 ? 6.973 26.484 1.441 1 92.88 168 HIS B CA 1
ATOM 4699 C C . HIS B 1 168 ? 8.031 26.688 0.364 1 92.88 168 HIS B C 1
ATOM 4701 O O . HIS B 1 168 ? 7.906 27.578 -0.479 1 92.88 168 HIS B O 1
ATOM 4707 N N . SER B 1 169 ? 9.055 25.906 0.363 1 90.19 169 SER B N 1
ATOM 4708 C CA . SER B 1 169 ? 10.148 25.953 -0.601 1 90.19 169 SER B CA 1
ATOM 4709 C C . SER B 1 169 ? 10.922 24.641 -0.618 1 90.19 169 SER B C 1
ATOM 4711 O O . SER B 1 169 ? 10.961 23.953 -1.641 1 90.19 169 SER B O 1
ATOM 4713 N N . ALA B 1 170 ? 11.422 24.344 0.509 1 93.31 170 ALA B N 1
ATOM 4714 C CA . ALA B 1 170 ? 12.164 23.094 0.701 1 93.31 170 ALA B CA 1
ATOM 4715 C C . ALA B 1 170 ? 11.609 22.297 1.874 1 93.31 170 ALA B C 1
ATOM 4717 O O . ALA B 1 170 ? 11.445 22.828 2.975 1 93.31 170 ALA B O 1
ATOM 4718 N N . ALA B 1 171 ? 11.414 21 1.61 1 94.5 171 ALA B N 1
ATOM 4719 C CA . ALA B 1 171 ? 10.789 20.156 2.621 1 94.5 171 ALA B CA 1
ATOM 4720 C C . ALA B 1 171 ? 11.781 19.781 3.719 1 94.5 171 ALA B C 1
ATOM 4722 O O . ALA B 1 171 ? 11.391 19.297 4.781 1 94.5 171 ALA B O 1
ATOM 4723 N N . ASN B 1 172 ? 13.008 20.016 3.518 1 96.75 172 ASN B N 1
ATOM 4724 C CA . ASN B 1 172 ? 14.094 19.656 4.426 1 96.75 172 ASN B CA 1
ATOM 4725 C C . ASN B 1 172 ? 14.141 18.156 4.68 1 96.75 172 ASN B C 1
ATOM 4727 O O . ASN B 1 172 ? 14.344 17.719 5.812 1 96.75 172 ASN B O 1
ATOM 4731 N N . VAL B 1 173 ? 13.805 17.344 3.705 1 95 173 VAL B N 1
ATOM 4732 C CA . VAL B 1 173 ? 13.93 15.883 3.68 1 95 173 VAL B CA 1
ATOM 4733 C C . VAL B 1 173 ? 15.133 15.477 2.844 1 95 173 VAL B C 1
ATOM 4735 O O . VAL B 1 173 ? 15.344 16 1.743 1 95 173 VAL B O 1
ATOM 4738 N N . GLY B 1 174 ? 15.875 14.5 3.35 1 94.5 174 GLY B N 1
ATOM 4739 C CA . GLY B 1 174 ? 17.047 14.07 2.619 1 94.5 174 GLY B CA 1
ATOM 4740 C C . GLY B 1 174 ? 18.172 15.094 2.631 1 94.5 174 GLY B C 1
ATOM 4741 O O . GLY B 1 174 ? 18.891 15.25 1.638 1 94.5 174 GLY B O 1
ATOM 4742 N N . THR B 1 175 ? 18.281 15.812 3.699 1 95.56 175 THR B N 1
ATOM 4743 C CA . THR B 1 175 ? 19.25 16.891 3.744 1 95.56 175 THR B CA 1
ATOM 4744 C C . THR B 1 175 ? 20.344 16.594 4.766 1 95.56 175 THR B C 1
ATOM 4746 O O . THR B 1 175 ? 21.25 17.406 4.965 1 95.56 175 THR B O 1
ATOM 4749 N N . GLY B 1 176 ? 20.25 15.516 5.438 1 92.44 176 GLY B N 1
ATOM 4750 C CA . GLY B 1 176 ? 21.281 15.039 6.332 1 92.44 176 GLY B CA 1
ATOM 4751 C C . GLY B 1 176 ? 21.5 15.945 7.527 1 92.44 176 GLY B C 1
ATOM 4752 O O . GLY B 1 176 ? 20.578 16.594 8.008 1 92.44 176 GLY B O 1
ATOM 4753 N N . HIS B 1 177 ? 22.703 15.898 8.016 1 94.25 177 HIS B N 1
ATOM 4754 C CA . HIS B 1 177 ? 23.094 16.672 9.188 1 94.25 177 HIS B CA 1
ATOM 4755 C C . HIS B 1 177 ? 22.938 18.172 8.938 1 94.25 177 HIS B C 1
ATOM 4757 O O . HIS B 1 177 ? 22.5 18.906 9.82 1 94.25 177 HIS B O 1
ATOM 4763 N N . GLU B 1 178 ? 23.266 18.578 7.762 1 96.06 178 GLU B N 1
ATOM 4764 C CA . GLU B 1 178 ? 23.172 20 7.414 1 96.06 178 GLU B CA 1
ATOM 4765 C C . GLU B 1 178 ? 21.734 20.484 7.48 1 96.06 178 GLU B C 1
ATOM 4767 O O . GLU B 1 178 ? 21.469 21.625 7.867 1 96.06 178 GLU B O 1
ATOM 4772 N N . GLY B 1 179 ? 20.797 19.672 7.074 1 97.19 179 GLY B N 1
ATOM 4773 C CA . GLY B 1 179 ? 19.391 20.031 7.184 1 97.19 179 GLY B CA 1
ATOM 4774 C C . GLY B 1 179 ? 18.938 20.25 8.609 1 97.19 179 GLY B C 1
ATOM 4775 O O . GLY B 1 179 ? 18.156 21.156 8.883 1 97.19 179 GLY B O 1
ATOM 4776 N N . ALA B 1 180 ? 19.453 19.453 9.477 1 97.44 180 ALA B N 1
ATOM 4777 C CA . ALA B 1 180 ? 19.141 19.594 10.898 1 97.44 180 ALA B CA 1
ATOM 4778 C C . ALA B 1 180 ? 19.703 20.891 11.461 1 97.44 180 ALA B C 1
ATOM 4780 O O . ALA B 1 180 ? 19.031 21.578 12.227 1 97.44 180 ALA B O 1
ATOM 4781 N N . VAL B 1 181 ? 20.891 21.188 11.062 1 98.12 181 VAL B N 1
ATOM 4782 C CA . VAL B 1 181 ? 21.547 22.422 11.5 1 98.12 181 VAL B CA 1
ATOM 4783 C C . VAL B 1 181 ? 20.766 23.625 10.977 1 98.12 181 VAL B C 1
ATOM 4785 O O . VAL B 1 181 ? 20.516 24.578 11.719 1 98.12 181 VAL B O 1
ATOM 4788 N N . ASP B 1 182 ? 20.391 23.562 9.703 1 98.31 182 ASP B N 1
ATOM 4789 C CA . ASP B 1 182 ? 19.594 24.641 9.109 1 98.31 182 ASP B CA 1
ATOM 4790 C C . ASP B 1 182 ? 18.297 24.875 9.891 1 98.31 182 ASP B C 1
ATOM 4792 O O . ASP B 1 182 ? 17.922 26.016 10.148 1 98.31 182 ASP B O 1
ATOM 4796 N N . ALA B 1 183 ? 17.656 23.797 10.25 1 98.38 183 ALA B N 1
ATOM 4797 C CA . ALA B 1 183 ? 16.391 23.875 10.984 1 98.38 183 ALA B CA 1
ATOM 4798 C C . ALA B 1 183 ? 16.578 24.578 12.328 1 98.38 183 ALA B C 1
ATOM 4800 O O . ALA B 1 183 ? 15.781 25.438 12.695 1 98.38 183 ALA B O 1
ATOM 4801 N N . GLN B 1 184 ? 17.625 24.25 12.984 1 98.31 184 GLN B N 1
ATOM 4802 C CA . GLN B 1 184 ? 17.922 24.891 14.266 1 98.31 184 GLN B CA 1
ATOM 4803 C C . GLN B 1 184 ? 18.219 26.375 14.078 1 98.31 184 GLN B C 1
ATOM 4805 O O . GLN B 1 184 ? 17.75 27.203 14.859 1 98.31 184 GLN B O 1
ATOM 4810 N N . GLN B 1 185 ? 18.922 26.656 13.055 1 98.38 185 GLN B N 1
ATOM 4811 C CA . GLN B 1 185 ? 19.344 28.031 12.805 1 98.38 185 GLN B CA 1
ATOM 4812 C C . GLN B 1 185 ? 18.141 28.922 12.508 1 98.38 185 GLN B C 1
ATOM 4814 O O . GLN B 1 185 ? 18.031 30.031 13.055 1 98.38 185 GLN B O 1
ATOM 4819 N N . VAL B 1 186 ? 17.266 28.5 11.695 1 98.31 186 VAL B N 1
ATOM 4820 C CA . VAL B 1 186 ? 16.141 29.328 11.328 1 98.31 186 VAL B CA 1
ATOM 4821 C C . VAL B 1 186 ? 15.211 29.516 12.531 1 98.31 186 VAL B C 1
ATOM 4823 O O . VAL B 1 186 ? 14.625 30.578 12.719 1 98.31 186 VAL B O 1
ATOM 4826 N N . CYS B 1 187 ? 15.055 28.484 13.352 1 98.31 187 CYS B N 1
ATOM 4827 C CA . CYS B 1 187 ? 14.234 28.609 14.547 1 98.31 187 CYS B CA 1
ATOM 4828 C C . CYS B 1 187 ? 14.859 29.578 15.547 1 98.31 187 CYS B C 1
ATOM 4830 O O . CYS B 1 187 ? 14.148 30.375 16.172 1 98.31 187 CYS B O 1
ATOM 4832 N N . ALA B 1 188 ? 16.141 29.5 15.688 1 98.5 188 ALA B N 1
ATOM 4833 C CA . ALA B 1 188 ? 16.844 30.438 16.578 1 98.5 188 ALA B CA 1
ATOM 4834 C C . ALA B 1 188 ? 16.672 31.875 16.109 1 98.5 188 ALA B C 1
ATOM 4836 O O . ALA B 1 188 ? 16.453 32.781 16.922 1 98.5 188 ALA B O 1
ATOM 4837 N N . ALA B 1 189 ? 16.797 32.062 14.828 1 98.69 189 ALA B N 1
ATOM 4838 C CA . ALA B 1 189 ? 16.625 33.406 14.266 1 98.69 189 ALA B CA 1
ATOM 4839 C C . ALA B 1 189 ? 15.211 33.906 14.484 1 98.69 189 ALA B C 1
ATOM 4841 O O . ALA B 1 189 ? 15.016 35.094 14.836 1 98.69 189 ALA B O 1
ATOM 4842 N N . ALA B 1 190 ? 14.219 33.094 14.258 1 98.69 190 ALA B N 1
ATOM 4843 C CA . ALA B 1 190 ? 12.836 33.469 14.508 1 98.69 190 ALA B CA 1
ATOM 4844 C C . ALA B 1 190 ? 12.617 33.781 15.984 1 98.69 190 ALA B C 1
ATOM 4846 O O . ALA B 1 190 ? 11.922 34.75 16.312 1 98.69 190 ALA B O 1
ATOM 4847 N N . ALA B 1 191 ? 13.172 33.031 16.828 1 98.44 191 ALA B N 1
ATOM 4848 C CA . ALA B 1 191 ? 13.078 33.25 18.281 1 98.44 191 ALA B CA 1
ATOM 4849 C C . ALA B 1 191 ? 13.656 34.594 18.672 1 98.44 191 ALA B C 1
ATOM 4851 O O . ALA B 1 191 ? 13.07 35.312 19.469 1 98.44 191 ALA B O 1
ATOM 4852 N N . ALA B 1 192 ? 14.742 34.906 18.141 1 98.56 192 ALA B N 1
ATOM 4853 C CA . ALA B 1 192 ? 15.391 36.188 18.406 1 98.56 192 ALA B CA 1
ATOM 4854 C C . ALA B 1 192 ? 14.508 37.344 17.953 1 98.56 192 ALA B C 1
ATOM 4856 O O . ALA B 1 192 ? 14.375 38.344 18.672 1 98.56 192 ALA B O 1
ATOM 4857 N N . ALA B 1 193 ? 13.977 37.188 16.766 1 98.44 193 ALA B N 1
ATOM 4858 C CA . ALA B 1 193 ? 13.109 38.25 16.234 1 98.44 193 ALA B CA 1
ATOM 4859 C C . ALA B 1 193 ? 11.875 38.438 17.109 1 98.44 193 ALA B C 1
ATOM 4861 O O . ALA B 1 193 ? 11.352 39.531 17.219 1 98.44 193 ALA B O 1
ATOM 4862 N N . LEU B 1 194 ? 11.398 37.375 17.75 1 98.31 194 LEU B N 1
ATOM 4863 C CA . LEU B 1 194 ? 10.172 37.406 18.547 1 98.31 194 LEU B CA 1
ATOM 4864 C C . LEU B 1 194 ? 10.477 37.688 20 1 98.31 194 LEU B C 1
ATOM 4866 O O . LEU B 1 194 ? 9.578 38.031 20.781 1 98.31 194 LEU B O 1
ATOM 4870 N N . GLY B 1 195 ? 11.719 37.531 20.438 1 98 195 GLY B N 1
ATOM 4871 C CA . GLY B 1 195 ? 12.094 37.688 21.844 1 98 195 GLY B CA 1
ATOM 4872 C C . GLY B 1 195 ? 11.641 36.531 22.703 1 98 195 GLY B C 1
ATOM 4873 O O . GLY B 1 195 ? 11.156 36.719 23.812 1 98 195 GLY B O 1
ATOM 4874 N N . VAL B 1 196 ? 11.664 35.344 22.188 1 97.44 196 VAL B N 1
ATOM 4875 C CA . VAL B 1 196 ? 11.258 34.125 22.906 1 97.44 196 VAL B CA 1
ATOM 4876 C C . VAL B 1 196 ? 12.375 33.094 22.859 1 97.44 196 VAL B C 1
ATOM 4878 O O . VAL B 1 196 ? 13.305 33.219 22.047 1 97.44 196 VAL B O 1
ATOM 4881 N N . PRO B 1 197 ? 12.336 32.062 23.75 1 96.25 197 PRO B N 1
ATOM 4882 C CA . PRO B 1 197 ? 13.336 31 23.672 1 96.25 197 PRO B CA 1
ATOM 4883 C C . PRO B 1 197 ? 13.273 30.219 22.359 1 96.25 197 PRO B C 1
ATOM 4885 O O . PRO B 1 197 ? 12.188 29.953 21.844 1 96.25 197 PRO B O 1
ATOM 4888 N N . ALA B 1 198 ? 14.422 29.812 21.875 1 96.25 198 ALA B N 1
ATOM 4889 C CA . ALA B 1 198 ? 14.516 29.078 20.609 1 96.25 198 ALA B CA 1
ATOM 4890 C C . ALA B 1 198 ? 13.719 27.781 20.656 1 96.25 198 ALA B C 1
ATOM 4892 O O . ALA B 1 198 ? 13.117 27.375 19.672 1 96.25 198 ALA B O 1
ATOM 4893 N N . GLU B 1 199 ? 13.703 27.125 21.812 1 95.81 199 GLU B N 1
ATOM 4894 C CA . GLU B 1 199 ? 13.023 25.844 22 1 95.81 199 GLU B CA 1
ATOM 4895 C C . GLU B 1 199 ? 11.508 26 21.906 1 95.81 199 GLU B C 1
ATOM 4897 O O . GLU B 1 199 ? 10.789 25 21.781 1 95.81 199 GLU B O 1
ATOM 4902 N N . HIS B 1 200 ? 11.047 27.266 21.922 1 97.44 200 HIS B N 1
ATOM 4903 C CA . HIS B 1 200 ? 9.617 27.516 21.891 1 97.44 200 HIS B CA 1
ATOM 4904 C C . HIS B 1 200 ? 9.141 27.781 20.469 1 97.44 200 HIS B C 1
ATOM 4906 O O . HIS B 1 200 ? 7.969 28.109 20.25 1 97.44 200 HIS B O 1
ATOM 4912 N N . VAL B 1 201 ? 10.039 27.688 19.516 1 98.56 201 VAL B N 1
ATOM 4913 C CA . VAL B 1 201 ? 9.672 27.875 18.109 1 98.56 201 VAL B CA 1
ATOM 4914 C C . VAL B 1 201 ? 9.672 26.531 17.391 1 98.56 201 VAL B C 1
ATOM 4916 O O . VAL B 1 201 ? 10.695 25.844 17.328 1 98.56 201 VAL B O 1
ATOM 4919 N N . LEU B 1 202 ? 8.516 26.125 16.922 1 98.5 202 LEU B N 1
ATOM 4920 C CA . LEU B 1 202 ? 8.375 24.922 16.094 1 98.5 202 LEU B CA 1
ATOM 4921 C C . LEU B 1 202 ? 8.516 25.266 14.617 1 98.5 202 LEU B C 1
ATOM 4923 O O . LEU B 1 202 ? 8.391 26.422 14.227 1 98.5 202 LEU B O 1
ATOM 4927 N N . LEU B 1 203 ? 8.82 24.203 13.82 1 98.44 203 LEU B N 1
ATOM 4928 C CA . LEU B 1 203 ? 9.117 24.438 12.406 1 98.44 203 LEU B CA 1
ATOM 4929 C C . LEU B 1 203 ? 8.32 23.5 11.523 1 98.44 203 LEU B C 1
ATOM 4931 O O . LEU B 1 203 ? 8.219 22.297 11.812 1 98.44 203 LEU B O 1
ATOM 4935 N N . GLN B 1 204 ? 7.699 24.062 10.523 1 97.38 204 GLN B N 1
ATOM 4936 C CA . GLN B 1 204 ? 7.09 23.297 9.43 1 97.38 204 GLN B CA 1
ATOM 4937 C C . GLN B 1 204 ? 7.711 23.672 8.086 1 97.38 204 GLN B C 1
ATOM 4939 O O . GLN B 1 204 ? 7.703 24.844 7.695 1 97.38 204 GLN B O 1
ATOM 4944 N N . SER B 1 205 ? 8.211 22.703 7.395 1 96.12 205 SER B N 1
ATOM 4945 C CA . SER B 1 205 ? 8.828 22.891 6.086 1 96.12 205 SER B CA 1
ATOM 4946 C C . SER B 1 205 ? 8.094 22.109 5.004 1 96.12 205 SER B C 1
ATOM 4948 O O . SER B 1 205 ? 7.797 20.938 5.176 1 96.12 205 SER B O 1
ATOM 4950 N N . ALA B 1 206 ? 7.777 22.766 3.938 1 93.12 206 ALA B N 1
ATOM 4951 C CA . ALA B 1 206 ? 7.145 22.125 2.783 1 93.12 206 ALA B CA 1
ATOM 4952 C C . ALA B 1 206 ? 7.852 22.531 1.488 1 93.12 206 ALA B C 1
ATOM 4954 O O . ALA B 1 206 ? 8.484 23.578 1.415 1 93.12 206 ALA B O 1
ATOM 4955 N N . GLY B 1 207 ? 7.738 21.656 0.508 1 89.94 207 GLY B N 1
ATOM 4956 C CA . GLY B 1 207 ? 8.336 21.953 -0.783 1 89.94 207 GLY B CA 1
ATOM 4957 C C . GLY B 1 207 ? 9.156 20.812 -1.343 1 89.94 207 GLY B C 1
ATOM 4958 O O . GLY B 1 207 ? 8.805 19.656 -1.177 1 89.94 207 GLY B O 1
ATOM 4959 N N . SER B 1 208 ? 10.273 21.156 -1.998 1 89.5 208 SER B N 1
ATOM 4960 C CA . SER B 1 208 ? 11.07 20.172 -2.742 1 89.5 208 SER B CA 1
ATOM 4961 C C . SER B 1 208 ? 11.867 19.281 -1.801 1 89.5 208 SER B C 1
ATOM 4963 O O . SER B 1 208 ? 12.352 19.734 -0.766 1 89.5 208 SER B O 1
ATOM 4965 N N . LEU B 1 209 ? 12.023 18.078 -2.201 1 91.69 209 LEU B N 1
ATOM 4966 C CA . LEU B 1 209 ? 12.859 17.125 -1.478 1 91.69 209 LEU B CA 1
ATOM 4967 C C . LEU B 1 209 ? 14.328 17.297 -1.83 1 91.69 209 LEU B C 1
ATOM 4969 O O . LEU B 1 209 ? 14.656 17.734 -2.936 1 91.69 209 LEU B O 1
ATOM 4973 N N . GLY B 1 210 ? 15.164 17.016 -0.889 1 92.38 210 GLY B N 1
ATOM 4974 C CA . GLY B 1 210 ? 16.594 16.969 -1.163 1 92.38 210 GLY B CA 1
ATOM 4975 C C . GLY B 1 210 ? 17.234 18.344 -1.19 1 92.38 210 GLY B C 1
ATOM 4976 O O . GLY B 1 210 ? 18.406 18.484 -1.53 1 92.38 210 GLY B O 1
ATOM 4977 N N . GLN B 1 211 ? 16.516 19.328 -0.872 1 92.31 211 GLN B N 1
ATOM 4978 C CA . GLN B 1 211 ? 17.031 20.688 -0.882 1 92.31 211 GLN B CA 1
ATOM 4979 C C . GLN B 1 211 ? 17.125 21.25 0.533 1 92.31 211 GLN B C 1
ATOM 4981 O O . GLN B 1 211 ? 16.219 21.062 1.342 1 92.31 211 GLN B O 1
ATOM 4986 N N . ARG B 1 212 ? 18.234 21.891 0.75 1 94.62 212 ARG B N 1
ATOM 4987 C CA . ARG B 1 212 ? 18.422 22.547 2.037 1 94.62 212 ARG B CA 1
ATOM 4988 C C . ARG B 1 212 ? 17.547 23.797 2.137 1 94.62 212 ARG B C 1
ATOM 4990 O O . ARG B 1 212 ? 17.094 24.328 1.121 1 94.62 212 ARG B O 1
ATOM 4997 N N . LEU B 1 213 ? 17.344 24.203 3.398 1 96.62 213 LEU B N 1
ATOM 4998 C CA . LEU B 1 213 ? 16.594 25.422 3.598 1 96.62 213 LEU B CA 1
ATOM 4999 C C . LEU B 1 213 ? 17.312 26.625 2.986 1 96.62 213 LEU B C 1
ATOM 5001 O O . LEU B 1 213 ? 18.531 26.734 3.098 1 96.62 213 LEU B O 1
ATOM 5005 N N . PRO B 1 214 ? 16.594 27.438 2.254 1 95.5 214 PRO B N 1
ATOM 5006 C CA . PRO B 1 214 ? 17.219 28.641 1.684 1 95.5 214 PRO B CA 1
ATOM 5007 C C . PRO B 1 214 ? 17.484 29.719 2.73 1 95.5 214 PRO B C 1
ATOM 5009 O O . PRO B 1 214 ? 16.797 30.719 2.781 1 95.5 214 PRO B O 1
ATOM 5012 N N . LEU B 1 215 ? 18.547 29.594 3.461 1 97.31 215 LEU B N 1
ATOM 5013 C CA . LEU B 1 215 ? 18.875 30.453 4.602 1 97.31 215 LEU B CA 1
ATOM 5014 C C . LEU B 1 215 ? 19.094 31.891 4.156 1 97.31 215 LEU B C 1
ATOM 5016 O O . LEU B 1 215 ? 18.719 32.812 4.867 1 97.31 215 LEU B O 1
ATOM 5020 N N . ASP B 1 216 ? 19.672 32.031 2.984 1 96.12 216 ASP B N 1
ATOM 5021 C CA . ASP B 1 216 ? 20.016 33.375 2.473 1 96.12 216 ASP B CA 1
ATOM 5022 C C . ASP B 1 216 ? 18.766 34.219 2.285 1 96.12 216 ASP B C 1
ATOM 5024 O O . ASP B 1 216 ? 18.844 35.438 2.357 1 96.12 216 ASP B O 1
ATOM 5028 N N . ARG B 1 217 ? 17.656 33.594 2.043 1 96.19 217 ARG B N 1
ATOM 5029 C CA . ARG B 1 217 ? 16.406 34.312 1.83 1 96.19 217 ARG B CA 1
ATOM 5030 C C . ARG B 1 217 ? 15.516 34.25 3.066 1 96.19 217 ARG B C 1
ATOM 5032 O O . ARG B 1 217 ? 14.859 35.219 3.424 1 96.19 217 ARG B O 1
ATOM 5039 N N . LEU B 1 218 ? 15.5 33.125 3.754 1 97.44 218 LEU B N 1
ATOM 5040 C CA . LEU B 1 218 ? 14.594 32.906 4.871 1 97.44 218 LEU B CA 1
ATOM 5041 C C . LEU B 1 218 ? 15.023 33.688 6.098 1 97.44 218 LEU B C 1
ATOM 5043 O O . LEU B 1 218 ? 14.188 34.281 6.777 1 97.44 218 LEU B O 1
ATOM 5047 N N . LEU B 1 219 ? 16.281 33.781 6.379 1 98 219 LEU B N 1
ATOM 5048 C CA . LEU B 1 219 ? 16.781 34.438 7.594 1 98 219 LEU B CA 1
ATOM 5049 C C . LEU B 1 219 ? 16.453 35.938 7.59 1 98 219 LEU B C 1
ATOM 5051 O O . LEU B 1 219 ? 15.898 36.438 8.555 1 98 219 LEU B O 1
ATOM 5055 N N . PRO B 1 220 ? 16.719 36.625 6.453 1 97.19 220 PRO B N 1
ATOM 5056 C CA . PRO B 1 220 ? 16.375 38.031 6.445 1 97.19 220 PRO B CA 1
ATOM 5057 C C . PRO B 1 220 ? 14.875 38.312 6.527 1 97.19 220 PRO B C 1
ATOM 5059 O O . PRO B 1 220 ? 14.445 39.375 6.926 1 97.19 220 PRO B O 1
ATOM 5062 N N . ALA B 1 221 ? 14.055 37.375 6.164 1 97.31 221 ALA B N 1
ATOM 5063 C CA . ALA B 1 221 ? 12.602 37.531 6.137 1 97.31 221 ALA B CA 1
ATOM 5064 C C . ALA B 1 221 ? 12.016 37.469 7.543 1 97.31 221 ALA B C 1
ATOM 5066 O O . ALA B 1 221 ? 10.906 37.938 7.789 1 97.31 221 ALA B O 1
ATOM 5067 N N . LEU B 1 222 ? 12.711 36.938 8.5 1 98.31 222 LEU B N 1
ATOM 5068 C CA . LEU B 1 222 ? 12.141 36.562 9.797 1 98.31 222 LEU B CA 1
ATOM 5069 C C . LEU B 1 222 ? 11.875 37.812 10.641 1 98.31 222 LEU B C 1
ATOM 5071 O O . LEU B 1 222 ? 10.789 37.938 11.211 1 98.31 222 LEU B O 1
ATOM 5075 N N . PRO B 1 223 ? 12.82 38.812 10.711 1 98.25 223 PRO B N 1
ATOM 5076 C CA . PRO B 1 223 ? 12.5 40.031 11.453 1 98.25 223 PRO B CA 1
ATOM 5077 C C . PRO B 1 223 ? 11.328 40.781 10.859 1 98.25 223 PRO B C 1
ATOM 5079 O O . PRO B 1 223 ? 10.539 41.406 11.594 1 98.25 223 PRO B O 1
ATOM 5082 N N . VAL B 1 224 ? 11.234 40.75 9.539 1 97.75 224 VAL B N 1
ATOM 5083 C CA . VAL B 1 224 ? 10.133 41.406 8.859 1 97.75 224 VAL B CA 1
ATOM 5084 C C . VAL B 1 224 ? 8.812 40.75 9.227 1 97.75 224 VAL B C 1
ATOM 5086 O O . VAL B 1 224 ? 7.836 41.406 9.57 1 97.75 224 VAL B O 1
ATOM 5089 N N . LEU B 1 225 ? 8.781 39.438 9.211 1 97.56 225 LEU B N 1
ATOM 5090 C CA . LEU B 1 225 ? 7.602 38.656 9.602 1 97.56 225 LEU B CA 1
ATOM 5091 C C . LEU B 1 225 ? 7.191 39 11.031 1 97.56 225 LEU B C 1
ATOM 5093 O O . LEU B 1 225 ? 6.016 39.25 11.305 1 97.56 225 LEU B O 1
ATOM 5097 N N . ALA B 1 226 ? 8.141 39 11.906 1 98.06 226 ALA B N 1
ATOM 5098 C CA . ALA B 1 226 ? 7.871 39.25 13.328 1 98.06 226 ALA B CA 1
ATOM 5099 C C . ALA B 1 226 ? 7.266 40.625 13.539 1 98.06 226 ALA B C 1
ATOM 5101 O O . ALA B 1 226 ? 6.371 40.812 14.367 1 98.06 226 ALA B O 1
ATOM 5102 N N . SER B 1 227 ? 7.73 41.594 12.766 1 97.94 227 SER B N 1
ATOM 5103 C CA . SER B 1 227 ? 7.281 43 12.938 1 97.94 227 SER B CA 1
ATOM 5104 C C . SER B 1 227 ? 5.875 43.188 12.375 1 97.94 227 SER B C 1
ATOM 5106 O O . SER B 1 227 ? 5.191 44.156 12.719 1 97.94 227 SER B O 1
ATOM 5108 N N . GLN B 1 228 ? 5.434 42.281 11.5 1 97.69 228 GLN B N 1
ATOM 5109 C CA . GLN B 1 228 ? 4.164 42.469 10.805 1 97.69 228 GLN B CA 1
ATOM 5110 C C . GLN B 1 228 ? 3.076 41.562 11.391 1 97.69 228 GLN B C 1
ATOM 5112 O O . GLN B 1 228 ? 1.946 41.562 10.906 1 97.69 228 GLN B O 1
ATOM 5117 N N . LEU B 1 229 ? 3.396 40.906 12.453 1 98.38 229 LEU B N 1
ATOM 5118 C CA . LEU B 1 229 ? 2.418 40.031 13.086 1 98.38 229 LEU B CA 1
ATOM 5119 C C . LEU B 1 229 ? 1.169 40.812 13.484 1 98.38 229 LEU B C 1
ATOM 5121 O O . LEU B 1 229 ? 1.263 41.938 13.984 1 98.38 229 LEU B O 1
ATOM 5125 N N . GLY B 1 230 ? 0.03 40.188 13.219 1 98.25 230 GLY B N 1
ATOM 5126 C CA . GLY B 1 230 ? -1.255 40.719 13.625 1 98.25 230 GLY B CA 1
ATOM 5127 C C . GLY B 1 230 ? -2.307 39.656 13.867 1 98.25 230 GLY B C 1
ATOM 5128 O O . GLY B 1 230 ? -2.1 38.5 13.539 1 98.25 230 GLY B O 1
ATOM 5129 N N . ALA B 1 231 ? -3.426 40.094 14.43 1 98.19 231 ALA B N 1
ATOM 5130 C CA . ALA B 1 231 ? -4.43 39.125 14.883 1 98.19 231 ALA B CA 1
ATOM 5131 C C . ALA B 1 231 ? -5.66 39.156 13.977 1 98.19 231 ALA B C 1
ATOM 5133 O O . ALA B 1 231 ? -6.688 38.531 14.297 1 98.19 231 ALA B O 1
ATOM 5134 N N . SER B 1 232 ? -5.59 39.812 12.844 1 97.12 232 SER B N 1
ATOM 5135 C CA . SER B 1 232 ? -6.758 39.969 11.977 1 97.12 232 SER B CA 1
ATOM 5136 C C . SER B 1 232 ? -6.961 38.719 11.117 1 97.12 232 SER B C 1
ATOM 5138 O O . SER B 1 232 ? -6.047 37.906 10.961 1 97.12 232 SER B O 1
ATOM 5140 N N . ALA B 1 233 ? -8.195 38.594 10.586 1 95.38 233 ALA B N 1
ATOM 5141 C CA . ALA B 1 233 ? -8.508 37.5 9.648 1 95.38 233 ALA B CA 1
ATOM 5142 C C . ALA B 1 233 ? -7.633 37.594 8.398 1 95.38 233 ALA B C 1
ATOM 5144 O O . ALA B 1 233 ? -7.262 36.562 7.82 1 95.38 233 ALA B O 1
ATOM 5145 N N . GLU B 1 234 ? -7.312 38.75 8 1 94.88 234 GLU B N 1
ATOM 5146 C CA . GLU B 1 234 ? -6.469 38.969 6.828 1 94.88 234 GLU B CA 1
ATOM 5147 C C . GLU B 1 234 ? -5.059 38.438 7.055 1 94.88 234 GLU B C 1
ATOM 5149 O O . GLU B 1 234 ? -4.477 37.812 6.164 1 94.88 234 GLU B O 1
ATOM 5154 N N . GLN B 1 235 ? -4.551 38.719 8.219 1 96 235 GLN B N 1
ATOM 5155 C CA . GLN B 1 235 ? -3.213 38.219 8.539 1 96 235 GLN B CA 1
ATOM 5156 C C . GLN B 1 235 ? -3.186 36.719 8.641 1 96 235 GLN B C 1
ATOM 5158 O O . GLN B 1 235 ? -2.229 36.062 8.203 1 96 235 GLN B O 1
ATOM 5163 N N . ALA B 1 236 ? -4.227 36.188 9.219 1 96.69 236 ALA B N 1
ATOM 5164 C CA . ALA B 1 236 ? -4.352 34.719 9.242 1 96.69 236 ALA B CA 1
ATOM 5165 C C . ALA B 1 236 ? -4.371 34.156 7.82 1 96.69 236 ALA B C 1
ATOM 5167 O O . ALA B 1 236 ? -3.736 33.156 7.547 1 96.69 236 ALA B O 1
ATOM 5168 N N . PHE B 1 237 ? -5.039 34.781 6.938 1 94.62 237 PHE B N 1
ATOM 5169 C CA . PHE B 1 237 ? -5.148 34.344 5.547 1 94.62 237 PHE B CA 1
ATOM 5170 C C . PHE B 1 237 ? -3.791 34.406 4.852 1 94.62 237 PHE B C 1
ATOM 5172 O O . PHE B 1 237 ? -3.438 33.531 4.074 1 94.62 237 PHE B O 1
ATOM 5179 N N . HIS B 1 238 ? -3.041 35.469 5.117 1 94.94 238 HIS B N 1
ATOM 5180 C CA . HIS B 1 238 ? -1.702 35.562 4.551 1 94.94 238 HIS B CA 1
ATOM 5181 C C . HIS B 1 238 ? -0.833 34.375 4.945 1 94.94 238 HIS B C 1
ATOM 5183 O O . HIS B 1 238 ? -0.072 33.875 4.125 1 94.94 238 HIS B O 1
ATOM 5189 N N . ALA B 1 239 ? -0.939 34.031 6.176 1 96.75 239 ALA B N 1
ATOM 5190 C CA . ALA B 1 239 ? -0.169 32.875 6.656 1 96.75 239 ALA B CA 1
ATOM 5191 C C . ALA B 1 239 ? -0.574 31.609 5.93 1 96.75 239 ALA B C 1
ATOM 5193 O O . ALA B 1 239 ? 0.283 30.812 5.531 1 96.75 239 ALA B O 1
ATOM 5194 N N . ALA B 1 240 ? -1.858 31.422 5.766 1 94.75 240 ALA B N 1
ATOM 5195 C CA . ALA B 1 240 ? -2.352 30.25 5.059 1 94.75 240 ALA B CA 1
ATOM 5196 C C . ALA B 1 240 ? -1.881 30.234 3.605 1 94.75 240 ALA B C 1
ATOM 5198 O O . ALA B 1 240 ? -1.516 29.188 3.07 1 94.75 240 ALA B O 1
ATOM 5199 N N . VAL B 1 241 ? -1.839 31.344 2.957 1 92.62 241 VAL B N 1
ATOM 5200 C CA . VAL B 1 241 ? -1.404 31.469 1.57 1 92.62 241 VAL B CA 1
ATOM 5201 C C . VAL B 1 241 ? 0.062 31.062 1.448 1 92.62 241 VAL B C 1
ATOM 5203 O O . VAL B 1 241 ? 0.452 30.406 0.482 1 92.62 241 VAL B O 1
ATOM 5206 N N . ALA B 1 242 ? 0.793 31.422 2.428 1 93.31 242 ALA B N 1
ATOM 5207 C CA . ALA B 1 242 ? 2.23 31.156 2.4 1 93.31 242 ALA B CA 1
ATOM 5208 C C . ALA B 1 242 ? 2.514 29.656 2.305 1 93.31 242 ALA B C 1
ATOM 5210 O O . ALA B 1 242 ? 3.543 29.25 1.762 1 93.31 242 ALA B O 1
ATOM 5211 N N . MET B 1 243 ? 1.587 28.906 2.779 1 91.75 243 MET B N 1
ATOM 5212 C CA . MET B 1 243 ? 1.809 27.469 2.807 1 91.75 243 MET B CA 1
ATOM 5213 C C . MET B 1 243 ? 1.072 26.781 1.66 1 91.75 243 MET B C 1
ATOM 5215 O O . MET B 1 243 ? 1.174 25.562 1.49 1 91.75 243 MET B O 1
ATOM 5219 N N . THR B 1 244 ? 0.42 27.516 0.858 1 87 244 THR B N 1
ATOM 5220 C CA . THR B 1 244 ? -0.395 26.953 -0.214 1 87 244 THR B CA 1
ATOM 5221 C C . THR B 1 244 ? 0.394 26.891 -1.52 1 87 244 THR B C 1
ATOM 5223 O O . THR B 1 244 ? 1.021 27.875 -1.915 1 87 244 THR B O 1
ATOM 5226 N N . ASP B 1 245 ? 0.337 25.719 -2.139 1 77.56 245 ASP B N 1
ATOM 5227 C CA . ASP B 1 245 ? 0.997 25.562 -3.43 1 77.56 245 ASP B CA 1
ATOM 5228 C C . ASP B 1 245 ? 0.26 26.344 -4.52 1 77.56 245 ASP B C 1
ATOM 5230 O O . ASP B 1 245 ? -0.91 26.688 -4.359 1 77.56 245 ASP B O 1
ATOM 5234 N N . ARG B 1 246 ? 0.928 26.531 -5.641 1 66.94 246 ARG B N 1
ATOM 5235 C CA . ARG B 1 246 ? 0.429 27.375 -6.727 1 66.94 246 ARG B CA 1
ATOM 5236 C C . ARG B 1 246 ? -0.861 26.812 -7.309 1 66.94 246 ARG B C 1
ATOM 5238 O O . ARG B 1 246 ? -1.75 27.562 -7.711 1 66.94 246 ARG B O 1
ATOM 5245 N N . ASP B 1 247 ? -0.963 25.594 -7.359 1 67.56 247 ASP B N 1
ATOM 5246 C CA . ASP B 1 247 ? -2.102 24.969 -8.031 1 67.56 247 ASP B CA 1
ATOM 5247 C C . ASP B 1 247 ? -3.156 24.516 -7.023 1 67.56 247 ASP B C 1
ATOM 5249 O O . ASP B 1 247 ? -4.09 23.797 -7.375 1 67.56 247 ASP B O 1
ATOM 5253 N N . SER B 1 248 ? -3.031 25.062 -5.855 1 79.06 248 SER B N 1
ATOM 5254 C CA . SER B 1 248 ? -3.932 24.609 -4.801 1 79.06 248 SER B CA 1
ATOM 5255 C C . SER B 1 248 ? -4.691 25.781 -4.188 1 79.06 248 SER B C 1
ATOM 5257 O O . SER B 1 248 ? -4.473 26.938 -4.566 1 79.06 248 SER B O 1
ATOM 5259 N N . THR B 1 249 ? -5.664 25.469 -3.34 1 84.06 249 THR B N 1
ATOM 5260 C CA . THR B 1 249 ? -6.453 26.469 -2.631 1 84.06 249 THR B CA 1
ATOM 5261 C C . THR B 1 249 ? -6.078 26.5 -1.152 1 84.06 249 THR B C 1
ATOM 5263 O O . THR B 1 249 ? -5.551 25.516 -0.615 1 84.06 249 THR B O 1
ATOM 5266 N N . THR B 1 250 ? -6.309 27.734 -0.571 1 89.38 250 THR B N 1
ATOM 5267 C CA . THR B 1 250 ? -6.047 27.875 0.856 1 89.38 250 THR B CA 1
ATOM 5268 C C . THR B 1 250 ? -7.125 27.172 1.68 1 89.38 250 THR B C 1
ATOM 5270 O O . THR B 1 250 ? -8.312 27.25 1.357 1 89.38 250 THR B O 1
ATOM 5273 N N . LYS B 1 251 ? -6.73 26.531 2.754 1 91.94 251 LYS B N 1
ATOM 5274 C CA . LYS B 1 251 ? -7.645 25.812 3.637 1 91.94 251 LYS B CA 1
ATOM 5275 C C . LYS B 1 251 ? -7.539 26.328 5.07 1 91.94 251 LYS B C 1
ATOM 5277 O O . LYS B 1 251 ? -6.52 26.125 5.734 1 91.94 251 LYS B O 1
ATOM 5282 N N . GLU B 1 252 ? -8.586 27 5.484 1 95 252 GLU B N 1
ATOM 5283 C CA . GLU B 1 252 ? -8.703 27.516 6.844 1 95 252 GLU B CA 1
ATOM 5284 C C . GLU B 1 252 ? -10.07 27.219 7.441 1 95 252 GLU B C 1
ATOM 5286 O O . GLU B 1 252 ? -11.047 27.047 6.711 1 95 252 GLU B O 1
ATOM 5291 N N . ALA B 1 253 ? -10.062 27.109 8.734 1 95.88 253 ALA B N 1
ATOM 5292 C CA . ALA B 1 253 ? -11.32 26.969 9.461 1 95.88 253 ALA B CA 1
ATOM 5293 C C . ALA B 1 253 ? -11.156 27.391 10.922 1 95.88 253 ALA B C 1
ATOM 5295 O O . ALA B 1 253 ? -10.047 27.359 11.461 1 95.88 253 ALA B O 1
ATOM 5296 N N . ALA B 1 254 ? -12.219 27.812 11.484 1 97.38 254 ALA B N 1
ATOM 5297 C CA . ALA B 1 254 ? -12.25 28.141 12.898 1 97.38 254 ALA B CA 1
ATOM 5298 C C . ALA B 1 254 ? -13.617 27.859 13.508 1 97.38 254 ALA B C 1
ATOM 5300 O O . ALA B 1 254 ? -14.648 28.016 12.844 1 97.38 254 ALA B O 1
ATOM 5301 N N . LEU B 1 255 ? -13.586 27.422 14.719 1 97.5 255 LEU B N 1
ATOM 5302 C CA . LEU B 1 255 ? -14.812 27.062 15.43 1 97.5 255 LEU B CA 1
ATOM 5303 C C . LEU B 1 255 ? -14.875 27.766 16.781 1 97.5 255 LEU B C 1
ATOM 5305 O O . LEU B 1 255 ? -13.844 27.984 17.422 1 97.5 255 LEU B O 1
ATOM 5309 N N . GLU B 1 256 ? -16.062 28.109 17.188 1 97.56 256 GLU B N 1
ATOM 5310 C CA . GLU B 1 256 ? -16.375 28.531 18.547 1 97.56 256 GLU B CA 1
ATOM 5311 C C . GLU B 1 256 ? -17.234 27.484 19.25 1 97.56 256 GLU B C 1
ATOM 5313 O O . GLU B 1 256 ? -18.203 26.969 18.672 1 97.56 256 GLU B O 1
ATOM 5318 N N . VAL B 1 257 ? -16.812 27.172 20.453 1 96.62 257 VAL B N 1
ATOM 5319 C CA . VAL B 1 257 ? -17.531 26.125 21.188 1 96.62 257 VAL B CA 1
ATOM 5320 C C . VAL B 1 257 ? -17.766 26.578 22.625 1 96.62 257 VAL B C 1
ATOM 5322 O O . VAL B 1 257 ? -16.875 27.156 23.25 1 96.62 257 VAL B O 1
ATOM 5325 N N . ALA B 1 258 ? -18.969 26.281 23.141 1 95.25 258 ALA B N 1
ATOM 5326 C CA . ALA B 1 258 ? -19.297 26.547 24.547 1 95.25 258 ALA B CA 1
ATOM 5327 C C . ALA B 1 258 ? -18.859 25.391 25.453 1 95.25 258 ALA B C 1
ATOM 5329 O O . ALA B 1 258 ? -19.188 24.234 25.188 1 95.25 258 ALA B O 1
ATOM 5330 N N . LEU B 1 259 ? -18.047 25.625 26.453 1 92.69 259 LEU B N 1
ATOM 5331 C CA . LEU B 1 259 ? -17.578 24.578 27.359 1 92.69 259 LEU B CA 1
ATOM 5332 C C . LEU B 1 259 ? -18.438 24.484 28.594 1 92.69 259 LEU B C 1
ATOM 5334 O O . LEU B 1 259 ? -18.266 23.594 29.422 1 92.69 259 LEU B O 1
ATOM 5338 N N . GLY B 1 260 ? -19.391 25.266 28.734 1 82.25 260 GLY B N 1
ATOM 5339 C CA . GLY B 1 260 ? -20.266 25.344 29.891 1 82.25 260 GLY B CA 1
ATOM 5340 C C . GLY B 1 260 ? -20.359 26.734 30.484 1 82.25 260 GLY B C 1
ATOM 5341 O O . GLY B 1 260 ? -19.391 27.5 30.422 1 82.25 260 GLY B O 1
ATOM 5342 N N . GLY B 1 261 ? -21.469 27.016 31.016 1 76.12 261 GLY B N 1
ATOM 5343 C CA . GLY B 1 261 ? -21.719 28.328 31.578 1 76.12 261 GLY B CA 1
ATOM 5344 C C . GLY B 1 261 ? -21.609 29.438 30.562 1 76.12 261 GLY B C 1
ATOM 5345 O O . GLY B 1 261 ? -22.234 29.391 29.5 1 76.12 261 GLY B O 1
ATOM 5346 N N . LEU B 1 262 ? -20.766 30.422 30.953 1 71 262 LEU B N 1
ATOM 5347 C CA . LEU B 1 262 ? -20.609 31.594 30.109 1 71 262 LEU B CA 1
ATOM 5348 C C . LEU B 1 262 ? -19.297 31.547 29.328 1 71 262 LEU B C 1
ATOM 5350 O O . LEU B 1 262 ? -18.938 32.5 28.656 1 71 262 LEU B O 1
ATOM 5354 N N . SER B 1 263 ? -18.75 30.328 29.391 1 85.06 263 SER B N 1
ATOM 5355 C CA . SER B 1 263 ? -17.422 30.312 28.797 1 85.06 263 SER B CA 1
ATOM 5356 C C . SER B 1 263 ? -17.453 29.734 27.375 1 85.06 263 SER B C 1
ATOM 5358 O O . SER B 1 263 ? -18.047 28.672 27.156 1 85.06 263 SER B O 1
ATOM 5360 N N . SER B 1 264 ? -17 30.562 26.438 1 93.5 264 SER B N 1
ATOM 5361 C CA . SER B 1 264 ? -16.812 30.125 25.047 1 93.5 264 SER B CA 1
ATOM 5362 C C . SER B 1 264 ? -15.344 30.203 24.641 1 93.5 264 SER B C 1
ATOM 5364 O O . SER B 1 264 ? -14.625 31.125 25.047 1 93.5 264 SER B O 1
ATOM 5366 N N . VAL B 1 265 ? -14.938 29.156 24.031 1 97.62 265 VAL B N 1
ATOM 5367 C CA . VAL B 1 265 ? -13.555 29.125 23.547 1 97.62 265 VAL B CA 1
ATOM 5368 C C . VAL B 1 265 ? -13.539 28.953 22.031 1 97.62 265 VAL B C 1
ATOM 5370 O O . VAL B 1 265 ? -14.555 28.625 21.422 1 97.62 265 VAL B O 1
ATOM 5373 N N . ARG B 1 266 ? -12.367 29.234 21.453 1 98.19 266 ARG B N 1
ATOM 5374 C CA . ARG B 1 266 ? -12.258 29.156 20 1 98.19 266 ARG B CA 1
ATOM 5375 C C . ARG B 1 266 ? -11.094 28.266 19.594 1 98.19 266 ARG B C 1
ATOM 5377 O O . ARG B 1 266 ? -10.102 28.156 20.312 1 98.19 266 ARG B O 1
ATOM 5384 N N . LEU B 1 267 ? -11.328 27.578 18.484 1 98.31 267 LEU B N 1
ATOM 5385 C CA . LEU B 1 267 ? -10.328 26.781 17.766 1 98.31 267 LEU B CA 1
ATOM 5386 C C . LEU B 1 267 ? -10.102 27.328 16.359 1 98.31 267 LEU B C 1
ATOM 5388 O O . LEU B 1 267 ? -11.047 27.766 15.703 1 98.31 267 LEU B O 1
ATOM 5392 N N . GLY B 1 268 ? -8.852 27.391 15.922 1 98.38 268 GLY B N 1
ATOM 5393 C CA . GLY B 1 268 ? -8.5 27.781 14.562 1 98.38 268 GLY B CA 1
ATOM 5394 C C . GLY B 1 268 ? -7.508 26.828 13.914 1 98.38 268 GLY B C 1
ATOM 5395 O O . GLY B 1 268 ? -6.762 26.141 14.609 1 98.38 268 GLY B O 1
ATOM 5396 N N . GLY B 1 269 ? -7.582 26.828 12.578 1 97.75 269 GLY B N 1
ATOM 5397 C CA . GLY B 1 269 ? -6.652 25.938 11.898 1 97.75 269 GLY B CA 1
ATOM 5398 C C . GLY B 1 269 ? -6.426 26.312 10.445 1 97.75 269 GLY B C 1
ATOM 5399 O O . GLY B 1 269 ? -7.238 27.016 9.852 1 97.75 269 GLY B O 1
ATOM 5400 N N . MET B 1 270 ? -5.316 25.906 9.914 1 96.81 270 MET B N 1
ATOM 5401 C CA . MET B 1 270 ? -4.953 25.922 8.5 1 96.81 270 MET B CA 1
ATOM 5402 C C . MET B 1 270 ? -4.219 24.641 8.109 1 96.81 270 MET B C 1
ATOM 5404 O O . MET B 1 270 ? -3.582 24 8.945 1 96.81 270 MET B O 1
ATOM 5408 N N . ALA B 1 271 ? -4.371 24.234 6.879 1 95.44 271 ALA B N 1
ATOM 5409 C CA . ALA B 1 271 ? -3.709 23.016 6.406 1 95.44 271 ALA B CA 1
ATOM 5410 C C . ALA B 1 271 ? -3.379 23.109 4.922 1 95.44 271 ALA B C 1
ATOM 5412 O O . ALA B 1 271 ? -4.043 23.844 4.176 1 95.44 271 ALA B O 1
ATOM 5413 N N . HIS B 1 272 ? -2.34 22.422 4.539 1 90.88 272 HIS B N 1
ATOM 5414 C CA . HIS B 1 272 ? -1.933 22.344 3.141 1 90.88 272 HIS B CA 1
ATOM 5415 C C . HIS B 1 272 ? -1.219 21.031 2.838 1 90.88 272 HIS B C 1
ATOM 5417 O O . HIS B 1 272 ? -0.546 20.469 3.707 1 90.88 272 HIS B O 1
ATOM 5423 N N . ALA B 1 273 ? -1.461 20.578 1.63 1 87.81 273 ALA B N 1
ATOM 5424 C CA . ALA B 1 273 ? -0.721 19.422 1.159 1 87.81 273 ALA B CA 1
ATOM 5425 C C . ALA B 1 273 ? 0.53 19.828 0.391 1 87.81 273 ALA B C 1
ATOM 5427 O O . ALA B 1 273 ? 0.538 20.875 -0.281 1 87.81 273 ALA B O 1
ATOM 5428 N N . SER B 1 274 ? 1.555 19.094 0.582 1 78.69 274 SER B N 1
ATOM 5429 C CA . SER B 1 274 ? 2.773 19.156 -0.218 1 78.69 274 SER B CA 1
ATOM 5430 C C . SER B 1 274 ? 3.135 17.797 -0.802 1 78.69 274 SER B C 1
ATOM 5432 O O . SER B 1 274 ? 2.518 16.797 -0.459 1 78.69 274 SER B O 1
ATOM 5434 N N . PRO B 1 275 ? 4.086 17.734 -1.799 1 73.62 275 PRO B N 1
ATOM 5435 C CA . PRO B 1 275 ? 4.488 16.453 -2.369 1 73.62 275 PRO B CA 1
ATOM 5436 C C . PRO B 1 275 ? 5 15.469 -1.314 1 73.62 275 PRO B C 1
ATOM 5438 O O . PRO B 1 275 ? 5.016 14.258 -1.547 1 73.62 275 PRO B O 1
ATOM 5441 N N . SER B 1 276 ? 5.336 16.016 -0.244 1 78.44 276 SER B N 1
ATOM 5442 C CA . SER B 1 276 ? 5.973 15.141 0.734 1 78.44 276 SER B CA 1
ATOM 5443 C C . SER B 1 276 ? 5.105 14.977 1.979 1 78.44 276 SER B C 1
ATOM 5445 O O . SER B 1 276 ? 5.57 14.477 3.004 1 78.44 276 SER B O 1
ATOM 5447 N N . GLY B 1 277 ? 3.908 15.484 2.006 1 88.69 277 GLY B N 1
ATOM 5448 C CA . GLY B 1 277 ? 3.035 15.266 3.15 1 88.69 277 GLY B CA 1
ATOM 5449 C C . GLY B 1 277 ? 2.092 16.422 3.406 1 88.69 277 GLY B C 1
ATOM 5450 O O . GLY B 1 277 ? 1.854 17.25 2.52 1 88.69 277 GLY B O 1
ATOM 5451 N N . VAL B 1 278 ? 1.484 16.391 4.609 1 93.5 278 VAL B N 1
ATOM 5452 C CA . VAL B 1 278 ? 0.537 17.438 5.02 1 93.5 278 VAL B CA 1
ATOM 5453 C C . VAL B 1 278 ? 1.141 18.266 6.141 1 93.5 278 VAL B C 1
ATOM 5455 O O . VAL B 1 278 ? 1.822 17.75 7.023 1 93.5 278 VAL B O 1
ATOM 5458 N N . GLN B 1 279 ? 0.976 19.609 6.02 1 96.31 279 GLN B N 1
ATOM 5459 C CA . GLN B 1 279 ? 1.323 20.562 7.066 1 96.31 279 GLN B CA 1
ATOM 5460 C C . GLN B 1 279 ? 0.083 21.281 7.594 1 96.31 279 GLN B C 1
ATOM 5462 O O . GLN B 1 279 ? -0.725 21.781 6.812 1 96.31 279 GLN B O 1
ATOM 5467 N N . ALA B 1 280 ? -0.057 21.25 8.883 1 97.75 280 ALA B N 1
ATOM 5468 C CA . ALA B 1 280 ? -1.196 21.938 9.477 1 97.75 280 ALA B CA 1
ATOM 5469 C C . ALA B 1 280 ? -0.799 22.625 10.781 1 97.75 280 ALA B C 1
ATOM 5471 O O . ALA B 1 280 ? 0.105 22.156 11.484 1 97.75 280 ALA B O 1
ATOM 5472 N N . ALA B 1 281 ? -1.425 23.75 11.07 1 98.75 281 ALA B N 1
ATOM 5473 C CA . ALA B 1 281 ? -1.288 24.484 12.336 1 98.75 281 ALA B CA 1
ATOM 5474 C C . ALA B 1 281 ? -2.646 24.688 12.992 1 98.75 281 ALA B C 1
ATOM 5476 O O . ALA B 1 281 ? -3.576 25.203 12.367 1 98.75 281 ALA B O 1
ATOM 5477 N N . ILE B 1 282 ? -2.742 24.25 14.234 1 98.81 282 ILE B N 1
ATOM 5478 C CA . ILE B 1 282 ? -3.984 24.328 14.992 1 98.81 282 ILE B CA 1
ATOM 5479 C C . ILE B 1 282 ? -3.783 25.234 16.203 1 98.81 282 ILE B C 1
ATOM 5481 O O . ILE B 1 282 ? -2.807 25.078 16.953 1 98.81 282 ILE B O 1
ATOM 5485 N N . THR B 1 283 ? -4.703 26.219 16.438 1 98.81 283 THR B N 1
ATOM 5486 C CA . THR B 1 283 ? -4.645 27.109 17.594 1 98.81 283 THR B CA 1
ATOM 5487 C C . THR B 1 283 ? -5.895 26.953 18.453 1 98.81 283 THR B C 1
ATOM 5489 O O . THR B 1 283 ? -6.961 26.594 17.953 1 98.81 283 THR B O 1
ATOM 5492 N N . CYS B 1 284 ? -5.754 27.172 19.703 1 98.62 284 CYS B N 1
ATOM 5493 C CA . CYS B 1 284 ? -6.832 27.094 20.672 1 98.62 284 CYS B CA 1
ATOM 5494 C C . CYS B 1 284 ? -6.598 28.047 21.828 1 98.62 284 CYS B C 1
ATOM 5496 O O . CYS B 1 284 ? -5.473 28.172 22.328 1 98.62 284 CYS B O 1
ATOM 5498 N N . ASP B 1 285 ? -7.676 28.797 22.281 1 98.56 285 ASP B N 1
ATOM 5499 C CA . ASP B 1 285 ? -7.48 29.75 23.375 1 98.56 285 ASP B CA 1
ATOM 5500 C C . ASP B 1 285 ? -8.047 29.188 24.688 1 98.56 285 ASP B C 1
ATOM 5502 O O . ASP B 1 285 ? -8.078 29.891 25.703 1 98.56 285 ASP B O 1
ATOM 5506 N N . ALA B 1 286 ? -8.453 27.906 24.719 1 97.31 286 ALA B N 1
ATOM 5507 C CA . ALA B 1 286 ? -8.992 27.281 25.922 1 97.31 286 ALA B CA 1
ATOM 5508 C C . ALA B 1 286 ? -7.887 27.047 26.953 1 97.31 286 ALA B C 1
ATOM 5510 O O . ALA B 1 286 ? -6.773 26.656 26.594 1 97.31 286 ALA B O 1
ATOM 5511 N N . ALA B 1 287 ? -8.25 27.281 28.219 1 96.31 287 ALA B N 1
ATOM 5512 C CA . ALA B 1 287 ? -7.383 26.844 29.312 1 96.31 287 ALA B CA 1
ATOM 5513 C C . ALA B 1 287 ? -7.539 25.359 29.578 1 96.31 287 ALA B C 1
ATOM 5515 O O . ALA B 1 287 ? -8.547 24.922 30.141 1 96.31 287 ALA B O 1
ATOM 5516 N N . VAL B 1 288 ? -6.582 24.609 29.156 1 94.69 288 VAL B N 1
ATOM 5517 C CA . VAL B 1 288 ? -6.586 23.156 29.312 1 94.69 288 VAL B CA 1
ATOM 5518 C 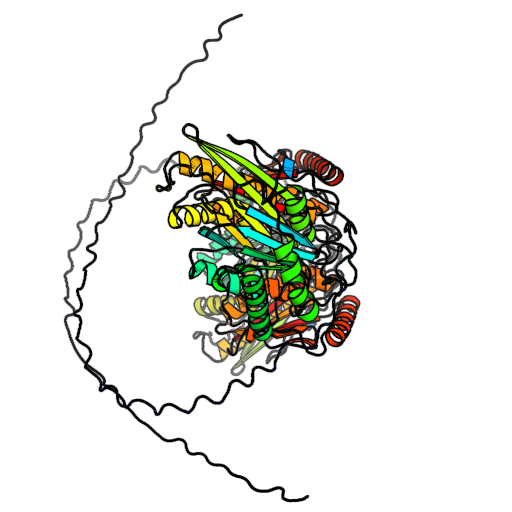C . VAL B 1 288 ? -5.242 22.688 29.875 1 94.69 288 VAL B C 1
ATOM 5520 O O . VAL B 1 288 ? -4.188 23.203 29.484 1 94.69 288 VAL B O 1
ATOM 5523 N N . HIS B 1 289 ? -5.324 21.766 30.844 1 94 289 HIS B N 1
ATOM 5524 C CA . HIS B 1 289 ? -4.09 21.156 31.344 1 94 289 HIS B CA 1
ATOM 5525 C C . HIS B 1 289 ? -3.289 20.547 30.203 1 94 289 HIS B C 1
ATOM 5527 O O . HIS B 1 289 ? -3.852 19.859 29.344 1 94 289 HIS B O 1
ATOM 5533 N N . PRO B 1 290 ? -1.942 20.781 30.156 1 91.94 290 PRO B N 1
ATOM 5534 C CA . PRO B 1 290 ? -1.118 20.328 29.047 1 91.94 290 PRO B CA 1
ATOM 5535 C C . PRO B 1 290 ? -1.251 18.828 28.781 1 91.94 290 PRO B C 1
ATOM 5537 O O . PRO B 1 290 ? -1.326 18.406 27.625 1 91.94 290 PRO B O 1
ATOM 5540 N N . GLY B 1 291 ? -1.24 18.016 29.844 1 92.38 291 GLY B N 1
ATOM 5541 C CA . GLY B 1 291 ? -1.407 16.578 29.688 1 92.38 291 GLY B CA 1
ATOM 5542 C C . GLY B 1 291 ? -2.73 16.203 29.047 1 92.38 291 GLY B C 1
ATOM 5543 O O . GLY B 1 291 ? -2.783 15.328 28.188 1 92.38 291 GLY B O 1
ATOM 5544 N N . VAL B 1 292 ? -3.801 16.906 29.516 1 94.75 292 VAL B N 1
ATOM 5545 C CA . VAL B 1 292 ? -5.129 16.656 28.969 1 94.75 292 VAL B CA 1
ATOM 5546 C C . VAL B 1 292 ? -5.164 17.109 27.5 1 94.75 292 VAL B C 1
ATOM 5548 O O . VAL B 1 292 ? -5.707 16.406 26.656 1 94.75 292 VAL B O 1
ATOM 5551 N N . ARG B 1 293 ? -4.535 18.203 27.203 1 95.31 293 ARG B N 1
ATOM 5552 C CA . ARG B 1 293 ? -4.496 18.75 25.859 1 95.31 293 ARG B CA 1
ATOM 5553 C C . ARG B 1 293 ? -3.768 17.812 24.906 1 95.31 293 ARG B C 1
ATOM 5555 O O . ARG B 1 293 ? -4.23 17.562 23.781 1 95.31 293 ARG B O 1
ATOM 5562 N N . ARG B 1 294 ? -2.668 17.281 25.297 1 95.06 294 ARG B N 1
ATOM 5563 C CA . ARG B 1 294 ? -1.871 16.391 24.453 1 95.06 294 ARG B CA 1
ATOM 5564 C C . ARG B 1 294 ? -2.631 15.109 24.141 1 95.06 294 ARG B C 1
ATOM 5566 O O . ARG B 1 294 ? -2.633 14.648 23 1 95.06 294 ARG B O 1
ATOM 5573 N N . ALA B 1 295 ? -3.232 14.594 25.156 1 95.88 295 ALA B N 1
ATOM 5574 C CA . ALA B 1 295 ? -4.004 13.375 24.938 1 95.88 295 ALA B CA 1
ATOM 5575 C C . ALA B 1 295 ? -5.188 13.625 24.016 1 95.88 295 ALA B C 1
ATOM 5577 O O . ALA B 1 295 ? -5.453 12.828 23.109 1 95.88 295 ALA B O 1
ATOM 5578 N N . MET B 1 296 ? -5.836 14.719 24.297 1 96.62 296 MET B N 1
ATOM 5579 C CA . MET B 1 296 ? -6.973 15.117 23.484 1 96.62 296 MET B CA 1
ATOM 5580 C C . MET B 1 296 ? -6.559 15.312 22.031 1 96.62 296 MET B C 1
ATOM 5582 O O . MET B 1 296 ? -7.242 14.852 21.109 1 96.62 296 MET B O 1
ATOM 5586 N N . PHE B 1 297 ? -5.488 15.93 21.844 1 97.75 297 PHE B N 1
ATOM 5587 C CA . PHE B 1 297 ? -4.996 16.219 20.516 1 97.75 297 PHE B CA 1
ATOM 5588 C C . PHE B 1 297 ? -4.621 14.93 19.781 1 97.75 297 PHE B C 1
ATOM 5590 O O . PHE B 1 297 ? -4.926 14.773 18.594 1 97.75 297 PHE B O 1
ATOM 5597 N N . ALA B 1 298 ? -3.992 14.078 20.484 1 97.38 298 ALA B N 1
ATOM 5598 C CA . ALA B 1 298 ? -3.594 12.797 19.891 1 97.38 298 ALA B CA 1
ATOM 5599 C C . ALA B 1 298 ? -4.809 12.023 19.391 1 97.38 298 ALA B C 1
ATOM 5601 O O . ALA B 1 298 ? -4.789 11.477 18.297 1 97.38 298 ALA B O 1
ATOM 5602 N N . ARG B 1 299 ? -5.836 11.953 20.141 1 97.44 299 ARG B N 1
ATOM 5603 C CA . ARG B 1 299 ? -7.047 11.25 19.734 1 97.44 299 ARG B CA 1
ATOM 5604 C C . ARG B 1 299 ? -7.715 11.93 18.547 1 97.44 299 ARG B C 1
ATOM 5606 O O . ARG B 1 299 ? -8.133 11.266 17.594 1 97.44 299 ARG B O 1
ATOM 5613 N N . ALA B 1 300 ? -7.773 13.273 18.578 1 98.31 300 ALA B N 1
ATOM 5614 C CA . ALA B 1 300 ? -8.359 14.031 17.469 1 98.31 300 ALA B CA 1
ATOM 5615 C C . ALA B 1 300 ? -7.57 13.82 16.188 1 98.31 300 ALA B C 1
ATOM 5617 O O . ALA B 1 300 ? -8.156 13.672 15.109 1 98.31 300 ALA B O 1
ATOM 5618 N N . ALA B 1 301 ? -6.266 13.828 16.359 1 98.25 301 ALA B N 1
ATOM 5619 C CA . ALA B 1 301 ? -5.398 13.633 15.203 1 98.25 301 ALA B CA 1
ATOM 5620 C C . ALA B 1 301 ? -5.574 12.227 14.625 1 98.25 301 ALA B C 1
ATOM 5622 O O . ALA B 1 301 ? -5.617 12.055 13.406 1 98.25 301 ALA B O 1
ATOM 5623 N N . ALA B 1 302 ? -5.699 11.227 15.461 1 97.38 302 ALA B N 1
ATOM 5624 C CA . ALA B 1 302 ? -5.883 9.844 15.031 1 97.38 302 ALA B CA 1
ATOM 5625 C C . ALA B 1 302 ? -7.172 9.68 14.234 1 97.38 302 ALA B C 1
ATOM 5627 O O . ALA B 1 302 ? -7.246 8.859 13.32 1 97.38 302 ALA B O 1
ATOM 5628 N N . ASP B 1 303 ? -8.156 10.477 14.469 1 97.56 303 ASP B N 1
ATOM 5629 C CA . ASP B 1 303 ? -9.461 10.359 13.836 1 97.56 303 ASP B CA 1
ATOM 5630 C C . ASP B 1 303 ? -9.633 11.398 12.734 1 97.56 303 ASP B C 1
ATOM 5632 O O . ASP B 1 303 ? -10.758 11.664 12.289 1 97.56 303 ASP B O 1
ATOM 5636 N N . SER B 1 304 ? -8.602 12.039 12.367 1 97.69 304 SER B N 1
ATOM 5637 C CA . SER B 1 304 ? -8.648 13.055 11.32 1 97.69 304 SER B CA 1
ATOM 5638 C C . SER B 1 304 ? -7.445 12.938 10.391 1 97.69 304 SER B C 1
ATOM 5640 O O . SER B 1 304 ? -7.414 12.086 9.508 1 97.69 304 SER B O 1
ATOM 5642 N N . PHE B 1 305 ? -6.309 13.688 10.742 1 97.25 305 PHE B N 1
ATOM 5643 C CA . PHE B 1 305 ? -5.141 13.688 9.867 1 97.25 305 PHE B CA 1
ATOM 5644 C C . PHE B 1 305 ? -4.5 12.305 9.828 1 97.25 305 PHE B C 1
ATOM 5646 O O . PHE B 1 305 ? -3.881 11.93 8.828 1 97.25 305 PHE B O 1
ATOM 5653 N N . GLY B 1 306 ? -4.68 11.562 10.867 1 96.69 306 GLY B N 1
ATOM 5654 C CA . GLY B 1 306 ? -4.168 10.195 10.883 1 96.69 306 GLY B CA 1
ATOM 5655 C C . GLY B 1 306 ? -4.871 9.281 9.898 1 96.69 306 GLY B C 1
ATOM 5656 O O . GLY B 1 306 ? -4.387 8.188 9.602 1 96.69 306 GLY B O 1
ATOM 5657 N N . LEU B 1 307 ? -5.977 9.68 9.414 1 97.44 307 LEU B N 1
ATOM 5658 C CA . LEU B 1 307 ? -6.773 8.898 8.477 1 97.44 307 LEU B CA 1
ATOM 5659 C C . LEU B 1 307 ? -6.82 9.578 7.109 1 97.44 307 LEU B C 1
ATOM 5661 O O . LEU B 1 307 ? -7.695 9.281 6.293 1 97.44 307 LEU B O 1
ATOM 5665 N N . LEU B 1 308 ? -5.945 10.523 6.902 1 95.19 308 LEU B N 1
ATOM 5666 C CA . LEU B 1 308 ? -5.742 11.141 5.594 1 95.19 308 LEU B CA 1
ATOM 5667 C C . LEU B 1 308 ? -4.723 10.359 4.777 1 95.19 308 LEU B C 1
ATOM 5669 O O . LEU B 1 308 ? -3.557 10.25 5.168 1 95.19 308 LEU B O 1
ATOM 5673 N N . ALA B 1 309 ? -5.195 9.789 3.691 1 92.31 309 ALA B N 1
ATOM 5674 C CA . ALA B 1 309 ? -4.312 9.016 2.826 1 92.31 309 ALA B CA 1
ATOM 5675 C C . ALA B 1 309 ? -3.84 9.844 1.637 1 92.31 309 ALA B C 1
ATOM 5677 O O . ALA B 1 309 ? -4.496 9.867 0.591 1 92.31 309 ALA B O 1
ATOM 5678 N N . LEU B 1 310 ? -2.729 10.461 1.848 1 88 310 LEU B N 1
ATOM 5679 C CA . LEU B 1 310 ? -2.107 11.195 0.75 1 88 310 LEU B CA 1
ATOM 5680 C C . LEU B 1 310 ? -1.15 10.305 -0.03 1 88 310 LEU B C 1
ATOM 5682 O O . LEU B 1 310 ? -1.147 10.312 -1.263 1 88 310 LEU B O 1
ATOM 5686 N N . CYS B 1 311 ? -0.394 9.547 0.707 1 81 311 CYS B N 1
ATOM 5687 C CA . CYS B 1 311 ? 0.53 8.562 0.156 1 81 311 CYS B CA 1
ATOM 5688 C C . CYS B 1 311 ? 0.047 7.141 0.438 1 81 311 CYS B C 1
ATOM 5690 O O . CYS B 1 311 ? -0.992 6.949 1.072 1 81 311 CYS B O 1
ATOM 5692 N N . GLU B 1 312 ? 0.745 6.141 -0.135 1 84.12 312 GLU B N 1
ATOM 5693 C CA . GLU B 1 312 ? 0.395 4.742 0.08 1 84.12 312 GLU B CA 1
ATOM 5694 C C . GLU B 1 312 ? 0.87 4.258 1.447 1 84.12 312 GLU B C 1
ATOM 5696 O O . GLU B 1 312 ? 0.578 3.127 1.848 1 84.12 312 GLU B O 1
ATOM 5701 N N . GLY B 1 313 ? 1.514 5 2.135 1 80.62 313 GLY B N 1
ATOM 5702 C CA . GLY B 1 313 ? 2.02 4.848 3.49 1 80.62 313 GLY B CA 1
ATOM 5703 C C . GLY B 1 313 ? 2.289 6.176 4.176 1 80.62 313 GLY B C 1
ATOM 5704 O O . GLY B 1 313 ? 1.731 7.203 3.791 1 80.62 313 GLY B O 1
ATOM 5705 N N . ALA B 1 314 ? 3.041 6.023 5.25 1 84.88 314 ALA B N 1
ATOM 5706 C CA . ALA B 1 314 ? 3.422 7.266 5.918 1 84.88 314 ALA B CA 1
ATOM 5707 C C . ALA B 1 314 ? 4.234 8.164 4.988 1 84.88 314 ALA B C 1
ATOM 5709 O O . ALA B 1 314 ? 5.211 7.719 4.383 1 84.88 314 ALA B O 1
ATOM 5710 N N . CYS B 1 315 ? 3.826 9.367 4.891 1 89.88 315 CYS B N 1
ATOM 5711 C CA . CYS B 1 315 ? 4.543 10.336 4.074 1 89.88 315 CYS B CA 1
ATOM 5712 C C . CYS B 1 315 ? 5.848 10.758 4.742 1 89.88 315 CYS B C 1
ATOM 5714 O O . CYS B 1 315 ? 6.133 10.344 5.867 1 89.88 315 CYS B O 1
ATOM 5716 N N . LEU B 1 316 ? 6.605 11.57 4.059 1 92.19 316 LEU B N 1
ATOM 5717 C CA . LEU B 1 316 ? 7.941 11.914 4.531 1 92.19 316 LEU B CA 1
ATOM 5718 C C . LEU B 1 316 ? 7.898 13.125 5.457 1 92.19 316 LEU B C 1
ATOM 5720 O O . LEU B 1 316 ? 8.836 13.367 6.219 1 92.19 316 LEU B O 1
ATOM 5724 N N . ASN B 1 317 ? 6.797 13.867 5.348 1 93.5 317 ASN B N 1
ATOM 5725 C CA . ASN B 1 317 ? 6.93 15.195 5.941 1 93.5 317 ASN B CA 1
ATOM 5726 C C . ASN B 1 317 ? 5.641 15.625 6.637 1 93.5 317 ASN B C 1
ATOM 5728 O O . ASN B 1 317 ? 5.395 16.828 6.801 1 93.5 317 ASN B O 1
ATOM 5732 N N . ASP B 1 318 ? 4.75 14.695 7.039 1 95.25 318 ASP B N 1
ATOM 5733 C CA . ASP B 1 318 ? 3.533 15.055 7.758 1 95.25 318 ASP B CA 1
ATOM 5734 C C . ASP B 1 318 ? 3.859 15.773 9.07 1 95.25 318 ASP B C 1
ATOM 5736 O O . ASP B 1 318 ? 4.684 15.297 9.852 1 95.25 318 ASP B O 1
ATOM 5740 N N . SER B 1 319 ? 3.232 16.906 9.273 1 97.19 319 SER B N 1
ATOM 5741 C CA . SER B 1 319 ? 3.416 17.688 10.484 1 97.19 319 SER B CA 1
ATOM 5742 C C . SER B 1 319 ? 2.162 18.5 10.82 1 97.19 319 SER B C 1
ATOM 5744 O O . SER B 1 319 ? 1.863 19.5 10.164 1 97.19 319 SER B O 1
ATOM 5746 N N . VAL B 1 320 ? 1.422 18.047 11.805 1 98.31 320 VAL B N 1
ATOM 5747 C CA . VAL B 1 320 ? 0.29 18.781 12.359 1 98.31 320 VAL B CA 1
ATOM 5748 C C . VAL B 1 320 ? 0.654 19.328 13.742 1 98.31 320 VAL B C 1
ATOM 5750 O O . VAL B 1 320 ? 0.81 18.562 14.695 1 98.31 320 VAL B O 1
ATOM 5753 N N . LEU B 1 321 ? 0.775 20.672 13.828 1 98.38 321 LEU B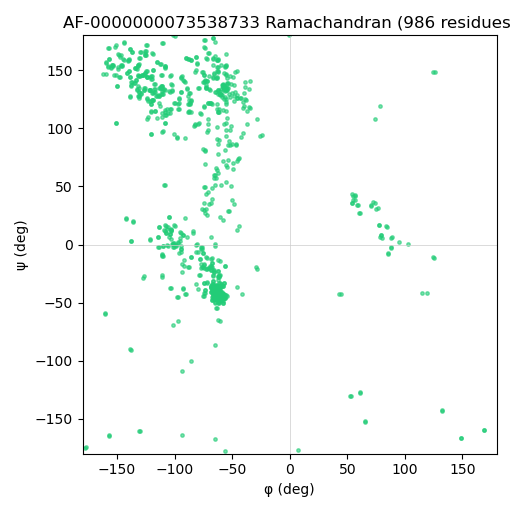 N 1
ATOM 5754 C CA . LEU B 1 321 ? 1.247 21.312 15.047 1 98.38 321 LEU B CA 1
ATOM 5755 C C . LEU B 1 321 ? 0.124 22.094 15.727 1 98.38 321 LEU B C 1
ATOM 5757 O O . LEU B 1 321 ? -0.716 22.688 15.047 1 98.38 321 LEU B O 1
ATOM 5761 N N . SER B 1 322 ? 0.171 22.094 17.047 1 98.25 322 SER B N 1
ATOM 5762 C CA . SER B 1 322 ? -0.905 22.766 17.781 1 98.25 322 SER B CA 1
ATOM 5763 C C . SER B 1 322 ? -0.359 23.578 18.953 1 98.25 322 SER B C 1
ATOM 5765 O O . SER B 1 322 ? 0.58 23.172 19.625 1 98.25 322 SER B O 1
ATOM 5767 N N . LEU B 1 323 ? -0.933 24.781 19.156 1 98.31 323 LEU B N 1
ATOM 5768 C CA . LEU B 1 323 ? -0.703 25.656 20.312 1 98.31 323 LEU B CA 1
ATOM 5769 C C . LEU B 1 323 ? -2.012 25.938 21.031 1 98.31 323 LEU B C 1
ATOM 5771 O O . LEU B 1 323 ? -2.982 26.391 20.422 1 98.31 323 LEU B O 1
ATOM 5775 N N . ALA B 1 324 ? -2.131 25.656 22.297 1 97.94 324 ALA B N 1
ATOM 5776 C CA . ALA B 1 324 ? -3.246 26.031 23.156 1 97.94 324 ALA B CA 1
ATOM 5777 C C . ALA B 1 324 ? -2.783 26.969 24.281 1 97.94 324 ALA B C 1
ATOM 5779 O O . ALA B 1 324 ? -2.098 26.531 25.203 1 97.94 324 ALA B O 1
ATOM 5780 N N . ASN B 1 325 ? -3.27 28.281 24.297 1 97.94 325 ASN B N 1
ATOM 5781 C CA . ASN B 1 325 ? -2.584 29.266 25.125 1 97.94 325 ASN B CA 1
ATOM 5782 C C . ASN B 1 325 ? -3.434 29.672 26.328 1 97.94 325 ASN B C 1
ATOM 5784 O O . ASN B 1 325 ? -2.988 30.453 27.172 1 97.94 325 ASN B O 1
ATOM 5788 N N . GLY B 1 326 ? -4.719 29.281 26.406 1 96.56 326 GLY B N 1
ATOM 5789 C CA . GLY B 1 326 ? -5.551 29.531 27.578 1 96.56 326 GLY B CA 1
ATOM 5790 C C . GLY B 1 326 ? -6.051 30.969 27.656 1 96.56 326 GLY B C 1
ATOM 5791 O O . GLY B 1 326 ? -6.527 31.406 28.703 1 96.56 326 GLY B O 1
ATOM 5792 N N . ALA B 1 327 ? -6.02 31.703 26.688 1 97.19 327 ALA B N 1
ATOM 5793 C CA . ALA B 1 327 ? -6.344 33.125 26.703 1 97.19 327 ALA B CA 1
ATOM 5794 C C . ALA B 1 327 ? -7.836 33.344 26.922 1 97.19 327 ALA B C 1
ATOM 5796 O O . ALA B 1 327 ? -8.258 34.469 27.281 1 97.19 327 ALA B O 1
ATOM 5797 N N . ALA B 1 328 ? -8.641 32.344 26.656 1 95.38 328 ALA B N 1
ATOM 5798 C CA . ALA B 1 328 ? -10.078 32.5 26.875 1 95.38 328 ALA B CA 1
ATOM 5799 C C . ALA B 1 328 ? -10.398 32.594 28.359 1 95.38 328 ALA B C 1
ATOM 5801 O O . ALA B 1 328 ? -11.5 33 28.734 1 95.38 328 ALA B O 1
ATOM 5802 N N . ARG B 1 329 ? -9.555 32.188 29.203 1 90.25 329 ARG B N 1
ATOM 5803 C CA . ARG B 1 329 ? -9.656 32.281 30.656 1 90.25 329 ARG B CA 1
ATOM 5804 C C . ARG B 1 329 ? -10.867 31.516 31.172 1 90.25 329 ARG B C 1
ATOM 5806 O O . ARG B 1 329 ? -11.516 31.938 32.125 1 90.25 329 ARG B O 1
ATOM 5813 N N . ASN B 1 330 ? -11.305 30.562 30.531 1 92.31 330 ASN B N 1
ATOM 5814 C CA . ASN B 1 330 ? -12.25 29.594 31.078 1 92.31 330 ASN B CA 1
ATOM 5815 C C . ASN B 1 330 ? -11.656 28.828 32.25 1 92.31 330 ASN B C 1
ATOM 5817 O O . ASN B 1 330 ? -10.438 28.828 32.438 1 92.31 330 ASN B O 1
ATOM 5821 N N . PRO B 1 331 ? -12.586 28.25 33.094 1 91.19 331 PRO B N 1
ATOM 5822 C CA . PRO B 1 331 ? -12.016 27.312 34.094 1 91.19 331 PRO B CA 1
ATOM 5823 C C . PRO B 1 331 ? -11.188 26.203 33.438 1 91.19 331 PRO B C 1
ATOM 5825 O O . PRO B 1 331 ? -11.617 25.609 32.438 1 91.19 331 PRO B O 1
ATOM 5828 N N . PRO B 1 332 ? -10.039 26.016 34 1 92.06 332 PRO B N 1
ATOM 5829 C CA . PRO B 1 332 ? -9.141 25.062 33.344 1 92.06 332 PRO B CA 1
ATOM 5830 C C . PRO B 1 332 ? -9.758 23.656 33.25 1 92.06 332 PRO B C 1
ATOM 5832 O O . PRO B 1 332 ? -10.398 23.188 34.188 1 92.06 332 PRO B O 1
ATOM 5835 N N . VAL B 1 333 ? -9.625 23.109 32.062 1 93.69 333 VAL B N 1
ATOM 5836 C CA . VAL B 1 333 ? -10.047 21.734 31.844 1 93.69 333 VAL B CA 1
ATOM 5837 C C . VAL B 1 333 ? -8.992 20.781 32.406 1 93.69 333 VAL B C 1
ATOM 5839 O O . VAL B 1 333 ? -7.898 20.656 31.828 1 93.69 333 VAL B O 1
ATOM 5842 N N . LEU B 1 334 ? -9.336 20.047 33.438 1 91.81 334 LEU B N 1
ATOM 5843 C CA . LEU B 1 334 ? -8.352 19.25 34.156 1 91.81 334 LEU B CA 1
ATOM 5844 C C . LEU B 1 334 ? -8.594 17.766 33.938 1 91.81 334 LEU B C 1
ATOM 5846 O O . LEU B 1 334 ? -7.664 16.953 34.062 1 91.81 334 LEU B O 1
ATOM 5850 N N . GLU B 1 335 ? -9.828 17.438 33.656 1 90.44 335 GLU B N 1
ATOM 5851 C CA . GLU B 1 335 ? -10.195 16.031 33.531 1 90.44 335 GLU B CA 1
ATOM 5852 C C . GLU B 1 335 ? -10.523 15.68 32.094 1 90.44 335 GLU B C 1
ATOM 5854 O O . GLU B 1 335 ? -11.383 16.297 31.469 1 90.44 335 GLU B O 1
ATOM 5859 N N . PRO B 1 336 ? -9.898 14.594 31.594 1 90.88 336 PRO B N 1
ATOM 5860 C CA . PRO B 1 336 ? -10.102 14.227 30.188 1 90.88 336 PRO B CA 1
ATOM 5861 C C . PRO B 1 336 ? -11.523 13.742 29.906 1 90.88 336 PRO B C 1
ATOM 5863 O O . PRO B 1 336 ? -11.977 13.789 28.75 1 90.88 336 PRO B O 1
ATOM 5866 N N . THR B 1 337 ? -12.258 13.352 30.922 1 91.31 337 THR B N 1
ATOM 5867 C CA . THR B 1 337 ? -13.57 12.766 30.688 1 91.31 337 THR B CA 1
ATOM 5868 C C . THR B 1 337 ? -14.672 13.75 31.078 1 91.31 337 THR B C 1
ATOM 5870 O O . THR B 1 337 ? -15.859 13.43 30.984 1 91.31 337 THR B O 1
ATOM 5873 N N . GLY B 1 338 ? -14.32 14.891 31.547 1 91.81 338 GLY B N 1
ATOM 5874 C CA . GLY B 1 338 ? -15.32 15.891 31.891 1 91.81 338 GLY B CA 1
ATOM 5875 C C . GLY B 1 338 ? -16.062 16.422 30.688 1 91.81 338 GLY B C 1
ATOM 5876 O O . GLY B 1 338 ? -15.602 16.297 29.562 1 91.81 338 GLY B O 1
ATOM 5877 N N . ALA B 1 339 ? -17.25 17.016 30.953 1 93.12 339 ALA B N 1
ATOM 5878 C CA . ALA B 1 339 ? -18.109 17.5 29.891 1 93.12 339 ALA B CA 1
ATOM 5879 C C . ALA B 1 339 ? -17.391 18.531 29.016 1 93.12 339 ALA B C 1
ATOM 5881 O O . ALA B 1 339 ? -17.516 18.516 27.797 1 93.12 339 ALA B O 1
ATOM 5882 N N . ALA B 1 340 ? -16.672 19.422 29.656 1 94.5 340 ALA B N 1
ATOM 5883 C CA . ALA B 1 340 ? -15.938 20.453 28.922 1 94.5 340 ALA B CA 1
ATOM 5884 C C . ALA B 1 340 ? -14.883 19.812 28.016 1 94.5 340 ALA B C 1
ATOM 5886 O O . ALA B 1 340 ? -14.727 20.219 26.859 1 94.5 340 ALA B O 1
ATOM 5887 N N . ALA B 1 341 ? -14.211 18.828 28.547 1 95.75 341 ALA B N 1
ATOM 5888 C CA . ALA B 1 341 ? -13.18 18.141 27.781 1 95.75 341 ALA B CA 1
ATOM 5889 C C . ALA B 1 341 ? -13.789 17.438 26.578 1 95.75 341 ALA B C 1
ATOM 5891 O O . ALA B 1 341 ? -13.242 17.5 25.469 1 95.75 341 ALA B O 1
ATOM 5892 N N . VAL B 1 342 ? -14.867 16.797 26.766 1 96 342 VAL B N 1
ATOM 5893 C CA . VAL B 1 342 ? -15.539 16.031 25.719 1 96 342 VAL B CA 1
ATOM 5894 C C . VAL B 1 342 ? -16 16.984 24.609 1 96 342 VAL B C 1
ATOM 5896 O O . VAL B 1 342 ? -15.812 16.688 23.422 1 96 342 VAL B O 1
ATOM 5899 N N . ARG B 1 343 ? -16.562 18.109 24.953 1 95.94 343 ARG B N 1
ATOM 5900 C CA . ARG B 1 343 ? -17.031 19.094 23.984 1 95.94 343 ARG B CA 1
ATOM 5901 C C . ARG B 1 343 ? -15.867 19.688 23.203 1 95.94 343 ARG B C 1
ATOM 5903 O O . ARG B 1 343 ? -15.953 19.828 21.984 1 95.94 343 ARG B O 1
ATOM 5910 N N . LEU B 1 344 ? -14.82 20.016 23.906 1 97.38 344 LEU B N 1
ATOM 5911 C CA . LEU B 1 344 ? -13.648 20.594 23.266 1 97.38 344 LEU B CA 1
ATOM 5912 C C . LEU B 1 344 ? -13.008 19.594 22.297 1 97.38 344 LEU B C 1
ATOM 5914 O O . LEU B 1 344 ? -12.648 19.969 21.172 1 97.38 344 LEU B O 1
ATOM 5918 N N . GLU B 1 345 ? -12.883 18.375 22.703 1 97.88 345 GLU B N 1
ATOM 5919 C CA . GLU B 1 345 ? -12.297 17.328 21.859 1 97.88 345 GLU B CA 1
ATOM 5920 C C . GLU B 1 345 ? -13.141 17.109 20.609 1 97.88 345 GLU B C 1
ATOM 5922 O O . GLU B 1 345 ? -12.594 16.938 19.516 1 97.88 345 GLU B O 1
ATOM 5927 N N . ALA B 1 346 ? -14.445 17.062 20.781 1 97.69 346 ALA B N 1
ATOM 5928 C CA . ALA B 1 346 ? -15.336 16.875 19.641 1 97.69 346 ALA B CA 1
ATOM 5929 C C . ALA B 1 346 ? -15.164 17.984 18.625 1 97.69 346 ALA B C 1
ATOM 5931 O O . ALA B 1 346 ? -15.109 17.734 17.422 1 97.69 346 ALA B O 1
ATOM 5932 N N . ALA B 1 347 ? -15.094 19.203 19.078 1 97.75 347 ALA B N 1
ATOM 5933 C CA . ALA B 1 347 ? -14.906 20.344 18.188 1 97.75 347 ALA B CA 1
ATOM 5934 C C . ALA B 1 347 ? -13.531 20.297 17.516 1 97.75 347 ALA B C 1
ATOM 5936 O O . ALA B 1 347 ? -13.406 20.578 16.328 1 97.75 347 ALA B O 1
ATOM 5937 N N . LEU B 1 348 ? -12.539 19.984 18.328 1 98.56 348 LEU B N 1
ATOM 5938 C CA . LEU B 1 348 ? -11.188 19.844 17.797 1 98.56 348 LEU B CA 1
ATOM 5939 C C . LEU B 1 348 ? -11.141 18.797 16.688 1 98.56 348 LEU B C 1
ATOM 5941 O O . LEU B 1 348 ? -10.562 19.031 15.633 1 98.56 348 LEU B O 1
ATOM 5945 N N . THR B 1 349 ? -11.758 17.672 16.938 1 98.31 349 THR B N 1
ATOM 5946 C CA . THR B 1 349 ? -11.805 16.578 15.961 1 98.31 349 THR B CA 1
ATOM 5947 C C . THR B 1 349 ? -12.523 17.031 14.688 1 98.31 349 THR B C 1
ATOM 5949 O O . THR B 1 349 ? -12.047 16.766 13.578 1 98.31 349 THR B O 1
ATOM 5952 N N . ALA B 1 350 ? -13.602 17.719 14.852 1 97.69 350 ALA B N 1
ATOM 5953 C CA . ALA B 1 350 ? -14.367 18.203 13.703 1 97.69 350 ALA B CA 1
ATOM 5954 C C . ALA B 1 350 ? -13.547 19.172 12.867 1 97.69 350 ALA B C 1
ATOM 5956 O O . ALA B 1 350 ? -13.547 19.109 11.633 1 97.69 350 ALA B O 1
ATOM 5957 N N . LEU B 1 351 ? -12.891 20.078 13.555 1 97.88 351 LEU B N 1
ATOM 5958 C CA . LEU B 1 351 ? -12.039 21.047 12.867 1 97.88 351 LEU B CA 1
ATOM 5959 C C . LEU B 1 351 ? -10.969 20.328 12.039 1 97.88 351 LEU B C 1
ATOM 5961 O O . LEU B 1 351 ? -10.797 20.625 10.852 1 97.88 351 LEU B O 1
ATOM 5965 N N . MET B 1 352 ? -10.289 19.422 12.672 1 98.19 352 MET B N 1
ATOM 5966 C CA . MET B 1 352 ? -9.195 18.734 12.016 1 98.19 352 MET B CA 1
ATOM 5967 C C . MET B 1 352 ? -9.711 17.828 10.898 1 98.19 352 MET B C 1
ATOM 5969 O O . MET B 1 352 ? -9.055 17.672 9.867 1 98.19 352 MET B O 1
ATOM 5973 N N . GLN B 1 353 ? -10.836 17.203 11.07 1 97.38 353 GLN B N 1
ATOM 5974 C CA . GLN B 1 353 ? -11.438 16.406 10 1 97.38 353 GLN B CA 1
ATOM 5975 C C . GLN B 1 353 ? -11.789 17.281 8.797 1 97.38 353 GLN B C 1
ATOM 5977 O O . GLN B 1 353 ? -11.539 16.891 7.652 1 97.38 353 GLN B O 1
ATOM 5982 N N . GLY B 1 354 ? -12.406 18.422 9.102 1 96.12 354 GLY B N 1
ATOM 5983 C CA . GLY B 1 354 ? -12.711 19.344 8.008 1 96.12 354 GLY B CA 1
ATOM 5984 C C . GLY B 1 354 ? -11.484 19.734 7.207 1 96.12 354 GLY B C 1
ATOM 5985 O O . GLY B 1 354 ? -11.523 19.75 5.973 1 96.12 354 GLY B O 1
ATOM 5986 N N . LEU B 1 355 ? -10.445 20.062 7.906 1 96.25 355 LEU B N 1
ATOM 5987 C CA . LEU B 1 355 ? -9.203 20.453 7.246 1 96.25 355 LEU B CA 1
ATOM 5988 C C . LEU B 1 355 ? -8.609 19.297 6.465 1 96.25 355 LEU B C 1
ATOM 5990 O O . LEU B 1 355 ? -8.133 19.469 5.34 1 96.25 355 LEU B O 1
ATOM 5994 N N . ALA B 1 356 ? -8.602 18.109 7.035 1 95.5 356 ALA B N 1
ATOM 5995 C CA . ALA B 1 356 ? -8.078 16.922 6.363 1 95.5 356 ALA B CA 1
ATOM 5996 C C . ALA B 1 356 ? -8.852 16.641 5.074 1 95.5 356 ALA B C 1
ATOM 5998 O O . ALA B 1 356 ? -8.25 16.359 4.035 1 95.5 356 ALA B O 1
ATOM 5999 N N . LYS B 1 357 ? -10.125 16.703 5.121 1 94.19 357 LYS B N 1
ATOM 6000 C CA . LYS B 1 357 ? -10.969 16.5 3.947 1 94.19 357 LYS B CA 1
ATOM 6001 C C . LYS B 1 357 ? -10.68 17.531 2.871 1 94.19 357 LYS B C 1
ATOM 6003 O O . LYS B 1 357 ? -10.633 17.219 1.684 1 94.19 357 LYS B O 1
ATOM 6008 N N . ALA B 1 358 ? -10.516 18.75 3.295 1 92.31 358 ALA B N 1
ATOM 6009 C CA . ALA B 1 358 ? -10.211 19.828 2.352 1 92.31 358 ALA B CA 1
ATOM 6010 C C . ALA B 1 358 ? -8.883 19.562 1.635 1 92.31 358 ALA B C 1
ATOM 6012 O O . ALA B 1 358 ? -8.766 19.828 0.435 1 92.31 358 ALA B O 1
ATOM 6013 N N . VAL B 1 359 ? -7.957 19.109 2.391 1 91.25 359 VAL B N 1
ATOM 6014 C CA . VAL B 1 359 ? -6.66 18.781 1.806 1 91.25 359 VAL B CA 1
ATOM 6015 C C . VAL B 1 359 ? -6.82 17.688 0.757 1 91.25 359 VAL B C 1
ATOM 6017 O O . VAL B 1 359 ? -6.328 17.812 -0.366 1 91.25 359 VAL B O 1
ATOM 6020 N N . ALA B 1 360 ? -7.488 16.594 1.084 1 90 360 ALA B N 1
ATOM 6021 C CA . ALA B 1 360 ? -7.715 15.5 0.148 1 90 360 ALA B CA 1
ATOM 6022 C C . ALA B 1 360 ? -8.461 15.984 -1.094 1 90 360 ALA B C 1
ATOM 6024 O O . ALA B 1 360 ? -8.094 15.633 -2.219 1 90 360 ALA B O 1
ATOM 6025 N N . TRP B 1 361 ? -9.461 16.75 -0.923 1 87.69 361 TRP B N 1
ATOM 6026 C CA . TRP B 1 361 ? -10.281 17.281 -2.006 1 87.69 361 TRP B CA 1
ATOM 6027 C C . TRP B 1 361 ? -9.438 18.125 -2.963 1 87.69 361 TRP B C 1
ATOM 6029 O O . TRP B 1 361 ? -9.539 17.969 -4.184 1 87.69 361 TRP B O 1
ATOM 6039 N N . ASP B 1 362 ? -8.648 18.938 -2.428 1 85.25 362 ASP B N 1
ATOM 6040 C CA . ASP B 1 362 ? -7.848 19.859 -3.229 1 85.25 362 ASP B CA 1
ATOM 6041 C C . ASP B 1 362 ? -6.738 19.125 -3.973 1 85.25 362 ASP B C 1
ATOM 6043 O O . ASP B 1 362 ? -6.359 19.516 -5.082 1 85.25 362 ASP B O 1
ATOM 6047 N N . THR B 1 363 ? -6.227 18.109 -3.406 1 80.62 363 THR B N 1
ATOM 6048 C CA . THR B 1 363 ? -5.117 17.359 -3.99 1 80.62 363 THR B CA 1
ATOM 6049 C C . THR B 1 363 ? -5.562 16.641 -5.258 1 80.62 363 THR B C 1
ATOM 6051 O O . THR B 1 363 ? -4.766 16.438 -6.18 1 80.62 363 THR B O 1
ATOM 6054 N N . SER B 1 364 ? -6.77 16.172 -5.375 1 68.75 364 SER B N 1
ATOM 6055 C CA . SER B 1 364 ? -7.285 15.461 -6.543 1 68.75 364 SER B CA 1
ATOM 6056 C C . SER B 1 364 ? -7.277 16.344 -7.781 1 68.75 364 SER B C 1
ATOM 6058 O O . SER B 1 364 ? -7.207 15.859 -8.906 1 68.75 364 SER B O 1
ATOM 6060 N N . ARG B 1 365 ? -7.105 17.547 -7.711 1 64.12 365 ARG B N 1
ATOM 6061 C CA . ARG B 1 365 ? -7.141 18.594 -8.734 1 64.12 365 ARG B CA 1
ATOM 6062 C C . ARG B 1 365 ? -8.328 18.391 -9.672 1 64.12 365 ARG B C 1
ATOM 6064 O O . ARG B 1 365 ? -8.914 19.375 -10.148 1 64.12 365 ARG B O 1
ATOM 6071 N N . ALA B 1 366 ? -8.641 17.125 -10.125 1 59.81 366 ALA B N 1
ATOM 6072 C CA . ALA B 1 366 ? -9.703 16.906 -11.109 1 59.81 366 ALA B CA 1
ATOM 6073 C C . ALA B 1 366 ? -10.578 15.727 -10.727 1 59.81 366 ALA B C 1
ATOM 6075 O O . ALA B 1 366 ? -11.336 15.211 -11.547 1 59.81 366 ALA B O 1
ATOM 6076 N N . GLY B 1 367 ? -10.492 15.477 -9.57 1 76.12 367 GLY B N 1
ATOM 6077 C CA . GLY B 1 367 ? -11.297 14.32 -9.203 1 76.12 367 GLY B CA 1
ATOM 6078 C C . GLY B 1 367 ? -12.164 14.562 -7.988 1 76.12 367 GLY B C 1
ATOM 6079 O O . GLY B 1 367 ? -12.656 15.68 -7.785 1 76.12 367 GLY B O 1
ATOM 6080 N N . CYS B 1 368 ? -12.555 13.5 -7.438 1 83.31 368 CYS B N 1
ATOM 6081 C CA . CYS B 1 368 ? -13.492 13.586 -6.32 1 83.31 368 CYS B CA 1
ATOM 6082 C C . CYS B 1 368 ? -12.805 13.227 -5.008 1 83.31 368 CYS B C 1
ATOM 6084 O O . CYS B 1 368 ? -11.727 12.633 -5.008 1 83.31 368 CYS B O 1
ATOM 6086 N N . LEU B 1 369 ? -13.375 13.836 -3.908 1 88.75 369 LEU B N 1
ATOM 6087 C CA . LEU B 1 369 ? -13.008 13.375 -2.574 1 88.75 369 LEU B CA 1
ATOM 6088 C C . LEU B 1 369 ? -13.594 11.992 -2.301 1 88.75 369 LEU B C 1
ATOM 6090 O O . LEU B 1 369 ? -14.812 11.797 -2.4 1 88.75 369 LEU B O 1
ATOM 6094 N N . PHE B 1 370 ? -12.664 11.133 -2.018 1 89.62 370 PHE B N 1
ATOM 6095 C CA . PHE B 1 370 ? -12.992 9.727 -1.788 1 89.62 370 PHE B CA 1
ATOM 6096 C C . PHE B 1 370 ? -12.914 9.391 -0.304 1 89.62 370 PHE B C 1
ATOM 6098 O O . PHE B 1 370 ? -11.852 9.5 0.312 1 89.62 370 PHE B O 1
ATOM 6105 N N . GLU B 1 371 ? -14.133 9.07 0.308 1 95.62 371 GLU B N 1
ATOM 6106 C CA . GLU B 1 371 ? -14.211 8.656 1.705 1 95.62 371 GLU B CA 1
ATOM 6107 C C . GLU B 1 371 ? -14.422 7.152 1.823 1 95.62 371 GLU B C 1
ATOM 6109 O O . GLU B 1 371 ? -15.281 6.59 1.139 1 95.62 371 GLU B O 1
ATOM 6114 N N . VAL B 1 372 ? -13.648 6.477 2.654 1 98.06 372 VAL B N 1
ATOM 6115 C CA . VAL B 1 372 ? -13.828 5.066 2.977 1 98.06 372 VAL B CA 1
ATOM 6116 C C . VAL B 1 372 ? -14.352 4.922 4.402 1 98.06 372 VAL B C 1
ATOM 6118 O O . VAL B 1 372 ? -13.602 5.09 5.367 1 98.06 372 VAL B O 1
ATOM 6121 N N . ALA B 1 373 ? -15.609 4.633 4.477 1 98.38 373 ALA B N 1
ATOM 6122 C CA . ALA B 1 373 ? -16.25 4.445 5.777 1 98.38 373 ALA B CA 1
ATOM 6123 C C . ALA B 1 373 ? -16.312 2.967 6.148 1 98.38 373 ALA B C 1
ATOM 6125 O O . ALA B 1 373 ? -16.906 2.166 5.422 1 98.38 373 ALA B O 1
ATOM 6126 N N . VAL B 1 374 ? -15.727 2.613 7.273 1 98.62 374 VAL B N 1
ATOM 6127 C CA . VAL B 1 374 ? -15.703 1.229 7.734 1 98.62 374 VAL B CA 1
ATOM 6128 C C . VAL B 1 374 ? -16.562 1.08 8.977 1 98.62 374 VAL B C 1
ATOM 6130 O O . VAL B 1 374 ? -16.484 1.893 9.906 1 98.62 374 VAL B O 1
ATOM 6133 N N . HIS B 1 375 ? -17.344 0.036 8.969 1 98.19 375 HIS B N 1
ATOM 6134 C CA . HIS B 1 375 ? -18.234 -0.268 10.086 1 98.19 375 HIS B CA 1
ATOM 6135 C C . HIS B 1 375 ? -18.094 -1.722 10.523 1 98.19 375 HIS B C 1
ATOM 6137 O O . HIS B 1 375 ? -17.531 -2.543 9.789 1 98.19 375 HIS B O 1
ATOM 6143 N N . GLY B 1 376 ? -18.531 -1.987 11.742 1 97.94 376 GLY B N 1
ATOM 6144 C CA . GLY B 1 376 ? -18.641 -3.357 12.219 1 97.94 376 GLY B CA 1
ATOM 6145 C C . GLY B 1 376 ? -17.344 -3.902 12.766 1 97.94 376 GLY B C 1
ATOM 6146 O O . GLY B 1 376 ? -17.188 -5.113 12.938 1 97.94 376 GLY B O 1
ATOM 6147 N N . ALA B 1 377 ? -16.391 -3.074 13.047 1 98 377 ALA B N 1
ATOM 6148 C CA . ALA B 1 377 ? -15.109 -3.529 13.578 1 98 377 ALA B CA 1
ATOM 6149 C C . ALA B 1 377 ? -15.203 -3.795 15.078 1 98 377 ALA B C 1
ATOM 6151 O O . ALA B 1 377 ? -16.031 -3.189 15.773 1 98 377 ALA B O 1
ATOM 6152 N N . ASP B 1 378 ? -14.305 -4.656 15.578 1 97 378 ASP B N 1
ATOM 6153 C CA . ASP B 1 378 ? -14.266 -5 17 1 97 378 ASP B CA 1
ATOM 6154 C C . ASP B 1 378 ? -13.586 -3.898 17.812 1 97 378 ASP B C 1
ATOM 6156 O O . ASP B 1 378 ? -13.852 -3.748 19 1 97 378 ASP B O 1
ATOM 6160 N N . SER B 1 379 ? -12.742 -3.17 17.172 1 97.69 379 SER B N 1
ATOM 6161 C CA . SER B 1 379 ? -12.047 -2.055 17.797 1 97.69 379 SER B CA 1
ATOM 6162 C C . SER B 1 379 ? -11.922 -0.871 16.844 1 97.69 379 SER B C 1
ATOM 6164 O O . SER B 1 379 ? -12 -1.039 15.633 1 97.69 379 SER B O 1
ATOM 6166 N N . THR B 1 380 ? -11.727 0.315 17.484 1 97.19 380 THR B N 1
ATOM 6167 C CA . THR B 1 380 ? -11.531 1.512 16.672 1 97.19 380 THR B CA 1
ATOM 6168 C C . THR B 1 380 ? -10.234 1.408 15.867 1 97.19 380 THR B C 1
ATOM 6170 O O . THR B 1 380 ? -10.188 1.84 14.719 1 97.19 380 THR B O 1
ATOM 6173 N N . GLU B 1 381 ? -9.242 0.85 16.469 1 97.38 381 GLU B N 1
ATOM 6174 C CA . GLU B 1 381 ? -7.969 0.669 15.789 1 97.38 381 GLU B CA 1
ATOM 6175 C C . GLU B 1 381 ? -8.125 -0.221 14.562 1 97.38 381 GLU B C 1
ATOM 6177 O O . GLU B 1 381 ? -7.562 0.071 13.5 1 97.38 381 GLU B O 1
ATOM 6182 N N . ALA B 1 382 ? -8.898 -1.283 14.719 1 97.88 382 ALA B N 1
ATOM 6183 C CA . ALA B 1 382 ? -9.156 -2.164 13.578 1 97.88 382 ALA B CA 1
ATOM 6184 C C . ALA B 1 382 ? -9.883 -1.423 12.469 1 97.88 382 ALA B C 1
ATOM 6186 O O . ALA B 1 382 ? -9.531 -1.558 11.289 1 97.88 382 ALA B O 1
ATOM 6187 N N . ALA B 1 383 ? -10.898 -0.637 12.852 1 98.44 383 ALA B N 1
ATOM 6188 C CA . ALA B 1 383 ? -11.641 0.146 11.867 1 98.44 383 ALA B CA 1
ATOM 6189 C C . ALA B 1 383 ? -10.727 1.114 11.133 1 98.44 383 ALA B C 1
ATOM 6191 O O . ALA B 1 383 ? -10.789 1.23 9.906 1 98.44 383 ALA B O 1
ATOM 6192 N N . ARG B 1 384 ? -9.852 1.807 11.883 1 98.12 384 ARG B N 1
ATOM 6193 C CA . ARG B 1 384 ? -8.914 2.762 11.297 1 98.12 384 ARG B CA 1
ATOM 6194 C C . ARG B 1 384 ? -7.969 2.074 10.32 1 98.12 384 ARG B C 1
ATOM 6196 O O . ARG B 1 384 ? -7.742 2.57 9.219 1 98.12 384 ARG B O 1
ATOM 6203 N N . GLN B 1 385 ? -7.496 0.957 10.727 1 97.12 385 GLN B N 1
ATOM 6204 C CA . GLN B 1 385 ? -6.535 0.215 9.922 1 97.12 385 GLN B CA 1
ATOM 6205 C C . GLN B 1 385 ? -7.152 -0.23 8.594 1 97.12 385 GLN B C 1
ATOM 6207 O O . GLN B 1 385 ? -6.531 -0.097 7.539 1 97.12 385 GLN B O 1
ATOM 6212 N N . VAL B 1 386 ? -8.328 -0.726 8.641 1 97.94 386 VAL B N 1
ATOM 6213 C CA . VAL B 1 386 ? -9.016 -1.188 7.441 1 97.94 386 VAL B CA 1
ATOM 6214 C C . VAL B 1 386 ? -9.336 0 6.539 1 97.94 386 VAL B C 1
ATOM 6216 O O . VAL B 1 386 ? -9.125 -0.059 5.324 1 97.94 386 VAL B O 1
ATOM 6219 N N . ALA B 1 387 ? -9.844 1.069 7.117 1 98.38 387 ALA B N 1
ATOM 6220 C CA . ALA B 1 387 ? -10.172 2.262 6.344 1 98.38 387 ALA B CA 1
ATOM 6221 C C . ALA B 1 387 ? -8.953 2.789 5.598 1 98.38 387 ALA B C 1
ATOM 6223 O O . ALA B 1 387 ? -9.031 3.109 4.41 1 98.38 387 ALA B O 1
ATOM 6224 N N . LEU B 1 388 ? -7.852 2.816 6.277 1 96.88 388 LEU B N 1
ATOM 6225 C CA . LEU B 1 388 ? -6.621 3.326 5.684 1 96.88 388 LEU B CA 1
ATOM 6226 C C . LEU B 1 388 ? -6.121 2.396 4.582 1 96.88 388 LEU B C 1
ATOM 6228 O O . LEU B 1 388 ? -5.656 2.857 3.537 1 96.88 388 LEU B O 1
ATOM 6232 N N . ALA B 1 389 ? -6.211 1.115 4.82 1 95.5 389 ALA B N 1
ATOM 6233 C CA . ALA B 1 389 ? -5.754 0.148 3.828 1 95.5 389 ALA B CA 1
ATOM 6234 C C . ALA B 1 389 ? -6.492 0.332 2.504 1 95.5 389 ALA B C 1
ATOM 6236 O O . ALA B 1 389 ? -5.875 0.311 1.436 1 95.5 389 ALA B O 1
ATOM 6237 N N . VAL B 1 390 ? -7.758 0.55 2.578 1 96.19 390 VAL B N 1
ATOM 6238 C CA . VAL B 1 390 ? -8.562 0.717 1.373 1 96.19 390 VAL B CA 1
ATOM 6239 C C . VAL B 1 390 ? -8.289 2.086 0.755 1 96.19 390 VAL B C 1
ATOM 6241 O O . VAL B 1 390 ? -8.109 2.201 -0.459 1 96.19 390 VAL B O 1
ATOM 6244 N N . ALA B 1 391 ? -8.195 3.088 1.572 1 95.12 391 ALA B N 1
ATOM 6245 C CA . ALA B 1 391 ? -8 4.453 1.09 1 95.12 391 ALA B CA 1
ATOM 6246 C C . ALA B 1 391 ? -6.637 4.609 0.429 1 95.12 391 ALA B C 1
ATOM 6248 O O . ALA B 1 391 ? -6.48 5.387 -0.518 1 95.12 391 ALA B O 1
ATOM 6249 N N . ARG B 1 392 ? -5.656 3.889 0.856 1 91.88 392 ARG B N 1
ATOM 6250 C CA . ARG B 1 392 ? -4.285 4.012 0.37 1 91.88 392 ARG B CA 1
ATOM 6251 C C . ARG B 1 392 ? -4.074 3.168 -0.884 1 91.88 392 ARG B C 1
ATOM 6253 O O . ARG B 1 392 ? -3.066 3.32 -1.578 1 91.88 392 ARG B O 1
ATOM 6260 N N . SER B 1 393 ? -4.996 2.34 -1.212 1 90.25 393 SER B N 1
ATOM 6261 C CA . SER B 1 393 ? -4.836 1.42 -2.334 1 90.25 393 SER B CA 1
ATOM 6262 C C . SER B 1 393 ? -4.832 2.166 -3.664 1 90.25 393 SER B C 1
ATOM 6264 O O . SER B 1 393 ? -5.812 2.832 -4.008 1 90.25 393 SER B O 1
ATOM 6266 N N . GLY B 1 394 ? -3.717 1.972 -4.391 1 84.56 394 GLY B N 1
ATOM 6267 C CA . GLY B 1 394 ? -3.646 2.557 -5.723 1 84.56 394 GLY B CA 1
ATOM 6268 C C . GLY B 1 394 ? -4.695 2.006 -6.672 1 84.56 394 GLY B C 1
ATOM 6269 O O . GLY B 1 394 ? -5.277 2.754 -7.461 1 84.56 394 GLY B O 1
ATOM 6270 N N . ALA B 1 395 ? -4.969 0.705 -6.59 1 84.5 395 ALA B N 1
ATOM 6271 C CA . ALA B 1 395 ? -5.957 0.068 -7.453 1 84.5 395 ALA B CA 1
ATOM 6272 C C . ALA B 1 395 ? -7.352 0.641 -7.207 1 84.5 395 ALA B C 1
ATOM 6274 O O . ALA B 1 395 ? -8.102 0.896 -8.156 1 84.5 395 ALA B O 1
ATOM 6275 N N . VAL B 1 396 ? -7.691 0.867 -5.969 1 89.56 396 VAL B N 1
ATOM 6276 C CA . VAL B 1 396 ? -9 1.415 -5.629 1 89.56 396 VAL B CA 1
ATOM 6277 C C . VAL B 1 396 ? -9.109 2.852 -6.133 1 89.56 396 VAL B C 1
ATOM 6279 O O . VAL B 1 396 ? -10.102 3.229 -6.754 1 89.56 396 VAL B O 1
ATOM 6282 N N . ARG B 1 397 ? -8.07 3.629 -5.836 1 87.56 397 ARG B N 1
ATOM 6283 C CA . ARG B 1 397 ? -8.07 5.027 -6.254 1 87.56 397 ARG B CA 1
ATOM 6284 C C . ARG B 1 397 ? -8.133 5.145 -7.773 1 87.56 397 ARG B C 1
ATOM 6286 O O . ARG B 1 397 ? -8.773 6.055 -8.305 1 87.56 397 ARG B O 1
ATOM 6293 N N . ASP B 1 398 ? -7.516 4.293 -8.516 1 84.19 398 ASP B N 1
ATOM 6294 C CA . ASP B 1 398 ? -7.562 4.258 -9.977 1 84.19 398 ASP B CA 1
ATOM 6295 C C . ASP B 1 398 ? -8.969 3.932 -10.469 1 84.19 398 ASP B C 1
ATOM 6297 O O . ASP B 1 398 ? -9.445 4.531 -11.43 1 84.19 398 ASP B O 1
ATOM 6301 N N . ASP B 1 399 ? -9.555 2.928 -9.828 1 87.44 399 ASP B N 1
ATOM 6302 C CA . ASP B 1 399 ? -10.914 2.557 -10.188 1 87.44 399 ASP B CA 1
ATOM 6303 C C . ASP B 1 399 ? -11.875 3.725 -9.992 1 87.44 399 ASP B C 1
ATOM 6305 O O . ASP B 1 399 ? -12.773 3.941 -10.805 1 87.44 399 ASP B O 1
ATOM 6309 N N . VAL B 1 400 ? -11.703 4.418 -8.93 1 88.5 400 VAL B N 1
ATOM 6310 C CA . VAL B 1 400 ? -12.547 5.578 -8.656 1 88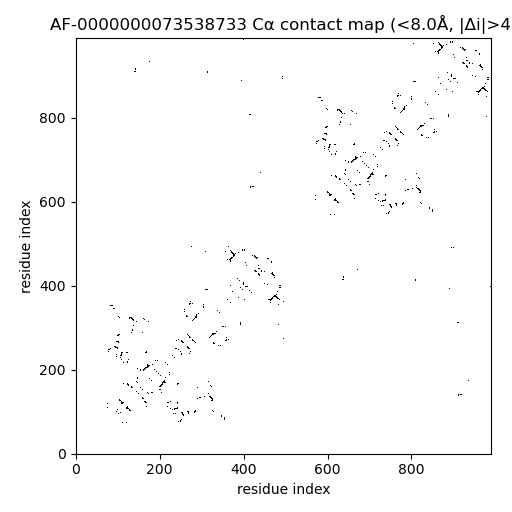.5 400 VAL B CA 1
ATOM 6311 C C . VAL B 1 400 ? -12.32 6.641 -9.734 1 88.5 400 VAL B C 1
ATOM 6313 O O . VAL B 1 400 ? -13.281 7.195 -10.273 1 88.5 400 VAL B O 1
ATOM 6316 N N . ARG B 1 401 ? -11.117 6.883 -10.078 1 85.44 401 ARG B N 1
ATOM 6317 C CA . ARG B 1 401 ? -10.797 7.863 -11.109 1 85.44 401 ARG B CA 1
ATOM 6318 C C . ARG B 1 401 ? -11.414 7.473 -12.445 1 85.44 401 ARG B C 1
ATOM 6320 O O . ARG B 1 401 ? -11.906 8.328 -13.18 1 85.44 401 ARG B O 1
ATOM 6327 N N . ALA B 1 402 ? -11.312 6.23 -12.703 1 85.38 402 ALA B N 1
ATOM 6328 C CA . ALA B 1 402 ? -11.828 5.727 -13.969 1 85.38 402 ALA B CA 1
ATOM 6329 C C . ALA B 1 402 ? -13.336 5.504 -13.898 1 85.38 402 ALA B C 1
ATOM 6331 O O . ALA B 1 402 ? -13.953 5.066 -14.875 1 85.38 402 ALA B O 1
ATOM 6332 N N . CYS B 1 403 ? -13.953 5.754 -12.812 1 90.38 403 CYS B N 1
ATOM 6333 C CA . CYS B 1 403 ? -15.375 5.551 -12.57 1 90.38 403 CYS B CA 1
ATOM 6334 C C . CYS B 1 403 ? -15.773 4.102 -12.82 1 90.38 403 CYS B C 1
ATOM 6336 O O . CYS B 1 403 ? -16.781 3.838 -13.477 1 90.38 403 CYS B O 1
ATOM 6338 N N . ARG B 1 404 ? -14.906 3.18 -12.352 1 89.94 404 ARG B N 1
ATOM 6339 C CA . ARG B 1 404 ? -15.133 1.739 -12.422 1 89.94 404 ARG B CA 1
ATOM 6340 C C . ARG B 1 404 ? -15.383 1.158 -11.031 1 89.94 404 ARG B C 1
ATOM 6342 O O . ARG B 1 404 ? -14.438 0.893 -10.281 1 89.94 404 ARG B O 1
ATOM 6349 N N . PRO B 1 405 ? -16.703 0.994 -10.75 1 91.31 405 PRO B N 1
ATOM 6350 C CA . PRO B 1 405 ? -17.016 0.466 -9.422 1 91.31 405 PRO B CA 1
ATOM 6351 C C . PRO B 1 405 ? -16.672 -1.013 -9.273 1 91.31 405 PRO B C 1
ATOM 6353 O O . PRO B 1 405 ? -17.5 -1.879 -9.555 1 91.31 405 PRO B O 1
ATOM 6356 N N . SER B 1 406 ? -15.5 -1.319 -8.719 1 88.88 406 SER B N 1
ATOM 6357 C CA . SER B 1 406 ? -15.008 -2.682 -8.539 1 88.88 406 SER B CA 1
ATOM 6358 C C . SER B 1 406 ? -15.023 -3.092 -7.074 1 88.88 406 SER B C 1
ATOM 6360 O O . SER B 1 406 ? -14.273 -2.543 -6.266 1 88.88 406 SER B O 1
ATOM 6362 N N . TRP B 1 407 ? -15.875 -4.066 -6.801 1 93.75 407 TRP B N 1
ATOM 6363 C CA . TRP B 1 407 ? -15.812 -4.574 -5.434 1 93.75 407 TRP B CA 1
ATOM 6364 C C . TRP B 1 407 ? -14.555 -5.414 -5.219 1 93.75 407 TRP B C 1
ATOM 6366 O O . TRP B 1 407 ? -14.102 -5.574 -4.086 1 93.75 407 TRP B O 1
ATOM 6376 N N . GLY B 1 408 ? -13.961 -5.926 -6.324 1 92.44 408 GLY B N 1
ATOM 6377 C CA . GLY B 1 408 ? -12.781 -6.77 -6.242 1 92.44 408 GLY B CA 1
ATOM 6378 C C . GLY B 1 408 ? -11.57 -6.047 -5.691 1 92.44 408 GLY B C 1
ATOM 6379 O O . GLY B 1 408 ? -10.898 -6.547 -4.785 1 92.44 408 GLY B O 1
ATOM 6380 N N . ALA B 1 409 ? -11.281 -4.855 -6.266 1 91.69 409 ALA B N 1
ATOM 6381 C CA . ALA B 1 409 ? -10.141 -4.074 -5.797 1 91.69 409 ALA B CA 1
ATOM 6382 C C . ALA B 1 409 ? -10.297 -3.691 -4.328 1 91.69 409 ALA B C 1
ATOM 6384 O O . ALA B 1 409 ? -9.336 -3.729 -3.561 1 91.69 409 ALA B O 1
ATOM 6385 N N . ILE B 1 410 ? -11.484 -3.342 -3.971 1 94.88 410 ILE B N 1
ATOM 6386 C CA . ILE B 1 410 ? -11.766 -2.971 -2.588 1 94.88 410 ILE B CA 1
ATOM 6387 C C . ILE B 1 410 ? -11.586 -4.184 -1.681 1 94.88 410 ILE B C 1
ATOM 6389 O O . ILE B 1 410 ? -10.953 -4.09 -0.627 1 94.88 410 ILE B O 1
ATOM 6393 N N . ALA B 1 411 ? -12.109 -5.293 -2.143 1 94.81 411 ALA B N 1
ATOM 6394 C CA . ALA B 1 411 ? -11.984 -6.527 -1.371 1 94.81 411 ALA B CA 1
ATOM 6395 C C . ALA B 1 411 ? -10.523 -6.922 -1.194 1 94.81 411 ALA B C 1
ATOM 6397 O O . ALA B 1 411 ? -10.117 -7.367 -0.118 1 94.81 411 ALA B O 1
ATOM 6398 N N . CYS B 1 412 ? -9.797 -6.797 -2.223 1 93.81 412 CYS B N 1
ATOM 6399 C CA . CYS B 1 412 ? -8.375 -7.125 -2.16 1 93.81 412 CYS B CA 1
ATOM 6400 C C . CYS B 1 412 ? -7.664 -6.277 -1.112 1 93.81 412 CYS B C 1
ATOM 6402 O O . CYS B 1 412 ? -6.926 -6.805 -0.28 1 93.81 412 CYS B O 1
ATOM 6404 N N . ALA B 1 413 ? -7.887 -5.012 -1.123 1 93.75 413 ALA B N 1
ATOM 6405 C CA . ALA B 1 413 ? -7.27 -4.102 -0.161 1 93.75 413 ALA B CA 1
ATOM 6406 C C . ALA B 1 413 ? -7.738 -4.402 1.259 1 93.75 413 ALA B C 1
ATOM 6408 O O . ALA B 1 413 ? -6.938 -4.414 2.195 1 93.75 413 ALA B O 1
ATOM 6409 N N . LEU B 1 414 ? -9.016 -4.699 1.407 1 95.38 414 LEU B N 1
ATOM 6410 C CA . LEU B 1 414 ? -9.633 -5.016 2.689 1 95.38 414 LEU B CA 1
ATOM 6411 C C . LEU B 1 414 ? -9.008 -6.262 3.305 1 95.38 414 LEU B C 1
ATOM 6413 O O . LEU B 1 414 ? -8.633 -6.258 4.48 1 95.38 414 LEU B O 1
ATOM 6417 N N . GLY B 1 415 ? -8.922 -7.219 2.535 1 95.88 415 GLY B N 1
ATOM 6418 C CA . GLY B 1 415 ? -8.414 -8.492 3.02 1 95.88 415 GLY B CA 1
ATOM 6419 C C . GLY B 1 415 ? -6.934 -8.453 3.363 1 95.88 415 GLY B C 1
ATOM 6420 O O . GLY B 1 415 ? -6.453 -9.266 4.152 1 95.88 415 GLY B O 1
ATOM 6421 N N . ALA B 1 416 ? -6.242 -7.516 2.793 1 94.62 416 ALA B N 1
ATOM 6422 C CA . ALA B 1 416 ? -4.805 -7.395 3.006 1 94.62 416 ALA B CA 1
ATOM 6423 C C . ALA B 1 416 ? -4.496 -6.402 4.125 1 94.62 416 ALA B C 1
ATOM 6425 O O . ALA B 1 416 ? -3.334 -6.074 4.371 1 94.62 416 ALA B O 1
ATOM 6426 N N . SER B 1 417 ? -5.434 -5.945 4.871 1 95.75 417 SER B N 1
ATOM 6427 C CA . SER B 1 417 ? -5.285 -4.875 5.852 1 95.75 417 SER B CA 1
ATOM 6428 C C . SER B 1 417 ? -4.547 -5.363 7.094 1 95.75 417 SER B C 1
ATOM 6430 O O . SER B 1 417 ? -4.094 -4.555 7.906 1 95.75 417 SER B O 1
ATOM 6432 N N . GLY B 1 418 ? -4.445 -6.617 7.297 1 94.56 418 GLY B N 1
ATOM 6433 C CA . GLY B 1 418 ? -3.85 -7.188 8.492 1 94.56 418 GLY B CA 1
ATOM 6434 C C . GLY B 1 418 ? -4.844 -7.387 9.625 1 94.56 418 GLY B C 1
ATOM 6435 O O . GLY B 1 418 ? -4.496 -7.918 10.68 1 94.56 418 GLY B O 1
ATOM 6436 N N . VAL B 1 419 ? -6.059 -6.996 9.461 1 97 419 VAL B N 1
ATOM 6437 C CA . VAL B 1 419 ? -7.109 -7.156 10.461 1 97 419 VAL B CA 1
ATOM 6438 C C . VAL B 1 419 ? -7.914 -8.422 10.164 1 97 419 VAL B C 1
ATOM 6440 O O . VAL B 1 419 ? -8.398 -8.609 9.047 1 97 419 VAL B O 1
ATOM 6443 N N . PRO B 1 420 ? -8.016 -9.273 11.164 1 96.19 420 PRO B N 1
ATOM 6444 C CA . PRO B 1 420 ? -8.852 -10.461 10.961 1 96.19 420 PRO B CA 1
ATOM 6445 C C . PRO B 1 420 ? -10.344 -10.148 11.016 1 96.19 420 PRO B C 1
ATOM 6447 O O . PRO B 1 420 ? -10.773 -9.305 11.805 1 96.19 420 PRO B O 1
ATOM 6450 N N . PHE B 1 421 ? -11.117 -10.75 10.164 1 96.44 421 PHE B N 1
ATOM 6451 C CA . PHE B 1 421 ? -12.578 -10.695 10.164 1 96.44 421 PHE B CA 1
ATOM 6452 C C . PHE B 1 421 ? -13.164 -11.891 9.422 1 96.44 421 PHE B C 1
ATOM 6454 O O . PHE B 1 421 ? -12.43 -12.656 8.789 1 96.44 421 PHE B O 1
ATOM 6461 N N . CYS B 1 422 ? -14.492 -12.055 9.57 1 94.88 422 CYS B N 1
ATOM 6462 C CA . CYS B 1 422 ? -15.172 -13.164 8.914 1 94.88 422 CYS B CA 1
ATOM 6463 C C . CYS B 1 422 ? -15.578 -12.789 7.492 1 94.88 422 CYS B C 1
ATOM 6465 O O . CYS B 1 422 ? -16.375 -11.867 7.293 1 94.88 422 CYS B O 1
ATOM 6467 N N . PRO B 1 423 ? -15.133 -13.516 6.504 1 95.06 423 PRO B N 1
ATOM 6468 C CA . PRO B 1 423 ? -15.414 -13.188 5.105 1 95.06 423 PRO B CA 1
ATOM 6469 C C . PRO B 1 423 ? -16.906 -13.109 4.809 1 95.06 423 PRO B C 1
ATOM 6471 O O . PRO B 1 423 ? -17.344 -12.273 4.016 1 95.06 423 PRO B O 1
ATOM 6474 N N . SER B 1 424 ? -17.688 -13.898 5.461 1 94.56 424 SER B N 1
ATOM 6475 C CA . SER B 1 424 ? -19.109 -13.984 5.156 1 94.56 424 SER B CA 1
ATOM 6476 C C . SER B 1 424 ? -19.875 -12.773 5.695 1 94.56 424 SER B C 1
ATOM 6478 O O . SER B 1 424 ? -21.047 -12.578 5.375 1 94.56 424 SER B O 1
ATOM 6480 N N . GLU B 1 425 ? -19.234 -11.945 6.441 1 95.44 425 GLU B N 1
ATOM 6481 C CA . GLU B 1 425 ? -19.891 -10.773 7.027 1 95.44 425 GLU B CA 1
ATOM 6482 C C . GLU B 1 425 ? -19.547 -9.508 6.254 1 95.44 425 GLU B C 1
ATOM 6484 O O . GLU B 1 425 ? -20.078 -8.438 6.539 1 95.44 425 GLU B O 1
ATOM 6489 N N . VAL B 1 426 ? -18.797 -9.609 5.273 1 97.25 426 VAL B N 1
ATOM 6490 C CA . VAL B 1 426 ? -18.281 -8.438 4.57 1 97.25 426 VAL B CA 1
ATOM 6491 C C . VAL B 1 426 ? -19.344 -7.891 3.625 1 97.25 426 VAL B C 1
ATOM 6493 O O . VAL B 1 426 ? -20.031 -8.648 2.947 1 97.25 426 VAL B O 1
ATOM 6496 N N . ALA B 1 427 ? -19.469 -6.594 3.676 1 97.88 427 ALA B N 1
ATOM 6497 C CA . ALA B 1 427 ? -20.312 -5.875 2.719 1 97.88 427 ALA B CA 1
ATOM 6498 C C . ALA B 1 427 ? -19.578 -4.652 2.164 1 97.88 427 ALA B C 1
ATOM 6500 O O . ALA B 1 427 ? -18.828 -3.984 2.887 1 97.88 427 ALA B O 1
ATOM 6501 N N . ILE B 1 428 ? -19.766 -4.383 0.88 1 97.94 428 ILE B N 1
ATOM 6502 C CA . ILE B 1 428 ? -19.172 -3.24 0.204 1 97.94 428 ILE B CA 1
ATOM 6503 C C . ILE B 1 428 ? -20.234 -2.49 -0.591 1 97.94 428 ILE B C 1
ATOM 6505 O O . ILE B 1 428 ? -21 -3.098 -1.348 1 97.94 428 ILE B O 1
ATOM 6509 N N . SER B 1 429 ? -20.344 -1.229 -0.393 1 97.5 429 SER B N 1
ATOM 6510 C CA . SER B 1 429 ? -21.219 -0.374 -1.18 1 97.5 429 SER B CA 1
ATOM 6511 C C . SER B 1 429 ? -20.5 0.88 -1.655 1 97.5 429 SER B C 1
ATOM 6513 O O . SER B 1 429 ? -19.578 1.365 -0.987 1 97.5 429 SER B O 1
ATOM 6515 N N . ILE B 1 430 ? -20.828 1.324 -2.791 1 96.25 430 ILE B N 1
ATOM 6516 C CA . ILE B 1 430 ? -20.359 2.6 -3.326 1 96.25 430 ILE B CA 1
ATOM 6517 C C . ILE B 1 430 ? -21.562 3.52 -3.576 1 96.25 430 ILE B C 1
ATOM 6519 O O . ILE B 1 430 ? -22.516 3.139 -4.262 1 96.25 430 ILE B O 1
ATOM 6523 N N . ALA B 1 431 ? -21.5 4.664 -2.979 1 94.19 431 ALA B N 1
ATOM 6524 C CA . ALA B 1 431 ? -22.578 5.633 -3.111 1 94.19 431 ALA B CA 1
ATOM 6525 C C . ALA B 1 431 ? -23.922 5.012 -2.727 1 94.19 431 ALA B C 1
ATOM 6527 O O . ALA B 1 431 ? -24.922 5.227 -3.404 1 94.19 431 ALA B O 1
ATOM 6528 N N . GLY B 1 432 ? -23.859 4.188 -1.784 1 93.75 432 GLY B N 1
ATOM 6529 C CA . GLY B 1 432 ? -25.078 3.58 -1.263 1 93.75 432 GLY B CA 1
ATOM 6530 C C . GLY B 1 432 ? -25.516 2.355 -2.043 1 93.75 432 GLY B C 1
ATOM 6531 O O . GLY B 1 432 ? -26.438 1.657 -1.641 1 93.75 432 GLY B O 1
ATOM 6532 N N . MET B 1 433 ? -24.891 2.035 -3.168 1 94.44 433 MET B N 1
ATOM 6533 C CA . MET B 1 433 ? -25.25 0.875 -3.982 1 94.44 433 MET B CA 1
ATOM 6534 C C . MET B 1 433 ? -24.484 -0.364 -3.514 1 94.44 433 MET B C 1
ATOM 6536 O O . MET B 1 433 ? -23.25 -0.404 -3.574 1 94.44 433 MET B O 1
ATOM 6540 N N . PRO B 1 434 ? -25.234 -1.37 -3.125 1 96.19 434 PRO B N 1
ATOM 6541 C CA . PRO B 1 434 ? -24.562 -2.566 -2.619 1 96.19 434 PRO B CA 1
ATOM 6542 C C . PRO B 1 434 ? -23.922 -3.396 -3.729 1 96.19 434 PRO B C 1
ATOM 6544 O O . PRO B 1 434 ? -24.609 -3.875 -4.629 1 96.19 434 PRO B O 1
ATOM 6547 N N . LEU B 1 435 ? -22.641 -3.559 -3.703 1 96.75 435 LEU B N 1
ATOM 6548 C CA . LEU B 1 435 ? -21.906 -4.371 -4.672 1 96.75 435 LEU B CA 1
ATOM 6549 C C . LEU B 1 435 ? -21.641 -5.77 -4.121 1 96.75 435 LEU B C 1
ATOM 6551 O O . LEU B 1 435 ? -21.766 -6.758 -4.848 1 96.75 435 LEU B O 1
ATOM 6555 N N . LEU B 1 436 ? -21.219 -5.863 -2.912 1 96.56 436 LEU B N 1
ATOM 6556 C CA . LEU B 1 436 ? -20.984 -7.105 -2.186 1 96.56 436 LEU B CA 1
ATOM 6557 C C . LEU B 1 436 ? -21.812 -7.152 -0.906 1 96.56 436 LEU B C 1
ATOM 6559 O O . LEU B 1 436 ? -21.891 -6.16 -0.178 1 96.56 436 LEU B O 1
ATOM 6563 N N . HIS B 1 437 ? -22.469 -8.234 -0.657 1 94.88 437 HIS B N 1
ATOM 6564 C CA . HIS B 1 437 ? -23.281 -8.461 0.538 1 94.88 437 HIS B CA 1
ATOM 6565 C C . HIS B 1 437 ? -23.094 -9.883 1.065 1 94.88 437 HIS B C 1
ATOM 6567 O O . HIS B 1 437 ? -23.219 -10.852 0.314 1 94.88 437 HIS B O 1
ATOM 6573 N N . HIS B 1 438 ? -22.75 -9.969 2.375 1 93.12 438 HIS B N 1
ATOM 6574 C CA . HIS B 1 438 ? -22.5 -11.25 3.025 1 93.12 438 HIS B CA 1
ATOM 6575 C C . HIS B 1 438 ? -21.406 -12.031 2.307 1 93.12 438 HIS B C 1
ATOM 6577 O O . HIS B 1 438 ? -21.547 -13.227 2.055 1 93.12 438 HIS B O 1
ATOM 6583 N N . GLY B 1 439 ? -20.453 -11.32 1.879 1 93.06 439 GLY B N 1
ATOM 6584 C CA . GLY B 1 439 ? -19.266 -11.938 1.294 1 93.06 439 GLY B CA 1
ATOM 6585 C C . GLY B 1 439 ? -19.484 -12.383 -0.141 1 93.06 439 GLY B C 1
ATOM 6586 O O . GLY B 1 439 ? -18.641 -13.078 -0.708 1 93.06 439 GLY B O 1
ATOM 6587 N N . ARG B 1 440 ? -20.656 -12.008 -0.738 1 93.75 440 ARG B N 1
ATOM 6588 C CA . ARG B 1 440 ? -20.953 -12.375 -2.119 1 93.75 440 ARG B CA 1
ATOM 6589 C C . ARG B 1 440 ? -21.5 -11.188 -2.902 1 93.75 440 ARG B C 1
ATOM 6591 O O . ARG B 1 440 ? -22.078 -10.266 -2.322 1 93.75 440 ARG B O 1
ATOM 6598 N N . PRO B 1 441 ? -21.219 -11.258 -4.23 1 94.5 441 PRO B N 1
ATOM 6599 C CA . PRO B 1 441 ? -21.797 -10.172 -5.016 1 94.5 441 PRO B CA 1
ATOM 6600 C C . PRO B 1 441 ? -23.312 -10.062 -4.84 1 94.5 441 PRO B C 1
ATOM 6602 O O . PRO B 1 441 ? -24 -11.078 -4.695 1 94.5 441 PRO B O 1
ATOM 6605 N N . SER B 1 442 ? -23.734 -8.836 -4.891 1 92.5 442 SER B N 1
ATOM 6606 C CA . SER B 1 442 ? -25.172 -8.586 -4.789 1 92.5 442 SER B CA 1
ATOM 6607 C C . SER B 1 442 ? -25.922 -9.227 -5.953 1 92.5 442 SER B C 1
ATOM 6609 O O . SER B 1 442 ? -25.359 -9.453 -7.02 1 92.5 442 SER B O 1
ATOM 6611 N N . ALA B 1 443 ? -27.219 -9.586 -5.715 1 89.19 443 ALA B N 1
ATOM 6612 C CA . ALA B 1 443 ? -28.062 -10.227 -6.723 1 89.19 443 ALA B CA 1
ATOM 6613 C C . ALA B 1 443 ? -28.188 -9.359 -7.973 1 89.19 443 ALA B C 1
ATOM 6615 O O . ALA B 1 443 ? -28.219 -9.867 -9.094 1 89.19 443 ALA B O 1
ATOM 6616 N N . ASP B 1 444 ? -28.219 -8.078 -7.777 1 91.88 444 ASP B N 1
ATOM 6617 C CA . ASP B 1 444 ? -28.328 -7.129 -8.883 1 91.88 444 ASP B CA 1
ATOM 6618 C C . ASP B 1 444 ? -27.016 -6.375 -9.086 1 91.88 444 ASP B C 1
ATOM 6620 O O . ASP B 1 444 ? -27 -5.145 -9.18 1 91.88 444 ASP B O 1
ATOM 6624 N N . LEU B 1 445 ? -26 -7.145 -9.172 1 92.44 445 LEU B N 1
ATOM 6625 C CA . LEU B 1 445 ? -24.672 -6.547 -9.211 1 92.44 445 LEU B CA 1
ATOM 6626 C C . LEU B 1 445 ? -24.516 -5.637 -10.422 1 92.44 445 LEU B C 1
ATOM 6628 O O . LEU B 1 445 ? -24.016 -4.516 -10.305 1 92.44 445 LEU B O 1
ATOM 6632 N N . ALA B 1 446 ? -24.969 -6.082 -11.594 1 91.69 446 ALA B N 1
ATOM 6633 C CA . ALA B 1 446 ? -24.828 -5.301 -12.82 1 91.69 446 ALA B CA 1
ATOM 6634 C C . ALA B 1 446 ? -25.5 -3.939 -12.688 1 91.69 446 ALA B C 1
ATOM 6636 O O . ALA B 1 446 ? -24.922 -2.912 -13.047 1 91.69 446 ALA B O 1
ATOM 6637 N N . ALA B 1 447 ? -26.672 -3.939 -12.18 1 93.88 447 ALA B N 1
ATOM 6638 C CA . ALA B 1 447 ? -27.406 -2.689 -11.984 1 93.88 447 ALA B CA 1
ATOM 6639 C C . ALA B 1 447 ? -26.734 -1.814 -10.93 1 93.88 447 ALA B C 1
ATOM 6641 O O . ALA B 1 447 ? -26.609 -0.6 -11.109 1 93.88 447 ALA B O 1
ATOM 6642 N N . ALA B 1 448 ? -26.344 -2.432 -9.898 1 94.19 448 ALA B N 1
ATOM 6643 C CA . ALA B 1 448 ? -25.656 -1.705 -8.836 1 94.19 448 ALA B CA 1
ATOM 6644 C C . ALA B 1 448 ? -24.359 -1.063 -9.344 1 94.19 448 ALA B C 1
ATOM 6646 O O . ALA B 1 448 ? -24.062 0.089 -9.023 1 94.19 448 ALA B O 1
ATOM 6647 N N . GLN B 1 449 ? -23.641 -1.775 -10.156 1 93.81 449 GLN B N 1
ATOM 6648 C CA . GLN B 1 449 ? -22.391 -1.269 -10.719 1 93.81 449 GLN B CA 1
ATOM 6649 C C . GLN B 1 449 ? -22.656 -0.114 -11.68 1 93.81 449 GLN B C 1
ATOM 6651 O O . GLN B 1 449 ? -21.891 0.862 -11.703 1 93.81 449 GLN B O 1
ATOM 6656 N N . GLN B 1 450 ? -23.672 -0.245 -12.438 1 94.5 450 GLN B N 1
ATOM 6657 C CA . GLN B 1 450 ? -24.031 0.838 -13.352 1 94.5 450 GLN B CA 1
ATOM 6658 C C . GLN B 1 450 ? -24.375 2.113 -12.586 1 94.5 450 GLN B C 1
ATOM 6660 O O . GLN B 1 450 ? -23.859 3.189 -12.906 1 94.5 450 GLN B O 1
ATOM 6665 N N . TYR B 1 451 ? -25.172 1.958 -11.586 1 94.75 451 TYR B N 1
ATOM 6666 C CA . TYR B 1 451 ? -25.547 3.117 -10.789 1 94.75 451 TYR B CA 1
ATOM 6667 C C . TYR B 1 451 ? -24.344 3.705 -10.078 1 94.75 451 TYR B C 1
ATOM 6669 O O . TYR B 1 451 ? -24.156 4.926 -10.055 1 94.75 451 TYR B O 1
ATOM 6677 N N . ALA B 1 452 ? -23.578 2.877 -9.539 1 94.12 452 ALA B N 1
ATOM 6678 C CA . ALA B 1 452 ? -22.359 3.33 -8.852 1 94.12 452 ALA B CA 1
ATOM 6679 C C . ALA B 1 452 ? -21.438 4.062 -9.812 1 94.12 452 ALA B C 1
ATOM 6681 O O . ALA B 1 452 ? -20.812 5.062 -9.445 1 94.12 452 ALA B O 1
ATOM 6682 N N . SER B 1 453 ? -21.297 3.537 -10.984 1 94.94 453 SER B N 1
ATOM 6683 C CA . SER B 1 453 ? -20.469 4.191 -12 1 94.94 453 SER B CA 1
ATOM 6684 C C . SER B 1 453 ? -20.984 5.586 -12.32 1 94.94 453 SER B C 1
ATOM 6686 O O . SER B 1 453 ? -20.219 6.539 -12.422 1 94.94 453 SER B O 1
ATOM 6688 N N . GLU B 1 454 ? -22.25 5.684 -12.445 1 95.31 454 GLU B N 1
ATOM 6689 C CA . GLU B 1 454 ? -22.875 6.98 -12.703 1 95.31 454 GLU B CA 1
ATOM 6690 C C . GLU B 1 454 ? -22.641 7.945 -11.547 1 95.31 454 GLU B C 1
ATOM 6692 O O . GLU B 1 454 ? -22.359 9.125 -11.758 1 95.31 454 GLU B O 1
ATOM 6697 N N . ALA B 1 455 ? -22.766 7.418 -10.406 1 93.88 455 ALA B N 1
ATOM 6698 C CA . ALA B 1 455 ? -22.516 8.234 -9.219 1 93.88 455 ALA B CA 1
ATOM 6699 C C . ALA B 1 455 ? -21.062 8.719 -9.172 1 93.88 455 ALA B C 1
ATOM 6701 O O . ALA B 1 455 ? -20.797 9.867 -8.812 1 93.88 455 ALA B O 1
ATOM 6702 N N . LEU B 1 456 ? -20.188 7.883 -9.547 1 91.75 456 LEU B N 1
ATOM 6703 C CA . LEU B 1 456 ? -18.781 8.242 -9.586 1 91.75 456 LEU B CA 1
ATOM 6704 C C . LEU B 1 456 ? -18.516 9.32 -10.633 1 91.75 456 LEU B C 1
ATOM 6706 O O . LEU B 1 456 ? -17.781 10.273 -10.375 1 91.75 456 LEU B O 1
ATOM 6710 N N . HIS B 1 457 ? -19.109 9.195 -11.75 1 91.56 457 HIS B N 1
ATOM 6711 C CA . HIS B 1 457 ? -18.984 10.211 -12.789 1 91.56 457 HIS B CA 1
ATOM 6712 C C . HIS B 1 457 ? -19.5 11.562 -12.305 1 91.56 457 HIS B C 1
ATOM 6714 O O . HIS B 1 457 ? -18.859 12.594 -12.531 1 91.56 457 HIS B O 1
ATOM 6720 N N . TYR B 1 458 ? -20.594 11.484 -11.695 1 91.19 458 TYR B N 1
ATOM 6721 C CA . TYR B 1 458 ? -21.203 12.703 -11.172 1 91.19 458 TYR B CA 1
ATOM 6722 C C . TYR B 1 458 ? -20.297 13.359 -10.133 1 91.19 458 TYR B C 1
ATOM 6724 O O . TYR B 1 458 ? -20.078 14.57 -10.172 1 91.19 458 TYR B O 1
ATOM 6732 N N . ALA B 1 459 ? -19.781 12.578 -9.281 1 88.31 459 ALA B N 1
ATOM 6733 C CA . ALA B 1 459 ? -18.922 13.094 -8.219 1 88.31 459 ALA B CA 1
ATOM 6734 C C . ALA B 1 459 ? -17.641 13.688 -8.797 1 88.31 459 ALA B C 1
ATOM 6736 O O . ALA B 1 459 ? -17.172 14.727 -8.328 1 88.31 459 ALA B O 1
ATOM 6737 N N . SER B 1 460 ? -17.094 12.992 -9.742 1 86.44 460 SER B N 1
ATOM 6738 C CA . SER B 1 460 ? -15.891 13.484 -10.383 1 86.44 460 SER B CA 1
ATOM 6739 C C . SER B 1 460 ? -16.141 14.797 -11.109 1 86.44 460 SER B C 1
ATOM 6741 O O . SER B 1 460 ? -15.359 15.734 -11 1 86.44 460 SER B O 1
ATOM 6743 N N . ALA B 1 461 ? -17.25 14.859 -11.789 1 85.5 461 ALA B N 1
ATOM 6744 C CA . ALA B 1 461 ? -17.594 16.047 -12.562 1 85.5 461 ALA B CA 1
ATOM 6745 C C . ALA B 1 461 ? -17.844 17.25 -11.641 1 85.5 461 ALA B C 1
ATOM 6747 O O . ALA B 1 461 ? -17.531 18.391 -11.992 1 85.5 461 ALA B O 1
ATOM 6748 N N . ARG B 1 462 ? -18.391 16.984 -10.531 1 85.31 462 ARG B N 1
ATOM 6749 C CA . ARG B 1 462 ? -18.766 18.062 -9.625 1 85.31 462 ARG B CA 1
ATOM 6750 C C . ARG B 1 462 ? -17.719 18.25 -8.531 1 85.31 462 ARG B C 1
ATOM 6752 O O . ARG B 1 462 ? -17.891 19.094 -7.641 1 85.31 462 ARG B O 1
ATOM 6759 N N . ARG B 1 463 ? -16.703 17.438 -8.547 1 84.62 463 ARG B N 1
ATOM 6760 C CA . ARG B 1 463 ? -15.656 17.469 -7.527 1 84.62 463 ARG B CA 1
ATOM 6761 C C . ARG B 1 463 ? -16.25 17.328 -6.129 1 84.62 463 ARG B C 1
ATOM 6763 O O . ARG B 1 463 ? -15.93 18.125 -5.234 1 84.62 463 ARG B O 1
ATOM 6770 N N . SER B 1 464 ? -17.188 16.453 -6.031 1 88.31 464 SER B N 1
ATOM 6771 C CA . SER B 1 464 ? -17.875 16.234 -4.758 1 88.31 464 SER B CA 1
ATOM 6772 C C . SER B 1 464 ? -17.328 15.008 -4.043 1 88.31 464 SER B C 1
ATOM 6774 O O . SER B 1 464 ? -16.328 14.422 -4.473 1 88.31 464 SER B O 1
ATOM 6776 N N . GLN B 1 465 ? -17.938 14.797 -2.879 1 90.12 465 GLN B N 1
ATOM 6777 C CA . GLN B 1 465 ? -17.5 13.664 -2.07 1 90.12 465 GLN B CA 1
ATOM 6778 C C . GLN B 1 465 ? -18.281 12.398 -2.436 1 90.12 465 GLN B C 1
ATOM 6780 O O . GLN B 1 465 ? -19.5 12.461 -2.666 1 90.12 465 GLN B O 1
ATOM 6785 N N . ILE B 1 466 ? -17.562 11.312 -2.584 1 92.44 466 ILE B N 1
ATOM 6786 C CA . ILE B 1 466 ? -18.188 10 -2.744 1 92.44 466 ILE B CA 1
ATOM 6787 C C . ILE B 1 466 ? -17.734 9.078 -1.614 1 92.44 466 ILE B C 1
ATOM 6789 O O . ILE B 1 466 ? -16.578 9.141 -1.172 1 92.44 466 ILE B O 1
ATOM 6793 N N . THR B 1 467 ? -18.688 8.266 -1.178 1 95.38 467 THR B N 1
ATOM 6794 C CA . THR B 1 467 ? -18.391 7.398 -0.044 1 95.38 467 THR B CA 1
ATOM 6795 C C . THR B 1 467 ? -18.391 5.934 -0.468 1 95.38 467 THR B C 1
ATOM 6797 O O . THR B 1 467 ? -19.328 5.477 -1.125 1 95.38 467 THR B O 1
ATOM 6800 N N . VAL B 1 468 ? -17.328 5.207 -0.158 1 96.44 468 VAL B N 1
ATOM 6801 C CA . VAL B 1 468 ? -17.266 3.75 -0.159 1 96.44 468 VAL B CA 1
ATOM 6802 C C . VAL B 1 468 ? -17.484 3.221 1.255 1 96.44 468 VAL B C 1
ATOM 6804 O O . VAL B 1 468 ? -16.734 3.545 2.176 1 96.44 468 VAL B O 1
ATOM 6807 N N . SER B 1 469 ? -18.531 2.508 1.395 1 98 469 SER B N 1
ATOM 6808 C CA . SER B 1 469 ? -18.859 1.942 2.701 1 98 469 SER B CA 1
ATOM 6809 C C . SER B 1 469 ? -18.5 0.461 2.766 1 98 469 SER B C 1
ATOM 6811 O O . SER B 1 469 ? -18.844 -0.305 1.863 1 98 469 SER B O 1
ATOM 6813 N N . VAL B 1 470 ? -17.828 0.073 3.84 1 98.31 470 VAL B N 1
ATOM 6814 C CA . VAL B 1 470 ? -17.406 -1.306 4.051 1 98.31 470 VAL B CA 1
ATOM 6815 C C . VAL B 1 470 ? -17.828 -1.778 5.434 1 98.31 470 VAL B C 1
ATOM 6817 O O . VAL B 1 470 ? -17.625 -1.085 6.43 1 98.31 470 VAL B O 1
ATOM 6820 N N . ARG B 1 471 ? -18.438 -2.887 5.512 1 98.31 471 ARG B N 1
ATOM 6821 C CA . ARG B 1 471 ? -18.719 -3.572 6.77 1 98.31 471 ARG B CA 1
ATOM 6822 C C . ARG B 1 471 ? -17.859 -4.828 6.906 1 98.31 471 ARG B C 1
ATOM 6824 O O . ARG B 1 471 ? -17.781 -5.637 5.977 1 98.31 471 ARG B O 1
ATOM 6831 N N . ILE B 1 472 ? -17.219 -5.062 8.078 1 97.69 472 ILE B N 1
ATOM 6832 C CA . ILE B 1 472 ? -16.297 -6.191 8.195 1 97.69 472 ILE B CA 1
ATOM 6833 C C . ILE B 1 472 ? -16.766 -7.125 9.305 1 97.69 472 ILE B C 1
ATOM 6835 O O . ILE B 1 472 ? -16.094 -8.109 9.625 1 97.69 472 ILE B O 1
ATOM 6839 N N . GLY B 1 473 ? -17.922 -6.859 9.938 1 96.56 473 GLY B N 1
ATOM 6840 C CA . GLY B 1 473 ? -18.438 -7.707 10.992 1 96.56 473 GLY B CA 1
ATOM 6841 C C . GLY B 1 473 ? -19.594 -7.086 11.742 1 96.56 473 GLY B C 1
ATOM 6842 O O . GLY B 1 473 ? -20.281 -6.207 11.219 1 96.56 473 GLY B O 1
ATOM 6843 N N . ALA B 1 474 ? -19.812 -7.617 12.977 1 94.06 474 ALA B N 1
ATOM 6844 C CA . ALA B 1 474 ? -20.969 -7.188 13.758 1 94.06 474 ALA B CA 1
ATOM 6845 C C . ALA B 1 474 ? -20.547 -6.293 14.922 1 94.06 474 ALA B C 1
ATOM 6847 O O . ALA B 1 474 ? -21.344 -5.984 15.797 1 94.06 474 ALA B O 1
ATOM 6848 N N . GLY B 1 475 ? -19.297 -5.914 14.883 1 96.31 475 GLY B N 1
ATOM 6849 C CA . GLY B 1 475 ? -18.844 -5.02 15.93 1 96.31 475 GLY B CA 1
ATOM 6850 C C . GLY B 1 475 ? -19.484 -3.65 15.875 1 96.31 475 GLY B C 1
ATOM 6851 O O . GLY B 1 475 ? -20.297 -3.375 14.984 1 96.31 475 GLY B O 1
ATOM 6852 N N . LYS B 1 476 ? -19.125 -2.75 16.906 1 97.06 476 LYS B N 1
ATOM 6853 C CA . LYS B 1 476 ? -19.797 -1.462 17.016 1 97.06 476 LYS B CA 1
ATOM 6854 C C . LYS B 1 476 ? -18.859 -0.316 16.641 1 97.06 476 LYS B C 1
ATOM 6856 O O . LYS B 1 476 ? -19.266 0.848 16.641 1 97.06 476 LYS B O 1
ATOM 6861 N N . LYS B 1 477 ? -17.672 -0.599 16.328 1 97.69 477 LYS B N 1
ATOM 6862 C CA . LYS B 1 477 ? -16.688 0.464 16.094 1 97.69 477 LYS B CA 1
ATOM 6863 C C . LYS B 1 477 ? -16.625 0.817 14.609 1 97.69 477 LYS B C 1
ATOM 6865 O O . LYS B 1 477 ? -16.828 -0.041 13.75 1 97.69 477 LYS B O 1
ATOM 6870 N N . SER B 1 478 ? -16.406 2.084 14.336 1 97.94 478 SER B N 1
ATOM 6871 C CA . SER B 1 478 ? -16.344 2.6 12.969 1 97.94 478 SER B CA 1
ATOM 6872 C C . SER B 1 478 ? -15.234 3.637 12.82 1 97.94 478 SER B C 1
ATOM 6874 O O . SER B 1 478 ? -14.711 4.145 13.812 1 97.94 478 SER B O 1
ATOM 6876 N N . ALA B 1 479 ? -14.797 3.854 11.633 1 98.06 479 ALA B N 1
ATOM 6877 C CA . ALA B 1 479 ? -13.852 4.902 11.266 1 98.06 479 ALA B CA 1
ATOM 6878 C C . ALA B 1 479 ? -13.969 5.262 9.781 1 98.06 479 ALA B C 1
ATOM 6880 O O . ALA B 1 479 ? -14.539 4.496 9 1 98.06 479 ALA B O 1
ATOM 6881 N N . ALA B 1 480 ? -13.5 6.426 9.453 1 97.88 480 ALA B N 1
ATOM 6882 C CA . ALA B 1 480 ? -13.492 6.867 8.055 1 97.88 480 ALA B CA 1
ATOM 6883 C C . ALA B 1 480 ? -12.133 7.441 7.676 1 97.88 480 ALA B C 1
ATOM 6885 O O . ALA B 1 480 ? -11.508 8.156 8.461 1 97.88 480 ALA B O 1
ATOM 6886 N N . ALA B 1 481 ? -11.68 7.023 6.559 1 98.12 481 ALA B N 1
ATOM 6887 C CA . ALA B 1 481 ? -10.461 7.578 5.977 1 98.12 481 ALA B CA 1
ATOM 6888 C C . ALA B 1 481 ? -10.766 8.359 4.703 1 98.12 481 ALA B C 1
ATOM 6890 O O . ALA B 1 481 ? -11.797 8.133 4.062 1 98.12 481 ALA B O 1
ATOM 6891 N N . TRP B 1 482 ? -9.914 9.305 4.355 1 95.75 482 TRP B N 1
ATOM 6892 C CA . TRP B 1 482 ? -10.133 10.18 3.215 1 95.75 482 TRP B CA 1
ATOM 6893 C C . TRP B 1 482 ? -8.945 10.148 2.262 1 95.75 482 TRP B C 1
ATOM 6895 O O . TRP B 1 482 ? -7.793 10.094 2.699 1 95.75 482 TRP B O 1
ATOM 6905 N N . ALA B 1 483 ? -9.25 10.047 1.02 1 92.25 483 ALA B N 1
ATOM 6906 C CA . ALA B 1 483 ? -8.258 10.047 -0.049 1 92.25 483 ALA B CA 1
ATOM 6907 C C . ALA B 1 483 ? -8.781 10.781 -1.281 1 92.25 483 ALA B C 1
ATOM 6909 O O . ALA B 1 483 ? -9.883 11.336 -1.263 1 92.25 483 ALA B O 1
ATOM 6910 N N . PHE B 1 484 ? -7.914 10.938 -2.23 1 87.06 484 PHE B N 1
ATOM 6911 C CA . PHE B 1 484 ? -8.281 11.477 -3.535 1 87.06 484 PHE B CA 1
ATOM 6912 C C . PHE B 1 484 ? -8.086 10.43 -4.625 1 87.06 484 PHE B C 1
ATOM 6914 O O . PHE B 1 484 ? -7.375 9.445 -4.426 1 87.06 484 PHE B O 1
ATOM 6921 N N . ASP B 1 485 ? -8.836 10.68 -5.676 1 80.69 485 ASP B N 1
ATOM 6922 C CA . ASP B 1 485 ? -8.648 9.773 -6.801 1 80.69 485 ASP B CA 1
ATOM 6923 C C . ASP B 1 485 ? -7.316 10.031 -7.5 1 80.69 485 ASP B C 1
ATOM 6925 O O . ASP B 1 485 ? -6.844 11.164 -7.539 1 80.69 485 ASP B O 1
ATOM 6929 N N . TRP B 1 486 ? -6.637 9.055 -7.832 1 69.19 486 TRP B N 1
ATOM 6930 C CA . TRP B 1 486 ? -5.297 9.133 -8.406 1 69.19 486 TRP B CA 1
ATOM 6931 C C . TRP B 1 486 ? -5.289 8.594 -9.836 1 69.19 486 TRP B C 1
ATOM 6933 O O . TRP B 1 486 ? -5.941 7.594 -10.133 1 69.19 486 TRP B O 1
ATOM 6943 N N . ALA B 1 487 ? -5.129 9.484 -10.82 1 54.22 487 ALA B N 1
ATOM 6944 C CA . ALA B 1 487 ? -4.969 8.938 -12.164 1 54.22 487 ALA B CA 1
ATOM 6945 C C . ALA B 1 487 ? -3.5 8.656 -12.469 1 54.22 487 ALA B C 1
ATOM 6947 O O . ALA B 1 487 ? -2.625 9.453 -12.125 1 54.22 487 ALA B O 1
ATOM 6948 N N . ALA B 1 488 ? -3.295 7.52 -12.875 1 46.22 488 ALA B N 1
ATOM 6949 C CA . ALA B 1 488 ? -2.031 7.129 -13.492 1 46.22 488 ALA B CA 1
ATOM 6950 C C . ALA B 1 488 ? -1.688 8.039 -14.672 1 46.22 488 ALA B C 1
ATOM 6952 O O . ALA B 1 488 ? -2.578 8.492 -15.391 1 46.22 488 ALA B O 1
ATOM 6953 N N . GLY B 1 489 ? -0.65 8.703 -14.695 1 46.12 489 GLY B N 1
ATOM 6954 C CA . GLY B 1 489 ? -0.182 9.617 -15.727 1 46.12 489 GLY B CA 1
ATOM 6955 C C . GLY B 1 489 ? -0.1 11.055 -15.258 1 46.12 489 GLY B C 1
ATOM 6956 O O . GLY B 1 489 ? 0.445 11.914 -15.953 1 46.12 489 GLY B O 1
ATOM 6957 N N . ASP B 1 490 ? -1.239 11.273 -14.516 1 46.75 490 ASP B N 1
ATOM 6958 C CA . ASP B 1 490 ? -1.202 12.664 -14.078 1 46.75 490 ASP B CA 1
ATOM 6959 C C . ASP B 1 490 ? 0.115 12.984 -13.375 1 46.75 490 ASP B C 1
ATOM 6961 O O . ASP B 1 490 ? 0.318 14.109 -12.906 1 46.75 490 ASP B O 1
ATOM 6965 N N . GLY B 1 491 ? 1.059 12.352 -13.727 1 37.97 491 GLY B N 1
ATOM 6966 C CA . GLY B 1 491 ? 2.336 12.539 -13.062 1 37.97 491 GLY B CA 1
ATOM 6967 C C . GLY B 1 491 ? 2.379 11.914 -11.68 1 37.97 491 GLY B C 1
ATOM 6968 O O . GLY B 1 491 ? 1.336 11.68 -11.062 1 37.97 491 GLY B O 1
ATOM 6969 N N . GLY B 1 492 ? 3.131 10.758 -11.461 1 38.47 492 GLY B N 1
ATOM 6970 C CA . GLY B 1 492 ? 3.51 10.109 -10.219 1 38.47 492 GLY B CA 1
ATOM 6971 C C . GLY B 1 492 ? 2.842 10.719 -9 1 38.47 492 GLY B C 1
ATOM 6972 O O . GLY B 1 492 ? 1.848 11.438 -9.125 1 38.47 492 GLY B O 1
ATOM 6973 N N . CYS B 1 493 ? 3.111 10.297 -7.816 1 38.91 493 CYS B N 1
ATOM 6974 C CA . CYS B 1 493 ? 2.775 11.07 -6.625 1 38.91 493 CYS B CA 1
ATOM 6975 C C . CYS B 1 493 ? 2.697 12.555 -6.945 1 38.91 493 CYS B C 1
ATOM 6977 O O . CYS B 1 493 ? 3.654 13.141 -7.461 1 38.91 493 CYS B O 1
ATOM 6979 N N . PRO B 1 494 ? 1.435 13.047 -7.266 1 37.62 494 PRO B N 1
ATOM 6980 C CA . PRO B 1 494 ? 1.299 14.445 -7.691 1 37.62 494 PRO B CA 1
ATOM 6981 C C . PRO B 1 494 ? 2.373 15.352 -7.094 1 37.62 494 PRO B C 1
ATOM 6983 O O . PRO B 1 494 ? 2.463 16.531 -7.453 1 37.62 494 PRO B O 1
ATOM 6986 N N . PHE B 1 495 ? 2.85 14.82 -6.082 1 34.81 495 PHE B N 1
ATOM 6987 C CA . PHE B 1 495 ? 3.869 15.703 -5.531 1 34.81 495 PHE B CA 1
ATOM 6988 C C . PHE B 1 495 ? 5.262 15.133 -5.75 1 34.81 495 PHE B C 1
ATOM 6990 O O . PHE B 1 495 ? 5.461 13.914 -5.664 1 34.81 495 PHE B O 1
#

InterPro domains:
  IPR002813 Arginine biosynthesis protein ArgJ [MF_01106] (92-495)
  IPR002813 Arginine biosynthesis protein ArgJ [PF01960] (107-486)
  IPR002813 Arginine biosynthesis protein ArgJ [PTHR23100] (85-486)
  IPR016117 ArgJ-like domain superfamily [SSF56266] (102-487)
  IPR042195 ArgJ beta chain, C-terminal domain [G3DSA:3.10.20.340] (365-489)

Solvent-accessible surface area (backbone atoms only — not comparable to full-atom values): 49736 Å² total; per-residue (Å²): 135,82,80,88,74,76,94,72,84,67,85,73,82,82,78,88,73,86,71,88,81,76,88,82,86,90,79,84,71,78,72,82,83,73,82,73,79,78,78,78,77,81,77,74,78,76,78,78,74,80,80,70,80,78,77,68,75,80,85,64,71,84,64,71,70,69,69,72,74,68,92,79,72,73,45,70,74,62,60,70,46,78,23,73,76,49,42,60,86,63,92,55,42,81,48,77,21,20,45,18,45,11,56,58,27,25,16,19,34,39,62,46,63,65,39,88,89,51,68,34,25,23,27,24,42,39,36,41,83,48,71,10,34,36,38,70,48,67,39,76,14,62,50,38,12,34,27,49,52,50,32,53,50,34,44,73,74,32,60,50,27,35,32,41,41,37,34,34,44,28,24,21,22,38,30,53,70,63,19,39,51,48,45,52,50,53,29,41,53,42,14,60,52,67,71,48,61,41,75,21,36,34,49,46,44,28,42,42,72,49,28,59,66,60,56,87,37,52,56,72,37,34,51,56,47,51,74,57,49,32,51,42,46,66,27,22,48,31,27,40,41,6,49,34,48,92,90,37,43,30,33,54,42,20,38,36,34,66,52,52,92,90,35,59,32,27,34,11,21,33,39,31,61,43,54,38,27,39,42,32,45,34,29,27,2,43,24,53,37,54,71,41,45,36,54,43,46,49,54,26,36,56,67,15,55,65,24,48,31,86,42,77,49,40,30,32,40,22,36,36,39,34,41,33,48,25,59,50,65,41,80,64,39,74,48,73,82,37,73,40,35,49,49,50,40,53,50,51,24,28,50,41,30,8,43,37,48,35,39,28,37,49,68,24,78,71,27,22,23,35,32,26,37,23,33,18,19,88,34,51,67,52,11,44,43,36,14,39,34,37,38,28,28,52,45,38,23,26,16,53,55,67,32,45,66,52,62,63,49,44,45,31,30,42,24,40,38,79,61,88,62,54,50,60,46,23,30,36,25,36,72,82,29,53,38,28,45,54,26,19,56,31,96,56,30,70,61,26,34,52,51,29,22,51,52,36,47,51,21,32,75,64,51,30,76,45,45,36,40,36,31,43,40,88,33,88,23,52,29,60,13,34,11,35,30,42,57,38,73,74,45,43,56,87,71,138,82,82,79,78,81,83,76,88,69,84,74,84,74,86,83,81,81,77,80,80,77,84,73,84,78,80,77,72,77,71,81,78,77,75,76,79,77,77,75,77,81,74,76,78,77,78,79,74,78,81,73,81,77,76,68,76,80,86,64,73,85,63,71,71,70,72,70,78,67,92,76,75,72,46,68,74,64,59,69,45,84,20,72,78,47,43,63,87,63,93,56,42,81,49,77,22,20,45,18,45,11,57,59,25,26,15,20,34,40,63,46,63,65,39,87,90,51,69,35,26,23,28,24,42,38,35,41,83,48,73,10,32,37,39,69,49,66,40,77,13,62,50,38,12,35,28,50,52,50,30,53,50,35,44,74,74,33,60,48,28,34,32,42,40,37,33,37,44,28,24,22,21,38,30,52,72,62,21,40,52,47,46,52,50,52,29,40,51,42,13,61,51,66,72,50,61,41,75,21,36,34,49,46,43,28,42,41,73,48,29,58,66,61,56,87,38,51,55,71,38,35,51,56,44,51,73,58,50,32,51,43,47,65,27,22,46,31,25,38,41,6,50,34,50,91,91,38,45,31,33,52,41,21,38,36,35,66,53,53,92,91,35,58,31,26,34,10,22,34,40,29,62,42,55,39,28,40,44,30,45,35,29,29,4,44,25,52,38,51,71,42,46,35,53,43,47,48,55,27,36,54,67,13,56,66,25,49,32,85,42,79,48,40,30,32,41,23,34,38,37,34,40,33,48,24,60,50,65,40,81,65,39,76,49,72,81,36,72,42,35,48,50,51,40,52,51,51,24,28,51,41,30,8,45,37,46,36,39,28,39,49,69,24,78,70,26,21,24,36,33,24,37,23,35,16,19,87,35,52,67,52,11,43,44,36,13,39,34,37,38,28,28,53,45,38,22,28,15,55,57,67,34,44,66,53,62,62,50,43,46,32,31,43,24,40,38,79,61,90,63,54,50,59,46,23,30,35,25,36,73,82,28,51,39,28,47,55,28,20,56,30,95,56,31,70,60,26,36,51,51,30,20,50,50,36,48,50,22,31,75,66,52,30,75,43,44,35,40,36,32,44,40,86,34,88,23,51,30,61,12,35,12,35,30,42,56,37,74,72,46,40,56,85,69

Nearest PDB structures (foldseek):
  1vra-assembly1_A  TM=9.276E-01  e=1.317E-14  Halalkalibacterium halodurans
  1vra-assembly1_B  TM=9.189E-01  e=4.877E-12  Halalkalibacterium halodurans
  2v4i-assembly1_A  TM=8.955E-01  e=1.792E-11  Streptomyces clavuligerus
  3it4-assembly1_D  TM=8.848E-01  e=1.507E-10  Mycobacterium tuberculosis
  3it4-assembly1_B  TM=8.999E-01  e=5.872E-10  Mycobacterium tuberculosis

Organism: NCBI:txid2649997

Foldseek 3Di:
DDDPDDDCPPPPPDDDDDDPDDDDDDDDPPPDDDPDDDDPDDPDDPDPPDDPPPPPPDPPPPPPPPPDPPDPPDFDAFAAFPLVVQQDDDQWDWDFQFQLPFPQKWKAFACLCLDVVGSATFKMKIFGNFKFFKAKDWFPDPQAALLRVLQVVLVVVPRIATMEIEGAREQRTQQPPQQNVLNLVLLCLLCVLQVHDSSRYGYAYAYDYPDHRPCVRSNVCNNVRNVPIDSGSVRSSSRQRNHEDPLFHWHKIKIWHDLDDPFIKMKHKTKADHLQEIEMEIEIQAQEDSVLVRVLLVVLCCQAVVQQALALGGGRGYMYMYTYGNNSVDDYHYDCPDSSNVRVSVSSSSRRNSNSQSRQLRLLSQFAKEKEKEFADQDQVLQSLLQSQQQSQLVNLQCLVVLFDDPPSSVVSNVVSPDDFDLQCKWKAKQNQTQDHSNHGDPPNVVSRVVNSVVSVVRSRVRYYIYIYMYRHRHGHMGMHIHHRDHDPVDDSVD/DDPPPPDDPPPPPDDDPPDPDDDDDDPPPPPPDDPPPDDPDDPDDPDDPDDPPPPPPDPPDPPPPPPDPPDPPDFDADAAFPLVVQQDDDQWDWDFQFQLPFPQKWKAFACLCLDVVGSATFKMKIFGNFKFFKAKDWFPDPQAALLRVLQVVLVVVPRIATMEIEGAREQRTQQPPQQNVLNLVLLCLLCVLQVHDSSRYGYAYAYDHNDHRPCVRSSVCNNVNNVPIDSGSVRSSSRQRNHEDPQFHWHKIKIWHDLDDPFIKMKHKTKADHLQEIEMEIEIQAQEDSVLVRVLLVVLCCQAVVQEALALGGGRGYMYMYTYGNNSVPDYHYDCPDSSNVRVSSSSSSRRNSNSQSRQLRQLSQFAKEKEKEFADQDQVLQSLLQSLQQSQLVNLQCLVVLFDDPVSSVVSNVVSPDDFDLQCKWKAKQNQTQDHSNHGDPPNVVSRVVNSVVSVVRSRVRYYIYIYMYRHRHGHMGMHIHHRDHDPVDDSVD

Radius of gyration: 33.45 Å; Cα contacts (8 Å, |Δi|>4): 2403; chains: 2; bounding box: 119×94×80 Å